Protein AF-0000000069076009 (afdb_homodimer)

Radius of gyration: 36.45 Å; Cα contacts (8 Å, |Δi|>4): 2074; chains: 2; bounding box: 88×116×91 Å

Sequence (1456 aa):
MNGKERWKVYKERPGLFHISLTASQNPPAQQIKHRIKVTEKLIRDFPEGFTNKAARNLLGVLYFYDGQYFQAIETFESILEHQPDSLTALANAAFVYQRLKQNSKATKYLSDLSDEQDQEKSGISLADQAFAFIFDCYMEKDVIERNKLPKELLVQSLAMLKKCHDQQPIMEIKFWLGQTYYRLSTQCYRRKGMEEVEKEYVLKGFNELVEIINMTDKTELCVCNGIVSTTWSFLGLLLSRKEKIDDKIKNRVEELDLLQYLDNPESCFKKGLEQAKVSTSDGSNLSGPPTELLIRYALFLKNEDRLTDALEKLNEALEIDNSQGNWFALTLKAGVLRRLERIDEAIADRKLACSWNATSMDLSELAKAYQAKYVLCEDKNSKIAQEHLLNASDCFTRSVLSLGQEKRPEIHRAHGRFLREIGEIKEAIECFKRAMEVDTANKAKTSFCQLFETLLLYYRGSQDSERRKIMHEMTYFYDVTLRKHGELTKETEQFLTNYEEEMATLTAYLKHSRSDPLFNVNGKSVSDIITSVVKEDAIKKWLIIEKEKETYFINQEETKLAEKKNNLCLKCRSPVIERQLSVFPDPREKPRSMKYPYDFYVIFSPADRDWVCHILLETLEVSYGYKGAIAERDIRPGSTDIYERVKLIQNCSKILVILGQEFEGNLECEYELSHALKRKHEDNLENVLIPILRNVDGLHQSLRTITFLDAVDDCDWNKLIKAMESMPMNGKERWKVYKERPGLFHISLTASQNPPAQQIKHRIKVTEKLIRDFPEGFTNKAARNLLGVLYFYDGQYFQAIETFESILEHQPDSLTALANAAFVYQRLKQNSKATKYLSDLSDEQDQEKSGISLADQAFAFIFDCYMEKDVIERNKLPKELLVQSLAMLKKCHDQQPIMEIKFWLGQTYYRLSTQCYRRKGMEEVEKEYVLKGFNELVEIINMTDKTELCVCNGIVSTTWSFLGLLLSRKEKIDDKIKNRVEELDLLQYLDNPESCFKKGLEQAKVSTSDGSNLSGPPTELLIRYALFLKNEDRLTDALEKLNEALEIDNSQGNWFALTLKAGVLRRLERIDEAIADRKLACSWNATSMDLSELAKAYQAKYVLCEDKNSKIAQEHLLNASDCFTRSVLSLGQEKRPEIHRAHGRFLREIGEIKEAIECFKRAMEVDTANKAKTSFCQLFETLLLYYRGSQDSERRKIMHEMTYFYDVTLRKHGELTKETEQFLTNYEEEMATLTAYLKHSRSDPLFNVNGKSVSDIITSVVKEDAIKKWLIIEKEKETYFINQEETKLAEKKNNLCLKCRSPVIERQLSVFPDPREKPRSMKYPYDFYVIFSPADRDWVCHILLETLEVSYGYKGAIAERDIRPGSTDIYERVKLIQNCSKILVILGQEFEGNLECEYELSHALKRKHEDNLENVLIPILRNVDGLHQSLRTITFLDAVDDCDWNKLIKAMESMP

Organism: Magallana gigas (NCBI:txid29159)

InterPro domains:
  IPR000157 Toll/interleukin-1 receptor homology (TIR) domain [PF01582] (601-712)
  IPR000157 Toll/interleukin-1 receptor homology (TIR) domain [PS50104] (596-724)
  IPR000157 Toll/interleukin-1 receptor homology (TIR) domain [SM00255] (597-727)
  IPR011990 Tetratricopeptide-like helical domain superfamily [G3DSA:1.25.40.10] (28-207)
  IPR011990 Tetratricopeptide-like helical domain superfamily [G3DSA:1.25.40.10] (230-517)
  IPR011990 Tetratricopeptide-like helical domain superfamily [SSF48452] (55-440)
  IPR019734 Tetratricopeptide repeat [PF13181] (416-440)
  IPR019734 Tetratricopeptide repeat [PS50005] (53-86)
  IPR019734 Tetratricopeptide repeat [PS50005] (409-442)
  IPR019734 Tetratricopeptide repeat [SM00028] (53-86)
  IPR019734 Tetratricopeptide repeat [SM00028] (291-324)
  IPR019734 Tetratricopeptide repeat [SM00028] (409-442)
  IPR035897 Toll/interleukin-1 receptor homology (TIR) domain superfamily [G3DSA:3.40.50.10140] (598-725)
  IPR035897 Toll/interleukin-1 receptor homology (TIR) domain superfamily [SSF52200] (591-726)
  IPR042342 Tetratricopeptide repeat protein 22 [PTHR16253] (14-725)

Structure (mmCIF, N/CA/C/O backbone):
data_AF-0000000069076009-model_v1
#
loop_
_entity.id
_entity.type
_entity.pdbx_description
1 polymer 'TIR domain-containing protein'
#
loop_
_atom_site.group_PDB
_atom_site.id
_atom_site.type_symbol
_atom_site.label_atom_id
_atom_site.label_alt_id
_atom_site.label_comp_id
_atom_site.label_asym_id
_atom_site.label_entity_id
_atom_site.label_seq_id
_atom_site.pdbx_PDB_ins_code
_atom_site.Cartn_x
_atom_site.Cartn_y
_atom_site.Cartn_z
_atom_site.occupancy
_atom_site.B_iso_or_equiv
_atom_site.auth_seq_id
_atom_site.auth_comp_id
_atom_site.auth_asym_id
_atom_site.auth_atom_id
_atom_site.pdbx_PDB_model_num
ATOM 1 N N . MET A 1 1 ? -23.891 12.688 -10.359 1 29.19 1 MET A N 1
ATOM 2 C CA . MET A 1 1 ? -24.828 11.742 -9.766 1 29.19 1 MET A CA 1
ATOM 3 C C . MET A 1 1 ? -25.703 12.43 -8.727 1 29.19 1 MET A C 1
ATOM 5 O O . MET A 1 1 ? -25.188 13.109 -7.836 1 29.19 1 MET A O 1
ATOM 9 N N . ASN A 1 2 ? -26.781 12.5 -8.93 1 34.97 2 ASN A N 1
ATOM 10 C CA . ASN A 1 2 ? -27.766 13.102 -8.039 1 34.97 2 ASN A CA 1
ATOM 11 C C . ASN A 1 2 ? -27.797 12.414 -6.68 1 34.97 2 ASN A C 1
ATOM 13 O O . ASN A 1 2 ? -27.484 11.227 -6.578 1 34.97 2 ASN A O 1
ATOM 17 N N . GLY A 1 3 ? -27.781 13.141 -5.594 1 43.19 3 GLY A N 1
ATOM 18 C CA . GLY A 1 3 ? -27.859 12.758 -4.195 1 43.19 3 GLY A CA 1
ATOM 19 C C . GLY A 1 3 ? -28.781 11.578 -3.945 1 43.19 3 GLY A C 1
ATOM 20 O O . GLY A 1 3 ? -28.469 10.711 -3.123 1 43.19 3 GLY A O 1
ATOM 21 N N . LYS A 1 4 ? -29.875 11.555 -4.621 1 49.88 4 LYS A N 1
ATOM 22 C CA . LYS A 1 4 ? -30.906 10.539 -4.426 1 49.88 4 LYS A CA 1
ATOM 23 C C . LYS A 1 4 ? -30.438 9.188 -4.949 1 49.88 4 LYS A C 1
ATOM 25 O O . LYS A 1 4 ? -30.719 8.148 -4.336 1 49.88 4 LYS A O 1
ATOM 30 N N . GLU A 1 5 ? -29.672 9.039 -5.98 1 50.09 5 GLU A N 1
ATOM 31 C CA . GLU A 1 5 ? -29.25 7.805 -6.629 1 50.09 5 GLU A CA 1
ATOM 32 C C . GLU A 1 5 ? -28.125 7.129 -5.852 1 50.09 5 GLU A C 1
ATOM 34 O O . GLU A 1 5 ? -28.047 5.898 -5.797 1 50.09 5 GLU A O 1
ATOM 39 N N . ARG A 1 6 ? -27.438 7.871 -5.012 1 54.41 6 ARG A N 1
ATOM 40 C CA . ARG A 1 6 ? -26.359 7.301 -4.215 1 54.41 6 ARG A CA 1
ATOM 41 C C . ARG A 1 6 ? -26.922 6.477 -3.055 1 54.41 6 ARG A C 1
ATOM 43 O O . ARG A 1 6 ? -26.406 5.391 -2.762 1 54.41 6 ARG A O 1
ATOM 50 N N . TRP A 1 7 ? -28.078 6.953 -2.535 1 58.53 7 TRP A N 1
ATOM 51 C CA . TRP A 1 7 ? -28.641 6.312 -1.347 1 58.53 7 TRP A CA 1
ATOM 52 C C . TRP A 1 7 ? -29.266 4.965 -1.693 1 58.53 7 TRP A C 1
ATOM 54 O O . TRP A 1 7 ? -29.266 4.043 -0.872 1 58.53 7 TRP A O 1
ATOM 64 N N . LYS A 1 8 ? -29.734 4.871 -2.842 1 62.62 8 LYS A N 1
ATOM 65 C CA . LYS A 1 8 ? -30.375 3.637 -3.264 1 62.62 8 LYS A CA 1
ATOM 66 C C . LYS A 1 8 ? -29.391 2.477 -3.293 1 62.62 8 LYS A C 1
ATOM 68 O O . LYS A 1 8 ? -29.734 1.351 -2.926 1 62.62 8 LYS A O 1
ATOM 73 N N . VAL A 1 9 ? -28.25 2.846 -3.486 1 59.34 9 VAL A N 1
ATOM 74 C CA . VAL A 1 9 ? -27.234 1.799 -3.594 1 59.34 9 VAL A CA 1
ATOM 75 C C . VAL A 1 9 ? -26.922 1.234 -2.211 1 59.34 9 VAL A C 1
ATOM 77 O O . VAL A 1 9 ? -26.844 0.016 -2.033 1 59.34 9 VAL A O 1
ATOM 80 N N . TYR A 1 10 ? -26.891 2.076 -1.251 1 70.06 10 TYR A N 1
ATOM 81 C CA . TYR A 1 10 ? -26.562 1.634 0.101 1 70.06 10 TYR A CA 1
ATOM 82 C C . TYR A 1 10 ? -27.719 0.86 0.714 1 70.06 10 TYR A C 1
ATOM 84 O O . TYR A 1 10 ? -27.516 -0.098 1.461 1 70.06 10 TYR A O 1
ATOM 92 N N . LYS A 1 11 ? -28.891 1.256 0.233 1 72 11 LYS A N 1
ATOM 93 C CA . LYS A 1 11 ? -30.094 0.613 0.773 1 72 11 LYS A CA 1
ATOM 94 C C . LYS A 1 11 ? -30.297 -0.769 0.16 1 72 11 LYS A C 1
ATOM 96 O O . LYS A 1 11 ? -30.688 -1.71 0.854 1 72 11 LYS A O 1
ATOM 101 N N . GLU A 1 12 ? -29.938 -0.907 -1.039 1 68.19 12 GLU A N 1
ATOM 102 C CA . GLU A 1 12 ? -30.281 -2.117 -1.781 1 68.19 12 GLU A CA 1
ATOM 103 C C . GLU A 1 12 ? -29.188 -3.174 -1.648 1 68.19 12 GLU A C 1
ATOM 105 O O . GLU A 1 12 ? -29.406 -4.344 -1.963 1 68.19 12 GLU A O 1
ATOM 110 N N . ARG A 1 13 ? -28.156 -2.797 -1.034 1 76.75 13 ARG A N 1
ATOM 111 C CA . ARG A 1 13 ? -27.047 -3.746 -0.919 1 76.75 13 ARG A CA 1
ATOM 112 C C . ARG A 1 13 ? -26.531 -3.809 0.511 1 76.75 13 ARG A C 1
ATOM 114 O O . ARG A 1 13 ? -25.562 -3.127 0.854 1 76.75 13 ARG A O 1
ATOM 121 N N . PRO A 1 14 ? -27.172 -4.734 1.162 1 86.5 14 PRO A N 1
ATOM 122 C CA . PRO A 1 14 ? -26.625 -4.891 2.516 1 86.5 14 PRO A CA 1
ATOM 123 C C . PRO A 1 14 ? -25.219 -5.461 2.525 1 86.5 14 PRO A C 1
ATOM 125 O O . PRO A 1 14 ? -24.766 -6.027 1.526 1 86.5 14 PRO A O 1
ATOM 128 N N . GLY A 1 15 ? -24.469 -5.234 3.508 1 89.31 15 GLY A N 1
ATOM 129 C CA . GLY A 1 15 ? -23.094 -5.715 3.605 1 89.31 15 GLY A CA 1
ATOM 130 C C . GLY A 1 15 ? -22.078 -4.594 3.639 1 89.31 15 GLY A C 1
ATOM 131 O O . GLY A 1 15 ? -22.406 -3.438 3.371 1 89.31 15 GLY A O 1
ATOM 132 N N . LEU A 1 16 ? -20.875 -4.941 3.926 1 92.25 16 LEU A N 1
ATOM 133 C CA . LEU A 1 16 ? -19.859 -3.912 4.125 1 92.25 16 LEU A CA 1
ATOM 134 C C . LEU A 1 16 ? -18.781 -4.008 3.059 1 92.25 16 LEU A C 1
ATOM 136 O O . LEU A 1 16 ? -17.984 -3.076 2.891 1 92.25 16 LEU A O 1
ATOM 140 N N . PHE A 1 17 ? -18.734 -5.098 2.277 1 84.44 17 PHE A N 1
ATOM 141 C CA . PHE A 1 17 ? -17.641 -5.312 1.349 1 84.44 17 PHE A CA 1
ATOM 142 C C . PHE A 1 17 ? -17.844 -4.512 0.069 1 84.44 17 PHE A C 1
ATOM 144 O O . PHE A 1 17 ? -16.891 -4.234 -0.657 1 84.44 17 PHE A O 1
ATOM 151 N N . HIS A 1 18 ? -19.078 -4.109 -0.156 1 70.31 18 HIS A N 1
ATOM 152 C CA . HIS A 1 18 ? -19.344 -3.398 -1.398 1 70.31 18 HIS A CA 1
ATOM 153 C C . HIS A 1 18 ? -19.156 -1.896 -1.227 1 70.31 18 HIS A C 1
ATOM 155 O O . HIS A 1 18 ? -19.141 -1.151 -2.211 1 70.31 18 HIS A O 1
ATOM 161 N N . ILE A 1 19 ? -19.031 -1.589 0.06 1 79.19 19 ILE A N 1
ATOM 162 C CA . ILE A 1 19 ? -18.891 -0.155 0.291 1 79.19 19 ILE A CA 1
ATOM 163 C C . ILE A 1 19 ? -17.406 0.226 0.283 1 79.19 19 ILE A C 1
ATOM 165 O O . ILE A 1 19 ? -16.547 -0.6 0.594 1 79.19 19 ILE A O 1
ATOM 169 N N . SER A 1 20 ? -17 1.293 -0.273 1 71 20 SER A N 1
ATOM 170 C CA . SER A 1 20 ? -15.625 1.729 -0.492 1 71 20 SER A CA 1
ATOM 171 C C . SER A 1 20 ? -14.969 2.154 0.815 1 71 20 SER A C 1
ATOM 173 O O . SER A 1 20 ? -14.641 3.33 0.996 1 71 20 SER A O 1
ATOM 175 N N . LEU A 1 21 ? -14.719 1.119 1.672 1 82.06 21 LEU A N 1
ATOM 176 C CA . LEU A 1 21 ? -13.969 1.368 2.898 1 82.06 21 LEU A CA 1
ATOM 177 C C . LEU A 1 21 ? -12.492 1.586 2.6 1 82.06 21 LEU A C 1
ATOM 179 O O . LEU A 1 21 ? -11.969 1.064 1.609 1 82.06 21 LEU A O 1
ATOM 183 N N . THR A 1 22 ? -11.836 2.34 3.34 1 78.81 22 THR A N 1
ATOM 184 C CA . THR A 1 22 ? -10.391 2.51 3.229 1 78.81 22 THR A CA 1
ATOM 185 C C . THR A 1 22 ? -9.672 1.188 3.473 1 78.81 22 THR A C 1
ATOM 187 O O . THR A 1 22 ? -8.633 0.918 2.865 1 78.81 22 THR A O 1
ATOM 190 N N . ALA A 1 23 ? -10.203 0.365 4.301 1 84.31 23 ALA A N 1
ATOM 191 C CA . ALA A 1 23 ? -9.625 -0.943 4.605 1 84.31 23 ALA A CA 1
ATOM 192 C C . ALA A 1 23 ? -9.484 -1.789 3.342 1 84.31 23 ALA A C 1
ATOM 194 O O . ALA A 1 23 ? -8.594 -2.635 3.25 1 84.31 23 ALA A O 1
ATOM 195 N N . SER A 1 24 ? -10.406 -1.54 2.402 1 76.12 24 SER A N 1
ATOM 196 C CA . SER A 1 24 ? -10.398 -2.322 1.171 1 76.12 24 SER A CA 1
ATOM 197 C C . SER A 1 24 ? -9.375 -1.783 0.177 1 76.12 24 SER A C 1
ATOM 199 O O . SER A 1 24 ? -9.102 -2.414 -0.846 1 76.12 24 SER A O 1
ATOM 201 N N . GLN A 1 25 ? -8.773 -0.672 0.508 1 61.94 25 GLN A N 1
ATOM 202 C CA . GLN A 1 25 ? -7.859 -0.014 -0.42 1 61.94 25 GLN A CA 1
ATOM 203 C C . GLN A 1 25 ? -6.406 -0.314 -0.066 1 61.94 25 GLN A C 1
ATOM 205 O O . GLN A 1 25 ? -5.523 0.518 -0.287 1 61.94 25 GLN A O 1
ATOM 210 N N . ASN A 1 26 ? -6.172 -1.34 0.542 1 64.38 26 ASN A N 1
ATOM 211 C CA . ASN A 1 26 ? -4.852 -1.845 0.89 1 64.38 26 ASN A CA 1
ATOM 212 C C . ASN A 1 26 ? -4.066 -0.834 1.722 1 64.38 26 ASN A C 1
ATOM 214 O O . ASN A 1 26 ? -2.943 -0.47 1.366 1 64.38 26 ASN A O 1
ATOM 218 N N . PRO A 1 27 ? -4.656 -0.411 2.779 1 75.25 27 PRO A N 1
ATOM 219 C CA . PRO A 1 27 ? -3.889 0.435 3.695 1 75.25 27 PRO A CA 1
ATOM 220 C C . PRO A 1 27 ? -2.723 -0.308 4.348 1 75.25 27 PRO A C 1
ATOM 222 O O . PRO A 1 27 ? -2.627 -1.533 4.23 1 75.25 27 PRO A O 1
ATOM 225 N N . PRO A 1 28 ? -1.796 0.498 4.973 1 73.38 28 PRO A N 1
ATOM 226 C CA . PRO A 1 28 ? -0.741 -0.182 5.727 1 73.38 28 PRO A CA 1
ATOM 227 C C . PRO A 1 28 ? -1.292 -1.175 6.746 1 73.38 28 PRO A C 1
ATOM 229 O O . PRO A 1 28 ? -2.303 -0.9 7.398 1 73.38 28 PRO A O 1
ATOM 232 N N . ALA A 1 29 ? -0.658 -2.311 6.902 1 79.88 29 ALA A N 1
ATOM 233 C CA . ALA A 1 29 ? -1.12 -3.396 7.762 1 79.88 29 ALA A CA 1
ATOM 234 C C . ALA A 1 29 ? -1.319 -2.912 9.195 1 79.88 29 ALA A C 1
ATOM 236 O O . ALA A 1 29 ? -2.221 -3.379 9.898 1 79.88 29 ALA A O 1
ATOM 237 N N . GLN A 1 30 ? -0.508 -2.014 9.586 1 83.56 30 GLN A N 1
ATOM 238 C CA . GLN A 1 30 ? -0.582 -1.503 10.953 1 83.56 30 GLN A CA 1
ATOM 239 C C . GLN A 1 30 ? -1.92 -0.817 11.211 1 83.56 30 GLN A C 1
ATOM 241 O O . GLN A 1 30 ? -2.453 -0.883 12.32 1 83.56 30 GLN A O 1
ATOM 246 N N . GLN A 1 31 ? -2.459 -0.205 10.258 1 88.06 31 GLN A N 1
ATOM 247 C CA . GLN A 1 31 ? -3.74 0.479 10.406 1 88.06 31 GLN A CA 1
ATOM 248 C C . GLN A 1 31 ? -4.879 -0.519 10.578 1 88.06 31 GLN A C 1
ATOM 250 O O . GLN A 1 31 ? -5.785 -0.299 11.391 1 88.06 31 GLN A O 1
ATOM 255 N N . ILE A 1 32 ? -4.852 -1.598 9.82 1 90.75 32 ILE A N 1
ATOM 256 C CA . ILE A 1 32 ? -5.883 -2.623 9.93 1 90.75 32 ILE A CA 1
ATOM 257 C C . ILE A 1 32 ? -5.812 -3.279 11.305 1 90.75 32 ILE A C 1
ATOM 259 O O . ILE A 1 32 ? -6.84 -3.473 11.961 1 90.75 32 ILE A O 1
ATOM 263 N N . LYS A 1 33 ? -4.602 -3.555 11.742 1 91.81 33 LYS A N 1
ATOM 264 C CA . LYS A 1 33 ? -4.422 -4.184 13.047 1 91.81 33 LYS A CA 1
ATOM 265 C C . LYS A 1 33 ? -4.902 -3.27 14.172 1 91.81 33 LYS A C 1
ATOM 267 O O . LYS A 1 33 ? -5.516 -3.732 15.141 1 91.81 33 LYS A O 1
ATOM 272 N N . HIS A 1 34 ? -4.586 -2.025 14.023 1 94.12 34 HIS A N 1
ATOM 273 C CA . HIS A 1 34 ? -5.051 -1.056 15.008 1 94.12 34 HIS A CA 1
ATOM 274 C C . HIS A 1 34 ? -6.57 -1.008 15.062 1 94.12 34 HIS A C 1
ATOM 276 O O . HIS A 1 34 ? -7.16 -1.008 16.141 1 94.12 34 HIS A O 1
ATOM 282 N N . ARG A 1 35 ? -7.191 -1.009 13.945 1 96.06 35 ARG A N 1
ATOM 283 C CA . ARG A 1 35 ? -8.648 -0.916 13.906 1 96.06 35 ARG A CA 1
ATOM 284 C C . ARG A 1 35 ? -9.289 -2.201 14.414 1 96.06 35 ARG A C 1
ATOM 286 O O . ARG A 1 35 ? -10.383 -2.168 14.984 1 96.06 35 ARG A O 1
ATOM 293 N N . ILE A 1 36 ? -8.641 -3.311 14.211 1 96.94 36 ILE A N 1
ATOM 294 C CA . ILE A 1 36 ? -9.109 -4.559 14.797 1 96.94 36 ILE A CA 1
ATOM 295 C C . ILE A 1 36 ? -9.164 -4.422 16.312 1 96.94 36 ILE A C 1
ATOM 297 O O . ILE A 1 36 ? -10.164 -4.758 16.953 1 96.94 36 ILE A O 1
ATOM 301 N N . LYS A 1 37 ? -8.117 -3.84 16.891 1 96.88 37 LYS A N 1
ATOM 302 C CA . LYS A 1 37 ? -8.055 -3.682 18.328 1 96.88 37 LYS A CA 1
ATOM 303 C C . LYS A 1 37 ? -9.094 -2.672 18.828 1 96.88 37 LYS A C 1
ATOM 305 O O . LYS A 1 37 ? -9.68 -2.846 19.891 1 96.88 37 LYS A O 1
ATOM 310 N N . VAL A 1 38 ? -9.297 -1.629 18.109 1 96.44 38 VAL A N 1
ATOM 311 C CA . VAL A 1 38 ? -10.312 -0.639 18.453 1 96.44 38 VAL A CA 1
ATOM 312 C C . VAL A 1 38 ? -11.695 -1.285 18.422 1 96.44 38 VAL A C 1
ATOM 314 O O . VAL A 1 38 ? -12.516 -1.06 19.312 1 96.44 38 VAL A O 1
ATOM 317 N N . THR A 1 39 ? -11.953 -2.053 17.391 1 97.19 39 THR A N 1
ATOM 318 C CA . THR A 1 39 ? -13.242 -2.711 17.234 1 97.19 39 THR A CA 1
ATOM 319 C C . THR A 1 39 ? -13.453 -3.746 18.344 1 97.19 39 THR A C 1
ATOM 321 O O . THR A 1 39 ? -14.57 -3.906 18.844 1 97.19 39 THR A O 1
ATOM 324 N N . GLU A 1 40 ? -12.391 -4.422 18.719 1 96.31 40 GLU A N 1
ATOM 325 C CA . GLU A 1 40 ? -12.477 -5.367 19.828 1 96.31 40 GLU A CA 1
ATOM 326 C C . GLU A 1 40 ? -12.844 -4.66 21.125 1 96.31 40 GLU A C 1
ATOM 328 O O . GLU A 1 40 ? -13.633 -5.176 21.922 1 96.31 40 GLU A O 1
ATOM 333 N N . LYS A 1 41 ? -12.281 -3.537 21.328 1 94.81 41 LYS A N 1
ATOM 334 C CA . LYS A 1 41 ? -12.641 -2.754 22.5 1 94.81 41 LYS A CA 1
ATOM 335 C C . LYS A 1 41 ? -14.109 -2.348 22.469 1 94.81 41 LYS A C 1
ATOM 337 O O . LYS A 1 41 ? -14.789 -2.363 23.5 1 94.81 41 LYS A O 1
ATOM 342 N N . LEU A 1 42 ? -14.594 -1.92 21.344 1 94.69 42 LEU A N 1
ATOM 343 C CA . LEU A 1 42 ? -15.992 -1.53 21.203 1 94.69 42 LEU A CA 1
ATOM 344 C C . LEU A 1 42 ? -16.922 -2.688 21.562 1 94.69 42 LEU A C 1
ATOM 346 O O . LEU A 1 42 ? -17.938 -2.488 22.203 1 94.69 42 LEU A O 1
ATOM 350 N N . ILE A 1 43 ? -16.562 -3.867 21.125 1 94.81 43 ILE A N 1
ATOM 351 C CA . ILE A 1 43 ? -17.375 -5.047 21.422 1 94.81 43 ILE A CA 1
ATOM 352 C C . ILE A 1 43 ? -17.406 -5.301 22.922 1 94.81 43 ILE A C 1
ATOM 354 O O . ILE A 1 43 ? -18.438 -5.699 23.469 1 94.81 43 ILE A O 1
ATOM 358 N N . ARG A 1 44 ? -16.297 -5.012 23.562 1 91.12 44 ARG A N 1
ATOM 359 C CA . ARG A 1 44 ? -16.25 -5.168 25.016 1 91.12 44 ARG A CA 1
ATOM 360 C C . ARG A 1 44 ? -17.062 -4.074 25.719 1 91.12 44 ARG A C 1
ATOM 362 O O . ARG A 1 44 ? -17.75 -4.336 26.703 1 91.12 44 ARG A O 1
ATOM 369 N N . ASP A 1 45 ? -16.953 -2.883 25.203 1 89.31 45 ASP A N 1
ATOM 370 C CA . ASP A 1 45 ? -17.641 -1.738 25.797 1 89.31 45 ASP A CA 1
ATOM 371 C C . ASP A 1 45 ? -19.156 -1.84 25.594 1 89.31 45 ASP A C 1
ATOM 373 O O . ASP A 1 45 ? -19.938 -1.324 26.391 1 89.31 45 ASP A O 1
ATOM 377 N N . PHE A 1 46 ? -19.531 -2.475 24.469 1 91.38 46 PHE A N 1
ATOM 378 C CA . PHE A 1 46 ? -20.938 -2.678 24.141 1 91.38 46 PHE A CA 1
ATOM 379 C C . PHE A 1 46 ? -21.25 -4.16 23.969 1 91.38 46 PHE A C 1
ATOM 381 O O . PHE A 1 46 ? -21.344 -4.656 22.844 1 91.38 46 PHE A O 1
ATOM 388 N N . PRO A 1 47 ? -21.578 -4.828 24.984 1 88.5 47 PRO A N 1
ATOM 389 C CA . PRO A 1 47 ? -21.703 -6.289 24.953 1 88.5 47 PRO A CA 1
ATOM 390 C C . PRO A 1 47 ? -22.953 -6.758 24.203 1 88.5 47 PRO A C 1
ATOM 392 O O . PRO A 1 47 ? -23.016 -7.91 23.766 1 88.5 47 PRO A O 1
ATOM 395 N N . GLU A 1 48 ? -23.984 -5.844 24.062 1 88.69 48 GLU A N 1
ATOM 396 C CA . GLU A 1 48 ? -25.203 -6.199 23.344 1 88.69 48 GLU A CA 1
ATOM 397 C C . GLU A 1 48 ? -25.734 -5.012 22.547 1 88.69 48 GLU A C 1
ATOM 399 O O . GLU A 1 48 ? -25.172 -3.92 22.594 1 88.69 48 GLU A O 1
ATOM 404 N N . GLY A 1 49 ? -26.703 -5.312 21.703 1 90.38 49 GLY A N 1
ATOM 405 C CA . GLY A 1 49 ? -27.375 -4.238 21 1 90.38 49 GLY A CA 1
ATOM 406 C C . GLY A 1 49 ? -26.828 -4.027 19.594 1 90.38 49 GLY A C 1
ATOM 407 O O . GLY A 1 49 ? -26.062 -4.855 19.078 1 90.38 49 GLY A O 1
ATOM 408 N N . PHE A 1 50 ? -27.266 -2.973 19.031 1 93.5 50 PHE A N 1
ATOM 409 C CA . PHE A 1 50 ? -26.891 -2.645 17.656 1 93.5 50 PHE A CA 1
ATOM 410 C C . PHE A 1 50 ? -25.391 -2.455 17.547 1 93.5 50 PHE A C 1
ATOM 412 O O . PHE A 1 50 ? -24.75 -2.979 16.625 1 93.5 50 PHE A O 1
ATOM 419 N N . THR A 1 51 ? -24.812 -1.722 18.5 1 95.19 51 THR A N 1
ATOM 420 C CA . THR A 1 51 ? -23.391 -1.38 18.438 1 95.19 51 THR A CA 1
ATOM 421 C C . THR A 1 51 ? -22.531 -2.639 18.469 1 95.19 51 THR A C 1
ATOM 423 O O . THR A 1 51 ? -21.516 -2.73 17.766 1 95.19 51 THR A O 1
ATOM 426 N N . ASN A 1 52 ? -22.922 -3.549 19.297 1 94.81 52 ASN A N 1
ATOM 427 C CA . ASN A 1 52 ? -22.203 -4.812 19.375 1 94.81 52 ASN A CA 1
ATOM 428 C C . ASN A 1 52 ? -22.188 -5.539 18.031 1 94.81 52 ASN A C 1
ATOM 430 O O . ASN A 1 52 ? -21.141 -5.977 17.562 1 94.81 52 ASN A O 1
ATOM 434 N N . LYS A 1 53 ? -23.344 -5.617 17.484 1 95.69 53 LYS A N 1
ATOM 435 C CA . LYS A 1 53 ? -23.484 -6.332 16.219 1 95.69 53 LYS A CA 1
ATOM 436 C C . LYS A 1 53 ? -22.734 -5.605 15.094 1 95.69 53 LYS A C 1
ATOM 438 O O . LYS A 1 53 ? -22.094 -6.238 14.258 1 95.69 53 LYS A O 1
ATOM 443 N N . ALA A 1 54 ? -22.891 -4.297 15.07 1 97.06 54 ALA A N 1
ATOM 444 C CA . ALA A 1 54 ? -22.219 -3.496 14.055 1 97.06 54 ALA A CA 1
ATOM 445 C C . ALA A 1 54 ? -20.703 -3.639 14.172 1 97.06 54 ALA A C 1
ATOM 447 O O . ALA A 1 54 ? -20.016 -3.764 13.156 1 97.06 54 ALA A O 1
ATOM 448 N N . ALA A 1 55 ? -20.219 -3.643 15.359 1 97.62 55 ALA A N 1
ATOM 449 C CA . ALA A 1 55 ? -18.781 -3.791 15.609 1 97.62 55 ALA A CA 1
ATOM 450 C C . ALA A 1 55 ? -18.297 -5.176 15.195 1 97.62 55 ALA A C 1
ATOM 452 O O . ALA A 1 55 ? -17.203 -5.32 14.641 1 97.62 55 ALA A O 1
ATOM 453 N N . ARG A 1 56 ? -19.094 -6.16 15.453 1 97.81 56 ARG A N 1
ATOM 454 C CA . ARG A 1 56 ? -18.719 -7.52 15.07 1 97.81 56 ARG A CA 1
ATOM 455 C C . ARG A 1 56 ? -18.688 -7.668 13.555 1 97.81 56 ARG A C 1
ATOM 457 O O . ARG A 1 56 ? -17.797 -8.328 13.008 1 97.81 56 ARG A O 1
ATOM 464 N N . ASN A 1 57 ? -19.688 -7.102 12.914 1 97.81 57 ASN A N 1
ATOM 465 C CA . ASN A 1 57 ? -19.672 -7.109 11.453 1 97.81 57 ASN A CA 1
ATOM 466 C C . ASN A 1 57 ? -18.406 -6.445 10.906 1 97.81 57 ASN A C 1
ATOM 468 O O . ASN A 1 57 ? -17.781 -6.977 9.992 1 97.81 57 ASN A O 1
ATOM 472 N N . LEU A 1 58 ? -18.094 -5.316 11.438 1 98.12 58 LEU A N 1
ATOM 473 C CA . LEU A 1 58 ? -16.906 -4.613 10.992 1 98.12 58 LEU A CA 1
ATOM 474 C C . LEU A 1 58 ? -15.648 -5.422 11.305 1 98.12 58 LEU A C 1
ATOM 476 O O . LEU A 1 58 ? -14.719 -5.469 10.5 1 98.12 58 LEU A O 1
ATOM 480 N N . LEU A 1 59 ? -15.609 -6.031 12.469 1 98.06 59 LEU A N 1
ATOM 481 C CA . LEU A 1 59 ? -14.461 -6.844 12.859 1 98.06 59 LEU A CA 1
ATOM 482 C C . LEU A 1 59 ? -14.211 -7.961 11.852 1 98.06 59 LEU A C 1
ATOM 484 O O . LEU A 1 59 ? -13.07 -8.219 11.469 1 98.06 59 LEU A O 1
ATOM 488 N N . GLY A 1 60 ? -15.312 -8.648 11.438 1 97.81 60 GLY A N 1
ATOM 489 C CA . GLY A 1 60 ? -15.18 -9.672 10.406 1 97.81 60 GLY A CA 1
ATOM 490 C C . GLY A 1 60 ? -14.586 -9.141 9.117 1 97.81 60 GLY A C 1
ATOM 491 O O . GLY A 1 60 ? -13.742 -9.797 8.5 1 97.81 60 GLY A O 1
ATOM 492 N N . VAL A 1 61 ? -15 -7.965 8.727 1 96.69 61 VAL A N 1
ATOM 493 C CA . VAL A 1 61 ? -14.508 -7.336 7.504 1 96.69 61 VAL A CA 1
ATOM 494 C C . VAL A 1 61 ? -13.023 -7.004 7.656 1 96.69 61 VAL A C 1
ATOM 496 O O . VAL A 1 61 ? -12.242 -7.195 6.723 1 96.69 61 VAL A O 1
ATOM 499 N N . LEU A 1 62 ? -12.633 -6.531 8.781 1 96.69 62 LEU A N 1
ATOM 500 C CA . LEU A 1 62 ? -11.234 -6.195 9.039 1 96.69 62 LEU A CA 1
ATOM 501 C C . LEU A 1 62 ? -10.375 -7.453 9.07 1 96.69 62 LEU A C 1
ATOM 503 O O . LEU A 1 62 ? -9.242 -7.453 8.57 1 96.69 62 LEU A O 1
ATOM 507 N N . TYR A 1 63 ? -10.922 -8.5 9.648 1 94.88 63 TYR A N 1
ATOM 508 C CA . TYR A 1 63 ? -10.219 -9.781 9.617 1 94.88 63 TYR A CA 1
ATOM 509 C C . TYR A 1 63 ? -9.969 -10.234 8.188 1 94.88 63 TYR A C 1
ATOM 511 O O . TYR A 1 63 ? -8.883 -10.719 7.859 1 94.88 63 TYR A O 1
ATOM 519 N N . PHE A 1 64 ? -10.992 -10.07 7.391 1 92.88 64 PHE A N 1
ATOM 520 C CA . PHE A 1 64 ? -10.883 -10.453 5.988 1 92.88 64 PHE A CA 1
ATOM 521 C C . PHE A 1 64 ? -9.742 -9.703 5.309 1 92.88 64 PHE A C 1
ATOM 523 O O . PHE A 1 64 ? -8.906 -10.312 4.641 1 92.88 64 PHE A O 1
ATOM 530 N N . TYR A 1 65 ? -9.633 -8.414 5.496 1 86.81 65 TYR A N 1
ATOM 531 C CA . TYR A 1 65 ? -8.625 -7.602 4.812 1 86.81 65 TYR A CA 1
ATOM 532 C C . TYR A 1 65 ? -7.254 -7.789 5.441 1 86.81 65 TYR A C 1
ATOM 534 O O . TYR A 1 65 ? -6.234 -7.453 4.832 1 86.81 65 TYR A O 1
ATOM 542 N N . ASP A 1 66 ? -7.219 -8.305 6.656 1 87.69 66 ASP A N 1
ATOM 543 C CA . ASP A 1 66 ? -5.953 -8.656 7.297 1 87.69 66 ASP A CA 1
ATOM 544 C C . ASP A 1 66 ? -5.508 -10.062 6.898 1 87.69 66 ASP A C 1
ATOM 546 O O . ASP A 1 66 ? -4.512 -10.57 7.418 1 87.69 66 ASP A O 1
ATOM 550 N N . GLY A 1 67 ? -6.352 -10.789 6.098 1 78.19 67 GLY A N 1
ATOM 551 C CA . GLY A 1 67 ? -6.016 -12.125 5.617 1 78.19 67 GLY A CA 1
ATOM 552 C C . GLY A 1 67 ? -6.457 -13.227 6.559 1 78.19 67 GLY A C 1
ATOM 553 O O . GLY A 1 67 ? -6.023 -14.375 6.422 1 78.19 67 GLY A O 1
ATOM 554 N N . GLN A 1 68 ? -7.211 -12.906 7.547 1 86.31 68 GLN A N 1
ATOM 555 C CA . GLN A 1 68 ? -7.719 -13.883 8.5 1 86.31 68 GLN A CA 1
ATOM 556 C C . GLN A 1 68 ? -9.117 -14.352 8.117 1 86.31 68 GLN A C 1
ATOM 558 O O . GLN A 1 68 ? -10.086 -14.078 8.828 1 86.31 68 GLN A O 1
ATOM 563 N N . TYR A 1 69 ? -9.273 -15.141 7.176 1 83.88 69 TYR A N 1
ATOM 564 C CA . TYR A 1 69 ? -10.547 -15.516 6.562 1 83.88 69 TYR A CA 1
ATOM 565 C C . TYR A 1 69 ? -11.367 -16.391 7.496 1 83.88 69 TYR A C 1
ATOM 567 O O . TYR A 1 69 ? -12.594 -16.25 7.566 1 83.88 69 TYR A O 1
ATOM 575 N N . PHE A 1 70 ? -10.695 -17.312 8.188 1 84.88 70 PHE A N 1
ATOM 576 C CA . PHE A 1 70 ? -11.422 -18.172 9.117 1 84.88 70 PHE A CA 1
ATOM 577 C C . PHE A 1 70 ? -12.102 -17.344 10.203 1 84.88 70 PHE A C 1
ATOM 579 O O . PHE A 1 70 ? -13.281 -17.547 10.492 1 84.88 70 PHE A O 1
ATOM 586 N N . GLN A 1 71 ? -11.289 -16.438 10.781 1 91.31 71 GLN A N 1
ATOM 587 C CA . GLN A 1 71 ? -11.852 -15.586 11.828 1 91.31 71 GLN A CA 1
ATOM 588 C C . GLN A 1 71 ? -12.984 -14.719 11.289 1 91.31 71 GLN A C 1
ATOM 590 O O . GLN A 1 71 ? -13.961 -14.453 11.992 1 91.31 71 GLN A O 1
ATOM 595 N N . ALA A 1 72 ? -12.836 -14.25 10.086 1 94.44 72 ALA A N 1
ATOM 596 C CA . ALA A 1 72 ? -13.875 -13.445 9.461 1 94.44 72 ALA A CA 1
ATOM 597 C C . ALA A 1 72 ? -15.188 -14.219 9.359 1 94.44 72 ALA A C 1
ATOM 599 O O . ALA A 1 72 ? -16.234 -13.75 9.82 1 94.44 72 ALA A O 1
ATOM 600 N N . ILE A 1 73 ? -15.156 -15.453 8.859 1 93.38 73 ILE A N 1
ATOM 601 C CA . ILE A 1 73 ? -16.344 -16.281 8.672 1 93.38 73 ILE A CA 1
ATOM 602 C C . ILE A 1 73 ? -16.938 -16.641 10.031 1 93.38 73 ILE A C 1
ATOM 604 O O . ILE A 1 73 ? -18.156 -16.578 10.219 1 93.38 73 ILE A O 1
ATOM 608 N N . GLU A 1 74 ? -16.062 -16.984 10.914 1 93 74 GLU A N 1
ATOM 609 C CA . GLU A 1 74 ? -16.531 -17.344 12.25 1 93 74 GLU A CA 1
ATOM 610 C C . GLU A 1 74 ? -17.281 -16.172 12.891 1 93 74 GLU A C 1
ATOM 612 O O . GLU A 1 74 ? -18.281 -16.375 13.578 1 93 74 GLU A O 1
ATOM 617 N N . THR A 1 75 ? -16.797 -15 12.68 1 96.56 75 THR A N 1
ATOM 618 C CA . THR A 1 75 ? -17.438 -13.82 13.234 1 96.56 75 THR A CA 1
ATOM 619 C C . THR A 1 75 ? -18.828 -13.633 12.641 1 96.56 75 THR A C 1
ATOM 621 O O . THR A 1 75 ? -19.797 -13.414 13.375 1 96.56 75 THR A O 1
ATOM 624 N N . PHE A 1 76 ? -18.969 -13.766 11.359 1 96.94 76 PHE A N 1
ATOM 625 C CA . PHE A 1 76 ? -20.266 -13.586 10.703 1 96.94 76 PHE A CA 1
ATOM 626 C C . PHE A 1 76 ? -21.234 -14.703 11.086 1 96.94 76 PHE A C 1
ATOM 628 O O . PHE A 1 76 ? -22.406 -14.453 11.352 1 96.94 76 PHE A O 1
ATOM 635 N N . GLU A 1 77 ? -20.75 -15.906 11.125 1 93.94 77 GLU A N 1
ATOM 636 C CA . GLU A 1 77 ? -21.594 -17.047 11.484 1 93.94 77 GLU A CA 1
ATOM 637 C C . GLU A 1 77 ? -22.062 -16.938 12.93 1 93.94 77 GLU A C 1
ATOM 639 O O . GLU A 1 77 ? -23.188 -17.344 13.25 1 93.94 77 GLU A O 1
ATOM 644 N N . SER A 1 78 ? -21.172 -16.438 13.758 1 94.69 78 SER A N 1
ATOM 645 C CA . SER A 1 78 ? -21.562 -16.219 15.148 1 94.69 78 SER A CA 1
ATOM 646 C C . SER A 1 78 ? -22.703 -15.211 15.25 1 94.69 78 SER A C 1
ATOM 648 O O . SER A 1 78 ? -23.609 -15.375 16.062 1 94.69 78 SER A O 1
ATOM 650 N N . ILE A 1 79 ? -22.688 -14.195 14.477 1 95.94 79 ILE A N 1
ATOM 651 C CA . ILE A 1 79 ? -23.766 -13.219 14.445 1 95.94 79 ILE A CA 1
ATOM 652 C C . ILE A 1 79 ? -25.047 -13.898 13.977 1 95.94 79 ILE A C 1
ATOM 654 O O . ILE A 1 79 ? -26.125 -13.695 14.57 1 95.94 79 ILE A O 1
ATOM 658 N N . LEU A 1 80 ? -24.969 -14.742 13.023 1 94.31 80 LEU A N 1
ATOM 659 C CA . LEU A 1 80 ? -26.125 -15.375 12.398 1 94.31 80 LEU A CA 1
ATOM 660 C C . LEU A 1 80 ? -26.703 -16.453 13.305 1 94.31 80 LEU A C 1
ATOM 662 O O . LEU A 1 80 ? -27.875 -16.828 13.172 1 94.31 80 LEU A O 1
ATOM 666 N N . GLU A 1 81 ? -25.906 -16.984 14.164 1 93.25 81 GLU A N 1
ATOM 667 C CA . GLU A 1 81 ? -26.422 -17.938 15.141 1 93.25 81 GLU A CA 1
ATOM 668 C C . GLU A 1 81 ? -27.438 -17.266 16.078 1 93.25 81 GLU A C 1
ATOM 670 O O . GLU A 1 81 ? -28.438 -17.891 16.453 1 93.25 81 GLU A O 1
ATOM 675 N N . HIS A 1 82 ? -27.203 -16.031 16.391 1 91.44 82 HIS A N 1
ATOM 676 C CA . HIS A 1 82 ? -28.094 -15.312 17.312 1 91.44 82 HIS A CA 1
ATOM 677 C C . HIS A 1 82 ? -29.172 -14.555 16.547 1 91.44 82 HIS A C 1
ATOM 679 O O . HIS A 1 82 ? -30.25 -14.281 17.094 1 91.44 82 HIS A O 1
ATOM 685 N N . GLN A 1 83 ? -28.781 -14.086 15.375 1 91.38 83 GLN A N 1
ATOM 686 C CA . GLN A 1 83 ? -29.703 -13.367 14.508 1 91.38 83 GLN A CA 1
ATOM 687 C C . GLN A 1 83 ? -29.609 -13.867 13.062 1 91.38 83 GLN A C 1
ATOM 689 O O . GLN A 1 83 ? -29.047 -13.188 12.203 1 91.38 83 GLN A O 1
ATOM 694 N N . PRO A 1 84 ? -30.328 -14.836 12.758 1 90.25 84 PRO A N 1
ATOM 695 C CA . PRO A 1 84 ? -30.203 -15.477 11.445 1 90.25 84 PRO A CA 1
ATOM 696 C C . PRO A 1 84 ? -30.656 -14.57 10.305 1 90.25 84 PRO A C 1
ATOM 698 O O . PRO A 1 84 ? -30.281 -14.789 9.148 1 90.25 84 PRO A O 1
ATOM 701 N N . ASP A 1 85 ? -31.406 -13.5 10.656 1 88.19 85 ASP A N 1
ATOM 702 C CA . ASP A 1 85 ? -31.938 -12.656 9.586 1 88.19 85 ASP A CA 1
ATOM 703 C C . ASP A 1 85 ? -31.156 -11.352 9.461 1 88.19 85 ASP A C 1
ATOM 705 O O . ASP A 1 85 ? -31.656 -10.367 8.914 1 88.19 85 ASP A O 1
ATOM 709 N N . SER A 1 86 ? -29.984 -11.328 10.016 1 92.5 86 SER A N 1
ATOM 710 C CA . SER A 1 86 ? -29.141 -10.148 9.867 1 92.5 86 SER A CA 1
ATOM 711 C C . SER A 1 86 ? -28.672 -9.977 8.422 1 92.5 86 SER A C 1
ATOM 713 O O . SER A 1 86 ? -27.828 -10.727 7.945 1 92.5 86 SER A O 1
ATOM 715 N N . LEU A 1 87 ? -29.156 -8.977 7.773 1 92.62 87 LEU A N 1
ATOM 716 C CA . LEU A 1 87 ? -28.859 -8.758 6.359 1 92.62 87 LEU A CA 1
ATOM 717 C C . LEU A 1 87 ? -27.375 -8.539 6.141 1 92.62 87 LEU A C 1
ATOM 719 O O . LEU A 1 87 ? -26.797 -9.078 5.199 1 92.62 87 LEU A O 1
ATOM 723 N N . THR A 1 88 ? -26.75 -7.777 6.965 1 94.75 88 THR A N 1
ATOM 724 C CA . THR A 1 88 ? -25.344 -7.418 6.82 1 94.75 88 THR A CA 1
ATOM 725 C C . THR A 1 88 ? -24.453 -8.648 6.977 1 94.75 88 THR A C 1
ATOM 727 O O . THR A 1 88 ? -23.547 -8.875 6.172 1 94.75 88 THR A O 1
ATOM 730 N N . ALA A 1 89 ? -24.703 -9.461 7.977 1 96.06 89 ALA A N 1
ATOM 731 C CA . ALA A 1 89 ? -23.891 -10.656 8.234 1 96.06 89 ALA A CA 1
ATOM 732 C C . ALA A 1 89 ? -24.031 -11.664 7.098 1 96.06 89 ALA A C 1
ATOM 734 O O . ALA A 1 89 ? -23.062 -12.312 6.707 1 96.06 89 ALA A O 1
ATOM 735 N N . LEU A 1 90 ? -25.312 -11.828 6.641 1 94.44 90 LEU A N 1
ATOM 736 C CA . LEU A 1 90 ? -25.562 -12.734 5.527 1 94.44 90 LEU A CA 1
ATOM 737 C C . LEU A 1 90 ? -24.781 -12.312 4.293 1 94.44 90 LEU A C 1
ATOM 739 O O . LEU A 1 90 ? -24.094 -13.133 3.67 1 94.44 90 LEU A O 1
ATOM 743 N N . ALA A 1 91 ? -24.891 -11.016 3.982 1 92.25 91 ALA A N 1
ATOM 744 C CA . ALA A 1 91 ? -24.188 -10.484 2.809 1 92.25 91 ALA A CA 1
ATOM 745 C C . ALA A 1 91 ? -22.688 -10.633 2.953 1 92.25 91 ALA A C 1
ATOM 747 O O . ALA A 1 91 ? -21.984 -10.969 1.991 1 92.25 91 ALA A O 1
ATOM 748 N N . ASN A 1 92 ? -22.141 -10.336 4.121 1 95.38 92 ASN A N 1
ATOM 749 C CA . ASN A 1 92 ? -20.703 -10.422 4.363 1 95.38 92 ASN A CA 1
ATOM 750 C C . ASN A 1 92 ? -20.203 -11.859 4.25 1 95.38 92 ASN A C 1
ATOM 752 O O . ASN A 1 92 ? -19.156 -12.109 3.641 1 95.38 92 ASN A O 1
ATOM 756 N N . ALA A 1 93 ? -20.922 -12.797 4.828 1 94.69 93 ALA A N 1
ATOM 757 C CA . ALA A 1 93 ? -20.531 -14.203 4.762 1 94.69 93 ALA A CA 1
ATOM 758 C C . ALA A 1 93 ? -20.516 -14.703 3.32 1 94.69 93 ALA A C 1
ATOM 760 O O . ALA A 1 93 ? -19.578 -15.398 2.906 1 94.69 93 ALA A O 1
ATOM 761 N N . ALA A 1 94 ? -21.594 -14.32 2.619 1 90.38 94 ALA A N 1
ATOM 762 C CA . ALA A 1 94 ? -21.672 -14.727 1.218 1 90.38 94 ALA A CA 1
ATOM 763 C C . ALA A 1 94 ? -20.469 -14.211 0.427 1 90.38 94 ALA A C 1
ATOM 765 O O . ALA A 1 94 ? -19.906 -14.945 -0.387 1 90.38 94 ALA A O 1
ATOM 766 N N . PHE A 1 95 ? -20.141 -12.992 0.696 1 88.44 95 PHE A N 1
ATOM 767 C CA . PHE A 1 95 ? -19.016 -12.383 -0.012 1 88.44 95 PHE A CA 1
ATOM 768 C C . PHE A 1 95 ? -17.734 -13.156 0.25 1 88.44 95 PHE A C 1
ATOM 770 O O . PHE A 1 95 ? -16.969 -13.438 -0.678 1 88.44 95 PHE A O 1
ATOM 777 N N . VAL A 1 96 ? -17.375 -13.469 1.492 1 90.62 96 VAL A N 1
ATOM 778 C CA . VAL A 1 96 ? -16.141 -14.133 1.861 1 90.62 96 VAL A CA 1
ATOM 779 C C . VAL A 1 96 ? -16.078 -15.516 1.217 1 90.62 96 VAL A C 1
ATOM 781 O O . VAL A 1 96 ? -15.055 -15.914 0.67 1 90.62 96 VAL A O 1
ATOM 784 N N . TYR A 1 97 ? -17.188 -16.234 1.242 1 90.62 97 TYR A N 1
ATOM 785 C CA . TYR A 1 97 ? -17.219 -17.562 0.626 1 90.62 97 TYR A CA 1
ATOM 786 C C . TYR A 1 97 ? -17.016 -17.469 -0.883 1 90.62 97 TYR A C 1
ATOM 788 O O . TYR A 1 97 ? -16.391 -18.328 -1.493 1 90.62 97 TYR A O 1
ATOM 796 N N . GLN A 1 98 ? -17.594 -16.422 -1.433 1 82.31 98 GLN A N 1
ATOM 797 C CA . GLN A 1 98 ? -17.391 -16.219 -2.863 1 82.31 98 GLN A CA 1
ATOM 798 C C . GLN A 1 98 ? -15.914 -15.969 -3.182 1 82.31 98 GLN A C 1
ATOM 800 O O . GLN A 1 98 ? -15.398 -16.469 -4.18 1 82.31 98 GLN A O 1
ATOM 805 N N . ARG A 1 99 ? -15.312 -15.211 -2.32 1 78.94 99 ARG A N 1
ATOM 806 C CA . ARG A 1 99 ? -13.898 -14.891 -2.523 1 78.94 99 ARG A CA 1
ATOM 807 C C . ARG A 1 99 ? -13.031 -16.141 -2.367 1 78.94 99 ARG A C 1
ATOM 809 O O . ARG A 1 99 ? -12 -16.266 -3.025 1 78.94 99 ARG A O 1
ATOM 816 N N . LEU A 1 100 ? -13.477 -17.031 -1.568 1 86 100 LEU A N 1
ATOM 817 C CA . LEU A 1 100 ? -12.766 -18.281 -1.339 1 86 100 LEU A CA 1
ATOM 818 C C . LEU A 1 100 ? -13.164 -19.328 -2.367 1 86 100 LEU A C 1
ATOM 820 O O . LEU A 1 100 ? -12.805 -20.5 -2.238 1 86 100 LEU A O 1
ATOM 824 N N . LYS A 1 101 ? -14.039 -19 -3.332 1 83 101 LYS A N 1
ATOM 825 C CA . LYS A 1 101 ? -14.516 -19.844 -4.426 1 83 101 LYS A CA 1
ATOM 826 C C . LYS A 1 101 ? -15.367 -21 -3.9 1 83 101 LYS A C 1
ATOM 828 O O . LYS A 1 101 ? -15.328 -22.109 -4.438 1 83 101 LYS A O 1
ATOM 833 N N . GLN A 1 102 ? -15.875 -20.781 -2.764 1 88.94 102 GLN A N 1
ATOM 834 C CA . GLN A 1 102 ? -16.891 -21.688 -2.248 1 88.94 102 GLN A CA 1
ATOM 835 C C . GLN A 1 102 ? -18.297 -21.172 -2.516 1 88.94 102 GLN A C 1
ATOM 837 O O . GLN A 1 102 ? -19.016 -20.828 -1.581 1 88.94 102 GLN A O 1
ATOM 842 N N . ASN A 1 103 ? -18.734 -21.219 -3.703 1 84.44 103 ASN A N 1
ATOM 843 C CA . ASN A 1 103 ? -19.969 -20.594 -4.16 1 84.44 103 ASN A CA 1
ATOM 844 C C . ASN A 1 103 ? -21.203 -21.359 -3.697 1 84.44 103 ASN A C 1
ATOM 846 O O . ASN A 1 103 ? -22.266 -20.781 -3.521 1 84.44 103 ASN A O 1
ATOM 850 N N . SER A 1 104 ? -21.062 -22.688 -3.508 1 87.88 104 SER A N 1
ATOM 851 C CA . SER A 1 104 ? -22.188 -23.469 -2.986 1 87.88 104 SER A CA 1
ATOM 852 C C . SER A 1 104 ? -22.625 -22.938 -1.623 1 87.88 104 SER A C 1
ATOM 854 O O . SER A 1 104 ? -23.828 -22.781 -1.375 1 87.88 104 SER A O 1
ATOM 856 N N . LYS A 1 105 ? -21.625 -22.641 -0.816 1 88.88 105 LYS A N 1
ATOM 857 C CA . LYS A 1 105 ? -21.938 -22.094 0.497 1 88.88 105 LYS A CA 1
ATOM 858 C C . LYS A 1 105 ? -22.422 -20.656 0.383 1 88.88 105 LYS A C 1
ATOM 860 O O . LYS A 1 105 ? -23.344 -20.234 1.099 1 88.88 105 LYS A O 1
ATOM 865 N N . ALA A 1 106 ? -21.828 -19.891 -0.509 1 88.56 106 ALA A N 1
ATOM 866 C CA . ALA A 1 106 ? -22.219 -18.484 -0.707 1 88.56 106 ALA A CA 1
ATOM 867 C C . ALA A 1 106 ? -23.672 -18.375 -1.137 1 88.56 106 ALA A C 1
ATOM 869 O O . ALA A 1 106 ? -24.391 -17.484 -0.682 1 88.56 106 ALA A O 1
ATOM 870 N N . THR A 1 107 ? -24.125 -19.328 -1.986 1 87.62 107 THR A N 1
ATOM 871 C CA . THR A 1 107 ? -25.484 -19.297 -2.518 1 87.62 107 THR A CA 1
ATOM 872 C C . THR A 1 107 ? -26.5 -19.531 -1.404 1 87.62 107 THR A C 1
ATOM 874 O O . THR A 1 107 ? -27.594 -18.953 -1.436 1 87.62 107 THR A O 1
ATOM 877 N N . LYS A 1 108 ? -26.141 -20.312 -0.484 1 88.62 108 LYS A N 1
ATOM 878 C CA . LYS A 1 108 ? -27.031 -20.547 0.648 1 88.62 108 LYS A CA 1
ATOM 879 C C . LYS A 1 108 ? -27.297 -19.25 1.411 1 88.62 108 LYS A C 1
ATOM 881 O O . LYS A 1 108 ? -28.438 -18.938 1.748 1 88.62 108 LYS A O 1
ATOM 886 N N . TYR A 1 109 ? -26.281 -18.5 1.661 1 90 109 TYR A N 1
ATOM 887 C CA . TYR A 1 109 ? -26.438 -17.234 2.367 1 90 109 TYR A CA 1
ATOM 888 C C . TYR A 1 109 ? -27.172 -16.203 1.507 1 90 109 TYR A C 1
ATOM 890 O O . TYR A 1 109 ? -27.969 -15.422 2.016 1 90 109 TYR A O 1
ATOM 898 N N . LEU A 1 110 ? -26.938 -16.234 0.203 1 85.12 110 LEU A N 1
ATOM 899 C CA . LEU A 1 110 ? -27.562 -15.281 -0.714 1 85.12 110 LEU A CA 1
ATOM 900 C C . LEU A 1 110 ? -29.062 -15.555 -0.84 1 85.12 110 LEU A C 1
ATOM 902 O O . LEU A 1 110 ? -29.844 -14.625 -1.003 1 85.12 110 LEU A O 1
ATOM 906 N N . SER A 1 111 ? -29.406 -16.797 -0.789 1 85.75 111 SER A N 1
ATOM 907 C CA . SER A 1 111 ? -30.812 -17.172 -0.836 1 85.75 111 SER A CA 1
ATOM 908 C C . SER A 1 111 ? -31.562 -16.641 0.38 1 85.75 111 SER A C 1
ATOM 910 O O . SER A 1 111 ? -32.719 -16.188 0.266 1 85.75 111 SER A O 1
ATOM 912 N N . ASP A 1 112 ? -30.906 -16.625 1.439 1 83.31 112 ASP A N 1
ATOM 913 C CA . ASP A 1 112 ? -31.516 -16.109 2.67 1 83.31 112 ASP A CA 1
ATOM 914 C C . ASP A 1 112 ? -31.641 -14.594 2.629 1 83.31 112 ASP A C 1
ATOM 916 O O . ASP A 1 112 ? -32.5 -14.023 3.291 1 83.31 112 ASP A O 1
ATOM 920 N N . LEU A 1 113 ? -30.844 -13.836 1.847 1 81.38 113 LEU A N 1
ATOM 921 C CA . LEU A 1 113 ? -30.828 -12.383 1.728 1 81.38 113 LEU A CA 1
ATOM 922 C C . LEU A 1 113 ? -31.984 -11.898 0.868 1 81.38 113 LEU A C 1
ATOM 924 O O . LEU A 1 113 ? -32.531 -10.82 1.116 1 81.38 113 LEU A O 1
ATOM 928 N N . SER A 1 114 ? -32.375 -12.422 -0.307 1 66.19 114 SER A N 1
ATOM 929 C CA . SER A 1 114 ? -33.344 -12.008 -1.317 1 66.19 114 SER A CA 1
ATOM 930 C C . SER A 1 114 ? -34.75 -11.938 -0.737 1 66.19 114 SER A C 1
ATOM 932 O O . SER A 1 114 ? -35.562 -11.125 -1.176 1 66.19 114 SER A O 1
ATOM 934 N N . ASP A 1 115 ? -35.031 -12.5 0.247 1 58.56 115 ASP A N 1
ATOM 935 C CA . ASP A 1 115 ? -36.438 -12.625 0.689 1 58.56 115 ASP A CA 1
ATOM 936 C C . ASP A 1 115 ? -36.812 -11.461 1.602 1 58.56 115 ASP A C 1
ATOM 938 O O . ASP A 1 115 ? -38 -11.289 1.924 1 58.56 115 ASP A O 1
ATOM 942 N N . GLU A 1 116 ? -35.906 -10.531 1.877 1 60.31 116 GLU A N 1
ATOM 943 C CA . GLU A 1 116 ? -36.281 -9.688 3.004 1 60.31 116 GLU A CA 1
ATOM 944 C C . GLU A 1 116 ? -36.469 -8.242 2.57 1 60.31 116 GLU A C 1
ATOM 946 O O . GLU A 1 116 ? -35.531 -7.605 2.08 1 60.31 116 GLU A O 1
ATOM 951 N N . GLN A 1 117 ? -37.719 -7.832 2.178 1 63.12 117 GLN A N 1
ATOM 952 C CA . GLN A 1 117 ? -38.062 -6.441 1.898 1 63.12 117 GLN A CA 1
ATOM 953 C C . GLN A 1 117 ? -38.469 -5.707 3.176 1 63.12 117 GLN A C 1
ATOM 955 O O . GLN A 1 117 ? -39.281 -4.77 3.135 1 63.12 117 GLN A O 1
ATOM 960 N N . ASP A 1 118 ? -37.812 -5.957 4.254 1 78.88 118 ASP A N 1
ATOM 961 C CA . ASP A 1 118 ? -38.156 -5.375 5.547 1 78.88 118 ASP A CA 1
ATOM 962 C C . ASP A 1 118 ? -37.438 -4.039 5.754 1 78.88 118 ASP A C 1
ATOM 964 O O . ASP A 1 118 ? -36.219 -3.98 5.758 1 78.88 118 ASP A O 1
ATOM 968 N N . GLN A 1 119 ? -38.219 -3.033 5.871 1 82.31 119 GLN A N 1
ATOM 969 C CA . GLN A 1 119 ? -37.719 -1.672 6.043 1 82.31 119 GLN A CA 1
ATOM 970 C C . GLN A 1 119 ? -36.844 -1.553 7.301 1 82.31 119 GLN A C 1
ATOM 972 O O . GLN A 1 119 ? -35.875 -0.814 7.32 1 82.31 119 GLN A O 1
ATOM 977 N N . GLU A 1 120 ? -37.219 -2.158 8.328 1 87.5 120 GLU A N 1
ATOM 978 C CA . GLU A 1 120 ? -36.469 -2.098 9.578 1 87.5 120 GLU A CA 1
ATOM 979 C C . GLU A 1 120 ? -35.094 -2.713 9.422 1 87.5 120 GLU A C 1
ATOM 981 O O . GLU A 1 120 ? -34.094 -2.154 9.891 1 87.5 120 GLU A O 1
ATOM 986 N N . LYS A 1 121 ? -35.062 -3.818 8.742 1 89.5 121 LYS A N 1
ATOM 987 C CA . LYS A 1 121 ? -33.781 -4.488 8.539 1 89.5 121 LYS A CA 1
ATOM 988 C C . LYS A 1 121 ? -32.875 -3.674 7.613 1 89.5 121 LYS A C 1
ATOM 990 O O . LYS A 1 121 ? -31.672 -3.641 7.805 1 89.5 121 LYS A O 1
ATOM 995 N N . SER A 1 122 ? -33.531 -3.035 6.68 1 88.31 122 SER A N 1
ATOM 996 C CA . SER A 1 122 ? -32.75 -2.168 5.785 1 88.31 122 SER A CA 1
ATOM 997 C C . SER A 1 122 ? -32.188 -0.965 6.531 1 88.31 122 SER A C 1
ATOM 999 O O . SER A 1 122 ? -31.078 -0.517 6.238 1 88.31 122 SER A O 1
ATOM 1001 N N . GLY A 1 123 ? -33.031 -0.421 7.391 1 91.94 123 GLY A N 1
ATOM 1002 C CA . GLY A 1 123 ? -32.562 0.688 8.211 1 91.94 123 GLY A CA 1
ATOM 1003 C C . GLY A 1 123 ? -31.375 0.331 9.07 1 91.94 123 GLY A C 1
ATOM 1004 O O . GLY A 1 123 ? -30.438 1.126 9.211 1 91.94 123 GLY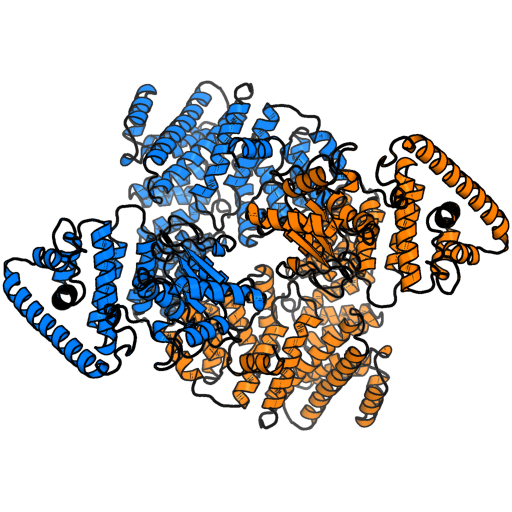 A O 1
ATOM 1005 N N . ILE A 1 124 ? -31.391 -0.873 9.602 1 93.31 124 ILE A N 1
ATOM 1006 C CA . ILE A 1 124 ? -30.281 -1.343 10.43 1 93.31 124 ILE A CA 1
ATOM 1007 C C . ILE A 1 124 ? -29.047 -1.571 9.57 1 93.31 124 ILE A C 1
ATOM 1009 O O . ILE A 1 124 ? -27.922 -1.265 9.984 1 93.31 124 ILE A O 1
ATOM 1013 N N . SER A 1 125 ? -29.281 -2.109 8.391 1 93.06 125 SER A N 1
ATOM 1014 C CA . SER A 1 125 ? -28.188 -2.334 7.469 1 93.06 125 SER A CA 1
ATOM 1015 C C . SER A 1 125 ? -27.484 -1.025 7.105 1 93.06 125 SER A C 1
ATOM 1017 O O . SER A 1 125 ? -26.266 -0.978 6.98 1 93.06 125 SER A O 1
ATOM 1019 N N . LEU A 1 126 ? -28.281 0.016 6.941 1 93.62 126 LEU A N 1
ATOM 1020 C CA . LEU A 1 126 ? -27.703 1.329 6.652 1 93.62 126 LEU A CA 1
ATOM 1021 C C . LEU A 1 126 ? -26.875 1.831 7.824 1 93.62 126 LEU A C 1
ATOM 1023 O O . LEU A 1 126 ? -25.812 2.432 7.625 1 93.62 126 LEU A O 1
ATOM 1027 N N . ALA A 1 127 ? -27.375 1.612 8.992 1 96.5 127 ALA A N 1
ATOM 1028 C CA . ALA A 1 127 ? -26.641 2.008 10.188 1 96.5 127 ALA A CA 1
ATOM 1029 C C . ALA A 1 127 ? -25.328 1.232 10.305 1 96.5 127 ALA A C 1
ATOM 1031 O O . ALA A 1 127 ? -24.312 1.777 10.75 1 96.5 127 ALA A O 1
ATOM 1032 N N . ASP A 1 128 ? -25.359 -0.067 9.898 1 96.69 128 ASP A N 1
ATOM 1033 C CA . ASP A 1 128 ? -24.141 -0.876 9.883 1 96.69 128 ASP A CA 1
ATOM 1034 C C . ASP A 1 128 ? -23.078 -0.262 8.977 1 96.69 128 ASP A C 1
ATOM 1036 O O . ASP A 1 128 ? -21.906 -0.219 9.328 1 96.69 128 ASP A O 1
ATOM 1040 N N . GLN A 1 129 ? -23.516 0.182 7.848 1 94.88 129 GLN A N 1
ATOM 1041 C CA . GLN A 1 129 ? -22.594 0.775 6.871 1 94.88 129 GLN A CA 1
ATOM 1042 C C . GLN A 1 129 ? -22.016 2.084 7.395 1 94.88 129 GLN A C 1
ATOM 1044 O O . GLN A 1 129 ? -20.812 2.338 7.242 1 94.88 129 GLN A O 1
ATOM 1049 N N . ALA A 1 130 ? -22.844 2.852 7.988 1 96.06 130 ALA A N 1
ATOM 1050 C CA . ALA A 1 130 ? -22.375 4.098 8.586 1 96.06 130 ALA A CA 1
ATOM 1051 C C . ALA A 1 130 ? -21.328 3.826 9.672 1 96.06 130 ALA A C 1
ATOM 1053 O O . ALA A 1 130 ? -20.297 4.488 9.719 1 96.06 130 ALA A O 1
ATOM 1054 N N . PHE A 1 131 ? -21.672 2.867 10.461 1 97.38 131 PHE A N 1
ATOM 1055 C CA . PHE A 1 131 ? -20.781 2.492 11.547 1 97.38 131 PHE A CA 1
ATOM 1056 C C . PHE A 1 131 ? -19.422 2.057 11.008 1 97.38 131 PHE A C 1
ATOM 1058 O O . PHE A 1 131 ? -18.391 2.412 11.57 1 97.38 131 PHE A O 1
ATOM 1065 N N . ALA A 1 132 ? -19.438 1.307 9.953 1 96.44 132 ALA A N 1
ATOM 1066 C CA . ALA A 1 132 ? -18.203 0.834 9.328 1 96.44 132 ALA A CA 1
ATOM 1067 C C . ALA A 1 132 ? -17.344 2.002 8.844 1 96.44 132 ALA A C 1
ATOM 1069 O O . ALA A 1 132 ? -16.125 1.983 8.977 1 96.44 132 ALA A O 1
ATOM 1070 N N . PHE A 1 133 ? -18 2.984 8.328 1 93 133 PHE A N 1
ATOM 1071 C CA . PHE A 1 133 ? -17.266 4.156 7.859 1 93 133 PHE A CA 1
ATOM 1072 C C . PHE A 1 133 ? -16.672 4.922 9.031 1 93 133 PHE A C 1
ATOM 1074 O O . PHE A 1 133 ? -15.547 5.43 8.938 1 93 133 PHE A O 1
ATOM 1081 N N . ILE A 1 134 ? -17.359 4.996 10.086 1 95.69 134 ILE A N 1
ATOM 1082 C CA . ILE A 1 134 ? -16.922 5.762 11.242 1 95.69 134 ILE A CA 1
ATOM 1083 C C . ILE A 1 134 ? -15.656 5.141 11.82 1 95.69 134 ILE A C 1
ATOM 1085 O O . ILE A 1 134 ? -14.742 5.855 12.25 1 95.69 134 ILE A O 1
ATOM 1089 N N . PHE A 1 135 ? -15.578 3.834 11.805 1 95.69 135 PHE A N 1
ATOM 1090 C CA . PHE A 1 135 ? -14.477 3.162 12.477 1 95.69 135 PHE A CA 1
ATOM 1091 C C . PHE A 1 135 ? -13.547 2.492 11.469 1 95.69 135 PHE A C 1
ATOM 1093 O O . PHE A 1 135 ? -12.812 1.568 11.812 1 95.69 135 PHE A O 1
ATOM 1100 N N . ASP A 1 136 ? -13.586 2.953 10.188 1 92.12 136 ASP A N 1
ATOM 1101 C CA . ASP A 1 136 ? -12.703 2.506 9.117 1 92.12 136 ASP A CA 1
ATOM 1102 C C . ASP A 1 136 ? -11.273 2.994 9.352 1 92.12 136 ASP A C 1
ATOM 1104 O O . ASP A 1 136 ? -11 3.684 10.336 1 92.12 136 ASP A O 1
ATOM 1108 N N . CYS A 1 137 ? -10.383 2.559 8.555 1 87.62 137 CYS A N 1
ATOM 1109 C CA . CYS A 1 137 ? -9.008 3.039 8.586 1 87.62 137 CYS A CA 1
ATOM 1110 C C . CYS A 1 137 ? -8.93 4.496 8.156 1 87.62 137 CYS A C 1
ATOM 1112 O O . CYS A 1 137 ? -9.688 4.934 7.285 1 87.62 137 CYS A O 1
ATOM 1114 N N . TYR A 1 138 ? -8.086 5.211 8.844 1 77.38 138 TYR A N 1
ATOM 1115 C CA . TYR A 1 138 ? -7.926 6.629 8.547 1 77.38 138 TYR A CA 1
ATOM 1116 C C . TYR A 1 138 ? -6.656 6.871 7.738 1 77.38 138 TYR A C 1
ATOM 1118 O O . TYR A 1 138 ? -5.547 6.664 8.234 1 77.38 138 TYR A O 1
ATOM 1126 N N . MET A 1 139 ? -6.84 7.258 6.5 1 67.94 139 MET A N 1
ATOM 1127 C CA . MET A 1 139 ? -5.652 7.547 5.699 1 67.94 139 MET A CA 1
ATOM 1128 C C . MET A 1 139 ? -5.68 8.984 5.188 1 67.94 139 MET A C 1
ATOM 1130 O O . MET A 1 139 ? -5.82 9.922 5.969 1 67.94 139 MET A O 1
ATOM 1134 N N . GLU A 1 140 ? -6.184 9.32 3.926 1 63.59 140 GLU A N 1
ATOM 1135 C CA . GLU A 1 140 ? -5.984 10.547 3.16 1 63.59 140 GLU A CA 1
ATOM 1136 C C . GLU A 1 140 ? -7.125 11.531 3.396 1 63.59 140 GLU A C 1
ATOM 1138 O O . GLU A 1 140 ? -6.902 12.742 3.463 1 63.59 140 GLU A O 1
ATOM 1143 N N . LYS A 1 141 ? -8.258 11.102 3.809 1 68.94 141 LYS A N 1
ATOM 1144 C CA . LYS A 1 141 ? -9.414 11.984 3.92 1 68.94 141 LYS A CA 1
ATOM 1145 C C . LYS A 1 141 ? -9.422 12.703 5.266 1 68.94 141 LYS A C 1
ATOM 1147 O O . LYS A 1 141 ? -9.086 12.117 6.297 1 68.94 141 LYS A O 1
ATOM 1152 N N . ASP A 1 142 ? -9.812 13.992 5.207 1 80.44 142 ASP A N 1
ATOM 1153 C CA . ASP A 1 142 ? -9.891 14.727 6.465 1 80.44 142 ASP A CA 1
ATOM 1154 C C . ASP A 1 142 ? -11.164 14.367 7.234 1 80.44 142 ASP A C 1
ATOM 1156 O O . ASP A 1 142 ? -12 13.609 6.734 1 80.44 142 ASP A O 1
ATOM 1160 N N . VAL A 1 143 ? -11.32 14.883 8.375 1 85.44 143 VAL A N 1
ATOM 1161 C CA . VAL A 1 143 ? -12.383 14.516 9.305 1 85.44 143 VAL A CA 1
ATOM 1162 C C . VAL A 1 143 ? -13.742 14.867 8.695 1 85.44 143 VAL A C 1
ATOM 1164 O O . VAL A 1 143 ? -14.711 14.133 8.867 1 85.44 143 VAL A O 1
ATOM 1167 N N . ILE A 1 144 ? -13.812 15.969 8.016 1 85.94 144 ILE A N 1
ATOM 1168 C CA . ILE A 1 144 ? -15.078 16.422 7.461 1 85.94 144 ILE A CA 1
ATOM 1169 C C . ILE A 1 144 ? -15.531 15.461 6.367 1 85.94 144 ILE A C 1
ATOM 1171 O O . ILE A 1 144 ? -16.672 14.977 6.383 1 85.94 144 ILE A O 1
ATOM 1175 N N . GLU A 1 145 ? -14.695 15.172 5.535 1 79.69 145 GLU A N 1
ATOM 1176 C CA . GLU A 1 145 ? -15.031 14.305 4.41 1 79.69 145 GLU A CA 1
ATOM 1177 C C . GLU A 1 145 ? -15.352 12.891 4.883 1 79.69 145 GLU A C 1
ATOM 1179 O O . GLU A 1 145 ? -16.234 12.227 4.328 1 79.69 145 GLU A O 1
ATOM 1184 N N . ARG A 1 146 ? -14.703 12.461 5.832 1 86.44 146 ARG A N 1
ATOM 1185 C CA . ARG A 1 146 ? -14.859 11.086 6.309 1 86.44 146 ARG A CA 1
ATOM 1186 C C . ARG A 1 146 ? -16.172 10.914 7.059 1 86.44 146 ARG A C 1
ATOM 1188 O O . ARG A 1 146 ? -16.688 9.797 7.184 1 86.44 146 ARG A O 1
ATOM 1195 N N . ASN A 1 147 ? -16.703 12.023 7.582 1 92.56 147 ASN A N 1
ATOM 1196 C CA . ASN A 1 147 ? -17.891 11.891 8.438 1 92.56 147 ASN A CA 1
ATOM 1197 C C . ASN A 1 147 ? -19.141 12.359 7.719 1 92.56 147 ASN A C 1
ATOM 1199 O O . ASN A 1 147 ? -20.25 12.219 8.242 1 92.56 147 ASN A O 1
ATOM 1203 N N . LYS A 1 148 ? -19.016 12.875 6.531 1 88.5 148 LYS A N 1
ATOM 1204 C CA . LYS A 1 148 ? -20.188 13.344 5.789 1 88.5 148 LYS A CA 1
ATOM 1205 C C . LYS A 1 148 ? -21.094 12.18 5.402 1 88.5 148 LYS A C 1
ATOM 1207 O O . LYS A 1 148 ? -22.297 12.227 5.648 1 88.5 148 LYS A O 1
ATOM 1212 N N . LEU A 1 149 ? -20.469 11.219 4.855 1 86.5 149 LEU A N 1
ATOM 1213 C CA . LEU A 1 149 ? -21.25 10.086 4.375 1 86.5 149 LEU A CA 1
ATOM 1214 C C . LEU A 1 149 ? -21.859 9.32 5.543 1 86.5 149 LEU A C 1
ATOM 1216 O O . LEU A 1 149 ? -23.062 9.016 5.531 1 86.5 149 LEU A O 1
ATOM 1220 N N . PRO A 1 150 ? -21.078 8.953 6.562 1 93.88 150 PRO A N 1
ATOM 1221 C CA . PRO A 1 150 ? -21.703 8.273 7.703 1 93.88 150 PRO A CA 1
ATOM 1222 C C . PRO A 1 150 ? -22.844 9.078 8.32 1 93.88 150 PRO A C 1
ATOM 1224 O O . PRO A 1 150 ? -23.844 8.508 8.758 1 93.88 150 PRO A O 1
ATOM 1227 N N . LYS A 1 151 ? -22.672 10.367 8.383 1 95.5 151 LYS A N 1
ATOM 1228 C CA . LYS A 1 151 ? -23.75 11.211 8.898 1 95.5 151 LYS A CA 1
ATOM 1229 C C . LYS A 1 151 ? -25.031 11.031 8.078 1 95.5 151 LYS A C 1
ATOM 1231 O O . LYS A 1 151 ? -26.109 10.828 8.641 1 95.5 151 LYS A O 1
ATOM 1236 N N . GLU A 1 152 ? -24.906 11.078 6.812 1 92.62 152 GLU A N 1
ATOM 1237 C CA . GLU A 1 152 ? -26.062 10.93 5.926 1 92.62 152 GLU A CA 1
ATOM 1238 C C . GLU A 1 152 ? -26.688 9.555 6.066 1 92.62 152 GLU A C 1
ATOM 1240 O O . GLU A 1 152 ? -27.906 9.422 6.059 1 92.62 152 GLU A O 1
ATOM 1245 N N . LEU A 1 153 ? -25.906 8.547 6.16 1 93.88 153 LEU A N 1
ATOM 1246 C CA . LEU A 1 153 ? -26.391 7.18 6.285 1 93.88 153 LEU A CA 1
ATOM 1247 C C . LEU A 1 153 ? -27.141 6.992 7.598 1 93.88 153 LEU A C 1
ATOM 1249 O O . LEU A 1 153 ? -28.188 6.332 7.629 1 93.88 153 LEU A O 1
ATOM 1253 N N . LEU A 1 154 ? -26.656 7.566 8.688 1 97 154 LEU A N 1
ATOM 1254 C CA . LEU A 1 154 ? -27.328 7.461 9.977 1 97 154 LEU A CA 1
ATOM 1255 C C . LEU A 1 154 ? -28.672 8.18 9.961 1 97 154 LEU A C 1
ATOM 1257 O O . LEU A 1 154 ? -29.656 7.688 10.516 1 97 154 LEU A O 1
ATOM 1261 N N . VAL A 1 155 ? -28.672 9.367 9.336 1 95.88 155 VAL A N 1
ATOM 1262 C CA . VAL A 1 155 ? -29.922 10.133 9.242 1 95.88 155 VAL A CA 1
ATOM 1263 C C . VAL A 1 155 ? -30.969 9.328 8.469 1 95.88 155 VAL A C 1
ATOM 1265 O O . VAL A 1 155 ? -32.125 9.234 8.883 1 95.88 155 VAL A O 1
ATOM 1268 N N . GLN A 1 156 ? -30.547 8.742 7.395 1 92.81 156 GLN A N 1
ATOM 1269 C CA . GLN A 1 156 ? -31.453 7.941 6.586 1 92.81 156 GLN A CA 1
ATOM 1270 C C . GLN A 1 156 ? -31.891 6.688 7.336 1 92.81 156 GLN A C 1
ATOM 1272 O O . GLN A 1 156 ? -33.031 6.262 7.215 1 92.81 156 GLN A O 1
ATOM 1277 N N . SER A 1 157 ? -31 6.086 8.023 1 94.94 157 SER A N 1
ATOM 1278 C CA . SER A 1 157 ? -31.328 4.918 8.836 1 94.94 157 SER A CA 1
ATOM 1279 C C . SER A 1 157 ? -32.438 5.242 9.836 1 94.94 157 SER A C 1
ATOM 1281 O O . SER A 1 157 ? -33.438 4.512 9.938 1 94.94 157 SER A O 1
ATOM 1283 N N . LEU A 1 158 ? -32.312 6.359 10.57 1 95.5 158 LEU A N 1
ATOM 1284 C CA . LEU A 1 158 ? -33.281 6.754 11.578 1 95.5 158 LEU A CA 1
ATOM 1285 C C . LEU A 1 158 ? -34.656 7.059 10.93 1 95.5 158 LEU A C 1
ATOM 1287 O O . LEU A 1 158 ? -35.688 6.805 11.531 1 95.5 158 LEU A O 1
ATOM 1291 N N . ALA A 1 159 ? -34.594 7.609 9.727 1 93.19 159 ALA A N 1
ATOM 1292 C CA . ALA A 1 159 ? -35.844 7.875 9 1 93.19 159 ALA A CA 1
ATOM 1293 C C . ALA A 1 159 ? -36.562 6.578 8.672 1 93.19 159 ALA A C 1
ATOM 1295 O O . ALA A 1 159 ? -37.812 6.531 8.711 1 93.19 159 ALA A O 1
ATOM 1296 N N . MET A 1 160 ? -35.875 5.543 8.422 1 90.81 160 MET A N 1
ATOM 1297 C CA . MET A 1 160 ? -36.438 4.25 8.07 1 90.81 160 MET A CA 1
ATOM 1298 C C . MET A 1 160 ? -36.938 3.51 9.312 1 90.81 160 MET A C 1
ATOM 1300 O O . MET A 1 160 ? -37.812 2.66 9.234 1 90.81 160 MET A O 1
ATOM 1304 N N . LEU A 1 161 ? -36.344 3.904 10.453 1 93.06 161 LEU A N 1
ATOM 1305 C CA . LEU A 1 161 ? -36.656 3.191 11.688 1 93.06 161 LEU A CA 1
ATOM 1306 C C . LEU A 1 161 ? -37.688 3.955 12.516 1 93.06 161 LEU A C 1
ATOM 1308 O O . LEU A 1 161 ? -37.938 3.607 13.672 1 93.06 161 LEU A O 1
ATOM 1312 N N . LYS A 1 162 ? -38.25 4.883 11.977 1 87.75 162 LYS A N 1
ATOM 1313 C CA . LYS A 1 162 ? -39.188 5.758 12.703 1 87.75 162 LYS A CA 1
ATOM 1314 C C . LYS A 1 162 ? -40.344 4.965 13.281 1 87.75 162 LYS A C 1
ATOM 1316 O O . LYS A 1 162 ? -40.812 5.266 14.383 1 87.75 162 LYS A O 1
ATOM 1321 N N . LYS A 1 163 ? -40.75 3.941 12.609 1 84 163 LYS A N 1
ATOM 1322 C CA . LYS A 1 163 ? -41.938 3.201 13.039 1 84 163 LYS A CA 1
ATOM 1323 C C . LYS A 1 163 ? -41.562 1.93 13.789 1 84 163 LYS A C 1
ATOM 1325 O O . LYS A 1 163 ? -42.406 1.113 14.125 1 84 163 LYS A O 1
ATOM 1330 N N . CYS A 1 164 ? -40.312 1.875 14.062 1 82.81 164 CYS A N 1
ATOM 1331 C CA . CYS A 1 164 ? -39.844 0.673 14.734 1 82.81 164 CYS A CA 1
ATOM 1332 C C . CYS A 1 164 ? -40.219 0.697 16.219 1 82.81 164 CYS A C 1
ATOM 1334 O O . CYS A 1 164 ? -40.125 1.742 16.859 1 82.81 164 CYS A O 1
ATOM 1336 N N . HIS A 1 165 ? -40.656 -0.379 16.688 1 79.25 165 HIS A N 1
ATOM 1337 C CA . HIS A 1 165 ? -41.125 -0.484 18.062 1 79.25 165 HIS A CA 1
ATOM 1338 C C . HIS A 1 165 ? -39.938 -0.616 19.016 1 79.25 165 HIS A C 1
ATOM 1340 O O . HIS A 1 165 ? -40 -0.163 20.172 1 79.25 165 HIS A O 1
ATOM 1346 N N . ASP A 1 166 ? -38.906 -1.288 18.562 1 83.12 166 ASP A N 1
ATOM 1347 C CA . ASP A 1 166 ? -37.719 -1.429 19.406 1 83.12 166 ASP A CA 1
ATOM 1348 C C . ASP A 1 166 ? -36.938 -0.121 19.469 1 83.12 166 ASP A C 1
ATOM 1350 O O . ASP A 1 166 ? -36.375 0.321 18.453 1 83.12 166 ASP A O 1
ATOM 1354 N N . GLN A 1 167 ? -36.75 0.438 20.578 1 87.25 167 GLN A N 1
ATOM 1355 C CA . GLN A 1 167 ? -36.156 1.766 20.719 1 87.25 167 GLN A CA 1
ATOM 1356 C C . GLN A 1 167 ? -34.656 1.678 20.984 1 87.25 167 GLN A C 1
ATOM 1358 O O . GLN A 1 167 ? -33.938 2.664 20.828 1 87.25 167 GLN A O 1
ATOM 1363 N N . GLN A 1 168 ? -34.219 0.562 21.312 1 86.81 168 GLN A N 1
ATOM 1364 C CA . GLN A 1 168 ? -32.812 0.441 21.703 1 86.81 168 GLN A CA 1
ATOM 1365 C C . GLN A 1 168 ? -31.906 0.732 20.516 1 86.81 168 GLN A C 1
ATOM 1367 O O . GLN A 1 168 ? -30.969 1.54 20.625 1 86.81 168 GLN A O 1
ATOM 1372 N N . PRO A 1 169 ? -32.156 0.093 19.344 1 91.31 169 PRO A N 1
ATOM 1373 C CA . PRO A 1 169 ? -31.281 0.412 18.203 1 91.31 169 PRO A CA 1
ATOM 1374 C C . PRO A 1 169 ? -31.359 1.885 17.797 1 91.31 169 PRO A C 1
ATOM 1376 O O . PRO A 1 169 ? -30.344 2.463 17.375 1 91.31 169 PRO A O 1
ATOM 1379 N N . ILE A 1 170 ? -32.5 2.439 18 1 93.12 170 ILE A N 1
ATOM 1380 C CA . ILE A 1 170 ? -32.688 3.844 17.641 1 93.12 170 ILE A CA 1
ATOM 1381 C C . ILE A 1 170 ? -31.828 4.719 18.547 1 93.12 170 ILE A C 1
ATOM 1383 O O . ILE A 1 170 ? -31.156 5.641 18.078 1 93.12 170 ILE A O 1
ATOM 1387 N N . MET A 1 171 ? -31.844 4.426 19.812 1 92.19 171 MET A N 1
ATOM 1388 C CA . MET A 1 171 ? -31.047 5.168 20.781 1 92.19 171 MET A CA 1
ATOM 1389 C C . MET A 1 171 ? -29.562 5.074 20.453 1 92.19 171 MET A C 1
ATOM 1391 O O . MET A 1 171 ? -28.844 6.074 20.5 1 92.19 171 MET A O 1
ATOM 1395 N N . GLU A 1 172 ? -29.094 3.906 20.141 1 94.12 172 GLU A N 1
ATOM 1396 C CA . GLU A 1 172 ? -27.688 3.688 19.828 1 94.12 172 GLU A CA 1
ATOM 1397 C C . GLU A 1 172 ? -27.281 4.398 18.547 1 94.12 172 GLU A C 1
ATOM 1399 O O . GLU A 1 172 ? -26.172 4.945 18.453 1 94.12 172 GLU A O 1
ATOM 1404 N N . ILE A 1 173 ? -28.172 4.359 17.562 1 96.5 173 ILE A N 1
ATOM 1405 C CA . ILE A 1 173 ? -27.891 5.023 16.297 1 96.5 173 ILE A CA 1
ATOM 1406 C C . ILE A 1 173 ? -27.828 6.535 16.5 1 96.5 173 ILE A C 1
ATOM 1408 O O . ILE A 1 173 ? -26.953 7.215 15.953 1 96.5 173 ILE A O 1
ATOM 1412 N N . LYS A 1 174 ? -28.734 7.047 17.344 1 96.06 174 LYS A N 1
ATOM 1413 C CA . LYS A 1 174 ? -28.703 8.461 17.688 1 96.06 174 LYS A CA 1
ATOM 1414 C C . LYS A 1 174 ? -27.422 8.82 18.438 1 96.06 174 LYS A C 1
ATOM 1416 O O . LYS A 1 174 ? -26.906 9.93 18.297 1 96.06 174 LYS A O 1
ATOM 1421 N N . PHE A 1 175 ? -27 7.895 19.312 1 96.06 175 PHE A N 1
ATOM 1422 C CA . PHE A 1 175 ? -25.766 8.062 20.062 1 96.06 175 PHE A CA 1
ATOM 1423 C C . PHE A 1 175 ? -24.594 8.305 19.125 1 96.06 175 PHE A C 1
ATOM 1425 O O . PHE A 1 175 ? -23.828 9.25 19.297 1 96.06 175 PHE A O 1
ATOM 1432 N N . TRP A 1 176 ? -24.422 7.508 18.031 1 97.69 176 TRP A N 1
ATOM 1433 C CA . TRP A 1 176 ? -23.344 7.641 17.062 1 97.69 176 TRP A CA 1
ATOM 1434 C C . TRP A 1 176 ? -23.547 8.852 16.172 1 97.69 176 TRP A C 1
ATOM 1436 O O . TRP A 1 176 ? -22.578 9.516 15.773 1 97.69 176 TRP A O 1
ATOM 1446 N N . LEU A 1 177 ? -24.781 9.148 15.812 1 98.19 177 LEU A N 1
ATOM 1447 C CA . LEU A 1 177 ? -25.078 10.328 15.008 1 98.19 177 LEU A CA 1
ATOM 1448 C C . LEU A 1 177 ? -24.703 11.602 15.758 1 98.19 177 LEU A C 1
ATOM 1450 O O . LEU A 1 177 ? -24.109 12.523 15.18 1 98.19 177 LEU A O 1
ATOM 1454 N N . GLY A 1 178 ? -25.078 11.672 17.062 1 97.31 178 GLY A N 1
ATOM 1455 C CA . GLY A 1 178 ? -24.703 12.805 17.891 1 97.31 178 GLY A CA 1
ATOM 1456 C C . GLY A 1 178 ? -23.203 13.039 17.938 1 97.31 178 GLY A C 1
ATOM 1457 O O . GLY A 1 178 ? -22.734 14.172 17.844 1 97.31 178 GLY A O 1
ATOM 1458 N N . GLN A 1 179 ? -22.469 11.969 18.094 1 96.75 179 GLN A N 1
ATOM 1459 C CA . GLN A 1 179 ? -21 12.062 18.125 1 96.75 179 GLN A CA 1
ATOM 1460 C C . GLN A 1 179 ? -20.453 12.516 16.781 1 96.75 179 GLN A C 1
ATOM 1462 O O . GLN A 1 179 ? -19.484 13.273 16.719 1 96.75 179 GLN A O 1
ATOM 1467 N N . THR A 1 180 ? -21.047 12.008 15.688 1 97.38 180 THR A N 1
ATOM 1468 C CA . THR A 1 180 ? -20.609 12.391 14.344 1 97.38 180 THR A CA 1
ATOM 1469 C C . THR A 1 180 ? -20.812 13.891 14.117 1 97.38 180 THR A C 1
ATOM 1471 O O . THR A 1 180 ? -19.938 14.562 13.57 1 97.38 180 THR A O 1
ATOM 1474 N N . TYR A 1 181 ? -21.969 14.391 14.578 1 97.06 181 TYR A N 1
ATOM 1475 C CA . TYR A 1 181 ? -22.219 15.828 14.484 1 97.06 181 TYR A CA 1
ATOM 1476 C C . TYR A 1 181 ? -21.188 16.609 15.305 1 97.06 181 TYR A C 1
ATOM 1478 O O . TYR A 1 181 ? -20.719 17.672 14.875 1 97.06 181 TYR A O 1
ATOM 1486 N N . TYR A 1 182 ? -20.906 16.094 16.438 1 95.19 182 TYR A N 1
ATOM 1487 C CA . TYR A 1 182 ? -19.891 16.75 17.281 1 95.19 182 TYR A CA 1
ATOM 1488 C C . TYR A 1 182 ? -18.547 16.812 16.562 1 95.19 182 TYR A C 1
ATOM 1490 O O . TYR A 1 182 ? -17.922 17.875 16.5 1 95.19 182 TYR A O 1
ATOM 1498 N N . ARG A 1 183 ? -18.094 15.695 16 1 94.19 183 ARG A N 1
ATOM 1499 C CA . ARG A 1 183 ? -16.812 15.633 15.305 1 94.19 183 ARG A CA 1
ATOM 1500 C C . ARG A 1 183 ? -16.781 16.609 14.125 1 94.19 183 ARG A C 1
ATOM 1502 O O . ARG A 1 183 ? -15.781 17.297 13.914 1 94.19 183 ARG A O 1
ATOM 1509 N N . LEU A 1 184 ? -17.859 16.625 13.422 1 94.44 184 LEU A N 1
ATOM 1510 C CA . LEU A 1 184 ? -17.953 17.516 12.273 1 94.44 184 LEU A CA 1
ATOM 1511 C C . LEU A 1 184 ? -17.875 18.984 12.711 1 94.44 184 LEU A C 1
ATOM 1513 O O . LEU A 1 184 ? -17.156 19.766 12.102 1 94.44 184 LEU A O 1
ATOM 1517 N N . SER A 1 185 ? -18.547 19.281 13.75 1 93.44 185 SER A N 1
ATOM 1518 C CA . SER A 1 185 ? -18.609 20.672 14.211 1 93.44 185 SER A CA 1
ATOM 1519 C C . SER A 1 185 ? -17.234 21.156 14.68 1 93.44 185 SER A C 1
ATOM 1521 O O . SER A 1 185 ? -16.906 22.328 14.555 1 93.44 185 SER A O 1
ATOM 1523 N N . THR A 1 186 ? -16.438 20.266 15.164 1 91.06 186 THR A N 1
ATOM 1524 C CA . THR A 1 186 ? -15.148 20.656 15.727 1 91.06 186 THR A CA 1
ATOM 1525 C C . THR A 1 186 ? -14.133 20.922 14.617 1 91.06 186 THR A C 1
ATOM 1527 O O . THR A 1 186 ? -13.094 21.531 14.867 1 91.06 186 THR A O 1
ATOM 1530 N N . GLN A 1 187 ? -14.453 20.562 13.398 1 88.62 187 GLN A N 1
ATOM 1531 C CA . GLN A 1 187 ? -13.453 20.703 12.344 1 88.62 187 GLN A CA 1
ATOM 1532 C C . GLN A 1 187 ? -13.914 21.688 11.273 1 88.62 187 GLN A C 1
ATOM 1534 O O . GLN A 1 187 ? -13.164 22 10.344 1 88.62 187 GLN A O 1
ATOM 1539 N N . CYS A 1 188 ? -15.086 22.234 11.414 1 86.44 188 CYS A N 1
ATOM 1540 C CA . CYS A 1 188 ? -15.656 23.125 10.406 1 86.44 188 CYS A CA 1
ATOM 1541 C C . CYS A 1 188 ? -14.828 24.391 10.258 1 86.44 188 CYS A C 1
ATOM 1543 O O . CYS A 1 188 ? -14.719 24.938 9.164 1 86.44 188 CYS A O 1
ATOM 1545 N N . TYR A 1 189 ? -14.164 24.828 11.359 1 82.06 189 TYR A N 1
ATOM 1546 C CA . TYR A 1 189 ? -13.422 26.078 11.344 1 82.06 189 TYR A CA 1
ATOM 1547 C C . TYR A 1 189 ? -12.195 25.969 10.438 1 82.06 189 TYR A C 1
ATOM 1549 O O . TYR A 1 189 ? -11.609 26.984 10.055 1 82.06 189 TYR A O 1
ATOM 1557 N N . ARG A 1 190 ? -11.883 24.844 10.016 1 81.19 190 ARG A N 1
ATOM 1558 C CA . ARG A 1 190 ? -10.695 24.625 9.188 1 81.19 190 ARG A CA 1
ATOM 1559 C C . ARG A 1 190 ? -11.023 24.828 7.711 1 81.19 190 ARG A C 1
ATOM 1561 O O . ARG A 1 190 ? -10.117 24.906 6.875 1 81.19 190 ARG A O 1
ATOM 1568 N N . ARG A 1 191 ? -12.289 24.969 7.477 1 72.69 191 ARG A N 1
ATOM 1569 C CA . ARG A 1 191 ? -12.719 25.188 6.102 1 72.69 191 ARG A CA 1
ATOM 1570 C C . ARG A 1 191 ? -13.414 26.531 5.945 1 72.69 191 ARG A C 1
ATOM 1572 O O . ARG A 1 191 ? -14.195 26.938 6.812 1 72.69 191 ARG A O 1
ATOM 1579 N N . LYS A 1 192 ? -13.062 27.156 4.891 1 70.56 192 LYS A N 1
ATOM 1580 C CA . LYS A 1 192 ? -13.641 28.469 4.645 1 70.56 192 LYS A CA 1
ATOM 1581 C C . LYS A 1 192 ? -15.133 28.375 4.32 1 70.56 192 LYS A C 1
ATOM 1583 O O . LYS A 1 192 ? -15.547 27.484 3.568 1 70.56 192 LYS A O 1
ATOM 1588 N N . GLY A 1 193 ? -15.938 29.156 4.945 1 73.5 193 GLY A N 1
ATOM 1589 C CA . GLY A 1 193 ? -17.344 29.281 4.594 1 73.5 193 GLY A CA 1
ATOM 1590 C C . GLY A 1 193 ? -18.219 28.25 5.27 1 73.5 193 GLY A C 1
ATOM 1591 O O . GLY A 1 193 ? -19.344 28 4.832 1 73.5 193 GLY A O 1
ATOM 1592 N N . MET A 1 194 ? -17.703 27.641 6.305 1 83.12 194 MET A N 1
ATOM 1593 C CA . MET A 1 194 ? -18.5 26.578 6.93 1 83.12 194 MET A CA 1
ATOM 1594 C C . MET A 1 194 ? -19.062 27.047 8.266 1 83.12 194 MET A C 1
ATOM 1596 O O . MET A 1 194 ? -19.531 26.234 9.062 1 83.12 194 MET A O 1
ATOM 1600 N N . GLU A 1 195 ? -19.094 28.25 8.5 1 81.94 195 GLU A N 1
ATOM 1601 C CA . GLU A 1 195 ? -19.531 28.781 9.781 1 81.94 195 GLU A CA 1
ATOM 1602 C C . GLU A 1 195 ? -21 28.453 10.031 1 81.94 195 GLU A C 1
ATOM 1604 O O . GLU A 1 195 ? -21.375 28.031 11.125 1 81.94 195 GLU A O 1
ATOM 1609 N N . GLU A 1 196 ? -21.812 28.625 9.008 1 84.75 196 GLU A N 1
ATOM 1610 C CA . GLU A 1 196 ? -23.234 28.344 9.164 1 84.75 196 GLU A CA 1
ATOM 1611 C C . GLU A 1 196 ? -23.5 26.844 9.32 1 84.75 196 GLU A C 1
ATOM 1613 O O . GLU A 1 196 ? -24.391 26.438 10.07 1 84.75 196 GLU A O 1
ATOM 1618 N N . VAL A 1 197 ? -22.75 26.156 8.594 1 89.94 197 VAL A N 1
ATOM 1619 C CA . VAL A 1 197 ? -22.891 24.703 8.656 1 89.94 197 VAL A CA 1
ATOM 1620 C C . VAL A 1 197 ? -22.453 24.203 10.039 1 89.94 197 VAL A C 1
ATOM 1622 O O . VAL A 1 197 ? -23.031 23.25 10.57 1 89.94 197 VAL A O 1
ATOM 1625 N N . GLU A 1 198 ? -21.469 24.828 10.594 1 92.12 198 GLU A N 1
ATOM 1626 C CA . GLU A 1 198 ? -21 24.484 11.938 1 92.12 198 GLU A CA 1
ATOM 1627 C C . GLU A 1 198 ? -22.109 24.656 12.969 1 92.12 198 GLU A C 1
ATOM 1629 O O . GLU A 1 198 ? -22.312 23.781 13.812 1 92.12 198 GLU A O 1
ATOM 1634 N N . LYS A 1 199 ? -22.812 25.75 12.852 1 89.5 199 LYS A N 1
ATOM 1635 C CA . LYS A 1 199 ? -23.906 26.016 13.781 1 89.5 199 LYS A CA 1
ATOM 1636 C C . LYS A 1 199 ? -25 24.953 13.648 1 89.5 199 LYS A C 1
ATOM 1638 O O . LYS A 1 199 ? -25.594 24.531 14.648 1 89.5 199 LYS A O 1
ATOM 1643 N N . GLU A 1 200 ? -25.188 24.625 12.453 1 92.06 200 GLU A N 1
ATOM 1644 C CA . GLU A 1 200 ? -26.188 23.594 12.203 1 92.06 200 GLU A CA 1
ATOM 1645 C C . GLU A 1 200 ? -25.781 22.266 12.828 1 92.06 200 GLU A C 1
ATOM 1647 O O . GLU A 1 200 ? -26.594 21.562 13.422 1 92.06 200 GLU A O 1
ATOM 1652 N N . TYR A 1 201 ? -24.547 21.938 12.641 1 94.75 201 TYR A N 1
ATOM 1653 C CA . TYR A 1 201 ? -24.047 20.688 13.203 1 94.75 201 TYR A CA 1
ATOM 1654 C C . TYR A 1 201 ? -24.156 20.688 14.727 1 94.75 201 TYR A C 1
ATOM 1656 O O . TYR A 1 201 ? -24.484 19.672 15.328 1 94.75 201 TYR A O 1
ATOM 1664 N N . VAL A 1 202 ? -23.828 21.797 15.344 1 94.56 202 VAL A N 1
ATOM 1665 C CA . VAL A 1 202 ? -23.906 21.906 16.797 1 94.56 202 VAL A CA 1
ATOM 1666 C C . VAL A 1 202 ? -25.344 21.719 17.25 1 94.56 202 VAL A C 1
ATOM 1668 O O . VAL A 1 202 ? -25.625 20.969 18.188 1 94.56 202 VAL A O 1
ATOM 1671 N N . LEU A 1 203 ? -26.25 22.344 16.562 1 93.69 203 LEU A N 1
ATOM 1672 C CA . LEU A 1 203 ? -27.672 22.25 16.922 1 93.69 203 LEU A CA 1
ATOM 1673 C C . LEU A 1 203 ? -28.188 20.828 16.75 1 93.69 203 LEU A C 1
ATOM 1675 O O . LEU A 1 203 ? -28.844 20.297 17.656 1 93.69 203 LEU A O 1
ATOM 1679 N N . LYS A 1 204 ? -27.922 20.281 15.664 1 95.5 204 LYS A N 1
ATOM 1680 C CA . LYS A 1 204 ? -28.391 18.922 15.391 1 95.5 204 LYS A CA 1
ATOM 1681 C C . LYS A 1 204 ? -27.781 17.922 16.359 1 95.5 204 LYS A C 1
ATOM 1683 O O . LYS A 1 204 ? -28.453 17 16.828 1 95.5 204 LYS A O 1
ATOM 1688 N N . GLY A 1 205 ? -26.422 18.094 16.578 1 96 205 GLY A N 1
ATOM 1689 C CA . GLY A 1 205 ? -25.766 17.25 17.547 1 96 205 GLY A CA 1
ATOM 1690 C C . GLY A 1 205 ? -26.375 17.359 18.938 1 96 205 GLY A C 1
ATOM 1691 O O . GLY A 1 205 ? -26.625 16.344 19.594 1 96 205 GLY A O 1
ATOM 1692 N N . PHE A 1 206 ? -26.656 18.562 19.328 1 95 206 PHE A N 1
ATOM 1693 C CA . PHE A 1 206 ? -27.281 18.812 20.625 1 95 206 PHE A CA 1
ATOM 1694 C C . PHE A 1 206 ? -28.641 18.141 20.719 1 95 206 PHE A C 1
ATOM 1696 O O . PHE A 1 206 ? -28.953 17.469 21.703 1 95 206 PHE A O 1
ATOM 1703 N N . ASN A 1 207 ? -29.438 18.25 19.688 1 94.81 207 ASN A N 1
ATOM 1704 C CA . ASN A 1 207 ? -30.781 17.688 19.672 1 94.81 207 ASN A CA 1
ATOM 1705 C C . ASN A 1 207 ? -30.75 16.156 19.766 1 94.81 207 ASN A C 1
ATOM 1707 O O . ASN A 1 207 ? -31.531 15.562 20.516 1 94.81 207 ASN A O 1
ATOM 1711 N N . GLU A 1 208 ? -29.859 15.586 19 1 95.44 208 GLU A N 1
ATOM 1712 C CA . GLU A 1 208 ? -29.766 14.133 19.031 1 95.44 208 GLU A CA 1
ATOM 1713 C C . GLU A 1 208 ? -29.359 13.625 20.406 1 95.44 208 GLU A C 1
ATOM 1715 O O . GLU A 1 208 ? -29.906 12.633 20.891 1 95.44 208 GLU A O 1
ATOM 1720 N N . LEU A 1 209 ? -28.406 14.266 21.047 1 94.75 209 LEU A N 1
ATOM 1721 C CA . LEU A 1 209 ? -27.906 13.836 22.359 1 94.75 209 LEU A CA 1
ATOM 1722 C C . LEU A 1 209 ? -28.969 14.031 23.438 1 94.75 209 LEU A C 1
ATOM 1724 O O . LEU A 1 209 ? -29.156 13.172 24.297 1 94.75 209 LEU A O 1
ATOM 1728 N N . VAL A 1 210 ? -29.688 15.078 23.344 1 93.31 210 VAL A N 1
ATOM 1729 C CA . VAL A 1 210 ? -30.734 15.359 24.328 1 93.31 210 VAL A CA 1
ATOM 1730 C C . VAL A 1 210 ? -31.875 14.352 24.188 1 93.31 210 VAL A C 1
ATOM 1732 O O . VAL A 1 210 ? -32.469 13.945 25.172 1 93.31 210 VAL A O 1
ATOM 1735 N N . GLU A 1 211 ? -32.156 13.992 22.953 1 92.19 211 GLU A N 1
ATOM 1736 C CA . GLU A 1 211 ? -33.219 13.008 22.734 1 92.19 211 GLU A CA 1
ATOM 1737 C C . GLU A 1 211 ? -32.875 11.68 23.406 1 92.19 211 GLU A C 1
ATOM 1739 O O . GLU A 1 211 ? -33.781 10.969 23.875 1 92.19 211 GLU A O 1
ATOM 1744 N N . ILE A 1 212 ? -31.641 11.359 23.422 1 91.75 212 ILE A N 1
ATOM 1745 C CA . ILE A 1 212 ? -31.203 10.133 24.094 1 91.75 212 ILE A CA 1
ATOM 1746 C C . ILE A 1 212 ? -31.516 10.219 25.578 1 91.75 212 ILE A C 1
ATOM 1748 O O . ILE A 1 212 ? -32.031 9.258 26.172 1 91.75 212 ILE A O 1
ATOM 1752 N N . ILE A 1 213 ? -31.203 11.305 26.156 1 87.06 213 ILE A N 1
ATOM 1753 C CA . ILE A 1 213 ? -31.453 11.508 27.578 1 87.06 213 ILE A CA 1
ATOM 1754 C C . ILE A 1 213 ? -32.938 11.438 27.859 1 87.06 213 ILE A C 1
ATOM 1756 O O . ILE A 1 213 ? -33.375 10.82 28.844 1 87.06 213 ILE A O 1
ATOM 1760 N N . ASN A 1 214 ? -33.75 11.945 26.969 1 86.44 214 ASN A N 1
ATOM 1761 C CA . ASN A 1 214 ? -35.188 11.922 27.125 1 86.44 214 ASN A CA 1
ATOM 1762 C C . ASN A 1 214 ? -35.75 10.508 26.984 1 86.44 214 ASN A C 1
ATOM 1764 O O . ASN A 1 214 ? -36.719 10.148 27.656 1 86.44 214 ASN A O 1
ATOM 1768 N N . MET A 1 215 ? -35.156 9.805 26.125 1 85.44 215 MET A N 1
ATOM 1769 C CA . MET A 1 215 ? -35.594 8.43 25.906 1 85.44 215 MET A CA 1
ATOM 1770 C C . MET A 1 215 ? -35.312 7.57 27.141 1 85.44 215 MET A C 1
ATOM 1772 O O . MET A 1 215 ? -36.062 6.645 27.438 1 85.44 215 MET A O 1
ATOM 1776 N N . THR A 1 216 ? -34.281 7.777 27.766 1 79.06 216 THR A N 1
ATOM 1777 C CA . THR A 1 216 ? -33.906 7.004 28.938 1 79.06 216 THR A CA 1
ATOM 1778 C C . THR A 1 216 ? -34.812 7.316 30.109 1 79.06 216 THR A C 1
ATOM 1780 O O . THR A 1 216 ? -35.125 6.43 30.906 1 79.06 216 THR A O 1
ATOM 1783 N N . ASP A 1 217 ? -35.188 8.453 30.281 1 70.56 217 ASP A N 1
ATOM 1784 C CA . ASP A 1 217 ? -36.062 8.859 31.375 1 70.56 217 ASP A CA 1
ATOM 1785 C C . ASP A 1 217 ? -37.438 8.219 31.25 1 70.56 217 ASP A C 1
ATOM 1787 O O . ASP A 1 217 ? -38.094 7.941 32.25 1 70.56 217 ASP A O 1
ATOM 1791 N N . LYS A 1 218 ? -37.844 7.875 30.078 1 64.81 218 LYS A N 1
ATOM 1792 C CA . LYS A 1 218 ? -39.156 7.312 29.844 1 64.81 218 LYS A CA 1
ATOM 1793 C C . LYS A 1 218 ? -39.125 5.789 29.891 1 64.81 218 LYS A C 1
ATOM 1795 O O . LYS A 1 218 ? -40.156 5.148 30.203 1 64.81 218 LYS A O 1
ATOM 1800 N N . THR A 1 219 ? -38 5.387 29.359 1 60.47 219 THR A N 1
ATOM 1801 C CA . THR A 1 219 ? -38 3.936 29.219 1 60.47 219 THR A CA 1
ATOM 1802 C C . THR A 1 219 ? -37.062 3.299 30.266 1 60.47 219 THR A C 1
ATOM 1804 O O . THR A 1 219 ? -36.062 3.885 30.656 1 60.47 219 THR A O 1
ATOM 1807 N N . GLU A 1 220 ? -37.594 2.566 31.297 1 53.19 220 GLU A N 1
ATOM 1808 C CA . GLU A 1 220 ? -36.812 1.724 32.188 1 53.19 220 GLU A CA 1
ATOM 1809 C C . GLU A 1 220 ? -35.719 0.972 31.438 1 53.19 220 GLU A C 1
ATOM 1811 O O . GLU A 1 220 ? -35.531 -0.222 31.656 1 53.19 220 GLU A O 1
ATOM 1816 N N . LEU A 1 221 ? -35.312 1.507 30.391 1 51.28 221 LEU A N 1
ATOM 1817 C CA . LEU A 1 221 ? -34.344 0.762 29.562 1 51.28 221 LEU A CA 1
ATOM 1818 C C . LEU A 1 221 ? -33.031 0.565 30.281 1 51.28 221 LEU A C 1
ATOM 1820 O O . LEU A 1 221 ? -32.438 1.524 30.797 1 51.28 221 LEU A O 1
ATOM 1824 N N . CYS A 1 222 ? -32.875 -0.466 31.125 1 44.84 222 CYS A N 1
ATOM 1825 C CA . CYS A 1 222 ? -31.75 -0.984 31.875 1 44.84 222 CYS A CA 1
ATOM 1826 C C . CYS A 1 222 ? -30.422 -0.664 31.188 1 44.84 222 CYS A C 1
ATOM 1828 O O . CYS A 1 222 ? -29.422 -0.361 31.844 1 44.84 222 CYS A O 1
ATOM 1830 N N . VAL A 1 223 ? -30.406 -1.164 30 1 49.5 223 VAL A N 1
ATOM 1831 C CA . VAL A 1 223 ? -29.188 -1.689 29.359 1 49.5 223 VAL A CA 1
ATOM 1832 C C . VAL A 1 223 ? -28.203 -0.557 29.125 1 49.5 223 VAL A C 1
ATOM 1834 O O . VAL A 1 223 ? -26.984 -0.784 29.094 1 49.5 223 VAL A O 1
ATOM 1837 N N . CYS A 1 224 ? -28.469 0.749 28.859 1 58.19 224 CYS A N 1
ATOM 1838 C CA . CYS A 1 224 ? -27.375 1.301 28.062 1 58.19 224 CYS A CA 1
ATOM 1839 C C . CYS A 1 224 ? -26.656 2.406 28.828 1 58.19 224 CYS A C 1
ATOM 1841 O O . CYS A 1 224 ? -26.578 3.545 28.359 1 58.19 224 CYS A O 1
ATOM 1843 N N . ASN A 1 225 ? -26.344 2.031 30.109 1 70.44 225 ASN A N 1
ATOM 1844 C CA . ASN A 1 225 ? -25.719 3.023 30.984 1 70.44 225 ASN A CA 1
ATOM 1845 C C . ASN A 1 225 ? -24.453 3.611 30.344 1 70.44 225 ASN A C 1
ATOM 1847 O O . ASN A 1 225 ? -24.203 4.809 30.469 1 70.44 225 ASN A O 1
ATOM 1851 N N . GLY A 1 226 ? -23.766 2.797 29.672 1 81.94 226 GLY A N 1
ATOM 1852 C CA . GLY A 1 226 ? -22.562 3.301 29.016 1 81.94 226 GLY A CA 1
ATOM 1853 C C . GLY A 1 226 ? -22.859 4.355 27.969 1 81.94 226 GLY A C 1
ATOM 1854 O O . GLY A 1 226 ? -22.141 5.355 27.875 1 81.94 226 GLY A O 1
ATOM 1855 N N . ILE A 1 227 ? -24.016 4.219 27.344 1 89.56 227 ILE A N 1
ATOM 1856 C CA . ILE A 1 227 ? -24.406 5.141 26.281 1 89.56 227 ILE A CA 1
ATOM 1857 C C . ILE A 1 227 ? -24.859 6.469 26.875 1 89.56 227 ILE A C 1
ATOM 1859 O O . ILE A 1 227 ? -24.422 7.535 26.438 1 89.56 227 ILE A O 1
ATOM 1863 N N . VAL A 1 228 ? -25.672 6.336 27.938 1 89.75 228 VAL A N 1
ATOM 1864 C CA . VAL A 1 228 ? -26.219 7.543 28.531 1 89.75 228 VAL A CA 1
ATOM 1865 C C . VAL A 1 228 ? -25.109 8.336 29.219 1 89.75 228 VAL A C 1
ATOM 1867 O O . VAL A 1 228 ? -25.047 9.562 29.078 1 89.75 228 VAL A O 1
ATOM 1870 N N . SER A 1 229 ? -24.312 7.637 29.953 1 91.56 229 SER A N 1
ATOM 1871 C CA . SER A 1 229 ? -23.203 8.305 30.641 1 91.56 229 SER A CA 1
ATOM 1872 C C . SER A 1 229 ? -22.281 9.016 29.641 1 91.56 229 SER A C 1
ATOM 1874 O O . SER A 1 229 ? -21.906 10.172 29.859 1 91.56 229 SER A O 1
ATOM 1876 N N . THR A 1 230 ? -21.906 8.367 28.578 1 93.94 230 THR A N 1
ATOM 1877 C CA . THR A 1 230 ? -21.031 8.953 27.562 1 93.94 230 THR A CA 1
ATOM 1878 C C . THR A 1 230 ? -21.734 10.094 26.828 1 93.94 230 THR A C 1
ATOM 1880 O O . THR A 1 230 ? -21.094 11.07 26.438 1 93.94 230 THR A O 1
ATOM 1883 N N . THR A 1 231 ? -23.062 9.938 26.641 1 95.12 231 THR A N 1
ATOM 1884 C CA . THR A 1 231 ? -23.844 10.992 26.016 1 95.12 231 THR A CA 1
ATOM 1885 C C . THR A 1 231 ? -23.719 12.297 26.812 1 95.12 231 THR A C 1
ATOM 1887 O O . THR A 1 231 ? -23.578 13.367 26.219 1 95.12 231 THR A O 1
ATOM 1890 N N . TRP A 1 232 ? -23.766 12.188 28.125 1 94.38 232 TRP A N 1
ATOM 1891 C CA . TRP A 1 232 ? -23.625 13.359 28.969 1 94.38 232 TRP A CA 1
ATOM 1892 C C . TRP A 1 232 ? -22.266 14.023 28.75 1 94.38 232 TRP A C 1
ATOM 1894 O O . TRP A 1 232 ? -22.156 15.25 28.812 1 94.38 232 TRP A O 1
ATOM 1904 N N . SER A 1 233 ? -21.25 13.258 28.594 1 96.19 233 SER A N 1
ATOM 1905 C CA . SER A 1 233 ? -19.922 13.812 28.375 1 96.19 233 SER A CA 1
ATOM 1906 C C . SER A 1 233 ? -19.859 14.609 27.078 1 96.19 233 SER A C 1
ATOM 1908 O O . SER A 1 233 ? -19.25 15.68 27.031 1 96.19 233 SER A O 1
ATOM 1910 N N . PHE A 1 234 ? -20.5 14.164 26 1 96.69 234 PHE A N 1
ATOM 1911 C CA . PHE A 1 234 ? -20.5 14.891 24.734 1 96.69 234 PHE A CA 1
ATOM 1912 C C . PHE A 1 234 ? -21.344 16.156 24.828 1 96.69 234 PHE A C 1
ATOM 1914 O O . PHE A 1 234 ? -21.031 17.172 24.203 1 96.69 234 PHE A O 1
ATOM 1921 N N . LEU A 1 235 ? -22.406 16 25.594 1 95.5 235 LEU A N 1
ATOM 1922 C CA . LEU A 1 235 ? -23.188 17.203 25.859 1 95.5 235 LEU A CA 1
ATOM 1923 C C . LEU A 1 235 ? -22.359 18.266 26.578 1 95.5 235 LEU A C 1
ATOM 1925 O O . LEU A 1 235 ? -22.438 19.453 26.25 1 95.5 235 LEU A O 1
ATOM 1929 N N . GLY A 1 236 ? -21.594 17.797 27.562 1 95.94 236 GLY A N 1
ATOM 1930 C CA . GLY A 1 236 ? -20.703 18.703 28.266 1 95.94 236 GLY A CA 1
ATOM 1931 C C . GLY A 1 236 ? -19.688 19.359 27.359 1 95.94 236 GLY A C 1
ATOM 1932 O O . GLY A 1 236 ? -19.406 20.562 27.484 1 95.94 236 GLY A O 1
ATOM 1933 N N . LEU A 1 237 ? -19.125 18.625 26.438 1 95.94 237 LEU A N 1
ATOM 1934 C CA . LEU A 1 237 ? -18.141 19.172 25.5 1 95.94 237 LEU A CA 1
ATOM 1935 C C . LEU A 1 237 ? -18.781 20.172 24.562 1 95.94 237 LEU A C 1
ATOM 1937 O O . LEU A 1 237 ? -18.203 21.219 24.266 1 95.94 237 LEU A O 1
ATOM 1941 N N . LEU A 1 238 ? -19.984 19.859 24.078 1 94.44 238 LEU A N 1
ATOM 1942 C CA . LEU A 1 238 ? -20.688 20.75 23.172 1 94.44 238 LEU A CA 1
ATOM 1943 C C . LEU A 1 238 ? -21.016 22.078 23.844 1 94.44 238 LEU A C 1
ATOM 1945 O O . LEU A 1 238 ? -20.828 23.141 23.266 1 94.44 238 LEU A O 1
ATOM 1949 N N . LEU A 1 239 ? -21.453 22 25.062 1 93.31 239 LEU A N 1
ATOM 1950 C CA . LEU A 1 239 ? -21.906 23.172 25.797 1 93.31 239 LEU A CA 1
ATOM 1951 C C . LEU A 1 239 ? -20.719 23.984 26.312 1 93.31 239 LEU A C 1
ATOM 1953 O O . LEU A 1 239 ? -20.875 25.172 26.641 1 93.31 239 LEU A O 1
ATOM 1957 N N . SER A 1 240 ? -19.594 23.375 26.391 1 93.88 240 SER A N 1
ATOM 1958 C CA . SER A 1 240 ? -18.406 24.078 26.859 1 93.88 240 SER A CA 1
ATOM 1959 C C . SER A 1 240 ? -17.891 25.047 25.812 1 93.88 240 SER A C 1
ATOM 1961 O O . SER A 1 240 ? -17.109 25.953 26.125 1 93.88 240 SER A O 1
ATOM 1963 N N . ARG A 1 241 ? -18.328 24.922 24.578 1 89.88 241 ARG A N 1
ATOM 1964 C CA . ARG A 1 241 ? -17.953 25.828 23.5 1 89.88 241 ARG A CA 1
ATOM 1965 C C . ARG A 1 241 ? -18.906 27.016 23.438 1 89.88 241 ARG A C 1
ATOM 1967 O O . ARG A 1 241 ? -19.656 27.156 22.453 1 89.88 241 ARG A O 1
ATOM 1974 N N . LYS A 1 242 ? -18.719 27.875 24.234 1 83.94 242 LYS A N 1
ATOM 1975 C CA . LYS A 1 242 ? -19.672 28.969 24.453 1 83.94 242 LYS A CA 1
ATOM 1976 C C . LYS A 1 242 ? -19.75 29.875 23.234 1 83.94 242 LYS A C 1
ATOM 1978 O O . LYS A 1 242 ? -20.812 30.391 22.891 1 83.94 242 LYS A O 1
ATOM 1983 N N . GLU A 1 243 ? -18.641 30 22.578 1 81.75 243 GLU A N 1
ATOM 1984 C CA . GLU A 1 243 ? -18.594 30.891 21.422 1 81.75 243 GLU A CA 1
ATOM 1985 C C . GLU A 1 243 ? -19.438 30.344 20.266 1 81.75 243 GLU A C 1
ATOM 1987 O O . GLU A 1 243 ? -19.859 31.109 19.391 1 81.75 243 GLU A O 1
ATOM 1992 N N . LYS A 1 244 ? -19.812 29.094 20.391 1 80.94 244 LYS A N 1
ATOM 1993 C CA . LYS A 1 244 ? -20.516 28.453 19.281 1 80.94 244 LYS A CA 1
ATOM 1994 C C . LYS A 1 244 ? -21.984 28.25 19.609 1 80.94 244 LYS A C 1
ATOM 1996 O O . LYS A 1 244 ? -22.75 27.734 18.781 1 80.94 244 LYS A O 1
ATOM 2001 N N . ILE A 1 245 ? -22.359 28.719 20.75 1 87.12 245 ILE A N 1
ATOM 2002 C CA . ILE A 1 245 ? -23.75 28.547 21.172 1 87.12 245 ILE A CA 1
ATOM 2003 C C . ILE A 1 245 ? -24.562 29.766 20.734 1 87.12 245 ILE A C 1
ATOM 2005 O O . ILE A 1 245 ? -24.406 30.859 21.281 1 87.12 245 ILE A O 1
ATOM 2009 N N . ASP A 1 246 ? -25.359 29.5 19.797 1 84.5 246 ASP A N 1
ATOM 2010 C CA . ASP A 1 246 ? -26.172 30.594 19.297 1 84.5 246 ASP A CA 1
ATOM 2011 C C . ASP A 1 246 ? -27.516 30.656 20.031 1 84.5 246 ASP A C 1
ATOM 2013 O O . ASP A 1 246 ? -27.734 29.922 21 1 84.5 246 ASP A O 1
ATOM 2017 N N . ASP A 1 247 ? -28.312 31.562 19.578 1 86.88 247 ASP A N 1
ATOM 2018 C CA . ASP A 1 247 ? -29.578 31.828 20.266 1 86.88 247 ASP A CA 1
ATOM 2019 C C . ASP A 1 247 ? -30.516 30.641 20.141 1 86.88 247 ASP A C 1
ATOM 2021 O O . ASP A 1 247 ? -31.297 30.359 21.062 1 86.88 247 ASP A O 1
ATOM 2025 N N . LYS A 1 248 ? -30.391 29.953 19.141 1 87.19 248 LYS A N 1
ATOM 2026 C CA . LYS A 1 248 ? -31.266 28.812 18.938 1 87.19 248 LYS A CA 1
ATOM 2027 C C . LYS A 1 248 ? -31 27.719 19.969 1 87.19 248 LYS A C 1
ATOM 2029 O O . LYS A 1 248 ? -31.922 27.109 20.5 1 87.19 248 LYS A O 1
ATOM 2034 N N . ILE A 1 249 ? -29.797 27.5 20.203 1 87.12 249 ILE A N 1
ATOM 2035 C CA . ILE A 1 249 ? -29.406 26.469 21.156 1 87.12 249 ILE A CA 1
ATOM 2036 C C . ILE A 1 249 ? -29.766 26.922 22.578 1 87.12 249 ILE A C 1
ATOM 2038 O O . ILE A 1 249 ? -30.219 26.125 23.391 1 87.12 249 ILE A O 1
ATOM 2042 N N . LYS A 1 250 ? -29.516 28.172 22.781 1 88.69 250 LYS A N 1
ATOM 2043 C CA . LYS A 1 250 ? -29.844 28.719 24.109 1 88.69 250 LYS A CA 1
ATOM 2044 C C . LYS A 1 250 ? -31.344 28.562 24.406 1 88.69 250 LYS A C 1
ATOM 2046 O O . LYS A 1 250 ? -31.719 28.203 25.516 1 88.69 250 LYS A O 1
ATOM 2051 N N . ASN A 1 251 ? -32.062 28.859 23.438 1 89.25 251 ASN A N 1
ATOM 2052 C CA . ASN A 1 251 ? -33.531 28.719 23.594 1 89.25 251 ASN A CA 1
ATOM 2053 C C . ASN A 1 251 ? -33.938 27.281 23.875 1 89.25 251 ASN A C 1
ATOM 2055 O O . ASN A 1 251 ? -34.781 27.016 24.703 1 89.25 251 ASN A O 1
ATOM 2059 N N . ARG A 1 252 ? -33.281 26.438 23.141 1 87.12 252 ARG A N 1
ATOM 2060 C CA . ARG A 1 252 ? -33.594 25.016 23.328 1 87.12 252 ARG A CA 1
ATOM 2061 C C . ARG A 1 252 ? -33.188 24.547 24.719 1 87.12 252 ARG A C 1
ATOM 2063 O O . ARG A 1 252 ? -33.875 23.75 25.344 1 87.12 252 ARG A O 1
ATOM 2070 N N . VAL A 1 253 ? -32.062 24.984 25.156 1 88.69 253 VAL A N 1
ATOM 2071 C CA . VAL A 1 253 ? -31.562 24.641 26.484 1 88.69 253 VAL A CA 1
ATOM 2072 C C . VAL A 1 253 ? -32.531 25.125 27.547 1 88.69 253 VAL A C 1
ATOM 2074 O O . VAL A 1 253 ? -32.781 24.422 28.531 1 88.69 253 VAL A O 1
ATOM 2077 N N . GLU A 1 254 ? -33.031 26.25 27.344 1 88.62 254 GLU A N 1
ATOM 2078 C CA . GLU A 1 254 ? -34 26.828 28.266 1 88.62 254 GLU A CA 1
ATOM 2079 C C . GLU A 1 254 ? -35.312 26.047 28.266 1 88.62 254 GLU A C 1
ATOM 2081 O O . GLU A 1 254 ? -35.875 25.766 29.328 1 88.62 254 GLU A O 1
ATOM 2086 N N . GLU A 1 255 ? -35.688 25.719 27.094 1 88.38 255 GLU A N 1
ATOM 2087 C CA . GLU A 1 255 ? -36.938 24.953 26.938 1 88.38 255 GLU A CA 1
ATOM 2088 C C . GLU A 1 255 ? -36.844 23.625 27.656 1 88.38 255 GLU A C 1
ATOM 2090 O O . GLU A 1 255 ? -37.875 23.109 28.172 1 88.38 255 GLU A O 1
ATOM 2095 N N . LEU A 1 256 ? -35.656 23.078 27.703 1 88.31 256 LEU A N 1
ATOM 2096 C CA . LEU A 1 256 ? -35.5 21.734 28.25 1 88.31 256 LEU A CA 1
ATOM 2097 C C . LEU A 1 256 ? -35 21.781 29.688 1 88.31 256 LEU A C 1
ATOM 2099 O O . LEU A 1 256 ? -34.688 20.75 30.281 1 88.31 256 LEU A O 1
ATOM 2103 N N . ASP A 1 257 ? -34.938 22.906 30.266 1 85.75 257 ASP A N 1
ATOM 2104 C CA . ASP A 1 257 ? -34.5 23.141 31.641 1 85.75 257 ASP A CA 1
ATOM 2105 C C . ASP A 1 257 ? -33.094 22.609 31.891 1 85.75 257 ASP A C 1
ATOM 2107 O O . ASP A 1 257 ? -32.844 21.859 32.844 1 85.75 257 ASP A O 1
ATOM 2111 N N . LEU A 1 258 ? -32.219 22.875 30.969 1 89.44 258 LEU A N 1
ATOM 2112 C CA . LEU A 1 258 ? -30.844 22.422 31.031 1 89.44 258 LEU A CA 1
ATOM 2113 C C . LEU A 1 258 ? -29.891 23.594 31.219 1 89.44 258 LEU A C 1
ATOM 2115 O O . LEU A 1 258 ? -28.703 23.484 30.922 1 89.44 258 LEU A O 1
ATOM 2119 N N . LEU A 1 259 ? -30.391 24.719 31.656 1 89.25 259 LEU A N 1
ATOM 2120 C CA . LEU A 1 259 ? -29.625 25.953 31.781 1 89.25 259 LEU A CA 1
ATOM 2121 C C . LEU A 1 259 ? -28.453 25.781 32.75 1 89.25 259 LEU A C 1
ATOM 2123 O O . LEU A 1 259 ? -27.406 26.391 32.562 1 89.25 259 LEU A O 1
ATOM 2127 N N . GLN A 1 260 ? -28.625 24.984 33.688 1 90.19 260 GLN A N 1
ATOM 2128 C CA . GLN A 1 260 ? -27.562 24.75 34.656 1 90.19 260 GLN A CA 1
ATOM 2129 C C . GLN A 1 260 ? -26.328 24.172 33.969 1 90.19 260 GLN A C 1
ATOM 2131 O O . GLN A 1 260 ? -25.203 24.469 34.406 1 90.19 260 GLN A O 1
ATOM 2136 N N . TYR A 1 261 ? -26.5 23.453 32.969 1 91.69 261 TYR A N 1
ATOM 2137 C CA . TYR A 1 261 ? -25.406 22.797 32.281 1 91.69 261 TYR A CA 1
ATOM 2138 C C . TYR A 1 261 ? -24.719 23.75 31.281 1 91.69 261 TYR A C 1
ATOM 2140 O O . TYR A 1 261 ? -23.562 23.531 30.906 1 91.69 261 TYR A O 1
ATOM 2148 N N . LEU A 1 262 ? -25.453 24.75 30.828 1 90.88 262 LEU A N 1
ATOM 2149 C CA . LEU A 1 262 ? -24.828 25.797 30.016 1 90.88 262 LEU A CA 1
ATOM 2150 C C . LEU A 1 262 ? -23.922 26.688 30.859 1 90.88 262 LEU A C 1
ATOM 2152 O O . LEU A 1 262 ? -22.859 27.094 30.406 1 90.88 262 LEU A O 1
ATOM 2156 N N . ASP A 1 263 ? -24.344 26.906 32.125 1 90.94 263 ASP A N 1
ATOM 2157 C CA . ASP A 1 263 ? -23.578 27.734 33.031 1 90.94 263 ASP A CA 1
ATOM 2158 C C . ASP A 1 263 ? -22.344 26.984 33.531 1 90.94 263 ASP A C 1
ATOM 2160 O O . ASP A 1 263 ? -21.266 27.578 33.688 1 90.94 263 ASP A O 1
ATOM 2164 N N . ASN A 1 264 ? -22.594 25.734 33.875 1 94.94 264 ASN A N 1
ATOM 2165 C CA . ASN A 1 264 ? -21.516 24.875 34.344 1 94.94 264 ASN A CA 1
ATOM 2166 C C . ASN A 1 264 ? -21.484 23.562 33.562 1 94.94 264 ASN A C 1
ATOM 2168 O O . ASN A 1 264 ? -21.938 22.516 34.062 1 94.94 264 ASN A O 1
ATOM 2172 N N . PRO A 1 265 ? -20.781 23.609 32.5 1 95.44 265 PRO A N 1
ATOM 2173 C CA . PRO A 1 265 ? -20.75 22.406 31.641 1 95.44 265 PRO A CA 1
ATOM 2174 C C . PRO A 1 265 ? -20.125 21.203 32.344 1 95.44 265 PRO A C 1
ATOM 2176 O O . PRO A 1 265 ? -20.406 20.062 31.969 1 95.44 265 PRO A O 1
ATOM 2179 N N . GLU A 1 266 ? -19.25 21.391 33.312 1 96.62 266 GLU A N 1
ATOM 2180 C CA . GLU A 1 266 ? -18.609 20.281 34.031 1 96.62 266 GLU A CA 1
ATOM 2181 C C . GLU A 1 266 ? -19.656 19.406 34.719 1 96.62 266 GLU A C 1
ATOM 2183 O O . GLU A 1 266 ? -19.406 18.219 34.938 1 96.62 266 GLU A O 1
ATOM 2188 N N . SER A 1 267 ? -20.812 19.984 35.031 1 96.38 267 SER A N 1
ATOM 2189 C CA . SER A 1 267 ? -21.891 19.25 35.688 1 96.38 267 SER A CA 1
ATOM 2190 C C . SER A 1 267 ? -22.391 18.109 34.812 1 96.38 267 SER A C 1
ATOM 2192 O O . SER A 1 267 ? -22.891 17.094 35.312 1 96.38 267 SER A O 1
ATOM 2194 N N . CYS A 1 268 ? -22.297 18.281 33.531 1 96.38 268 CYS A N 1
ATOM 2195 C CA . CYS A 1 268 ? -22.672 17.219 32.625 1 96.38 268 CYS A CA 1
ATOM 2196 C C . CYS A 1 268 ? -21.812 15.977 32.844 1 96.38 268 CYS A C 1
ATOM 2198 O O . CYS A 1 268 ? -22.312 14.859 32.844 1 96.38 268 CYS A O 1
ATOM 2200 N N . PHE A 1 269 ? -20.469 16.172 33.031 1 96.94 269 PHE A N 1
ATOM 2201 C CA . PHE A 1 269 ? -19.547 15.062 33.25 1 96.94 269 PHE A CA 1
ATOM 2202 C C . PHE A 1 269 ? -19.812 14.375 34.594 1 96.94 269 PHE A C 1
ATOM 2204 O O . PHE A 1 269 ? -19.766 13.148 34.688 1 96.94 269 PHE A O 1
ATOM 2211 N N . LYS A 1 270 ? -20.094 15.18 35.531 1 95.56 270 LYS A N 1
ATOM 2212 C CA . LYS A 1 270 ? -20.406 14.625 36.844 1 95.56 270 LYS A CA 1
ATOM 2213 C C . LYS A 1 270 ? -21.688 13.805 36.812 1 95.56 270 LYS A C 1
ATOM 2215 O O . LYS A 1 270 ? -21.781 12.75 37.438 1 95.56 270 LYS A O 1
ATOM 2220 N N . LYS A 1 271 ? -22.625 14.344 36.125 1 92.94 271 LYS A N 1
ATOM 2221 C CA . LYS A 1 271 ? -23.875 13.602 35.938 1 92.94 271 LYS A CA 1
ATOM 2222 C C . LYS A 1 271 ? -23.625 12.273 35.219 1 92.94 271 LYS A C 1
ATOM 2224 O O . LYS A 1 271 ? -24.219 11.258 35.562 1 92.94 271 LYS A O 1
ATOM 2229 N N . GLY A 1 272 ? -22.797 12.352 34.188 1 92.81 272 GLY A N 1
ATOM 2230 C CA . GLY A 1 272 ? -22.438 11.125 33.5 1 92.81 272 GLY A CA 1
ATOM 2231 C C . GLY A 1 272 ? -21.781 10.102 34.406 1 92.81 272 GLY A C 1
ATOM 2232 O O . GLY A 1 272 ? -22.094 8.906 34.344 1 92.81 272 GLY A O 1
ATOM 2233 N N . LEU A 1 273 ? -20.891 10.539 35.281 1 92.88 273 LEU A N 1
ATOM 2234 C CA . LEU A 1 273 ? -20.219 9.656 36.219 1 92.88 273 LEU A CA 1
ATOM 2235 C C . LEU A 1 273 ? -21.219 9.055 37.219 1 92.88 273 LEU A C 1
ATOM 2237 O O . LEU A 1 273 ? -21.094 7.895 37.594 1 92.88 273 LEU A O 1
ATOM 2241 N N . GLU A 1 274 ? -22.188 9.82 37.625 1 89.56 274 GLU A N 1
ATOM 2242 C CA . GLU A 1 274 ? -23.234 9.352 38.531 1 89.56 274 GLU A CA 1
ATOM 2243 C C . GLU A 1 274 ? -24.062 8.258 37.875 1 89.56 274 GLU A C 1
ATOM 2245 O O . GLU A 1 274 ? -24.406 7.258 38.5 1 89.56 274 GLU A O 1
ATOM 2250 N N . GLN A 1 275 ? -24.391 8.531 36.625 1 84.81 275 GLN A N 1
ATOM 2251 C CA . GLN A 1 275 ? -25.188 7.566 35.875 1 84.81 275 GLN A CA 1
ATOM 2252 C C . GLN A 1 275 ? -24.422 6.266 35.656 1 84.81 275 GLN A C 1
ATOM 2254 O O . GLN A 1 275 ? -25.016 5.188 35.625 1 84.81 275 GLN A O 1
ATOM 2259 N N . ALA A 1 276 ? -23.172 6.336 35.438 1 85.56 276 ALA A N 1
ATOM 2260 C CA . ALA A 1 276 ? -22.344 5.156 35.219 1 85.56 276 ALA A CA 1
ATOM 2261 C C . ALA A 1 276 ? -22.266 4.281 36.469 1 85.56 276 ALA A C 1
ATOM 2263 O O . ALA A 1 276 ? -22.109 3.061 36.375 1 85.56 276 ALA A O 1
ATOM 2264 N N . LYS A 1 277 ? -22.375 4.73 37.656 1 76.69 277 LYS A N 1
ATOM 2265 C CA . LYS A 1 277 ? -22.312 4.008 38.938 1 76.69 277 LYS A CA 1
ATOM 2266 C C . LYS A 1 277 ? -23.609 3.252 39.219 1 76.69 277 LYS A C 1
ATOM 2268 O O . LYS A 1 277 ? -23.594 2.193 39.844 1 76.69 277 LYS A O 1
ATOM 2273 N N . VAL A 1 278 ? -24.766 3.838 38.906 1 60.25 278 VAL A N 1
ATOM 2274 C CA . VAL A 1 278 ? -26.078 3.311 39.281 1 60.25 278 VAL A CA 1
ATOM 2275 C C . VAL A 1 278 ? -26.281 1.947 38.625 1 60.25 278 VAL A C 1
ATOM 2277 O O . VAL A 1 278 ? -26.953 1.078 39.188 1 60.25 278 VAL A O 1
ATOM 2280 N N . SER A 1 279 ? -25.969 1.808 37.438 1 51.62 279 SER A N 1
ATOM 2281 C CA . SER A 1 279 ? -26.578 0.679 36.75 1 51.62 279 SER A CA 1
ATOM 2282 C C . SER A 1 279 ? -26.141 -0.649 37.344 1 51.62 279 SER A C 1
ATOM 2284 O O . SER A 1 279 ? -26.5 -1.716 36.875 1 51.62 279 SER A O 1
ATOM 2286 N N . THR A 1 280 ? -25.016 -0.868 38.031 1 46.72 280 THR A N 1
ATOM 2287 C CA . THR A 1 280 ? -24.922 -2.293 38.344 1 46.72 280 THR A CA 1
ATOM 2288 C C . THR A 1 280 ? -25.828 -2.66 39.5 1 46.72 280 THR A C 1
ATOM 2290 O O . THR A 1 280 ? -25.75 -2.061 40.562 1 46.72 280 THR A O 1
ATOM 2293 N N . SER A 1 281 ? -27.016 -2.951 39.438 1 40.78 281 SER A N 1
ATOM 2294 C CA . SER A 1 281 ? -27.938 -3.463 40.469 1 40.78 281 SER A CA 1
ATOM 2295 C C . SER A 1 281 ? -27.188 -4.164 41.594 1 40.78 281 SER A C 1
ATOM 2297 O O . SER A 1 281 ? -27.672 -4.223 42.719 1 40.78 281 SER A O 1
ATOM 2299 N N . ASP A 1 282 ? -26.594 -5.398 41.344 1 39.25 282 ASP A N 1
ATOM 2300 C CA . ASP A 1 282 ? -26.094 -6.258 42.406 1 39.25 282 ASP A CA 1
ATOM 2301 C C . ASP A 1 282 ? -24.891 -5.629 43.094 1 39.25 282 ASP A C 1
ATOM 2303 O O . ASP A 1 282 ? -24.219 -6.277 43.906 1 39.25 282 ASP A O 1
ATOM 2307 N N . GLY A 1 283 ? -24.609 -4.375 43.219 1 41.38 283 GLY A N 1
ATOM 2308 C CA . GLY A 1 283 ? -23.5 -3.764 43.938 1 41.38 283 GLY A CA 1
ATOM 2309 C C . GLY A 1 283 ? -22.172 -3.963 43.25 1 41.38 283 GLY A C 1
ATOM 2310 O O . GLY A 1 283 ? -21.141 -3.457 43.719 1 41.38 283 GLY A O 1
ATOM 2311 N N . SER A 1 284 ? -21.859 -5.121 42.688 1 38.44 284 SER A N 1
ATOM 2312 C CA . SER A 1 284 ? -20.578 -5.539 42.125 1 38.44 284 SER A CA 1
ATOM 2313 C C . SER A 1 284 ? -20.203 -4.695 40.906 1 38.44 284 SER A C 1
ATOM 2315 O O . SER A 1 284 ? -20.641 -4.98 39.812 1 38.44 284 SER A O 1
ATOM 2317 N N . ASN A 1 285 ? -20.422 -3.508 40.812 1 45.09 285 ASN A N 1
ATOM 2318 C CA . ASN A 1 285 ? -20.094 -2.637 39.688 1 45.09 285 ASN A CA 1
ATOM 2319 C C . ASN A 1 285 ? -18.641 -2.801 39.219 1 45.09 285 ASN A C 1
ATOM 2321 O O . ASN A 1 285 ? -17.781 -2.027 39.656 1 45.09 285 ASN A O 1
ATOM 2325 N N . LEU A 1 286 ? -18.234 -3.902 39.094 1 47.59 286 LEU A N 1
ATOM 2326 C CA . LEU A 1 286 ? -16.828 -4.199 38.875 1 47.59 286 LEU A CA 1
ATOM 2327 C C . LEU A 1 286 ? -16.281 -3.406 37.688 1 47.59 286 LEU A C 1
ATOM 2329 O O . LEU A 1 286 ? -15.062 -3.303 37.5 1 47.59 286 LEU A O 1
ATOM 2333 N N . SER A 1 287 ? -17.031 -3.115 36.562 1 60.62 287 SER A N 1
ATOM 2334 C CA . SER A 1 287 ? -16.281 -2.555 35.438 1 60.62 287 SER A CA 1
ATOM 2335 C C . SER A 1 287 ? -16.344 -1.03 35.438 1 60.62 287 SER A C 1
ATOM 2337 O O . SER A 1 287 ? -17.406 -0.444 35.656 1 60.62 287 SER A O 1
ATOM 2339 N N . GLY A 1 288 ? -15.531 -0.19 36.156 1 76.31 288 GLY A N 1
ATOM 2340 C CA . GLY A 1 288 ? -15.273 1.241 36.188 1 76.31 288 GLY A CA 1
ATOM 2341 C C . GLY A 1 288 ? -16.047 1.999 35.125 1 76.31 288 GLY A C 1
ATOM 2342 O O . GLY A 1 288 ? -16.812 1.4 34.344 1 76.31 288 GLY A O 1
ATOM 2343 N N . PRO A 1 289 ? -16.344 3.371 35.281 1 88.81 289 PRO A N 1
ATOM 2344 C CA . PRO A 1 289 ? -16.984 4.188 34.25 1 88.81 289 PRO A CA 1
ATOM 2345 C C . PRO A 1 289 ? -16.422 3.926 32.844 1 88.81 289 PRO A C 1
ATOM 2347 O O . PRO A 1 289 ? -15.305 3.432 32.719 1 88.81 289 PRO A O 1
ATOM 2350 N N . PRO A 1 290 ? -17.328 4.129 31.859 1 91.62 290 PRO A N 1
ATOM 2351 C CA . PRO A 1 290 ? -16.781 3.977 30.5 1 91.62 290 PRO A CA 1
ATOM 2352 C C . PRO A 1 290 ? -15.539 4.82 30.266 1 91.62 290 PRO A C 1
ATOM 2354 O O . PRO A 1 290 ? -15.492 5.988 30.656 1 91.62 290 PRO A O 1
ATOM 2357 N N . THR A 1 291 ? -14.539 4.254 29.703 1 94.44 291 THR A N 1
ATOM 2358 C CA . THR A 1 291 ? -13.281 4.949 29.469 1 94.44 291 THR A CA 1
ATOM 2359 C C . THR A 1 291 ? -13.508 6.199 28.625 1 94.44 291 THR A C 1
ATOM 2361 O O . THR A 1 291 ? -12.836 7.215 28.812 1 94.44 291 THR A O 1
ATOM 2364 N N . GLU A 1 292 ? -14.492 6.133 27.672 1 94.5 292 GLU A N 1
ATOM 2365 C CA . GLU A 1 292 ? -14.766 7.266 26.797 1 94.5 292 GLU A CA 1
ATOM 2366 C C . GLU A 1 292 ? -15.219 8.484 27.578 1 94.5 292 GLU A C 1
ATOM 2368 O O . GLU A 1 292 ? -14.859 9.617 27.25 1 94.5 292 GLU A O 1
ATOM 2373 N N . LEU A 1 293 ? -16.078 8.234 28.594 1 95.75 293 LEU A N 1
ATOM 2374 C CA . LEU A 1 293 ? -16.516 9.32 29.453 1 95.75 293 LEU A CA 1
ATOM 2375 C C . LEU A 1 293 ? -15.328 9.977 30.156 1 95.75 293 LEU A C 1
ATOM 2377 O O . LEU A 1 293 ? -15.227 11.203 30.188 1 95.75 293 LEU A O 1
ATOM 2381 N N . LEU A 1 294 ? -14.461 9.188 30.703 1 96.75 294 LEU A N 1
ATOM 2382 C CA . LEU A 1 294 ? -13.289 9.695 31.422 1 96.75 294 LEU A CA 1
ATOM 2383 C C . LEU A 1 294 ? -12.383 10.484 30.484 1 96.75 294 LEU A C 1
ATOM 2385 O O . LEU A 1 294 ? -11.844 11.523 30.875 1 96.75 294 LEU A O 1
ATOM 2389 N N . ILE A 1 295 ? -12.188 10.008 29.312 1 97.5 295 ILE A N 1
ATOM 2390 C CA . ILE A 1 295 ? -11.312 10.641 28.344 1 97.5 295 ILE A CA 1
ATOM 2391 C C . ILE A 1 295 ? -11.883 11.992 27.922 1 97.5 295 ILE A C 1
ATOM 2393 O O . ILE A 1 295 ? -11.156 12.984 27.844 1 97.5 295 ILE A O 1
ATOM 2397 N N . ARG A 1 296 ? -13.172 12.047 27.672 1 97.44 296 ARG A N 1
ATOM 2398 C CA . ARG A 1 296 ? -13.805 13.305 27.297 1 97.44 296 ARG A CA 1
ATOM 2399 C C . ARG A 1 296 ? -13.773 14.297 28.453 1 97.44 296 ARG A C 1
ATOM 2401 O O . ARG A 1 296 ? -13.625 15.508 28.25 1 97.44 296 ARG A O 1
ATOM 2408 N N . TYR A 1 297 ? -14 13.719 29.641 1 98 297 TYR A N 1
ATOM 2409 C CA . TYR A 1 297 ? -13.875 14.57 30.812 1 98 297 TYR A CA 1
ATOM 2410 C C . TYR A 1 297 ? -12.477 15.156 30.922 1 98 297 TYR A C 1
ATOM 2412 O O . TYR A 1 297 ? -12.305 16.344 31.203 1 98 297 TYR A O 1
ATOM 2420 N N . ALA A 1 298 ? -11.516 14.344 30.703 1 98.19 298 ALA A N 1
ATOM 2421 C CA . ALA A 1 298 ? -10.125 14.797 30.734 1 98.19 298 ALA A CA 1
ATOM 2422 C C . ALA A 1 298 ? -9.875 15.867 29.688 1 98.19 298 ALA A C 1
ATOM 2424 O O . ALA A 1 298 ? -9.133 16.828 29.922 1 98.19 298 ALA A O 1
ATOM 2425 N N . LEU A 1 299 ? -10.43 15.695 28.5 1 97.38 299 LEU A N 1
ATOM 2426 C CA . LEU A 1 299 ? -10.297 16.688 27.438 1 97.38 299 LEU A CA 1
ATOM 2427 C C . LEU A 1 299 ? -10.859 18.031 27.859 1 97.38 299 LEU A C 1
ATOM 2429 O O . LEU A 1 299 ? -10.25 19.078 27.625 1 97.38 299 LEU A O 1
ATOM 2433 N N . PHE A 1 300 ? -12.031 18.016 28.484 1 97.38 300 PHE A N 1
ATOM 2434 C CA . PHE A 1 300 ? -12.641 19.219 29.016 1 97.38 300 PHE A CA 1
ATOM 2435 C C . PHE A 1 300 ? -11.734 19.891 30.047 1 97.38 300 PHE A C 1
ATOM 2437 O O . PHE A 1 300 ? -11.5 21.094 29.984 1 97.38 300 PHE A O 1
ATOM 2444 N N . LEU A 1 301 ? -11.227 19.094 30.969 1 98.19 301 LEU A N 1
ATOM 2445 C CA . LEU A 1 301 ? -10.359 19.609 32.031 1 98.19 301 LEU A CA 1
ATOM 2446 C C . LEU A 1 301 ? -9.078 20.188 31.453 1 98.19 301 LEU A C 1
ATOM 2448 O O . LEU A 1 301 ? -8.586 21.219 31.938 1 98.19 301 LEU A O 1
ATOM 2452 N N . LYS A 1 302 ? -8.531 19.547 30.484 1 97.06 302 LYS A N 1
ATOM 2453 C CA . LYS A 1 302 ? -7.348 20.062 29.797 1 97.06 302 LYS A CA 1
ATOM 2454 C C . LYS A 1 302 ? -7.613 21.438 29.188 1 97.06 302 LYS A C 1
ATOM 2456 O O . LYS A 1 302 ? -6.785 22.344 29.297 1 97.06 302 LYS A O 1
ATOM 2461 N N . ASN A 1 303 ? -8.766 21.547 28.531 1 94.75 303 ASN A N 1
ATOM 2462 C CA . ASN A 1 303 ? -9.133 22.812 27.891 1 94.75 303 ASN A CA 1
ATOM 2463 C C . ASN A 1 303 ? -9.328 23.922 28.922 1 94.75 303 ASN A C 1
ATOM 2465 O O . ASN A 1 303 ? -9.133 25.094 28.609 1 94.75 303 ASN A O 1
ATOM 2469 N N . GLU A 1 304 ? -9.68 23.531 30.156 1 95.25 304 GLU A N 1
ATOM 2470 C CA . GLU A 1 304 ? -9.852 24.484 31.234 1 95.25 304 GLU A CA 1
ATOM 2471 C C . GLU A 1 304 ? -8.539 24.719 31.984 1 95.25 304 GLU A C 1
ATOM 2473 O O . GLU A 1 304 ? -8.516 25.328 33.062 1 95.25 304 GLU A O 1
ATOM 2478 N N . ASP A 1 305 ? -7.469 24.156 31.516 1 95.56 305 ASP A N 1
ATOM 2479 C CA . ASP A 1 305 ? -6.109 24.297 32.031 1 95.56 305 ASP A CA 1
ATOM 2480 C C . ASP A 1 305 ? -5.984 23.672 33.406 1 95.56 305 ASP A C 1
ATOM 2482 O O . ASP A 1 305 ? -5.234 24.156 34.25 1 95.56 305 ASP A O 1
ATOM 2486 N N . ARG A 1 306 ? -6.859 22.797 33.719 1 97.56 306 ARG A N 1
ATOM 2487 C CA . ARG A 1 306 ? -6.742 21.969 34.906 1 97.56 306 ARG A CA 1
ATOM 2488 C C . ARG A 1 306 ? -6.039 20.656 34.594 1 97.56 306 ARG A C 1
ATOM 2490 O O . ARG A 1 306 ? -6.668 19.594 34.562 1 97.56 306 ARG A O 1
ATOM 2497 N N . LEU A 1 307 ? -4.828 20.656 34.438 1 98.12 307 LEU A N 1
ATOM 2498 C CA . LEU A 1 307 ? -4.008 19.594 33.875 1 98.12 307 LEU A CA 1
ATOM 2499 C C . LEU A 1 307 ? -3.846 18.438 34.812 1 98.12 307 LEU A C 1
ATOM 2501 O O . LEU A 1 307 ? -3.861 17.266 34.406 1 98.12 307 LEU A O 1
ATOM 2505 N N . THR A 1 308 ? -3.711 18.688 36.062 1 98.06 308 THR A N 1
ATOM 2506 C CA . THR A 1 308 ? -3.533 17.625 37.062 1 98.06 308 THR A CA 1
ATOM 2507 C C . THR A 1 308 ? -4.785 16.766 37.156 1 98.06 308 THR A C 1
ATOM 2509 O O . THR A 1 308 ? -4.695 15.531 37.219 1 98.06 308 THR A O 1
ATOM 2512 N N . ASP A 1 309 ? -5.941 17.453 37.156 1 98.06 309 ASP A N 1
ATOM 2513 C CA . ASP A 1 309 ? -7.207 16.719 37.156 1 98.06 309 ASP A CA 1
ATOM 2514 C C . ASP A 1 309 ? -7.375 15.891 35.906 1 98.06 309 ASP A C 1
ATOM 2516 O O . ASP A 1 309 ? -7.895 14.773 35.938 1 98.06 309 ASP A O 1
ATOM 2520 N N . ALA A 1 310 ? -6.988 16.531 34.812 1 98.5 310 ALA A N 1
ATOM 2521 C CA . ALA A 1 310 ? -7.07 15.82 33.531 1 98.5 310 ALA A CA 1
ATOM 2522 C C . ALA A 1 310 ? -6.211 14.562 33.531 1 98.5 310 ALA A C 1
ATOM 2524 O O . ALA A 1 310 ? -6.645 13.508 33.062 1 98.5 310 ALA A O 1
ATOM 2525 N N . LEU A 1 311 ? -4.965 14.695 34.062 1 98.44 311 LEU A N 1
ATOM 2526 C CA . LEU A 1 311 ? -4.047 13.57 34.125 1 98.44 311 LEU A CA 1
ATOM 2527 C C . LEU A 1 311 ? -4.629 12.445 34.969 1 98.44 311 LEU A C 1
ATOM 2529 O O . LEU A 1 311 ? -4.465 11.266 34.656 1 98.44 311 LEU A O 1
ATOM 2533 N N . GLU A 1 312 ? -5.297 12.812 36.031 1 98.25 312 GLU A N 1
ATOM 2534 C CA . GLU A 1 312 ? -5.906 11.828 36.938 1 98.25 312 GLU A CA 1
ATOM 2535 C C . GLU A 1 312 ? -6.988 11.031 36.219 1 98.25 312 GLU A C 1
ATOM 2537 O O . GLU A 1 312 ? -7.074 9.812 36.344 1 98.25 312 GLU A O 1
ATOM 2542 N N . LYS A 1 313 ? -7.855 11.727 35.5 1 98.06 313 LYS A N 1
ATOM 2543 C CA . LYS A 1 313 ? -8.922 11.055 34.75 1 98.06 313 LYS A CA 1
ATOM 2544 C C . LYS A 1 313 ? -8.344 10.133 33.688 1 98.06 313 LYS A C 1
ATOM 2546 O O . LYS A 1 313 ? -8.875 9.055 33.438 1 98.06 313 LYS A O 1
ATOM 2551 N N . LEU A 1 314 ? -7.285 10.539 33.031 1 98.31 314 LEU A N 1
ATOM 2552 C CA . LEU A 1 314 ? -6.656 9.734 31.984 1 98.31 314 LEU A CA 1
ATOM 2553 C C . LEU A 1 314 ? -6 8.492 32.594 1 98.31 314 LEU A C 1
ATOM 2555 O O . LEU A 1 314 ? -6.066 7.414 32 1 98.31 314 LEU A O 1
ATOM 2559 N N . ASN A 1 315 ? -5.363 8.688 33.719 1 97.94 315 ASN A N 1
ATOM 2560 C CA . ASN A 1 315 ? -4.785 7.531 34.406 1 97.94 315 ASN A CA 1
ATOM 2561 C C . ASN A 1 315 ? -5.859 6.523 34.812 1 97.94 315 ASN A C 1
ATOM 2563 O O . ASN A 1 315 ? -5.648 5.312 34.719 1 97.94 315 ASN A O 1
ATOM 2567 N N . GLU A 1 316 ? -6.98 7.031 35.25 1 96.75 316 GLU A N 1
ATOM 2568 C CA . GLU A 1 316 ? -8.102 6.164 35.562 1 96.75 316 GLU A CA 1
ATOM 2569 C C . GLU A 1 316 ? -8.578 5.387 34.344 1 96.75 316 GLU A C 1
ATOM 2571 O O . GLU A 1 316 ? -8.844 4.188 34.438 1 96.75 316 GLU A O 1
ATOM 2576 N N . ALA A 1 317 ? -8.688 6.078 33.219 1 96.69 317 ALA A N 1
ATOM 2577 C CA . ALA A 1 317 ? -9.125 5.441 32 1 96.69 317 ALA A CA 1
ATOM 2578 C C . ALA A 1 317 ? -8.156 4.34 31.578 1 96.69 317 ALA A C 1
ATOM 2580 O O . ALA A 1 317 ? -8.578 3.275 31.109 1 96.69 317 ALA A O 1
ATOM 2581 N N . LEU A 1 318 ? -6.844 4.562 31.703 1 96.56 318 LEU A N 1
ATOM 2582 C CA . LEU A 1 318 ? -5.82 3.619 31.281 1 96.56 318 LEU A CA 1
ATOM 2583 C C . LEU A 1 318 ? -5.695 2.463 32.25 1 96.56 318 LEU A C 1
ATOM 2585 O O . LEU A 1 318 ? -5.203 1.388 31.906 1 96.56 318 LEU A O 1
ATOM 2589 N N . GLU A 1 319 ? -6.105 2.666 33.531 1 95.94 319 GLU A N 1
ATOM 2590 C CA . GLU A 1 319 ? -6.164 1.575 34.5 1 95.94 319 GLU A CA 1
ATOM 2591 C C . GLU A 1 319 ? -7.273 0.589 34.125 1 95.94 319 GLU A C 1
ATOM 2593 O O . GLU A 1 319 ? -7.129 -0.617 34.344 1 95.94 319 GLU A O 1
ATOM 2598 N N . ILE A 1 320 ? -8.344 1.175 33.625 1 93.81 320 ILE A N 1
ATOM 2599 C CA . ILE A 1 320 ? -9.469 0.345 33.219 1 93.81 320 ILE A CA 1
ATOM 2600 C C . ILE A 1 320 ? -9.117 -0.44 31.953 1 93.81 320 ILE A C 1
ATOM 2602 O O . ILE A 1 320 ? -9.406 -1.635 31.859 1 93.81 320 ILE A O 1
ATOM 2606 N N . ASP A 1 321 ? -8.5 0.216 30.984 1 94.5 321 ASP A N 1
ATOM 2607 C CA . ASP A 1 321 ? -8.125 -0.404 29.719 1 94.5 321 ASP A CA 1
ATOM 2608 C C . ASP A 1 321 ? -6.809 0.175 29.188 1 94.5 321 ASP A C 1
ATOM 2610 O O . ASP A 1 321 ? -6.773 1.312 28.719 1 94.5 321 ASP A O 1
ATOM 2614 N N . ASN A 1 322 ? -5.836 -0.579 29.188 1 93.44 322 ASN A N 1
ATOM 2615 C CA . ASN A 1 322 ? -4.543 -0.112 28.703 1 93.44 322 ASN A CA 1
ATOM 2616 C C . ASN A 1 322 ? -4.195 -0.729 27.344 1 93.44 322 ASN A C 1
ATOM 2618 O O . ASN A 1 322 ? -3.031 -0.748 26.953 1 93.44 322 ASN A O 1
ATOM 2622 N N . SER A 1 323 ? -5.23 -1.225 26.672 1 93.69 323 SER A N 1
ATOM 2623 C CA . SER A 1 323 ? -5.012 -1.879 25.375 1 93.69 323 SER A CA 1
ATOM 2624 C C . SER A 1 323 ? -4.879 -0.856 24.25 1 93.69 323 SER A C 1
ATOM 2626 O O . SER A 1 323 ? -5.152 0.329 24.453 1 93.69 323 SER A O 1
ATOM 2628 N N . GLN A 1 324 ? -4.52 -1.315 23.078 1 94.31 324 GLN A N 1
ATOM 2629 C CA . GLN A 1 324 ? -4.348 -0.499 21.875 1 94.31 324 GLN A CA 1
ATOM 2630 C C . GLN A 1 324 ? -5.656 0.174 21.484 1 94.31 324 GLN A C 1
ATOM 2632 O O . GLN A 1 324 ? -5.648 1.235 20.859 1 94.31 324 GLN A O 1
ATOM 2637 N N . GLY A 1 325 ? -6.73 -0.412 21.875 1 93.88 325 GLY A N 1
ATOM 2638 C CA . GLY A 1 325 ? -8.016 0.176 21.547 1 93.88 325 GLY A CA 1
ATOM 2639 C C . GLY A 1 325 ? -8.266 1.5 22.25 1 93.88 325 GLY A C 1
ATOM 2640 O O . GLY A 1 325 ? -9.094 2.299 21.812 1 93.88 325 GLY A O 1
ATOM 2641 N N . ASN A 1 326 ? -7.559 1.75 23.344 1 93.88 326 ASN A N 1
ATOM 2642 C CA . ASN A 1 326 ? -7.695 2.977 24.125 1 93.88 326 ASN A CA 1
ATOM 2643 C C . ASN A 1 326 ? -6.547 3.943 23.859 1 93.88 326 ASN A C 1
ATOM 2645 O O . ASN A 1 326 ? -6.113 4.668 24.75 1 93.88 326 ASN A O 1
ATOM 2649 N N . TRP A 1 327 ? -6.066 3.965 22.656 1 93.19 327 TRP A N 1
ATOM 2650 C CA . TRP A 1 327 ? -4.891 4.723 22.234 1 93.19 327 TRP A CA 1
ATOM 2651 C C . TRP A 1 327 ? -5.094 6.215 22.469 1 93.19 327 TRP A C 1
ATOM 2653 O O . TRP A 1 327 ? -4.137 6.941 22.766 1 93.19 327 TRP A O 1
ATOM 2663 N N . PHE A 1 328 ? -6.34 6.707 22.328 1 93.75 328 PHE A N 1
ATOM 2664 C CA . PHE A 1 328 ? -6.609 8.133 22.438 1 93.75 328 PHE A CA 1
ATOM 2665 C C . PHE A 1 328 ? -6.316 8.641 23.859 1 93.75 328 PHE A C 1
ATOM 2667 O O . PHE A 1 328 ? -5.867 9.773 24.031 1 93.75 328 PHE A O 1
ATOM 2674 N N . ALA A 1 329 ? -6.586 7.762 24.891 1 96.56 329 ALA A N 1
ATOM 2675 C CA . ALA A 1 329 ? -6.242 8.125 26.25 1 96.56 329 ALA A CA 1
ATOM 2676 C C . ALA A 1 329 ? -4.742 8.375 26.391 1 96.56 329 ALA A C 1
ATOM 2678 O O . ALA A 1 329 ? -4.324 9.312 27.078 1 96.56 329 ALA A O 1
ATOM 2679 N N . LEU A 1 330 ? -4.02 7.57 25.75 1 95.88 330 LEU A N 1
ATOM 2680 C CA . LEU A 1 330 ? -2.566 7.676 25.812 1 95.88 330 LEU A CA 1
ATOM 2681 C C . LEU A 1 330 ? -2.082 8.938 25.094 1 95.88 330 LEU A C 1
ATOM 2683 O O . LEU A 1 330 ? -1.181 9.625 25.578 1 95.88 330 LEU A O 1
ATOM 2687 N N . THR A 1 331 ? -2.629 9.227 23.969 1 95.81 331 THR A N 1
ATOM 2688 C CA . THR A 1 331 ? -2.266 10.414 23.188 1 95.81 331 THR A CA 1
ATOM 2689 C C . THR A 1 331 ? -2.598 11.68 23.969 1 95.81 331 THR A C 1
ATOM 2691 O O . THR A 1 331 ? -1.792 12.609 24.016 1 95.81 331 THR A O 1
ATOM 2694 N N . LEU A 1 332 ? -3.797 11.688 24.484 1 97.38 332 LEU A N 1
ATOM 2695 C CA . LEU A 1 332 ? -4.211 12.844 25.266 1 97.38 332 LEU A CA 1
ATOM 2696 C C . LEU A 1 332 ? -3.336 13 26.516 1 97.38 332 LEU A C 1
ATOM 2698 O O . LEU A 1 332 ? -2.994 14.117 26.906 1 97.38 332 LEU A O 1
ATOM 2702 N N . LYS A 1 333 ? -3.031 11.906 27.172 1 98.19 333 LYS A N 1
ATOM 2703 C CA . LYS A 1 333 ? -2.154 11.93 28.328 1 98.19 333 LYS A CA 1
ATOM 2704 C C . LYS A 1 333 ? -0.793 12.523 27.984 1 98.19 333 LYS A C 1
ATOM 2706 O O . LYS A 1 333 ? -0.26 13.352 28.734 1 98.19 333 LYS A O 1
ATOM 2711 N N . ALA A 1 334 ? -0.239 12.117 26.859 1 97.69 334 ALA A N 1
ATOM 2712 C CA . ALA A 1 334 ? 1.042 12.656 26.406 1 97.69 334 ALA A CA 1
ATOM 2713 C C . ALA A 1 334 ? 0.969 14.172 26.234 1 97.69 334 ALA A C 1
ATOM 2715 O O . ALA A 1 334 ? 1.923 14.883 26.547 1 97.69 334 ALA A O 1
ATOM 2716 N N . GLY A 1 335 ? -0.184 14.641 25.688 1 96.88 335 GLY A N 1
ATOM 2717 C CA . GLY A 1 335 ? -0.373 16.078 25.531 1 96.88 335 GLY A CA 1
ATOM 2718 C C . GLY A 1 335 ? -0.41 16.812 26.859 1 96.88 335 GLY A C 1
ATOM 2719 O O . GLY A 1 335 ? 0.158 17.906 26.984 1 96.88 335 GLY A O 1
ATOM 2720 N N . VAL A 1 336 ? -1.074 16.25 27.828 1 98 336 VAL A N 1
ATOM 2721 C CA . VAL A 1 336 ? -1.179 16.844 29.156 1 98 336 VAL A CA 1
ATOM 2722 C C . VAL A 1 336 ? 0.191 16.844 29.828 1 98 336 VAL A C 1
ATOM 2724 O O . VAL A 1 336 ? 0.589 17.844 30.438 1 98 336 VAL A O 1
ATOM 2727 N N . LEU A 1 337 ? 0.928 15.781 29.703 1 97.88 337 LEU A N 1
ATOM 2728 C CA . LEU A 1 337 ? 2.256 15.656 30.297 1 97.88 337 LEU A CA 1
ATOM 2729 C C . LEU A 1 337 ? 3.213 16.688 29.703 1 97.88 337 LEU A C 1
ATOM 2731 O O . LEU A 1 337 ? 4.051 17.234 30.422 1 97.88 337 LEU A O 1
ATOM 2735 N N . ARG A 1 338 ? 3.109 16.906 28.438 1 96 338 ARG A N 1
ATOM 2736 C CA . ARG A 1 338 ? 3.945 17.922 27.797 1 96 338 ARG A CA 1
ATOM 2737 C C . ARG A 1 338 ? 3.705 19.297 28.391 1 96 338 ARG A C 1
ATOM 2739 O O . ARG A 1 338 ? 4.652 20.047 28.656 1 96 338 ARG A O 1
ATOM 2746 N N . ARG A 1 339 ? 2.459 19.625 28.625 1 95.69 339 ARG A N 1
ATOM 2747 C CA . ARG A 1 339 ? 2.109 20.922 29.219 1 95.69 339 ARG A CA 1
ATOM 2748 C C . ARG A 1 339 ? 2.561 21 30.672 1 95.69 339 ARG A C 1
ATOM 2750 O O . ARG A 1 339 ? 2.809 22.094 31.188 1 95.69 339 ARG A O 1
ATOM 2757 N N . LEU A 1 340 ? 2.656 19.859 31.312 1 96.88 340 LEU A N 1
ATOM 2758 C CA . LEU A 1 340 ? 3.139 19.797 32.688 1 96.88 340 LEU A CA 1
ATOM 2759 C C . LEU A 1 340 ? 4.664 19.75 32.719 1 96.88 340 LEU A C 1
ATOM 2761 O O . LEU A 1 340 ? 5.254 19.562 33.781 1 96.88 340 LEU A O 1
ATOM 2765 N N . GLU A 1 341 ? 5.363 19.812 31.547 1 94.75 341 GLU A N 1
ATOM 2766 C CA . GLU A 1 341 ? 6.812 19.859 31.375 1 94.75 341 GLU A CA 1
ATOM 2767 C C . GLU A 1 341 ? 7.457 18.531 31.797 1 94.75 341 GLU A C 1
ATOM 2769 O O . GLU A 1 341 ? 8.594 18.516 32.281 1 94.75 341 GLU A O 1
ATOM 2774 N N . ARG A 1 342 ? 6.664 17.516 31.797 1 97.12 342 ARG A N 1
ATOM 2775 C CA . ARG A 1 342 ? 7.184 16.156 31.938 1 97.12 342 ARG A CA 1
ATOM 2776 C C . ARG A 1 342 ? 7.461 15.539 30.562 1 97.12 342 ARG A C 1
ATOM 2778 O O . ARG A 1 342 ? 6.773 14.602 30.156 1 97.12 342 ARG A O 1
ATOM 2785 N N . ILE A 1 343 ? 8.5 15.93 29.969 1 97.38 343 ILE A N 1
ATOM 2786 C CA . ILE A 1 343 ? 8.766 15.742 28.547 1 97.38 343 ILE A CA 1
ATOM 2787 C C . ILE A 1 343 ? 9.102 14.281 28.266 1 97.38 343 ILE A C 1
ATOM 2789 O O . ILE A 1 343 ? 8.633 13.703 27.281 1 97.38 343 ILE A O 1
ATOM 2793 N N . ASP A 1 344 ? 9.875 13.57 29.078 1 97.31 344 ASP A N 1
ATOM 2794 C CA . ASP A 1 344 ? 10.297 12.188 28.859 1 97.31 344 ASP A CA 1
ATOM 2795 C C . ASP A 1 344 ? 9.102 11.242 28.859 1 97.31 344 ASP A C 1
ATOM 2797 O O . ASP A 1 344 ? 9.008 10.352 28.016 1 97.31 344 ASP A O 1
ATOM 2801 N N . GLU A 1 345 ? 8.227 11.477 29.875 1 97.75 345 GLU A N 1
ATOM 2802 C CA . GLU A 1 345 ? 7.023 10.648 29.938 1 97.75 345 GLU A CA 1
ATOM 2803 C C . GLU A 1 345 ? 6.113 10.906 28.75 1 97.75 345 GLU A C 1
ATOM 2805 O O . GLU A 1 345 ? 5.484 9.984 28.234 1 97.75 345 GLU A O 1
ATOM 2810 N N . ALA A 1 346 ? 6.016 12.18 28.375 1 97.94 346 ALA A N 1
ATOM 2811 C CA . ALA A 1 346 ? 5.207 12.547 27.203 1 97.94 346 ALA A CA 1
ATOM 2812 C C . ALA A 1 346 ? 5.711 11.852 25.953 1 97.94 346 ALA A C 1
ATOM 2814 O O . ALA A 1 346 ? 4.918 11.352 25.141 1 97.94 346 ALA A O 1
ATOM 2815 N N . ILE A 1 347 ? 7.078 11.836 25.766 1 97.56 347 ILE A N 1
ATOM 2816 C CA . ILE A 1 347 ? 7.688 11.203 24.609 1 97.56 347 ILE A CA 1
ATOM 2817 C C . ILE A 1 347 ? 7.41 9.703 24.625 1 97.56 347 ILE A C 1
ATOM 2819 O O . ILE A 1 347 ? 7.031 9.117 23.609 1 97.56 347 ILE A O 1
ATOM 2823 N N . ALA A 1 348 ? 7.531 9.078 25.781 1 97.31 348 ALA A N 1
ATOM 2824 C CA . ALA A 1 348 ? 7.316 7.641 25.891 1 97.31 348 ALA A CA 1
ATOM 2825 C C . ALA A 1 348 ? 5.883 7.266 25.531 1 97.31 348 ALA A C 1
ATOM 2827 O O . ALA A 1 348 ? 5.652 6.336 24.766 1 97.31 348 ALA A O 1
ATOM 2828 N N . ASP A 1 349 ? 4.891 8.008 26.109 1 96.94 349 ASP A N 1
ATOM 2829 C CA . ASP A 1 349 ? 3.48 7.738 25.859 1 96.94 349 ASP A CA 1
ATOM 2830 C C . ASP A 1 349 ? 3.125 8 24.406 1 96.94 349 ASP A C 1
ATOM 2832 O O . ASP A 1 349 ? 2.398 7.219 23.781 1 96.94 349 ASP A O 1
ATOM 2836 N N . ARG A 1 350 ? 3.611 9.109 23.875 1 96.56 350 ARG A N 1
ATOM 2837 C CA . ARG A 1 350 ? 3.281 9.461 22.5 1 96.56 350 ARG A CA 1
ATOM 2838 C C . ARG A 1 350 ? 3.928 8.5 21.516 1 96.56 350 ARG A C 1
ATOM 2840 O O . ARG A 1 350 ? 3.336 8.164 20.484 1 96.56 350 ARG A O 1
ATOM 2847 N N . LYS A 1 351 ? 5.164 8.109 21.812 1 94.81 351 LYS A N 1
ATOM 2848 C CA . LYS A 1 351 ? 5.844 7.125 20.969 1 94.81 351 LYS A CA 1
ATOM 2849 C C . LYS A 1 351 ? 5.066 5.812 20.922 1 94.81 351 LYS A C 1
ATOM 2851 O O . LYS A 1 351 ? 4.926 5.211 19.844 1 94.81 351 LYS A O 1
ATOM 2856 N N . LEU A 1 352 ? 4.59 5.387 22.047 1 95.19 352 LEU A N 1
ATOM 2857 C CA . LEU A 1 352 ? 3.801 4.164 22.125 1 95.19 352 LEU A CA 1
ATOM 2858 C C . LEU A 1 352 ? 2.502 4.312 21.328 1 95.19 352 LEU A C 1
ATOM 2860 O O . LEU A 1 352 ? 2.139 3.432 20.547 1 95.19 352 LEU A O 1
ATOM 2864 N N . ALA A 1 353 ? 1.827 5.395 21.531 1 94.69 353 ALA A N 1
ATOM 2865 C CA . ALA A 1 353 ? 0.576 5.637 20.812 1 94.69 353 ALA A CA 1
ATOM 2866 C C . ALA A 1 353 ? 0.801 5.668 19.312 1 94.69 353 ALA A C 1
ATOM 2868 O O . ALA A 1 353 ? 0.014 5.105 18.547 1 94.69 353 ALA A O 1
ATOM 2869 N N . CYS A 1 354 ? 1.907 6.34 18.891 1 92.56 354 CYS A N 1
ATOM 2870 C CA . CYS A 1 354 ? 2.219 6.469 17.469 1 92.56 354 CYS A CA 1
ATOM 2871 C C . CYS A 1 354 ? 2.584 5.117 16.859 1 92.56 354 CYS A C 1
ATOM 2873 O O . CYS A 1 354 ? 2.385 4.895 15.664 1 92.56 354 CYS A O 1
ATOM 2875 N N . SER A 1 355 ? 3.119 4.199 17.688 1 90.38 355 SER A N 1
ATOM 2876 C CA . SER A 1 355 ? 3.438 2.863 17.203 1 90.38 355 SER A CA 1
ATOM 2877 C C . SER A 1 355 ? 2.174 2.084 16.859 1 90.38 355 SER A C 1
ATOM 2879 O O . SER A 1 355 ? 2.209 1.164 16.031 1 90.38 355 SER A O 1
ATOM 2881 N N . TRP A 1 356 ? 1.102 2.523 17.484 1 90.56 356 TRP A N 1
ATOM 2882 C CA . TRP A 1 356 ? -0.188 1.9 17.188 1 90.56 356 TRP A CA 1
ATOM 2883 C C . TRP A 1 356 ? -0.89 2.605 16.031 1 90.56 356 TRP A C 1
ATOM 2885 O O . TRP A 1 356 ? -1.365 1.957 15.102 1 90.56 356 TRP A O 1
ATOM 2895 N N . ASN A 1 357 ? -0.991 3.867 16.172 1 89.06 357 ASN A N 1
ATOM 2896 C CA . ASN A 1 357 ? -1.645 4.734 15.195 1 89.06 357 ASN A CA 1
ATOM 2897 C C . ASN A 1 357 ? -1.038 6.133 15.195 1 89.06 357 ASN A C 1
ATOM 2899 O O . ASN A 1 357 ? -1.215 6.895 16.141 1 89.06 357 ASN A O 1
ATOM 2903 N N . ALA A 1 358 ? -0.442 6.438 14.094 1 88.5 358 ALA A N 1
ATOM 2904 C CA . ALA A 1 358 ? 0.226 7.734 14.008 1 88.5 358 ALA A CA 1
ATOM 2905 C C . ALA A 1 358 ? -0.586 8.719 13.172 1 88.5 358 ALA A C 1
ATOM 2907 O O . ALA A 1 358 ? -0.859 8.461 11.992 1 88.5 358 ALA A O 1
ATOM 2908 N N . THR A 1 359 ? -1.026 9.797 13.773 1 89.69 359 THR A N 1
ATOM 2909 C CA . THR A 1 359 ? -1.649 10.883 13.031 1 89.69 359 THR A CA 1
ATOM 2910 C C . THR A 1 359 ? -0.653 12.016 12.789 1 89.69 359 THR A C 1
ATOM 2912 O O . THR A 1 359 ? 0.396 12.07 13.438 1 89.69 359 THR A O 1
ATOM 2915 N N . SER A 1 360 ? -1.004 12.922 11.867 1 89.06 360 SER A N 1
ATOM 2916 C CA . SER A 1 360 ? -0.135 14.055 11.586 1 89.06 360 SER A CA 1
ATOM 2917 C C . SER A 1 360 ? 0.066 14.922 12.82 1 89.06 360 SER A C 1
ATOM 2919 O O . SER A 1 360 ? 1.182 15.367 13.102 1 89.06 360 SER A O 1
ATOM 2921 N N . MET A 1 361 ? -0.968 15.086 13.578 1 93.06 361 MET A N 1
ATOM 2922 C CA . MET A 1 361 ? -0.89 15.922 14.766 1 93.06 361 MET A CA 1
ATOM 2923 C C . MET A 1 361 ? -0.042 15.258 15.844 1 93.06 361 MET A C 1
ATOM 2925 O O . MET A 1 361 ? 0.755 15.914 16.516 1 93.06 361 MET A O 1
ATOM 2929 N N . ASP A 1 362 ? -0.225 13.992 15.992 1 94.12 362 ASP A N 1
ATOM 2930 C CA . ASP A 1 362 ? 0.543 13.273 17 1 94.12 362 ASP A CA 1
ATOM 2931 C C . ASP A 1 362 ? 2.035 13.297 16.672 1 94.12 362 ASP A C 1
ATOM 2933 O O . ASP A 1 362 ? 2.867 13.469 17.578 1 94.12 362 ASP A O 1
ATOM 2937 N N . LEU A 1 363 ? 2.336 13.117 15.453 1 94.5 363 LEU A N 1
ATOM 2938 C CA . LEU A 1 363 ? 3.727 13.133 15.023 1 94.5 363 LEU A CA 1
ATOM 2939 C C . LEU A 1 363 ? 4.336 14.523 15.211 1 94.5 363 LEU A C 1
ATOM 2941 O O . LEU A 1 363 ? 5.5 14.641 15.602 1 94.5 363 LEU A O 1
ATOM 2945 N N . SER A 1 364 ? 3.547 15.547 14.898 1 96.88 364 SER A N 1
ATOM 2946 C CA . SER A 1 364 ? 4.02 16.906 15.102 1 96.88 364 SER A CA 1
ATOM 2947 C C . SER A 1 364 ? 4.301 17.188 16.578 1 96.88 364 SER A C 1
ATOM 2949 O O . SER A 1 364 ? 5.324 17.781 16.922 1 96.88 364 SER A O 1
ATOM 2951 N N . GLU A 1 365 ? 3.379 16.703 17.406 1 97.19 365 GLU A N 1
ATOM 2952 C CA . GLU A 1 365 ? 3.561 16.906 18.844 1 97.19 365 GLU A CA 1
ATOM 2953 C C . GLU A 1 365 ? 4.77 16.141 19.359 1 97.19 365 GLU A C 1
ATOM 2955 O O . GLU A 1 365 ? 5.48 16.609 20.25 1 97.19 365 GLU A O 1
ATOM 2960 N N . LEU A 1 366 ? 4.941 14.961 18.891 1 97.12 366 LEU A N 1
ATOM 2961 C CA . LEU A 1 366 ? 6.121 14.188 19.234 1 97.12 366 LEU A CA 1
ATOM 2962 C C . LEU A 1 366 ? 7.395 14.891 18.797 1 97.12 366 LEU A C 1
ATOM 2964 O O . LEU A 1 366 ? 8.391 14.914 19.531 1 97.12 366 LEU A O 1
ATOM 2968 N N . ALA A 1 367 ? 7.352 15.477 17.578 1 97.19 367 ALA A N 1
ATOM 2969 C CA . ALA A 1 367 ? 8.484 16.234 17.047 1 97.19 367 ALA A CA 1
ATOM 2970 C C . ALA A 1 367 ? 8.82 17.422 17.953 1 97.19 367 ALA A C 1
ATOM 2972 O O . ALA A 1 367 ? 9.992 17.672 18.25 1 97.19 367 ALA A O 1
ATOM 2973 N N . LYS A 1 368 ? 7.84 18.094 18.391 1 97.44 368 LYS A N 1
ATOM 2974 C CA . LYS A 1 368 ? 8.039 19.25 19.266 1 97.44 368 LYS A CA 1
ATOM 2975 C C . LYS A 1 368 ? 8.68 18.812 20.594 1 97.44 368 LYS A C 1
ATOM 2977 O O . LYS A 1 368 ? 9.5 19.531 21.156 1 97.44 368 LYS A O 1
ATOM 2982 N N . ALA A 1 369 ? 8.219 17.688 21.078 1 97.5 369 ALA A N 1
ATOM 2983 C CA . ALA A 1 369 ? 8.797 17.172 22.312 1 97.5 369 ALA A CA 1
ATOM 2984 C C . ALA A 1 369 ? 10.281 16.859 22.141 1 97.5 369 ALA A C 1
ATOM 2986 O O . ALA A 1 369 ? 11.102 17.188 23 1 97.5 369 ALA A O 1
ATOM 2987 N N . TYR A 1 370 ? 10.648 16.188 21.047 1 96.5 370 TYR A N 1
ATOM 2988 C CA . TYR A 1 370 ? 12.055 15.914 20.75 1 96.5 370 TYR A CA 1
ATOM 2989 C C . TYR A 1 370 ? 12.844 17.203 20.578 1 96.5 370 TYR A C 1
ATOM 2991 O O . TYR A 1 370 ? 14 17.281 20.984 1 96.5 370 TYR A O 1
ATOM 2999 N N . GLN A 1 371 ? 12.227 18.188 19.906 1 96.88 371 GLN A N 1
ATOM 3000 C CA . GLN A 1 371 ? 12.859 19.5 19.766 1 96.88 371 GLN A CA 1
ATOM 3001 C C . GLN A 1 371 ? 13.172 20.125 21.125 1 96.88 371 GLN A C 1
ATOM 3003 O O . GLN A 1 371 ? 14.258 20.672 21.328 1 96.88 371 GLN A O 1
ATOM 3008 N N . ALA A 1 372 ? 12.195 20.031 22.016 1 96.5 372 ALA A N 1
ATOM 3009 C CA . ALA A 1 372 ? 12.398 20.562 23.359 1 96.5 372 ALA A CA 1
ATOM 3010 C C . ALA A 1 372 ? 13.578 19.891 24.047 1 96.5 372 ALA A C 1
ATOM 3012 O O . ALA A 1 372 ? 14.367 20.547 24.734 1 96.5 372 ALA A O 1
ATOM 3013 N N . LYS A 1 373 ? 13.719 18.578 23.875 1 96.12 373 LYS A N 1
ATOM 3014 C CA . LYS A 1 373 ? 14.844 17.844 24.453 1 96.12 373 LYS A CA 1
ATOM 3015 C C . LYS A 1 373 ? 16.172 18.297 23.828 1 96.12 373 LYS A C 1
ATOM 3017 O O . LYS A 1 373 ? 17.188 18.359 24.516 1 96.12 373 LYS A O 1
ATOM 3022 N N . TYR A 1 374 ? 16.141 18.531 22.547 1 95.56 374 TYR A N 1
ATOM 3023 C CA . TYR A 1 374 ? 17.328 19 21.844 1 95.56 374 TYR A CA 1
ATOM 3024 C C . TYR A 1 374 ? 17.797 20.344 22.375 1 95.56 374 TYR A C 1
ATOM 3026 O O . TYR A 1 374 ? 18.984 20.547 22.625 1 95.56 374 TYR A O 1
ATOM 3034 N N . VAL A 1 375 ? 16.844 21.25 22.594 1 94.75 375 VAL A N 1
ATOM 3035 C CA . VAL A 1 375 ? 17.141 22.594 23.062 1 94.75 375 VAL A CA 1
ATOM 3036 C C . VAL A 1 375 ? 17.719 22.516 24.484 1 94.75 375 VAL A C 1
ATOM 3038 O O . VAL A 1 375 ? 18.609 23.297 24.828 1 94.75 375 VAL A O 1
ATOM 3041 N N . LEU A 1 376 ? 17.328 21.562 25.266 1 93.81 376 LEU A N 1
ATOM 3042 C CA . LEU A 1 376 ? 17.75 21.422 26.656 1 93.81 376 LEU A CA 1
ATOM 3043 C C . LEU A 1 376 ? 19.141 20.844 26.75 1 93.81 376 LEU A C 1
ATOM 3045 O O . LEU A 1 376 ? 19.797 20.938 27.797 1 93.81 376 LEU A O 1
ATOM 3049 N N . CYS A 1 377 ? 19.547 20.25 25.625 1 94.81 377 CYS A N 1
ATOM 3050 C CA . CYS A 1 377 ? 20.891 19.688 25.641 1 94.81 377 CYS A CA 1
ATOM 3051 C C . CYS A 1 377 ? 21.938 20.797 25.672 1 94.81 377 CYS A C 1
ATOM 3053 O O . CYS A 1 377 ? 21.859 21.75 24.906 1 94.81 377 CYS A O 1
ATOM 3055 N N . GLU A 1 378 ? 22.859 20.719 26.562 1 92.69 378 GLU A N 1
ATOM 3056 C CA . GLU A 1 378 ? 23.922 21.703 26.688 1 92.69 378 GLU A CA 1
ATOM 3057 C C . GLU A 1 378 ? 24.875 21.656 25.484 1 92.69 378 GLU A C 1
ATOM 3059 O O . GLU A 1 378 ? 25.188 22.703 24.891 1 92.69 378 GLU A O 1
ATOM 3064 N N . ASP A 1 379 ? 25.281 20.406 25.172 1 94.12 379 ASP A N 1
ATOM 3065 C CA . ASP A 1 379 ? 26.141 20.203 24 1 94.12 379 ASP A CA 1
ATOM 3066 C C . ASP A 1 379 ? 25.312 19.719 22.797 1 94.12 379 ASP A C 1
ATOM 3068 O O . ASP A 1 379 ? 24.906 18.562 22.75 1 94.12 379 ASP A O 1
ATOM 3072 N N . LYS A 1 380 ? 25.141 20.594 21.828 1 91.56 380 LYS A N 1
ATOM 3073 C CA . LYS A 1 380 ? 24.312 20.312 20.656 1 91.56 380 LYS A CA 1
ATOM 3074 C C . LYS A 1 380 ? 24.984 19.281 19.75 1 91.56 380 LYS A C 1
ATOM 3076 O O . LYS A 1 380 ? 24.328 18.703 18.891 1 91.56 380 LYS A O 1
ATOM 3081 N N . ASN A 1 381 ? 26.281 19.062 19.922 1 89.12 381 ASN A N 1
ATOM 3082 C CA . ASN A 1 381 ? 27.016 18.141 19.078 1 89.12 381 ASN A CA 1
ATOM 3083 C C . ASN A 1 381 ? 27.141 16.766 19.719 1 89.12 381 ASN A C 1
ATOM 3085 O O . ASN A 1 381 ? 27.656 15.828 19.094 1 89.12 381 ASN A O 1
ATOM 3089 N N . SER A 1 382 ? 26.594 16.641 20.891 1 92.62 382 SER A N 1
ATOM 3090 C CA . SER A 1 382 ? 26.625 15.328 21.547 1 92.62 382 SER A CA 1
ATOM 3091 C C . SER A 1 382 ? 25.781 14.312 20.797 1 92.62 382 SER A C 1
ATOM 3093 O O . SER A 1 382 ? 24.891 14.695 20.031 1 92.62 382 SER A O 1
ATOM 3095 N N . LYS A 1 383 ? 26.047 13.031 20.969 1 88.5 383 LYS A N 1
ATOM 3096 C CA . LYS A 1 383 ? 25.312 11.961 20.297 1 88.5 383 LYS A CA 1
ATOM 3097 C C . LYS A 1 383 ? 23.828 12.008 20.656 1 88.5 383 LYS A C 1
ATOM 3099 O O . LYS A 1 383 ? 22.969 11.797 19.797 1 88.5 383 LYS A O 1
ATOM 3104 N N . ILE A 1 384 ? 23.578 12.211 21.906 1 92.06 384 ILE A N 1
ATOM 3105 C CA . ILE A 1 384 ? 22.188 12.25 22.391 1 92.06 384 ILE A CA 1
ATOM 3106 C C . ILE A 1 384 ? 21.469 13.43 21.766 1 92.06 384 ILE A C 1
ATOM 3108 O O . ILE A 1 384 ? 20.297 13.32 21.391 1 92.06 384 ILE A O 1
ATOM 3112 N N . ALA A 1 385 ? 22.094 14.594 21.703 1 94.19 385 ALA A N 1
ATOM 3113 C CA . ALA A 1 385 ? 21.484 15.773 21.078 1 94.19 385 ALA A CA 1
ATOM 3114 C C . ALA A 1 385 ? 21.188 15.523 19.609 1 94.19 385 ALA A C 1
ATOM 3116 O O . ALA A 1 385 ? 20.125 15.906 19.109 1 94.19 385 ALA A O 1
ATOM 3117 N N . GLN A 1 386 ? 22.109 14.891 18.969 1 89.69 386 GLN A N 1
ATOM 3118 C CA . GLN A 1 386 ? 21.938 14.602 17.547 1 89.69 386 GLN A CA 1
ATOM 3119 C C . GLN A 1 386 ? 20.797 13.602 17.328 1 89.69 386 GLN A C 1
ATOM 3121 O O . GLN A 1 386 ? 20.078 13.672 16.328 1 89.69 386 GLN A O 1
ATOM 3126 N N . GLU A 1 387 ? 20.703 12.719 18.234 1 90.19 387 GLU A N 1
ATOM 3127 C CA . GLU A 1 387 ? 19.594 11.766 18.156 1 90.19 387 GLU A CA 1
ATOM 3128 C C . GLU A 1 387 ? 18.25 12.469 18.281 1 90.19 387 GLU A C 1
ATOM 3130 O O . GLU A 1 387 ? 17.312 12.18 17.531 1 90.19 387 GLU A O 1
ATOM 3135 N N . HIS A 1 388 ? 18.125 13.367 19.297 1 94.44 388 HIS A N 1
ATOM 3136 C CA . HIS A 1 388 ? 16.891 14.133 19.453 1 94.44 388 HIS A CA 1
ATOM 3137 C C . HIS A 1 388 ? 16.594 14.953 18.203 1 94.44 388 HIS A C 1
ATOM 3139 O O . HIS A 1 388 ? 15.43 15.055 17.797 1 94.44 388 HIS A O 1
ATOM 3145 N N . LEU A 1 389 ? 17.625 15.547 17.688 1 94.25 389 LEU A N 1
ATOM 3146 C CA . LEU A 1 389 ? 17.469 16.375 16.5 1 94.25 389 LEU A CA 1
ATOM 3147 C C . LEU A 1 389 ? 16.938 15.555 15.328 1 94.25 389 LEU A C 1
ATOM 3149 O O . LEU A 1 389 ? 16 15.969 14.641 1 94.25 389 LEU A O 1
ATOM 3153 N N . LEU A 1 390 ? 17.516 14.383 15.102 1 91.75 390 LEU A N 1
ATOM 3154 C CA . LEU A 1 390 ? 17.109 13.531 13.992 1 91.75 390 LEU A CA 1
ATOM 3155 C C . LEU A 1 390 ? 15.703 12.992 14.203 1 91.75 390 LEU A C 1
ATOM 3157 O O . LEU A 1 390 ? 14.93 12.875 13.242 1 91.75 390 LEU A O 1
ATOM 3161 N N . ASN A 1 391 ? 15.375 12.656 15.422 1 92.88 391 ASN A N 1
ATOM 3162 C CA . ASN A 1 391 ? 14.023 12.188 15.727 1 92.88 391 ASN A CA 1
ATOM 3163 C C . ASN A 1 391 ? 12.984 13.273 15.461 1 92.88 391 ASN A C 1
ATOM 3165 O O . ASN A 1 391 ? 11.914 12.992 14.922 1 92.88 391 ASN A O 1
ATOM 3169 N N . ALA A 1 392 ? 13.289 14.461 15.906 1 96.06 392 ALA A N 1
ATOM 3170 C CA . ALA A 1 392 ? 12.383 15.578 15.648 1 96.06 392 ALA A CA 1
ATOM 3171 C C . ALA A 1 392 ? 12.18 15.781 14.148 1 96.06 392 ALA A C 1
ATOM 3173 O O . ALA A 1 392 ? 11.047 15.945 13.688 1 96.06 392 ALA A O 1
ATOM 3174 N N . SER A 1 393 ? 13.273 15.805 13.414 1 93.56 393 SER A N 1
ATOM 3175 C CA . SER A 1 393 ? 13.219 15.992 11.969 1 93.56 393 SER A CA 1
ATOM 3176 C C . SER A 1 393 ? 12.383 14.906 11.297 1 93.56 393 SER A C 1
ATOM 3178 O O . SER A 1 393 ? 11.57 15.188 10.422 1 93.56 393 SER A O 1
ATOM 3180 N N . ASP A 1 394 ? 12.641 13.773 11.766 1 90.94 394 ASP A N 1
ATOM 3181 C CA . ASP A 1 394 ? 11.906 12.633 11.219 1 90.94 394 ASP A CA 1
ATOM 3182 C C . ASP A 1 394 ? 10.406 12.758 11.484 1 90.94 394 ASP A C 1
ATOM 3184 O O . ASP A 1 394 ? 9.594 12.594 10.578 1 90.94 394 ASP A O 1
ATOM 3188 N N . CYS A 1 395 ? 10.039 13.008 12.68 1 94.81 395 CYS A N 1
ATOM 3189 C CA . CYS A 1 395 ? 8.641 13.102 13.07 1 94.81 395 CYS A CA 1
ATOM 3190 C C . CYS A 1 395 ? 7.941 14.227 12.32 1 94.81 395 CYS A C 1
ATOM 3192 O O . CYS A 1 395 ? 6.801 14.078 11.875 1 94.81 395 CYS A O 1
ATOM 3194 N N . PHE A 1 396 ? 8.609 15.359 12.156 1 94.81 396 PHE A N 1
ATOM 3195 C CA . PHE A 1 396 ? 8.016 16.469 11.422 1 94.81 396 PHE A CA 1
ATOM 3196 C C . PHE A 1 396 ? 7.793 16.094 9.961 1 94.81 396 PHE A C 1
ATOM 3198 O O . PHE A 1 396 ? 6.75 16.406 9.383 1 94.81 396 PHE A O 1
ATOM 3205 N N . THR A 1 397 ? 8.75 15.477 9.414 1 85.19 397 THR A N 1
ATOM 3206 C CA . THR A 1 397 ? 8.648 15.07 8.016 1 85.19 397 THR A CA 1
ATOM 3207 C C . THR A 1 397 ? 7.492 14.094 7.824 1 85.19 397 THR A C 1
ATOM 3209 O O . THR A 1 397 ? 6.691 14.25 6.898 1 85.19 397 THR A O 1
ATOM 3212 N N . ARG A 1 398 ? 7.445 13.141 8.688 1 86.56 398 ARG A N 1
ATOM 3213 C CA . ARG A 1 398 ? 6.355 12.172 8.617 1 86.56 398 ARG A CA 1
ATOM 3214 C C . ARG A 1 398 ? 5.008 12.844 8.852 1 86.56 398 ARG A C 1
ATOM 3216 O O . ARG A 1 398 ? 4.004 12.461 8.25 1 86.56 398 ARG A O 1
ATOM 3223 N N . SER A 1 399 ? 4.992 13.75 9.773 1 91.31 399 SER A N 1
ATOM 3224 C CA . SER A 1 399 ? 3.768 14.492 10.07 1 91.31 399 SER A CA 1
ATOM 3225 C C . SER A 1 399 ? 3.219 15.172 8.82 1 91.31 399 SER A C 1
ATOM 3227 O O . SER A 1 399 ? 2.031 15.055 8.508 1 91.31 399 SER A O 1
ATOM 3229 N N . VAL A 1 400 ? 4.098 15.82 8.109 1 83.5 400 VAL A N 1
ATOM 3230 C CA . VAL A 1 400 ? 3.693 16.562 6.91 1 83.5 400 VAL A CA 1
ATOM 3231 C C . VAL A 1 400 ? 3.26 15.578 5.824 1 83.5 400 VAL A C 1
ATOM 3233 O O . VAL A 1 400 ? 2.283 15.82 5.109 1 83.5 400 VAL A O 1
ATOM 3236 N N . LEU A 1 401 ? 3.959 14.484 5.754 1 73.62 401 LEU A N 1
ATOM 3237 C CA . LEU A 1 401 ? 3.65 13.477 4.742 1 73.62 401 LEU A CA 1
ATOM 3238 C C . LEU A 1 401 ? 2.311 12.805 5.027 1 73.62 401 LEU A C 1
ATOM 3240 O O . LEU A 1 401 ? 1.632 12.344 4.109 1 73.62 401 LEU A O 1
ATOM 3244 N N . SER A 1 402 ? 1.879 12.836 6.258 1 80.44 402 SER A N 1
ATOM 3245 C CA . SER A 1 402 ? 0.668 12.125 6.664 1 80.44 402 SER A CA 1
ATOM 3246 C C . SER A 1 402 ? -0.542 13.055 6.66 1 80.44 402 SER A C 1
ATOM 3248 O O . SER A 1 402 ? -1.634 12.664 7.078 1 80.44 402 SER A O 1
ATOM 3250 N N . LEU A 1 403 ? -0.487 14.289 6.266 1 79.81 403 LEU A N 1
ATOM 3251 C CA . LEU A 1 403 ? -1.575 15.258 6.316 1 79.81 403 LEU A CA 1
ATOM 3252 C C . LEU A 1 403 ? -2.691 14.875 5.352 1 79.81 403 LEU A C 1
ATOM 3254 O O . LEU A 1 403 ? -3.869 15.109 5.633 1 79.81 403 LEU A O 1
ATOM 3258 N N . GLY A 1 404 ? -2.43 14.203 4.32 1 66.75 404 GLY A N 1
ATOM 3259 C CA . GLY A 1 404 ? -3.455 13.938 3.326 1 66.75 404 GLY A CA 1
ATOM 3260 C C . GLY A 1 404 ? -4.219 15.18 2.912 1 66.75 404 GLY A C 1
ATOM 3261 O O . GLY A 1 404 ? -3.621 16.188 2.508 1 66.75 404 GLY A O 1
ATOM 3262 N N . GLN A 1 405 ? -5.59 15.25 3.174 1 66.69 405 GLN A N 1
ATOM 3263 C CA . GLN A 1 405 ? -6.461 16.359 2.818 1 66.69 405 GLN A CA 1
ATOM 3264 C C . GLN A 1 405 ? -6.582 17.359 3.969 1 66.69 405 GLN A C 1
ATOM 3266 O O . GLN A 1 405 ? -7.18 18.422 3.814 1 66.69 405 GLN A O 1
ATOM 3271 N N . GLU A 1 406 ? -5.996 17.016 5.027 1 78.56 406 GLU A N 1
ATOM 3272 C CA . GLU A 1 406 ? -6.125 17.875 6.199 1 78.56 406 GLU A CA 1
ATOM 3273 C C . GLU A 1 406 ? -5.34 19.172 6.02 1 78.56 406 GLU A C 1
ATOM 3275 O O . GLU A 1 406 ? -4.203 19.156 5.543 1 78.56 406 GLU A O 1
ATOM 3280 N N . LYS A 1 407 ? -6.004 20.266 6.324 1 78.56 407 LYS A N 1
ATOM 3281 C CA . LYS A 1 407 ? -5.359 21.578 6.309 1 78.56 407 LYS A CA 1
ATOM 3282 C C . LYS A 1 407 ? -4.961 22.016 7.719 1 78.56 407 LYS A C 1
ATOM 3284 O O . LYS A 1 407 ? -5.781 22.547 8.461 1 78.56 407 LYS A O 1
ATOM 3289 N N . ARG A 1 408 ? -3.727 21.844 8.039 1 87.25 408 ARG A N 1
ATOM 3290 C CA . ARG A 1 408 ? -3.217 22.172 9.367 1 87.25 408 ARG A CA 1
ATOM 3291 C C . ARG A 1 408 ? -1.981 23.062 9.273 1 87.25 408 ARG A C 1
ATOM 3293 O O . ARG A 1 408 ? -0.853 22.578 9.391 1 87.25 408 ARG A O 1
ATOM 3300 N N . PRO A 1 409 ? -2.254 24.391 9.148 1 88.19 409 PRO A N 1
ATOM 3301 C CA . PRO A 1 409 ? -1.107 25.281 9.031 1 88.19 409 PRO A CA 1
ATOM 3302 C C . PRO A 1 409 ? -0.187 25.234 10.25 1 88.19 409 PRO A C 1
ATOM 3304 O O . PRO A 1 409 ? 1.014 25.5 10.133 1 88.19 409 PRO A O 1
ATOM 3307 N N . GLU A 1 410 ? -0.769 24.859 11.375 1 91.94 410 GLU A N 1
ATOM 3308 C CA . GLU A 1 410 ? 0.013 24.828 12.609 1 91.94 410 GLU A CA 1
ATOM 3309 C C . GLU A 1 410 ? 1.142 23.797 12.523 1 91.94 410 GLU A C 1
ATOM 3311 O O . GLU A 1 410 ? 2.189 23.969 13.148 1 91.94 410 GLU A O 1
ATOM 3316 N N . ILE A 1 411 ? 0.945 22.719 11.773 1 93.38 411 ILE A N 1
ATOM 3317 C CA . ILE A 1 411 ? 1.977 21.703 11.625 1 93.38 411 ILE A CA 1
ATOM 3318 C C . ILE A 1 411 ? 3.125 22.25 10.781 1 93.38 411 ILE A C 1
ATOM 3320 O O . ILE A 1 411 ? 4.297 22.078 11.125 1 93.38 411 ILE A O 1
ATOM 3324 N N . HIS A 1 412 ? 2.777 22.938 9.703 1 90.19 412 HIS A N 1
ATOM 3325 C CA . HIS A 1 412 ? 3.795 23.562 8.867 1 90.19 412 HIS A CA 1
ATOM 3326 C C . HIS A 1 412 ? 4.57 24.625 9.633 1 90.19 412 HIS A C 1
ATOM 3328 O O . HIS A 1 412 ? 5.793 24.734 9.508 1 90.19 412 HIS A O 1
ATOM 3334 N N . ARG A 1 413 ? 3.842 25.438 10.383 1 94.56 413 ARG A N 1
ATOM 3335 C CA . ARG A 1 413 ? 4.496 26.469 11.172 1 94.56 413 ARG A CA 1
ATOM 3336 C C . ARG A 1 413 ? 5.453 25.859 12.188 1 94.56 413 ARG A C 1
ATOM 3338 O O . ARG A 1 413 ? 6.566 26.359 12.375 1 94.56 413 ARG A O 1
ATOM 3345 N N . ALA A 1 414 ? 4.957 24.828 12.828 1 96.31 414 ALA A N 1
ATOM 3346 C CA . ALA A 1 414 ? 5.812 24.156 13.805 1 96.31 414 ALA A CA 1
ATOM 3347 C C . ALA A 1 414 ? 7.078 23.609 13.156 1 96.31 414 ALA A C 1
ATOM 3349 O O . ALA A 1 414 ? 8.172 23.734 13.703 1 96.31 414 ALA A O 1
ATOM 3350 N N . HIS A 1 415 ? 6.926 22.969 12.023 1 95.88 415 HIS A N 1
ATOM 3351 C CA . HIS A 1 415 ? 8.07 22.453 11.281 1 95.88 415 HIS A CA 1
ATOM 3352 C C . HIS A 1 415 ? 9.016 23.578 10.883 1 95.88 415 HIS A C 1
ATOM 3354 O O . HIS A 1 415 ? 10.234 23.438 10.992 1 95.88 415 HIS A O 1
ATOM 3360 N N . GLY A 1 416 ? 8.43 24.703 10.406 1 95.75 416 GLY A N 1
ATOM 3361 C CA . GLY A 1 416 ? 9.227 25.859 10.031 1 95.75 416 GLY A CA 1
ATOM 3362 C C . GLY A 1 416 ? 10.023 26.438 11.188 1 95.75 416 GLY A C 1
ATOM 3363 O O . GLY A 1 416 ? 11.195 26.781 11.031 1 95.75 416 GLY A O 1
ATOM 3364 N N . ARG A 1 417 ? 9.406 26.531 12.328 1 96.69 417 ARG A N 1
ATOM 3365 C CA . ARG A 1 417 ? 10.102 27.047 13.508 1 96.69 417 ARG A CA 1
ATOM 3366 C C . ARG A 1 417 ? 11.266 26.141 13.891 1 96.69 417 ARG A C 1
ATOM 3368 O O . ARG A 1 417 ? 12.336 26.625 14.281 1 96.69 417 ARG A O 1
ATOM 3375 N N . PHE A 1 418 ? 11.062 24.922 13.812 1 97.06 418 PHE A N 1
ATOM 3376 C CA . PHE A 1 418 ? 12.109 23.953 14.102 1 97.06 418 PHE A CA 1
ATOM 3377 C C . PHE A 1 418 ? 13.281 24.125 13.141 1 97.06 418 PHE A C 1
ATOM 3379 O O . PHE A 1 418 ? 14.438 24.203 13.57 1 97.06 418 PHE A O 1
ATOM 3386 N N . LEU A 1 419 ? 12.984 24.156 11.844 1 95.38 419 LEU A N 1
ATOM 3387 C CA . LEU A 1 419 ? 14.023 24.281 10.836 1 95.38 419 LEU A CA 1
ATOM 3388 C C . LEU A 1 419 ? 14.789 25.594 11 1 95.38 419 LEU A C 1
ATOM 3390 O O . LEU A 1 419 ? 16 25.641 10.812 1 95.38 419 LEU A O 1
ATOM 3394 N N . ARG A 1 420 ? 14.055 26.672 11.375 1 95.25 420 ARG A N 1
ATOM 3395 C CA . ARG A 1 420 ? 14.695 27.953 11.648 1 95.25 420 ARG A CA 1
ATOM 3396 C C . ARG A 1 420 ? 15.656 27.844 12.828 1 95.25 420 ARG A C 1
ATOM 3398 O O . ARG A 1 420 ? 16.766 28.391 12.789 1 95.25 420 ARG A O 1
ATOM 3405 N N . GLU A 1 421 ? 15.25 27.156 13.805 1 94 421 GLU A N 1
ATOM 3406 C CA . GLU A 1 421 ? 16.047 26.984 15.023 1 94 421 GLU A CA 1
ATOM 3407 C C . GLU A 1 421 ? 17.344 26.25 14.734 1 94 421 GLU A C 1
ATOM 3409 O O . GLU A 1 421 ? 18.375 26.531 15.359 1 94 421 GLU A O 1
ATOM 3414 N N . ILE A 1 422 ? 17.328 25.328 13.82 1 93.69 422 ILE A N 1
ATOM 3415 C CA . ILE A 1 422 ? 18.516 24.531 13.57 1 93.69 422 ILE A CA 1
ATOM 3416 C C . ILE A 1 422 ? 19.328 25.156 12.422 1 93.69 422 ILE A C 1
ATOM 3418 O O . ILE A 1 422 ? 20.281 24.562 11.93 1 93.69 422 ILE A O 1
ATOM 3422 N N . GLY A 1 423 ? 18.875 26.297 11.914 1 92.12 423 GLY A N 1
ATOM 3423 C CA . GLY A 1 423 ? 19.656 27.062 10.969 1 92.12 423 GLY A CA 1
ATOM 3424 C C . GLY A 1 423 ? 19.297 26.781 9.523 1 92.12 423 GLY A C 1
ATOM 3425 O O . GLY A 1 423 ? 19.984 27.234 8.602 1 92.12 423 GLY A O 1
ATOM 3426 N N . GLU A 1 424 ? 18.297 25.953 9.297 1 92.62 424 GLU A N 1
ATOM 3427 C CA . GLU A 1 424 ? 17.828 25.688 7.941 1 92.62 424 GLU A CA 1
ATOM 3428 C C . GLU A 1 424 ? 16.781 26.719 7.516 1 92.62 424 GLU A C 1
ATOM 3430 O O . GLU A 1 424 ? 15.609 26.375 7.344 1 92.62 424 GLU A O 1
ATOM 3435 N N . ILE A 1 425 ? 17.172 27.906 7.223 1 92.81 425 ILE A N 1
ATOM 3436 C CA . ILE A 1 425 ? 16.297 29.062 7.062 1 92.81 425 ILE A CA 1
ATOM 3437 C C . ILE A 1 425 ? 15.508 28.953 5.762 1 92.81 425 ILE A C 1
ATOM 3439 O O . ILE A 1 425 ? 14.312 29.25 5.719 1 92.81 425 ILE A O 1
ATOM 3443 N N . LYS A 1 426 ? 16.156 28.531 4.699 1 84.25 426 LYS A N 1
ATOM 3444 C CA . LYS A 1 426 ? 15.484 28.406 3.414 1 84.25 426 LYS A CA 1
ATOM 3445 C C . LYS A 1 426 ? 14.336 27.391 3.492 1 84.25 426 LYS A C 1
ATOM 3447 O O . LYS A 1 426 ? 13.25 27.656 2.971 1 84.25 426 LYS A O 1
ATOM 3452 N N . GLU A 1 427 ? 14.648 26.281 4.172 1 87.12 427 GLU A N 1
ATOM 3453 C CA . GLU A 1 427 ? 13.617 25.266 4.336 1 87.12 427 GLU A CA 1
ATOM 3454 C C . GLU A 1 427 ? 12.492 25.75 5.246 1 87.12 427 GLU A C 1
ATOM 3456 O O . GLU A 1 427 ? 11.328 25.375 5.059 1 87.12 427 GLU A O 1
ATOM 3461 N N . ALA A 1 428 ? 12.836 26.5 6.258 1 93.75 428 ALA A N 1
ATOM 3462 C CA . ALA A 1 428 ? 11.82 27.094 7.133 1 93.75 428 ALA A CA 1
ATOM 3463 C C . ALA A 1 428 ? 10.867 27.984 6.348 1 93.75 428 ALA A C 1
ATOM 3465 O O . ALA A 1 428 ? 9.648 27.922 6.555 1 93.75 428 ALA A O 1
ATOM 3466 N N . ILE A 1 429 ? 11.445 28.812 5.457 1 89.19 429 ILE A N 1
ATOM 3467 C CA . ILE A 1 429 ? 10.648 29.719 4.629 1 89.19 429 ILE A CA 1
ATOM 3468 C C . ILE A 1 429 ? 9.641 28.906 3.816 1 89.19 429 ILE A C 1
ATOM 3470 O O . ILE A 1 429 ? 8.469 29.266 3.742 1 89.19 429 ILE A O 1
ATOM 3474 N N . GLU A 1 430 ? 10.109 27.797 3.252 1 82.44 430 GLU A N 1
ATOM 3475 C CA . GLU A 1 430 ? 9.227 26.953 2.453 1 82.44 430 GLU A CA 1
ATOM 3476 C C . GLU A 1 430 ? 8.078 26.406 3.297 1 82.44 430 GLU A C 1
ATOM 3478 O O . GLU A 1 430 ? 6.949 26.297 2.822 1 82.44 430 GLU A O 1
ATOM 3483 N N . CYS A 1 431 ? 8.352 26.016 4.512 1 88.25 431 CYS A N 1
ATOM 3484 C CA . CYS A 1 431 ? 7.324 25.5 5.41 1 88.25 431 CYS A CA 1
ATOM 3485 C C . CYS A 1 431 ? 6.293 26.578 5.73 1 88.25 431 CYS A C 1
ATOM 3487 O O . CYS A 1 431 ? 5.094 26.297 5.75 1 88.25 431 CYS A O 1
ATOM 3489 N N . PHE A 1 432 ? 6.781 27.812 5.992 1 90.62 432 PHE A N 1
ATOM 3490 C CA . PHE A 1 432 ? 5.863 28.891 6.324 1 90.62 432 PHE A CA 1
ATOM 3491 C C . PHE A 1 432 ? 5.016 29.266 5.117 1 90.62 432 PHE A C 1
ATOM 3493 O O . PHE A 1 432 ? 3.854 29.656 5.266 1 90.62 432 PHE A O 1
ATOM 3500 N N . LYS A 1 433 ? 5.574 29.172 3.885 1 81.31 433 LYS A N 1
ATOM 3501 C CA . LYS A 1 433 ? 4.789 29.391 2.676 1 81.31 433 LYS A CA 1
ATOM 3502 C C . LYS A 1 433 ? 3.627 28.406 2.586 1 81.31 433 LYS A C 1
ATOM 3504 O O . LYS A 1 433 ? 2.504 28.797 2.25 1 81.31 433 LYS A O 1
ATOM 3509 N N . ARG A 1 434 ? 3.965 27.156 2.938 1 80.81 434 ARG A N 1
ATOM 3510 C CA . ARG A 1 434 ? 2.922 26.141 2.924 1 80.81 434 ARG A CA 1
ATOM 3511 C C . ARG A 1 434 ? 1.857 26.422 3.977 1 80.81 434 ARG A C 1
ATOM 3513 O O . ARG A 1 434 ? 0.669 26.188 3.744 1 80.81 434 ARG A O 1
ATOM 3520 N N . ALA A 1 435 ? 2.344 26.828 5.129 1 86.56 435 ALA A N 1
ATOM 3521 C CA . ALA A 1 435 ? 1.405 27.188 6.188 1 86.56 435 ALA A CA 1
ATOM 3522 C C . ALA A 1 435 ? 0.458 28.297 5.727 1 86.56 435 ALA A C 1
ATOM 3524 O O . ALA A 1 435 ? -0.745 28.234 5.988 1 86.56 435 ALA A O 1
ATOM 3525 N N . MET A 1 436 ? 0.996 29.312 5.082 1 81.69 436 MET A N 1
ATOM 3526 C CA . MET A 1 436 ? 0.191 30.438 4.613 1 81.69 436 MET A CA 1
ATOM 3527 C C . MET A 1 436 ? -0.809 29.984 3.555 1 81.69 436 MET A C 1
ATOM 3529 O O . MET A 1 436 ? -1.934 30.484 3.504 1 81.69 436 MET A O 1
ATOM 3533 N N . GLU A 1 437 ? -0.397 29.109 2.748 1 73.25 437 GLU A N 1
ATOM 3534 C CA . GLU A 1 437 ? -1.235 28.594 1.669 1 73.25 437 GLU A CA 1
ATOM 3535 C C . GLU A 1 437 ? -2.471 27.875 2.219 1 73.25 437 GLU A C 1
ATOM 3537 O O . GLU A 1 437 ? -3.568 28.031 1.679 1 73.25 437 GLU A O 1
ATOM 3542 N N . VAL A 1 438 ? -2.223 27.141 3.264 1 76.19 438 VAL A N 1
ATOM 3543 C CA . VAL A 1 438 ? -3.318 26.312 3.76 1 76.19 438 VAL A CA 1
ATOM 3544 C C . VAL A 1 438 ? -4.105 27.078 4.82 1 76.19 438 VAL A C 1
ATOM 3546 O O . VAL A 1 438 ? -5.195 26.672 5.215 1 76.19 438 VAL A O 1
ATOM 3549 N N . ASP A 1 439 ? -3.537 28.156 5.227 1 75.19 439 ASP A N 1
ATOM 3550 C CA . ASP A 1 439 ? -4.168 28.969 6.262 1 75.19 439 ASP A CA 1
ATOM 3551 C C . ASP A 1 439 ? -5.41 29.672 5.723 1 75.19 439 ASP A C 1
ATOM 3553 O O . ASP A 1 439 ? -5.379 30.875 5.449 1 75.19 439 ASP A O 1
ATOM 3557 N N . THR A 1 440 ? -6.277 29.047 5.074 1 60.56 440 THR A N 1
ATOM 3558 C CA . THR A 1 440 ? -7.449 29.656 4.453 1 60.56 440 THR A CA 1
ATOM 3559 C C . THR A 1 440 ? -8.445 30.125 5.512 1 60.56 440 THR A C 1
ATOM 3561 O O . THR A 1 440 ? -9.227 31.047 5.273 1 60.56 440 THR A O 1
ATOM 3564 N N . ALA A 1 441 ? -8.414 29.391 6.578 1 51.91 441 ALA A N 1
ATOM 3565 C CA . ALA A 1 441 ? -9.484 29.734 7.512 1 51.91 441 ALA A CA 1
ATOM 3566 C C . ALA A 1 441 ? -9.211 31.062 8.211 1 51.91 441 ALA A C 1
ATOM 3568 O O . ALA A 1 441 ? -8.164 31.219 8.852 1 51.91 441 ALA A O 1
ATOM 3569 N N . ASN A 1 442 ? -9.688 32.188 7.57 1 49.75 442 ASN A N 1
ATOM 3570 C CA . ASN A 1 442 ? -9.867 33.594 7.871 1 49.75 442 ASN A CA 1
ATOM 3571 C C . ASN A 1 442 ? -8.672 34.156 8.625 1 49.75 442 ASN A C 1
ATOM 3573 O O . ASN A 1 442 ? -8.32 35.344 8.453 1 49.75 442 ASN A O 1
ATOM 3577 N N . LYS A 1 443 ? -8.359 33.781 9.789 1 53.72 443 LYS A N 1
ATOM 3578 C CA . LYS A 1 443 ? -7.957 34.812 10.734 1 53.72 443 LYS A CA 1
ATOM 3579 C C . LYS A 1 443 ? -6.441 34.969 10.766 1 53.72 443 LYS A C 1
ATOM 3581 O O . LYS A 1 443 ? -5.926 36.094 10.758 1 53.72 443 LYS A O 1
ATOM 3586 N N . ALA A 1 444 ? -5.664 33.844 10.977 1 60.69 444 ALA A N 1
ATOM 3587 C CA . ALA A 1 444 ? -4.453 34.156 11.719 1 60.69 444 ALA A CA 1
ATOM 3588 C C . ALA A 1 444 ? -3.316 34.531 10.781 1 60.69 444 ALA A C 1
ATOM 3590 O O . ALA A 1 444 ? -3.143 33.938 9.719 1 60.69 444 ALA A O 1
ATOM 3591 N N . LYS A 1 445 ? -3.006 35.875 10.695 1 84.38 445 LYS A N 1
ATOM 3592 C CA . LYS A 1 445 ? -1.837 36.438 10.031 1 84.38 445 LYS A CA 1
ATOM 3593 C C . LYS A 1 445 ? -0.547 35.812 10.555 1 84.38 445 LYS A C 1
ATOM 3595 O O . LYS A 1 445 ? 0.549 36.281 10.219 1 84.38 445 LYS A O 1
ATOM 3600 N N . THR A 1 446 ? -0.851 34.75 11.336 1 87.56 446 THR A N 1
ATOM 3601 C CA . THR A 1 446 ? 0.292 34.188 12.047 1 87.56 446 THR A CA 1
ATOM 3602 C C . THR A 1 446 ? 1.287 33.562 11.07 1 87.56 446 THR A C 1
ATOM 3604 O O . THR A 1 446 ? 2.5 33.719 11.227 1 87.56 446 THR A O 1
ATOM 3607 N N . SER A 1 447 ? 0.794 32.812 10.047 1 89.19 447 SER A N 1
ATOM 3608 C CA . SER A 1 447 ? 1.671 32.188 9.07 1 89.19 447 SER A CA 1
ATOM 3609 C C . SER A 1 447 ? 2.461 33.219 8.273 1 89.19 447 SER A C 1
ATOM 3611 O O . SER A 1 447 ? 3.646 33.031 8 1 89.19 447 SER A O 1
ATOM 3613 N N . PHE A 1 448 ? 1.751 34.281 7.98 1 91.12 448 PHE A N 1
ATOM 3614 C CA . PHE A 1 448 ? 2.42 35.375 7.262 1 91.12 448 PHE A CA 1
ATOM 3615 C C . PHE A 1 448 ? 3.498 36 8.125 1 91.12 448 PHE A C 1
ATOM 3617 O O . PHE A 1 448 ? 4.605 36.281 7.652 1 91.12 448 PHE A O 1
ATOM 3624 N N . CYS A 1 449 ? 3.121 36.312 9.336 1 92.88 449 CYS A N 1
ATOM 3625 C CA . CYS A 1 449 ? 4.07 36.938 10.234 1 92.88 449 CYS A CA 1
ATOM 3626 C C . CYS A 1 449 ? 5.352 36.125 10.352 1 92.88 449 CYS A C 1
ATOM 3628 O O . CYS A 1 449 ? 6.453 36.688 10.281 1 92.88 449 CYS A O 1
ATOM 3630 N N . GLN A 1 450 ? 5.215 34.875 10.492 1 93.75 450 GLN A N 1
ATOM 3631 C CA . GLN A 1 450 ? 6.379 34 10.633 1 93.75 450 GLN A CA 1
ATOM 3632 C C . GLN A 1 450 ? 7.164 33.938 9.328 1 93.75 450 GLN A C 1
ATOM 3634 O O . GLN A 1 450 ? 8.398 33.938 9.336 1 93.75 450 GLN A O 1
ATOM 3639 N N . LEU A 1 451 ? 6.473 33.781 8.195 1 92.69 451 LEU A N 1
ATOM 3640 C CA . LEU A 1 451 ? 7.121 33.75 6.887 1 92.69 451 LEU A CA 1
ATOM 3641 C C . LEU A 1 451 ? 7.914 35.031 6.648 1 92.69 451 LEU A C 1
ATOM 3643 O O . LEU A 1 451 ? 9.102 35 6.324 1 92.69 451 LEU A O 1
ATOM 3647 N N . PHE A 1 452 ? 7.27 36.188 6.902 1 94.5 452 PHE A N 1
ATOM 3648 C CA . PHE A 1 452 ? 7.859 37.469 6.551 1 94.5 452 PHE A CA 1
ATOM 3649 C C . PHE A 1 452 ? 9.031 37.781 7.473 1 94.5 452 PHE A C 1
ATOM 3651 O O . PHE A 1 452 ? 10.055 38.312 7.02 1 94.5 452 PHE A O 1
ATOM 3658 N N . GLU A 1 453 ? 8.859 37.562 8.695 1 95.38 453 GLU A N 1
ATOM 3659 C CA . GLU A 1 453 ? 9.969 37.75 9.633 1 95.38 453 GLU A CA 1
ATOM 3660 C C . GLU A 1 453 ? 11.18 36.906 9.242 1 95.38 453 GLU A C 1
ATOM 3662 O O . GLU A 1 453 ? 12.32 37.375 9.32 1 95.38 453 GLU A O 1
ATOM 3667 N N . THR A 1 454 ? 10.938 35.688 8.891 1 95.56 454 THR A N 1
ATOM 3668 C CA . THR A 1 454 ? 12.023 34.812 8.5 1 95.56 454 THR A CA 1
ATOM 3669 C C . THR A 1 454 ? 12.672 35.281 7.203 1 95.56 454 THR A C 1
ATOM 3671 O O . THR A 1 454 ? 13.891 35.156 7.027 1 95.56 454 THR A O 1
ATOM 3674 N N . LEU A 1 455 ? 11.883 35.781 6.309 1 93 455 LEU A N 1
ATOM 3675 C CA . LEU A 1 455 ? 12.422 36.375 5.082 1 93 455 LEU A CA 1
ATOM 3676 C C . LEU A 1 455 ? 13.297 37.562 5.391 1 93 455 LEU A C 1
ATOM 3678 O O . LEU A 1 455 ? 14.344 37.75 4.773 1 93 455 LEU A O 1
ATOM 3682 N N . LEU A 1 456 ? 12.828 38.438 6.32 1 95.06 456 LEU A N 1
ATOM 3683 C CA . LEU A 1 456 ? 13.609 39.594 6.742 1 95.06 456 LEU A CA 1
ATOM 3684 C C . LEU A 1 456 ? 14.945 39.156 7.332 1 95.06 456 LEU A C 1
ATOM 3686 O O . LEU A 1 456 ? 15.984 39.719 7.027 1 95.06 456 LEU A O 1
ATOM 3690 N N . LEU A 1 457 ? 14.898 38.156 8.141 1 94.12 457 LEU A N 1
ATOM 3691 C CA . LEU A 1 457 ? 16.109 37.594 8.727 1 94.12 457 LEU A CA 1
ATOM 3692 C C . LEU A 1 457 ? 17.031 37.062 7.645 1 94.12 457 LEU A C 1
ATOM 3694 O O . LEU A 1 457 ? 18.25 37.281 7.703 1 94.12 457 LEU A O 1
ATOM 3698 N N . TYR A 1 458 ? 16.469 36.312 6.746 1 92.62 458 TYR A N 1
ATOM 3699 C CA . TYR A 1 458 ? 17.25 35.75 5.652 1 92.62 458 TYR A CA 1
ATOM 3700 C C . TYR A 1 458 ? 17.891 36.844 4.801 1 92.62 458 TYR A C 1
ATOM 3702 O O . TYR A 1 458 ? 19.031 36.719 4.387 1 92.62 458 TYR A O 1
ATOM 3710 N N . TYR A 1 459 ? 17.141 37.875 4.559 1 91.88 459 TYR A N 1
ATOM 3711 C CA . TYR A 1 459 ? 17.625 39 3.775 1 91.88 459 TYR A CA 1
ATOM 3712 C C . TYR A 1 459 ? 18.812 39.688 4.465 1 91.88 459 TYR A C 1
ATOM 3714 O O . TYR A 1 459 ? 19.812 40 3.816 1 91.88 459 TYR A O 1
ATOM 3722 N N . ARG A 1 460 ? 18.703 39.938 5.688 1 91.88 460 ARG A N 1
ATOM 3723 C CA . ARG A 1 460 ? 19.75 40.594 6.473 1 91.88 460 ARG A CA 1
ATOM 3724 C C . ARG A 1 460 ? 21.047 39.781 6.41 1 91.88 460 ARG A C 1
ATOM 3726 O O . ARG A 1 460 ? 22.125 40.375 6.332 1 91.88 460 ARG A O 1
ATOM 3733 N N . GLY A 1 461 ? 20.953 38.5 6.383 1 89.44 461 GLY A N 1
ATOM 3734 C CA . GLY A 1 461 ? 22.125 37.625 6.434 1 89.44 461 GLY A CA 1
ATOM 3735 C C . GLY A 1 461 ? 22.641 37.25 5.062 1 89.44 461 GLY A C 1
ATOM 3736 O O . GLY A 1 461 ? 23.688 36.594 4.945 1 89.44 461 GLY A O 1
ATOM 3737 N N . SER A 1 462 ? 22.016 37.594 4.031 1 86.94 462 SER A N 1
ATOM 3738 C CA . SER A 1 462 ? 22.359 37.094 2.697 1 86.94 462 SER A CA 1
ATOM 3739 C C . SER A 1 462 ? 23.297 38.062 1.983 1 86.94 462 SER A C 1
ATOM 3741 O O . SER A 1 462 ? 23.391 39.25 2.365 1 86.94 462 SER A O 1
ATOM 3743 N N . GLN A 1 463 ? 23.984 37.531 0.958 1 80.31 463 GLN A N 1
ATOM 3744 C CA . GLN A 1 463 ? 24.859 38.344 0.114 1 80.31 463 GLN A CA 1
ATOM 3745 C C . GLN A 1 463 ? 24.062 39.125 -0.914 1 80.31 463 GLN A C 1
ATOM 3747 O O . GLN A 1 463 ? 22.891 38.844 -1.154 1 80.31 463 GLN A O 1
ATOM 3752 N N . ASP A 1 464 ? 24.656 40.062 -1.515 1 70.88 464 ASP A N 1
ATOM 3753 C CA . ASP A 1 464 ? 24.016 41.031 -2.402 1 70.88 464 ASP A CA 1
ATOM 3754 C C . ASP A 1 464 ? 23.359 40.312 -3.594 1 70.88 464 ASP A C 1
ATOM 3756 O O . ASP A 1 464 ? 22.281 40.688 -4.039 1 70.88 464 ASP A O 1
ATOM 3760 N N . SER A 1 465 ? 24.047 39.281 -4.07 1 67 465 SER A N 1
ATOM 3761 C CA . SER A 1 465 ? 23.547 38.594 -5.25 1 67 465 SER A CA 1
ATOM 3762 C C . SER A 1 465 ? 22.219 37.906 -4.957 1 67 465 SER A C 1
ATOM 3764 O O . SER A 1 465 ? 21.359 37.812 -5.836 1 67 465 SER A O 1
ATOM 3766 N N . GLU A 1 466 ? 22.016 37.562 -3.699 1 74.69 466 GLU A N 1
ATOM 3767 C CA . GLU A 1 466 ? 20.812 36.844 -3.316 1 74.69 466 GLU A CA 1
ATOM 3768 C C . GLU A 1 466 ? 19.734 37.781 -2.818 1 74.69 466 GLU A C 1
ATOM 3770 O O . GLU A 1 466 ? 18.547 37.469 -2.852 1 74.69 466 GLU A O 1
ATOM 3775 N N . ARG A 1 467 ? 20.062 38.938 -2.457 1 79.31 467 ARG A N 1
ATOM 3776 C CA . ARG A 1 467 ? 19.188 39.906 -1.81 1 79.31 467 ARG A CA 1
ATOM 3777 C C . ARG A 1 467 ? 18.094 40.375 -2.766 1 79.31 467 ARG A C 1
ATOM 3779 O O . ARG A 1 467 ? 16.953 40.625 -2.346 1 79.31 467 ARG A O 1
ATOM 3786 N N . ARG A 1 468 ? 18.469 40.438 -3.979 1 68.06 468 ARG A N 1
ATOM 3787 C CA . ARG A 1 468 ? 17.484 40.875 -4.953 1 68.06 468 ARG A CA 1
ATOM 3788 C C . ARG A 1 468 ? 16.328 39.906 -5.051 1 68.06 468 ARG A C 1
ATOM 3790 O O . ARG A 1 468 ? 15.156 40.312 -5.113 1 68.06 468 ARG A O 1
ATOM 3797 N N . LYS A 1 469 ? 16.719 38.688 -5.098 1 71.44 469 LYS A N 1
ATOM 3798 C CA . LYS A 1 469 ? 15.695 37.625 -5.188 1 71.44 469 LYS A CA 1
ATOM 3799 C C . LYS A 1 469 ? 14.805 37.625 -3.951 1 71.44 469 LYS A C 1
ATOM 3801 O O . LYS A 1 469 ? 13.586 37.5 -4.059 1 71.44 469 LYS A O 1
ATOM 3806 N N . ILE A 1 470 ? 15.391 37.781 -2.797 1 82.12 470 ILE A N 1
ATOM 3807 C CA . ILE A 1 470 ? 14.664 37.75 -1.531 1 82.12 470 ILE A CA 1
ATOM 3808 C C . ILE A 1 470 ? 13.734 38.969 -1.451 1 82.12 470 ILE A C 1
ATOM 3810 O O . ILE A 1 470 ? 12.609 38.844 -0.956 1 82.12 470 ILE A O 1
ATOM 3814 N N . MET A 1 471 ? 14.234 40.062 -1.925 1 79.12 471 MET A N 1
ATOM 3815 C CA . MET A 1 471 ? 13.445 41.281 -1.904 1 79.12 471 MET A CA 1
ATOM 3816 C C . MET A 1 471 ? 12.188 41.125 -2.75 1 79.12 471 MET A C 1
ATOM 3818 O O . MET A 1 471 ? 11.102 41.562 -2.344 1 79.12 471 MET A O 1
ATOM 3822 N N . HIS A 1 472 ? 12.336 40.531 -3.875 1 71.56 472 HIS A N 1
ATOM 3823 C CA . HIS A 1 472 ? 11.18 40.281 -4.727 1 71.56 472 HIS A CA 1
ATOM 3824 C C . HIS A 1 472 ? 10.172 39.375 -4.023 1 71.56 472 HIS A C 1
ATOM 3826 O O . HIS A 1 472 ? 8.961 39.594 -4.129 1 71.56 472 HIS A O 1
ATOM 3832 N N . GLU A 1 473 ? 10.695 38.375 -3.424 1 77.19 473 GLU A N 1
ATOM 3833 C CA . GLU A 1 473 ? 9.844 37.438 -2.701 1 77.19 473 GLU A CA 1
ATOM 3834 C C . GLU A 1 473 ? 9.117 38.125 -1.549 1 77.19 473 GLU A C 1
ATOM 3836 O O . GLU A 1 473 ? 7.922 37.875 -1.334 1 77.19 473 GLU A O 1
ATOM 3841 N N . MET A 1 474 ? 9.805 38.938 -0.826 1 86 474 MET A N 1
ATOM 3842 C CA . MET A 1 474 ? 9.227 39.688 0.287 1 86 474 MET A CA 1
ATOM 3843 C C . MET A 1 474 ? 8.109 40.594 -0.198 1 86 474 MET A C 1
ATOM 3845 O O . MET A 1 474 ? 7.039 40.656 0.412 1 86 474 MET A O 1
ATOM 3849 N N . THR A 1 475 ? 8.336 41.219 -1.293 1 77.69 475 THR A N 1
ATOM 3850 C CA . THR A 1 475 ? 7.348 42.156 -1.841 1 77.69 475 THR A CA 1
ATOM 3851 C C . THR A 1 475 ? 6.094 41.406 -2.275 1 77.69 475 THR A C 1
ATOM 3853 O O . THR A 1 475 ? 4.973 41.844 -2.045 1 77.69 475 THR A O 1
ATOM 3856 N N . TYR A 1 476 ? 6.305 40.344 -2.844 1 72.5 476 TYR A N 1
ATOM 3857 C CA . TYR A 1 476 ? 5.188 39.531 -3.312 1 72.5 476 TYR A CA 1
ATOM 3858 C C . TYR A 1 476 ? 4.305 39.094 -2.148 1 72.5 476 TYR A C 1
ATOM 3860 O O . TYR A 1 476 ? 3.084 39.281 -2.188 1 72.5 476 TYR A O 1
ATOM 3868 N N . PHE A 1 477 ? 4.852 38.531 -1.1 1 82.81 477 PHE A N 1
ATOM 3869 C CA . PHE A 1 477 ? 4.062 38 -0.006 1 82.81 477 PHE A CA 1
ATOM 3870 C C . PHE A 1 477 ? 3.441 39.094 0.831 1 82.81 477 PHE A C 1
ATOM 3872 O O . PHE A 1 477 ? 2.338 38.938 1.356 1 82.81 477 PHE A O 1
ATOM 3879 N N . TYR A 1 478 ? 4.148 40.188 0.915 1 85.75 478 TYR A N 1
ATOM 3880 C CA . TYR A 1 478 ? 3.555 41.312 1.609 1 85.75 478 TYR A CA 1
ATOM 3881 C C . TYR A 1 478 ? 2.316 41.812 0.875 1 85.75 478 TYR A C 1
ATOM 3883 O O . TYR A 1 478 ? 1.289 42.094 1.497 1 85.75 478 TYR A O 1
ATOM 3891 N N . ASP A 1 479 ? 2.445 41.906 -0.397 1 72.62 479 ASP A N 1
ATOM 3892 C CA . ASP A 1 479 ? 1.345 42.375 -1.229 1 72.62 479 ASP A CA 1
ATOM 3893 C C . ASP A 1 479 ? 0.156 41.438 -1.167 1 72.62 479 ASP A C 1
ATOM 3895 O O . ASP A 1 479 ? -0.983 41.844 -0.975 1 72.62 479 ASP A O 1
ATOM 3899 N N . VAL A 1 480 ? 0.411 40.219 -1.362 1 71.44 480 VAL A N 1
ATOM 3900 C CA . VAL A 1 480 ? -0.632 39.188 -1.354 1 71.44 480 VAL A CA 1
ATOM 3901 C C . VAL A 1 480 ? -1.37 39.219 -0.018 1 71.44 480 VAL A C 1
ATOM 3903 O O . VAL A 1 480 ? -2.598 39.125 0.022 1 71.44 480 VAL A O 1
ATOM 3906 N N . THR A 1 481 ? -0.635 39.344 1.077 1 81.69 481 THR A N 1
ATOM 3907 C CA . THR A 1 481 ? -1.241 39.344 2.404 1 81.69 481 THR A CA 1
ATOM 3908 C C . THR A 1 481 ? -2.053 40.594 2.643 1 81.69 481 THR A C 1
ATOM 3910 O O . THR A 1 481 ? -3.123 40.562 3.252 1 81.69 481 THR A O 1
ATOM 3913 N N . LEU A 1 482 ? -1.497 41.656 2.205 1 77.62 482 LEU A N 1
ATOM 3914 C CA . LEU A 1 482 ? -2.201 42.938 2.359 1 77.62 482 LEU A CA 1
ATOM 3915 C C . LEU A 1 482 ? -3.525 42.906 1.604 1 77.62 482 LEU A C 1
ATOM 3917 O O . LEU A 1 482 ? -4.535 43.406 2.1 1 77.62 482 LEU A O 1
ATOM 3921 N N . ARG A 1 483 ? -3.586 42.375 0.49 1 69.88 483 ARG A N 1
ATOM 3922 C CA . ARG A 1 483 ? -4.805 42.281 -0.306 1 69.88 483 ARG A CA 1
ATOM 3923 C C . ARG A 1 483 ? -5.805 41.312 0.332 1 69.88 483 ARG A C 1
ATOM 3925 O O . ARG A 1 483 ? -7.016 41.531 0.271 1 69.88 483 ARG A O 1
ATOM 3932 N N . LYS A 1 484 ? -5.277 40.312 0.829 1 71.88 484 LYS A N 1
ATOM 3933 C CA . LYS A 1 484 ? -6.129 39.281 1.431 1 71.88 484 LYS A CA 1
ATOM 3934 C C . LYS A 1 484 ? -6.773 39.812 2.717 1 71.88 484 LYS A C 1
ATOM 3936 O O . LYS A 1 484 ? -7.953 39.531 2.971 1 71.88 484 LYS A O 1
ATOM 3941 N N . HIS A 1 485 ? -5.992 40.531 3.549 1 77.44 485 HIS A N 1
ATOM 3942 C CA . HIS A 1 485 ? -6.48 40.875 4.879 1 77.44 485 HIS A CA 1
ATOM 3943 C C . HIS A 1 485 ? -6.906 42.344 4.941 1 77.44 485 HIS A C 1
ATOM 3945 O O . HIS A 1 485 ? -7.602 42.75 5.879 1 77.44 485 HIS A O 1
ATOM 3951 N N . GLY A 1 486 ? -6.535 43.125 3.945 1 73.94 486 GLY A N 1
ATOM 3952 C CA . GLY A 1 486 ? -6.926 44.531 3.865 1 73.94 486 GLY A CA 1
ATOM 3953 C C . GLY A 1 486 ? -6.043 45.438 4.691 1 73.94 486 GLY A C 1
ATOM 3954 O O . GLY A 1 486 ? -6 46.656 4.457 1 73.94 486 GLY A O 1
ATOM 3955 N N . GLU A 1 487 ? -5.516 44.875 5.828 1 82.44 487 GLU A N 1
ATOM 3956 C CA . GLU A 1 487 ? -4.652 45.688 6.676 1 82.44 487 GLU A CA 1
ATOM 3957 C C . GLU A 1 487 ? -3.551 44.875 7.32 1 82.44 487 GLU A C 1
ATOM 3959 O O . GLU A 1 487 ? -3.771 43.688 7.664 1 82.44 487 GLU A O 1
ATOM 3964 N N . LEU A 1 488 ? -2.311 45.5 7.449 1 89.06 488 LEU A N 1
ATOM 3965 C CA . LEU A 1 488 ? -1.176 44.844 8.086 1 89.06 488 LEU A CA 1
ATOM 3966 C C . LEU A 1 488 ? -0.483 45.812 9.062 1 89.06 488 LEU A C 1
ATOM 3968 O O . LEU A 1 488 ? 0.744 45.781 9.188 1 89.06 488 LEU A O 1
ATOM 3972 N N . THR A 1 489 ? -1.229 46.625 9.727 1 89.12 489 THR A N 1
ATOM 3973 C CA . THR A 1 489 ? -0.661 47.688 10.539 1 89.12 489 THR A CA 1
ATOM 3974 C C . THR A 1 489 ? 0.105 47.125 11.734 1 89.12 489 THR A C 1
ATOM 3976 O O . THR A 1 489 ? 1.266 47.469 11.953 1 89.12 489 THR A O 1
ATOM 3979 N N . LYS A 1 490 ? -0.517 46.25 12.5 1 89.38 490 LYS A N 1
ATOM 3980 C CA . LYS A 1 490 ? 0.114 45.688 13.688 1 89.38 490 LYS A CA 1
ATOM 3981 C C . LYS A 1 490 ? 1.361 44.906 13.32 1 89.38 490 LYS A C 1
ATOM 3983 O O . LYS A 1 490 ? 2.385 44.969 14.008 1 89.38 490 LYS A O 1
ATOM 3988 N N . GLU A 1 491 ? 1.3 44.125 12.289 1 91.25 491 GLU A N 1
ATOM 3989 C CA . GLU A 1 491 ? 2.412 43.312 11.828 1 91.25 491 GLU A CA 1
ATOM 3990 C C . GLU A 1 491 ? 3.568 44.156 11.328 1 91.25 491 GLU A C 1
ATOM 3992 O O . GLU A 1 491 ? 4.73 43.875 11.641 1 91.25 491 GLU A O 1
ATOM 3997 N N . THR A 1 492 ? 3.232 45.156 10.602 1 92.75 492 THR A N 1
ATOM 3998 C CA . THR A 1 492 ? 4.238 46.062 10.055 1 92.75 492 THR A CA 1
ATOM 3999 C C . THR A 1 492 ? 4.961 46.812 11.164 1 92.75 492 THR A C 1
ATOM 4001 O O . THR A 1 492 ? 6.168 47.062 11.078 1 92.75 492 THR A O 1
ATOM 4004 N N . GLU A 1 493 ? 4.238 47.188 12.188 1 92.88 493 GLU A N 1
ATOM 4005 C CA . GLU A 1 493 ? 4.855 47.844 13.336 1 92.88 493 GLU A CA 1
ATOM 4006 C C . GLU A 1 493 ? 5.918 46.969 13.977 1 92.88 493 GLU A C 1
ATOM 4008 O O . GLU A 1 493 ? 6.984 47.438 14.367 1 92.88 493 GLU A O 1
ATOM 4013 N N . GLN A 1 494 ? 5.582 45.812 14.07 1 92.56 494 GLN A N 1
ATOM 4014 C CA . GLN A 1 494 ? 6.523 44.844 14.641 1 92.56 494 GLN A CA 1
ATOM 4015 C C . GLN A 1 494 ? 7.758 44.688 13.758 1 92.56 494 GLN A C 1
ATOM 4017 O O . GLN A 1 494 ? 8.883 44.625 14.25 1 92.56 494 GLN A O 1
ATOM 4022 N N . PHE A 1 495 ? 7.582 44.625 12.438 1 94.69 495 PHE A N 1
ATOM 4023 C CA . PHE A 1 495 ? 8.688 44.5 11.492 1 94.69 495 PHE A CA 1
ATOM 4024 C C . PHE A 1 495 ? 9.578 45.75 11.539 1 94.69 495 PHE A C 1
ATOM 4026 O O . PHE A 1 495 ? 10.805 45.625 11.469 1 94.69 495 PHE A O 1
ATOM 4033 N N . LEU A 1 496 ? 8.93 46.875 11.711 1 92.56 496 LEU A N 1
ATOM 4034 C CA . LEU A 1 496 ? 9.672 48.125 11.734 1 92.56 496 LEU A CA 1
ATOM 4035 C C . LEU A 1 496 ? 10.539 48.219 12.984 1 92.56 496 LEU A C 1
ATOM 4037 O O . LEU A 1 496 ? 11.625 48.812 12.945 1 92.56 496 LEU A O 1
ATOM 4041 N N . THR A 1 497 ? 10.109 47.656 14.047 1 91.56 497 THR A N 1
ATOM 4042 C CA . THR A 1 497 ? 10.836 47.719 15.305 1 91.56 497 THR A CA 1
ATOM 4043 C C . THR A 1 497 ? 12.109 46.875 15.227 1 91.56 497 THR A C 1
ATOM 4045 O O . THR A 1 497 ? 13.172 47.312 15.703 1 91.56 497 THR A O 1
ATOM 4048 N N . ASN A 1 498 ? 12.055 45.812 14.578 1 92 498 ASN A N 1
ATOM 4049 C CA . ASN A 1 498 ? 13.164 44.875 14.609 1 92 498 ASN A CA 1
ATOM 4050 C C . ASN A 1 498 ? 13.984 44.938 13.328 1 92 498 ASN A C 1
ATOM 4052 O O . ASN A 1 498 ? 15.148 44.531 13.312 1 92 498 ASN A O 1
ATOM 4056 N N . TYR A 1 499 ? 13.344 45.375 12.188 1 93.81 499 TYR A N 1
ATOM 4057 C CA . TYR A 1 499 ? 13.977 45.312 10.875 1 93.81 499 TYR A CA 1
ATOM 4058 C C . TYR A 1 499 ? 13.766 46.625 10.125 1 93.81 499 TYR A C 1
ATOM 4060 O O . TYR A 1 499 ? 13.32 46.625 8.969 1 93.81 499 TYR A O 1
ATOM 4068 N N . GLU A 1 500 ? 14.156 47.656 10.703 1 89.44 500 GLU A N 1
ATOM 4069 C CA . GLU A 1 500 ? 13.898 49 10.164 1 89.44 500 GLU A CA 1
ATOM 4070 C C . GLU A 1 500 ? 14.562 49.188 8.805 1 89.44 500 GLU A C 1
ATOM 4072 O O . GLU A 1 500 ? 13.922 49.625 7.844 1 89.44 500 GLU A O 1
ATOM 4077 N N . GLU A 1 501 ? 15.82 48.844 8.656 1 88.5 501 GLU A N 1
ATOM 4078 C CA . GLU A 1 501 ? 16.562 49.031 7.414 1 88.5 501 GLU A CA 1
ATOM 4079 C C . GLU A 1 501 ? 16 48.188 6.285 1 88.5 501 GLU A C 1
ATOM 4081 O O . GLU A 1 501 ? 15.898 48.625 5.145 1 88.5 501 GLU A O 1
ATOM 4086 N N . GLU A 1 502 ? 15.695 46.938 6.613 1 91.56 502 GLU A N 1
ATOM 4087 C CA . GLU A 1 502 ? 15.156 46.031 5.613 1 91.56 502 GLU A CA 1
ATOM 4088 C C . GLU A 1 502 ? 13.797 46.5 5.105 1 91.56 502 GLU A C 1
ATOM 4090 O O . GLU A 1 502 ? 13.523 46.438 3.904 1 91.56 502 GLU A O 1
ATOM 4095 N N . MET A 1 503 ? 12.977 47 6.008 1 93.12 503 MET A N 1
ATOM 4096 C CA . MET A 1 503 ? 11.641 47.469 5.648 1 93.12 503 MET A CA 1
ATOM 4097 C C . MET A 1 503 ? 11.727 48.75 4.82 1 93.12 503 MET A C 1
ATOM 4099 O O . MET A 1 503 ? 10.898 49 3.938 1 93.12 503 MET A O 1
ATOM 4103 N N . ALA A 1 504 ? 12.688 49.562 5.164 1 89.94 504 ALA A N 1
ATOM 4104 C CA . ALA A 1 504 ? 12.906 50.781 4.359 1 89.94 504 ALA A CA 1
ATOM 4105 C C . ALA A 1 504 ? 13.32 50.406 2.938 1 89.94 504 ALA A C 1
ATOM 4107 O O . ALA A 1 504 ? 12.883 51.031 1.976 1 89.94 504 ALA A O 1
ATOM 4108 N N . THR A 1 505 ? 14.203 49.469 2.896 1 88.69 505 THR A N 1
ATOM 4109 C CA . THR A 1 505 ? 14.625 49 1.583 1 88.69 505 THR A CA 1
ATOM 4110 C C . THR A 1 505 ? 13.445 48.438 0.795 1 88.69 505 THR A C 1
ATOM 4112 O O . THR A 1 505 ? 13.344 48.656 -0.414 1 88.69 505 THR A O 1
ATOM 4115 N N . LEU A 1 506 ? 12.609 47.656 1.459 1 90.25 506 LEU A N 1
ATOM 4116 C CA . LEU A 1 506 ? 11.414 47.125 0.833 1 90.25 506 LEU A CA 1
ATOM 4117 C C . LEU A 1 506 ? 10.508 48.219 0.301 1 90.25 506 LEU A C 1
ATOM 4119 O O . LEU A 1 506 ? 9.969 48.094 -0.802 1 90.25 506 LEU A O 1
ATOM 4123 N N . THR A 1 507 ? 10.367 49.25 1.094 1 88.31 507 THR A N 1
ATOM 4124 C CA . THR A 1 507 ? 9.531 50.375 0.698 1 88.31 507 THR A CA 1
ATOM 4125 C C . THR A 1 507 ? 10.094 51.062 -0.545 1 88.31 507 THR A C 1
ATOM 4127 O O . THR A 1 507 ? 9.344 51.406 -1.458 1 88.31 507 THR A O 1
ATOM 4130 N N . ALA A 1 508 ? 11.391 51.281 -0.519 1 84.25 508 ALA A N 1
ATOM 4131 C CA . ALA A 1 508 ? 12.055 51.875 -1.673 1 84.25 508 ALA A CA 1
ATOM 4132 C C . ALA A 1 508 ? 11.867 51 -2.92 1 84.25 508 ALA A C 1
ATOM 4134 O O . ALA A 1 508 ? 11.656 51.531 -4.016 1 84.25 508 ALA A O 1
ATOM 4135 N N . TYR A 1 509 ? 12.016 49.781 -2.703 1 81.94 509 TYR A N 1
ATOM 4136 C CA . TYR A 1 509 ? 11.852 48.844 -3.812 1 81.94 509 TYR A CA 1
ATOM 4137 C C . TYR A 1 509 ? 10.438 48.906 -4.375 1 81.94 509 TYR A C 1
ATOM 4139 O O . TYR A 1 509 ? 10.242 48.875 -5.594 1 81.94 509 TYR A O 1
ATOM 4147 N N . LEU A 1 510 ? 9.445 48.938 -3.566 1 80.62 510 LEU A N 1
ATOM 4148 C CA . LEU A 1 510 ? 8.039 49 -3.955 1 80.62 510 LEU A CA 1
ATOM 4149 C C . LEU A 1 510 ? 7.75 50.281 -4.723 1 80.62 510 LEU A C 1
ATOM 4151 O O . LEU A 1 510 ? 6.973 50.281 -5.684 1 80.62 510 LEU A O 1
ATOM 4155 N N . LYS A 1 511 ? 8.344 51.281 -4.336 1 76.44 511 LYS A N 1
ATOM 4156 C CA . LYS A 1 511 ? 8.172 52.562 -5.004 1 76.44 511 LYS A CA 1
ATOM 4157 C C . LYS A 1 511 ? 8.758 52.531 -6.41 1 76.44 511 LYS A C 1
ATOM 4159 O O . LYS A 1 511 ? 8.195 53.125 -7.336 1 76.44 511 LYS A O 1
ATOM 4164 N N . HIS A 1 512 ? 9.875 51.938 -6.457 1 69.62 512 HIS A N 1
ATOM 4165 C CA . HIS A 1 512 ? 10.594 51.938 -7.723 1 69.62 512 HIS A CA 1
ATOM 4166 C C . HIS A 1 512 ? 9.961 50.938 -8.703 1 69.62 512 HIS A C 1
ATOM 4168 O O . HIS A 1 512 ? 9.805 51.25 -9.883 1 69.62 512 HIS A O 1
ATOM 4174 N N . SER A 1 513 ? 9.828 49.688 -8.359 1 59.53 513 SER A N 1
ATOM 4175 C CA . SER A 1 513 ? 9.531 48.594 -9.281 1 59.53 513 SER A CA 1
ATOM 4176 C C . SER A 1 513 ? 8.031 48.344 -9.383 1 59.53 513 SER A C 1
ATOM 4178 O O . SER A 1 513 ? 7.547 47.812 -10.383 1 59.53 513 SER A O 1
ATOM 4180 N N . ARG A 1 514 ? 7.215 48.375 -8.461 1 55.44 514 ARG A N 1
ATOM 4181 C CA . ARG A 1 514 ? 5.832 47.906 -8.453 1 55.44 514 ARG A CA 1
ATOM 4182 C C . ARG A 1 514 ? 4.867 49.062 -8.195 1 55.44 514 ARG A C 1
ATOM 4184 O O . ARG A 1 514 ? 3.92 48.906 -7.418 1 55.44 514 ARG A O 1
ATOM 4191 N N . SER A 1 515 ? 5.27 50.188 -8.758 1 48.97 515 SER A N 1
ATOM 4192 C CA . SER A 1 515 ? 4.387 51.344 -8.625 1 48.97 515 SER A CA 1
ATOM 4193 C C . SER A 1 515 ? 3.135 51.188 -9.477 1 48.97 515 SER A C 1
ATOM 4195 O O . SER A 1 515 ? 2.586 52.188 -9.984 1 48.97 515 SER A O 1
ATOM 4197 N N . ASP A 1 516 ? 2.828 50.031 -9.852 1 47.75 516 ASP A N 1
ATOM 4198 C CA . ASP A 1 516 ? 1.632 49.875 -10.68 1 47.75 516 ASP A CA 1
ATOM 4199 C C . ASP A 1 516 ? 0.435 50.562 -10.031 1 47.75 516 ASP A C 1
ATOM 4201 O O . ASP A 1 516 ? 0.035 50.219 -8.914 1 47.75 516 ASP A O 1
ATOM 4205 N N . PRO A 1 517 ? 0.098 51.656 -10.555 1 50.12 517 PRO A N 1
ATOM 4206 C CA . PRO A 1 517 ? -1.058 52.406 -10.102 1 50.12 517 PRO A CA 1
ATOM 4207 C C . PRO A 1 517 ? -2.295 51.562 -9.859 1 50.12 517 PRO A C 1
ATOM 4209 O O . PRO A 1 517 ? -3.178 51.938 -9.086 1 50.12 517 PRO A O 1
ATOM 4212 N N . LEU A 1 518 ? -2.271 50.469 -10.484 1 50.88 518 LEU A N 1
ATOM 4213 C CA . LEU A 1 518 ? -3.445 49.625 -10.398 1 50.88 518 LEU A CA 1
ATOM 4214 C C . LEU A 1 518 ? -3.449 48.812 -9.094 1 50.88 518 LEU A C 1
ATOM 4216 O O . LEU A 1 518 ? -4.484 48.281 -8.688 1 50.88 518 LEU A O 1
ATOM 4220 N N . PHE A 1 519 ? -2.32 48.844 -8.516 1 54.16 519 PHE A N 1
ATOM 4221 C CA . PHE A 1 519 ? -2.27 48.062 -7.289 1 54.16 519 PHE A CA 1
ATOM 4222 C C . PHE A 1 519 ? -2.412 48.969 -6.062 1 54.16 519 PHE A C 1
ATOM 4224 O O . PHE A 1 519 ? -1.423 49.5 -5.57 1 54.16 519 PHE A O 1
ATOM 4231 N N . ASN A 1 520 ? -3.486 49.281 -5.688 1 62.28 520 ASN A N 1
ATOM 4232 C CA . ASN A 1 520 ? -3.777 50.094 -4.508 1 62.28 520 ASN A CA 1
ATOM 4233 C C . ASN A 1 520 ? -4.77 49.406 -3.578 1 62.28 520 ASN A C 1
ATOM 4235 O O . ASN A 1 520 ? -5.48 48.5 -3.998 1 62.28 520 ASN A O 1
ATOM 4239 N N . VAL A 1 521 ? -4.496 49.438 -2.342 1 67.81 521 VAL A N 1
ATOM 4240 C CA . VAL A 1 521 ? -5.441 48.969 -1.326 1 67.81 521 VAL A CA 1
ATOM 4241 C C . VAL A 1 521 ? -6.148 50.188 -0.709 1 67.81 521 VAL A C 1
ATOM 4243 O O . VAL A 1 521 ? -5.531 51 -0.008 1 67.81 521 VAL A O 1
ATOM 4246 N N . ASN A 1 522 ? -7.434 50.375 -0.931 1 68.06 522 ASN A N 1
ATOM 4247 C CA . ASN A 1 522 ? -8.258 51.469 -0.466 1 68.06 522 ASN A CA 1
ATOM 4248 C C . ASN A 1 522 ? -7.695 52.812 -0.917 1 68.06 522 ASN A C 1
ATOM 4250 O O . ASN A 1 522 ? -7.602 53.75 -0.123 1 68.06 522 ASN A O 1
ATOM 4254 N N . GLY A 1 523 ? -7.051 52.844 -2.104 1 67.88 523 GLY A N 1
ATOM 4255 C CA . GLY A 1 523 ? -6.602 54.094 -2.709 1 67.88 523 GLY A CA 1
ATOM 4256 C C . GLY A 1 523 ? -5.164 54.438 -2.371 1 67.88 523 GLY A C 1
ATOM 4257 O O . GLY A 1 523 ? -4.629 55.438 -2.848 1 67.88 523 GLY A O 1
ATOM 4258 N N . LYS A 1 524 ? -4.574 53.688 -1.563 1 80.12 524 LYS A N 1
ATOM 4259 C CA . LYS A 1 524 ? -3.189 53.969 -1.179 1 80.12 524 LYS A CA 1
ATOM 4260 C C . LYS A 1 524 ? -2.252 52.906 -1.752 1 80.12 524 LYS A C 1
ATOM 4262 O O . LYS A 1 524 ? -2.609 51.719 -1.828 1 80.12 524 LYS A O 1
ATOM 4267 N N . SER A 1 525 ? -1.135 53.406 -2.135 1 79.5 525 SER A N 1
ATOM 4268 C CA . SER A 1 525 ? -0.12 52.438 -2.582 1 79.5 525 SER A CA 1
ATOM 4269 C C . SER A 1 525 ? 0.448 51.656 -1.41 1 79.5 525 SER A C 1
ATOM 4271 O O . SER A 1 525 ? 0.386 52.094 -0.263 1 79.5 525 SER A O 1
ATOM 4273 N N . VAL A 1 526 ? 1.053 50.531 -1.631 1 83.38 526 VAL A N 1
ATOM 4274 C CA . VAL A 1 526 ? 1.601 49.656 -0.591 1 83.38 526 VAL A CA 1
ATOM 4275 C C . VAL A 1 526 ? 2.73 50.375 0.14 1 83.38 526 VAL A C 1
ATOM 4277 O O . VAL A 1 526 ? 2.857 50.281 1.361 1 83.38 526 VAL A O 1
ATOM 4280 N N . SER A 1 527 ? 3.564 51.125 -0.692 1 84.31 527 SER A N 1
ATOM 4281 C CA . SER A 1 527 ? 4.656 51.875 -0.096 1 84.31 527 SER A CA 1
ATOM 4282 C C . SER A 1 527 ? 4.133 52.938 0.866 1 84.31 527 SER A C 1
ATOM 4284 O O . SER A 1 527 ? 4.703 53.156 1.939 1 84.31 527 SER A O 1
ATOM 4286 N N . ASP A 1 528 ? 3.018 53.5 0.491 1 84.44 528 ASP A N 1
ATOM 4287 C CA . ASP A 1 528 ? 2.42 54.531 1.337 1 84.44 528 ASP A CA 1
ATOM 4288 C C . ASP A 1 528 ? 1.85 53.938 2.617 1 84.44 528 ASP A C 1
ATOM 4290 O O . ASP A 1 528 ? 1.876 54.562 3.676 1 84.44 528 ASP A O 1
ATOM 4294 N N . ILE A 1 529 ? 1.339 52.781 2.453 1 87.31 529 ILE A N 1
ATOM 4295 C CA . ILE A 1 529 ? 0.753 52.094 3.596 1 87.31 529 ILE A CA 1
ATOM 4296 C C . ILE A 1 529 ? 1.843 51.781 4.617 1 87.31 529 ILE A C 1
ATOM 4298 O O . ILE A 1 529 ? 1.654 51.969 5.82 1 87.31 529 ILE A O 1
ATOM 4302 N N . ILE A 1 530 ? 2.947 51.375 4.176 1 90.31 530 ILE A N 1
ATOM 4303 C CA . ILE A 1 530 ? 4.055 51.062 5.066 1 90.31 530 ILE A CA 1
ATOM 4304 C C . ILE A 1 530 ? 4.57 52.312 5.738 1 90.31 530 ILE A C 1
ATOM 4306 O O . ILE A 1 530 ? 4.812 52.344 6.945 1 90.31 530 ILE A O 1
ATOM 4310 N N . THR A 1 531 ? 4.711 53.312 4.93 1 88.31 531 THR A N 1
ATOM 4311 C CA . THR A 1 531 ? 5.227 54.594 5.43 1 88.31 531 THR A CA 1
ATOM 4312 C C . THR A 1 531 ? 4.289 55.188 6.477 1 88.31 531 THR A C 1
ATOM 4314 O O . THR A 1 531 ? 4.738 55.812 7.43 1 88.31 531 THR A O 1
ATOM 4317 N N . SER A 1 532 ? 3.021 54.938 6.305 1 88.19 532 SER A N 1
ATOM 4318 C CA . SER A 1 532 ? 2.027 55.469 7.223 1 88.19 532 SER A CA 1
ATOM 4319 C C . SER A 1 532 ? 2.152 54.844 8.609 1 88.19 532 SER A C 1
ATOM 4321 O O . SER A 1 532 ? 1.674 55.406 9.594 1 88.19 532 SER A O 1
ATOM 4323 N N . VAL A 1 533 ? 2.766 53.688 8.68 1 91.38 533 VAL A N 1
ATOM 4324 C CA . VAL A 1 533 ? 2.887 52.969 9.945 1 91.38 533 VAL A CA 1
ATOM 4325 C C . VAL A 1 533 ? 4.121 53.438 10.695 1 91.38 533 VAL A C 1
ATOM 4327 O O . VAL A 1 533 ? 4.242 53.219 11.906 1 91.38 533 VAL A O 1
ATOM 4330 N N . VAL A 1 534 ? 5.047 54.156 10.039 1 90.69 534 VAL A N 1
ATOM 4331 C CA . VAL A 1 534 ? 6.285 54.656 10.641 1 90.69 534 VAL A CA 1
ATOM 4332 C C . VAL A 1 534 ? 5.965 55.75 11.648 1 90.69 534 VAL A C 1
ATOM 4334 O O . VAL A 1 534 ? 5.141 56.625 11.383 1 90.69 534 VAL A O 1
ATOM 4337 N N . LYS A 1 535 ? 6.555 55.625 12.797 1 87.31 535 LYS A N 1
ATOM 4338 C CA . LYS A 1 535 ? 6.309 56.594 13.859 1 87.31 535 LYS A CA 1
ATOM 4339 C C . LYS A 1 535 ? 6.727 58 13.438 1 87.31 535 LYS A C 1
ATOM 4341 O O . LYS A 1 535 ? 7.688 58.156 12.688 1 87.31 535 LYS A O 1
ATOM 4346 N N . GLU A 1 536 ? 6.137 58.969 13.992 1 84.19 536 GLU A N 1
ATOM 4347 C CA . GLU A 1 536 ? 6.32 60.375 13.617 1 84.19 536 GLU A CA 1
ATOM 4348 C C . GLU A 1 536 ? 7.742 60.844 13.891 1 84.19 536 GLU A C 1
ATOM 4350 O O . GLU A 1 536 ? 8.32 61.594 13.109 1 84.19 536 GLU A O 1
ATOM 4355 N N . ASP A 1 537 ? 8.266 60.375 15.016 1 83.06 537 ASP A N 1
ATOM 4356 C CA . ASP A 1 537 ? 9.594 60.812 15.414 1 83.06 537 ASP A CA 1
ATOM 4357 C C . ASP A 1 537 ? 10.672 60.219 14.508 1 83.06 537 ASP A C 1
ATOM 4359 O O . ASP A 1 537 ? 11.789 60.75 14.438 1 83.06 537 ASP A O 1
ATOM 4363 N N . ALA A 1 538 ? 10.312 59.188 13.789 1 83.62 538 ALA A N 1
ATOM 4364 C CA . ALA A 1 538 ? 11.328 58.469 13 1 83.62 538 ALA A CA 1
ATOM 4365 C C . ALA A 1 538 ? 11.109 58.688 11.508 1 83.62 538 ALA A C 1
ATOM 4367 O O . ALA A 1 538 ? 11.883 58.219 10.68 1 83.62 538 ALA A O 1
ATOM 4368 N N . ILE A 1 539 ? 10.141 59.5 11.125 1 88.19 539 ILE A N 1
ATOM 4369 C CA . ILE A 1 539 ? 9.711 59.625 9.734 1 88.19 539 ILE A CA 1
ATOM 4370 C C . ILE A 1 539 ? 10.805 60.312 8.914 1 88.19 539 ILE A C 1
ATOM 4372 O O . ILE A 1 539 ? 11.016 59.969 7.746 1 88.19 539 ILE A O 1
ATOM 4376 N N . LYS A 1 540 ? 11.422 61.281 9.531 1 86.69 540 LYS A N 1
ATOM 4377 C CA . LYS A 1 540 ? 12.461 62 8.797 1 86.69 540 LYS A CA 1
ATOM 4378 C C . LYS A 1 540 ? 13.609 61.062 8.422 1 86.69 540 LYS A C 1
ATOM 4380 O O . LYS A 1 540 ? 14.055 61.031 7.27 1 86.69 540 LYS A O 1
ATOM 4385 N N . LYS A 1 541 ? 14.023 60.406 9.391 1 87 541 LYS A N 1
ATOM 4386 C CA . LYS A 1 541 ? 15.086 59.438 9.156 1 87 541 LYS A CA 1
ATOM 4387 C C . LYS A 1 541 ? 14.664 58.375 8.133 1 87 541 LYS A C 1
ATOM 4389 O O . LYS A 1 541 ? 15.461 58 7.277 1 87 541 LYS A O 1
ATOM 4394 N N . TRP A 1 542 ? 13.469 58 8.25 1 89.25 542 TRP A N 1
ATOM 4395 C CA . TRP A 1 542 ? 12.898 56.969 7.375 1 89.25 542 TRP A CA 1
ATOM 4396 C C . TRP A 1 542 ? 12.93 57.406 5.918 1 89.25 542 TRP A C 1
ATOM 4398 O O . TRP A 1 542 ? 13.367 56.656 5.043 1 89.25 542 TRP A O 1
ATOM 4408 N N . LEU A 1 543 ? 12.531 58.656 5.727 1 87.19 543 LEU A N 1
ATOM 4409 C CA . LEU A 1 543 ? 12.453 59.156 4.371 1 87.19 543 LEU A CA 1
ATOM 4410 C C . LEU A 1 543 ? 13.844 59.312 3.762 1 87.19 543 LEU A C 1
ATOM 4412 O O . LEU A 1 543 ? 14.023 59.125 2.555 1 87.19 543 LEU A O 1
ATOM 4416 N N . ILE A 1 544 ? 14.828 59.562 4.582 1 86.62 544 ILE A N 1
ATOM 4417 C CA . ILE A 1 544 ? 16.203 59.688 4.117 1 86.62 544 ILE A CA 1
ATOM 4418 C C . ILE A 1 544 ? 16.719 58.312 3.645 1 86.62 544 ILE A C 1
ATOM 4420 O O . ILE A 1 544 ? 17.297 58.188 2.562 1 86.62 544 ILE A O 1
ATOM 4424 N N . ILE A 1 545 ? 16.453 57.344 4.453 1 86.62 545 ILE A N 1
ATOM 4425 C CA . ILE A 1 545 ? 16.922 56 4.129 1 86.62 545 ILE A CA 1
ATOM 4426 C C . ILE A 1 545 ? 16.234 55.5 2.854 1 86.62 545 ILE A C 1
ATOM 4428 O O . ILE A 1 545 ? 16.875 54.938 1.981 1 86.62 545 ILE A O 1
ATOM 4432 N N . GLU A 1 546 ? 14.984 55.719 2.816 1 86.12 546 GLU A N 1
ATOM 4433 C CA . GLU A 1 546 ? 14.195 55.281 1.663 1 86.12 546 GLU A CA 1
ATOM 4434 C C . GLU A 1 546 ? 14.727 55.906 0.375 1 86.12 546 GLU A C 1
ATOM 4436 O O . GLU A 1 546 ? 14.82 55.25 -0.654 1 86.12 546 GLU A O 1
ATOM 4441 N N . LYS A 1 547 ? 15.008 57.156 0.474 1 83 547 LYS A N 1
ATOM 4442 C CA . LYS A 1 547 ? 15.484 57.875 -0.709 1 83 547 LYS A CA 1
ATOM 4443 C C . LYS A 1 547 ? 16.859 57.375 -1.144 1 83 547 LYS A C 1
ATOM 4445 O O . LYS A 1 547 ? 17.141 57.25 -2.34 1 83 547 LYS A O 1
ATOM 4450 N N . GLU A 1 548 ? 17.641 57.125 -0.245 1 84.25 548 GLU A N 1
ATOM 4451 C CA . GLU A 1 548 ? 18.969 56.594 -0.546 1 84.25 548 GLU A CA 1
ATOM 4452 C C . GLU A 1 548 ? 18.859 55.25 -1.261 1 84.25 548 GLU A C 1
ATOM 4454 O O . GLU A 1 548 ? 19.578 55 -2.229 1 84.25 548 GLU A O 1
ATOM 4459 N N . LYS A 1 549 ? 18.016 54.469 -0.721 1 85.06 549 LYS A N 1
ATOM 4460 C CA . LYS A 1 549 ? 17.875 53.125 -1.285 1 85.06 549 LYS A CA 1
ATOM 4461 C C . LYS A 1 549 ? 17.188 53.156 -2.648 1 85.06 549 LYS A C 1
ATOM 4463 O O . LYS A 1 549 ? 17.5 52.375 -3.541 1 85.06 549 LYS A O 1
ATOM 4468 N N . GLU A 1 550 ? 16.281 54.031 -2.773 1 79.5 550 GLU A N 1
ATOM 4469 C CA . GLU A 1 550 ? 15.609 54.188 -4.062 1 79.5 550 GLU A CA 1
ATOM 4470 C C . GLU A 1 550 ? 16.609 54.594 -5.145 1 79.5 550 GLU A C 1
ATOM 4472 O O . GLU A 1 550 ? 16.547 54.094 -6.27 1 79.5 550 GLU A O 1
ATOM 4477 N N . THR A 1 551 ? 17.453 55.438 -4.75 1 75 551 THR A N 1
ATOM 4478 C CA . THR A 1 551 ? 18.484 55.906 -5.68 1 75 551 THR A CA 1
ATOM 4479 C C . THR A 1 551 ? 19.406 54.75 -6.074 1 75 551 THR A C 1
ATOM 4481 O O . THR A 1 551 ? 19.812 54.656 -7.23 1 75 551 THR A O 1
ATOM 4484 N N . TYR A 1 552 ? 19.609 54 -5.176 1 76.62 552 TYR A N 1
ATOM 4485 C CA . TYR A 1 552 ? 20.453 52.844 -5.426 1 76.62 552 TYR A CA 1
ATOM 4486 C C . TYR A 1 552 ? 19.812 51.906 -6.453 1 76.62 552 TYR A C 1
ATOM 4488 O O . TYR A 1 552 ? 20.469 51.438 -7.379 1 76.62 552 TYR A O 1
ATOM 4496 N N . PHE A 1 553 ? 18.562 51.656 -6.305 1 74.44 553 PHE A N 1
ATOM 4497 C CA . PHE A 1 553 ? 17.859 50.75 -7.215 1 74.44 553 PHE A CA 1
ATOM 4498 C C . PHE A 1 553 ? 17.766 51.375 -8.609 1 74.44 553 PHE A C 1
ATOM 4500 O O . PHE A 1 553 ? 17.875 50.656 -9.609 1 74.44 553 PHE A O 1
ATOM 4507 N N . ILE A 1 554 ? 17.594 52.625 -8.672 1 62.59 554 ILE A N 1
ATOM 4508 C CA . ILE A 1 554 ? 17.531 53.344 -9.938 1 62.59 554 ILE A CA 1
ATOM 4509 C C . ILE A 1 554 ? 18.875 53.219 -10.664 1 62.59 554 ILE A C 1
ATOM 4511 O O . ILE A 1 554 ? 18.922 52.969 -11.859 1 62.59 554 ILE A O 1
ATOM 4515 N N . ASN A 1 555 ? 19.859 53.344 -9.922 1 63.53 555 ASN A N 1
ATOM 4516 C CA . ASN A 1 555 ? 21.188 53.281 -10.492 1 63.53 555 ASN A CA 1
ATOM 4517 C C . ASN A 1 555 ? 21.516 51.875 -10.977 1 63.53 555 ASN A C 1
ATOM 4519 O O . ASN A 1 555 ? 22.156 51.688 -12.016 1 63.53 555 ASN A O 1
ATOM 4523 N N . GLN A 1 556 ? 21.094 50.906 -10.297 1 62.34 556 GLN A N 1
ATOM 4524 C CA . GLN A 1 556 ? 21.344 49.531 -10.68 1 62.34 556 GLN A CA 1
ATOM 4525 C C . GLN A 1 556 ? 20.609 49.156 -11.961 1 62.34 556 GLN A C 1
ATOM 4527 O O . GLN A 1 556 ? 21.109 48.406 -12.789 1 62.34 556 GLN A O 1
ATOM 4532 N N . GLU A 1 557 ? 19.391 49.562 -12.102 1 54.22 557 GLU A N 1
ATOM 4533 C CA . GLU A 1 557 ? 18.609 49.312 -13.312 1 54.22 557 GLU A CA 1
ATOM 4534 C C . GLU A 1 557 ? 19.203 50.062 -14.508 1 54.22 557 GLU A C 1
ATOM 4536 O O . GLU A 1 557 ? 19.25 49.531 -15.617 1 54.22 557 GLU A O 1
ATOM 4541 N N . GLU A 1 558 ? 19.594 51.219 -14.281 1 48.16 558 GLU A N 1
ATOM 4542 C CA . GLU A 1 558 ? 20.219 52.031 -15.344 1 48.16 558 GLU A CA 1
ATOM 4543 C C . GLU A 1 558 ? 21.516 51.375 -15.82 1 48.16 558 GLU A C 1
ATOM 4545 O O . GLU A 1 558 ? 21.797 51.375 -17.016 1 48.16 558 GLU A O 1
ATOM 4550 N N . THR A 1 559 ? 22.109 50.719 -14.984 1 43.94 559 THR A N 1
ATOM 4551 C CA . THR A 1 559 ? 23.328 50.031 -15.367 1 43.94 559 THR A CA 1
ATOM 4552 C C . THR A 1 559 ? 23.016 48.75 -16.156 1 43.94 559 THR A C 1
ATOM 4554 O O . THR A 1 559 ? 23.688 48.438 -17.125 1 43.94 559 THR A O 1
ATOM 4557 N N . LYS A 1 560 ? 22 48 -15.797 1 49.72 560 LYS A N 1
ATOM 4558 C CA . LYS A 1 560 ? 21.594 46.781 -16.5 1 49.72 560 LYS A CA 1
ATOM 4559 C C . LYS A 1 560 ? 20.984 47.125 -17.859 1 49.72 560 LYS A C 1
ATOM 4561 O O . LYS A 1 560 ? 21.219 46.406 -18.844 1 49.72 560 LYS A O 1
ATOM 4566 N N . LEU A 1 561 ? 20.062 48.062 -17.875 1 42.66 561 LEU A N 1
ATOM 4567 C CA . LEU A 1 561 ? 19.5 48.562 -19.125 1 42.66 561 LEU A CA 1
ATOM 4568 C C . LEU A 1 561 ? 20.609 49.062 -20.062 1 42.66 561 LEU A C 1
ATOM 4570 O O . LEU A 1 561 ? 20.531 48.906 -21.281 1 42.66 561 LEU A O 1
ATOM 4574 N N . ALA A 1 562 ? 21.547 49.625 -19.594 1 41.72 562 ALA A N 1
ATOM 4575 C CA . ALA A 1 562 ? 22.703 50.031 -20.391 1 41.72 562 ALA A CA 1
ATOM 4576 C C . ALA A 1 562 ? 23.484 48.844 -20.875 1 41.72 562 ALA A C 1
ATOM 4578 O O . ALA A 1 562 ? 24.016 48.812 -21.984 1 41.72 562 ALA A O 1
ATOM 4579 N N . GLU A 1 563 ? 23.547 47.812 -20.078 1 39.66 563 GLU A N 1
ATOM 4580 C CA . GLU A 1 563 ? 24.188 46.562 -20.5 1 39.66 563 GLU A CA 1
ATOM 4581 C C . GLU A 1 563 ? 23.297 45.781 -21.484 1 39.66 563 GLU A C 1
ATOM 4583 O O . GLU A 1 563 ? 23.812 45.094 -22.359 1 39.66 563 GLU A O 1
ATOM 4588 N N . LYS A 1 564 ? 21.969 45.656 -21.234 1 40.53 564 LYS A N 1
ATOM 4589 C CA . LYS A 1 564 ? 20.984 45 -22.078 1 40.53 564 LYS A CA 1
ATOM 4590 C C . LYS A 1 564 ? 20.562 45.906 -23.234 1 40.53 564 LYS A C 1
ATOM 4592 O O . LYS A 1 564 ? 19.672 45.562 -24 1 40.53 564 LYS A O 1
ATOM 4597 N N . LYS A 1 565 ? 20.781 47.062 -23.328 1 40.22 565 LYS A N 1
ATOM 4598 C CA . LYS A 1 565 ? 20.312 47.844 -24.438 1 40.22 565 LYS A CA 1
ATOM 4599 C C . LYS A 1 565 ? 20.516 47.125 -25.766 1 40.22 565 LYS A C 1
ATOM 4601 O O . LYS A 1 565 ? 20 47.562 -26.812 1 40.22 565 LYS A O 1
ATOM 4606 N N . ASN A 1 566 ? 21.469 46.344 -25.891 1 34.28 566 ASN A N 1
ATOM 4607 C CA . ASN A 1 566 ? 21.625 45.906 -27.266 1 34.28 566 ASN A CA 1
ATOM 4608 C C . ASN A 1 566 ? 20.484 44.938 -27.688 1 34.28 566 ASN A C 1
ATOM 4610 O O . ASN A 1 566 ? 20.438 44.5 -28.828 1 34.28 566 ASN A O 1
ATOM 4614 N N . ASN A 1 567 ? 19.875 44.156 -26.859 1 32.44 567 ASN A N 1
ATOM 4615 C CA . ASN A 1 567 ? 19.078 43.094 -27.422 1 32.44 567 ASN A CA 1
ATOM 4616 C C . ASN A 1 567 ? 17.609 43.5 -27.547 1 32.44 567 ASN A C 1
ATOM 4618 O O . ASN A 1 567 ? 16.812 43.25 -26.641 1 32.44 567 ASN A O 1
ATOM 4622 N N . LEU A 1 568 ? 17.172 44.594 -28.109 1 31.61 568 LEU A N 1
ATOM 4623 C CA . LEU A 1 568 ? 15.828 44.938 -28.578 1 31.61 568 LEU A CA 1
ATOM 4624 C C . LEU A 1 568 ? 15.273 43.844 -29.484 1 31.61 568 LEU A C 1
ATOM 4626 O O . LEU A 1 568 ? 16.016 43.188 -30.219 1 31.61 568 LEU A O 1
ATOM 4630 N N . CYS A 1 569 ? 14.164 43.25 -29.141 1 35.12 569 CYS A N 1
ATOM 4631 C CA . CYS A 1 569 ? 13.602 42.469 -30.25 1 35.12 569 CYS A CA 1
ATOM 4632 C C . CYS A 1 569 ? 13.57 43.312 -31.531 1 35.12 569 CYS A C 1
ATOM 4634 O O . CYS A 1 569 ? 13.094 44.469 -31.516 1 35.12 569 CYS A O 1
ATOM 4636 N N . LEU A 1 570 ? 14.484 43.188 -32.406 1 33.41 570 LEU A N 1
ATOM 4637 C CA . LEU A 1 570 ? 14.586 43.938 -33.656 1 33.41 570 LEU A CA 1
ATOM 4638 C C . LEU A 1 570 ? 13.211 44.125 -34.312 1 33.41 570 LEU A C 1
ATOM 4640 O O . LEU A 1 570 ? 12.977 45.094 -35.031 1 33.41 570 LEU A O 1
ATOM 4644 N N . LYS A 1 571 ? 12.539 42.969 -34.594 1 32.66 571 LYS A N 1
ATOM 4645 C CA . LYS A 1 571 ? 11.414 43.062 -35.5 1 32.66 571 LYS A CA 1
ATOM 4646 C C . LYS A 1 571 ? 10.242 43.812 -34.875 1 32.66 571 LYS A C 1
ATOM 4648 O O . LYS A 1 571 ? 9.68 44.75 -35.469 1 32.66 571 LYS A O 1
ATOM 4653 N N . CYS A 1 572 ? 9.453 43.125 -33.906 1 33.31 572 CYS A N 1
ATOM 4654 C CA . CYS A 1 572 ? 8.117 43.656 -33.625 1 33.31 572 CYS A CA 1
ATOM 4655 C C . CYS A 1 572 ? 8.164 44.781 -32.625 1 33.31 572 CYS A C 1
ATOM 4657 O O . CYS A 1 572 ? 7.125 45.344 -32.25 1 33.31 572 CYS A O 1
ATOM 4659 N N . ARG A 1 573 ? 9.234 45.594 -32.531 1 35.78 573 ARG A N 1
ATOM 4660 C CA . ARG A 1 573 ? 9.414 46.844 -31.797 1 35.78 573 ARG A CA 1
ATOM 4661 C C . ARG A 1 573 ? 8.68 46.781 -30.453 1 35.78 573 ARG A C 1
ATOM 4663 O O . ARG A 1 573 ? 8.367 47.812 -29.875 1 35.78 573 ARG A O 1
ATOM 4670 N N . SER A 1 574 ? 7.82 45.75 -30.328 1 31.56 574 SER A N 1
ATOM 4671 C CA . SER A 1 574 ? 7.02 45.75 -29.109 1 31.56 574 SER A CA 1
ATOM 4672 C C . SER A 1 574 ? 7.902 45.781 -27.859 1 31.56 574 SER A C 1
ATOM 4674 O O . SER A 1 574 ? 8.992 45.188 -27.859 1 31.56 574 SER A O 1
ATOM 4676 N N . PRO A 1 575 ? 7.684 46.875 -27.078 1 30.88 575 PRO A N 1
ATOM 4677 C CA . PRO A 1 575 ? 8.461 47.031 -25.844 1 30.88 575 PRO A CA 1
ATOM 4678 C C . PRO A 1 575 ? 8.727 45.688 -25.156 1 30.88 575 PRO A C 1
ATOM 4680 O O . PRO A 1 575 ? 7.93 44.75 -25.266 1 30.88 575 PRO A O 1
ATOM 4683 N N . VAL A 1 576 ? 9.969 45.312 -25.141 1 32.38 576 VAL A N 1
ATOM 4684 C CA . VAL A 1 576 ? 10.359 44.188 -24.266 1 32.38 576 VAL A CA 1
ATOM 4685 C C . VAL A 1 576 ? 9.438 44.156 -23.047 1 32.38 576 VAL A C 1
ATOM 4687 O O . VAL A 1 576 ? 9.148 45.188 -22.438 1 32.38 576 VAL A O 1
ATOM 4690 N N . ILE A 1 577 ? 8.547 43.219 -23.047 1 34 577 ILE A N 1
ATOM 4691 C CA . ILE A 1 577 ? 7.645 42.906 -21.938 1 34 577 ILE A CA 1
ATOM 4692 C C . ILE A 1 577 ? 8.219 43.438 -20.625 1 34 577 ILE A C 1
ATOM 4694 O O . ILE A 1 577 ? 9.422 43.312 -20.391 1 34 577 ILE A O 1
ATOM 4698 N N . GLU A 1 578 ? 7.531 44.344 -20.016 1 34.41 578 GLU A N 1
ATOM 4699 C CA . GLU A 1 578 ? 7.68 44.844 -18.641 1 34.41 578 GLU A CA 1
ATOM 4700 C C . GLU A 1 578 ? 8.422 43.812 -17.781 1 34.41 578 GLU A C 1
ATOM 4702 O O . GLU A 1 578 ? 8.172 42.625 -17.859 1 34.41 578 GLU A O 1
ATOM 4707 N N . ARG A 1 579 ? 9.641 44.156 -17.422 1 35.78 579 ARG A N 1
ATOM 4708 C CA . ARG A 1 579 ? 10.633 43.531 -16.562 1 35.78 579 ARG A CA 1
ATOM 4709 C C . ARG A 1 579 ? 9.969 42.625 -15.516 1 35.78 579 ARG A C 1
ATOM 4711 O O . ARG A 1 579 ? 9.359 43.125 -14.562 1 35.78 579 ARG A O 1
ATOM 4718 N N . GLN A 1 580 ? 9.344 41.625 -15.875 1 40.28 580 GLN A N 1
ATOM 4719 C CA . GLN A 1 580 ? 8.859 40.656 -14.891 1 40.28 580 GLN A CA 1
ATOM 4720 C C . GLN A 1 580 ? 9.961 40.25 -13.914 1 40.28 580 GLN A C 1
ATOM 4722 O O . GLN A 1 580 ? 11.055 39.875 -14.328 1 40.28 580 GLN A O 1
ATOM 4727 N N . LEU A 1 581 ? 10.016 40.938 -12.797 1 42.94 581 LEU A N 1
ATOM 4728 C CA . LEU A 1 581 ? 10.953 41.094 -11.688 1 42.94 581 LEU A CA 1
ATOM 4729 C C . LEU A 1 581 ? 11.234 39.75 -11.023 1 42.94 581 LEU A C 1
ATOM 4731 O O . LEU A 1 581 ? 12.117 39.656 -10.164 1 42.94 581 LEU A O 1
ATOM 4735 N N . SER A 1 582 ? 10.43 38.812 -11.258 1 47.84 582 SER A N 1
ATOM 4736 C CA . SER A 1 582 ? 10.773 37.625 -10.5 1 47.84 582 SER A CA 1
ATOM 4737 C C . SER A 1 582 ? 11.969 36.906 -11.109 1 47.84 582 SER A C 1
ATOM 4739 O O . SER A 1 582 ? 12.109 36.844 -12.336 1 47.84 582 SER A O 1
ATOM 4741 N N . VAL A 1 583 ? 12.977 36.719 -10.375 1 50.16 583 VAL A N 1
ATOM 4742 C CA . VAL A 1 583 ? 14.148 35.969 -10.82 1 50.16 583 VAL A CA 1
ATOM 4743 C C . VAL A 1 583 ? 13.969 34.469 -10.523 1 50.16 583 VAL A C 1
ATOM 4745 O O . VAL A 1 583 ? 13.75 34.094 -9.375 1 50.16 583 VAL A O 1
ATOM 4748 N N . PHE A 1 584 ? 13.93 33.781 -11.594 1 64.06 584 PHE A N 1
ATOM 4749 C CA . PHE A 1 584 ? 13.789 32.344 -11.445 1 64.06 584 PHE A CA 1
ATOM 4750 C C . PHE A 1 584 ? 14.992 31.75 -10.711 1 64.06 584 PHE A C 1
ATOM 4752 O O . PHE A 1 584 ? 16.125 32.219 -10.875 1 64.06 584 PHE A O 1
ATOM 4759 N N . PRO A 1 585 ? 14.727 30.859 -9.867 1 64.44 585 PRO A N 1
ATOM 4760 C CA . PRO A 1 585 ? 15.859 30.188 -9.211 1 64.44 585 PRO A CA 1
ATOM 4761 C C . PRO A 1 585 ? 16.797 29.516 -10.203 1 64.44 585 PRO A C 1
ATOM 4763 O O . PRO A 1 585 ? 16.391 29.188 -11.328 1 64.44 585 PRO A O 1
ATOM 4766 N N . ASP A 1 586 ? 18.094 29.391 -9.867 1 61.5 586 ASP A N 1
ATOM 4767 C CA . ASP A 1 586 ? 19.047 28.688 -10.711 1 61.5 586 ASP A CA 1
ATOM 4768 C C . ASP A 1 586 ? 18.672 27.219 -10.852 1 61.5 586 ASP A C 1
ATOM 4770 O O . ASP A 1 586 ? 18.312 26.562 -9.867 1 61.5 586 ASP A O 1
ATOM 4774 N N . PRO A 1 587 ? 18.688 26.844 -12.109 1 65.06 587 PRO A N 1
ATOM 4775 C CA . PRO A 1 587 ? 18.344 25.438 -12.305 1 65.06 587 PRO A CA 1
ATOM 4776 C C . PRO A 1 587 ? 19.375 24.484 -11.695 1 65.06 587 PRO A C 1
ATOM 4778 O O . PRO A 1 587 ? 20.562 24.844 -11.578 1 65.06 587 PRO A O 1
ATOM 4781 N N . ARG A 1 588 ? 18.891 23.469 -11.352 1 68.38 588 ARG A N 1
ATOM 4782 C CA . ARG A 1 588 ? 19.812 22.422 -10.883 1 68.38 588 ARG A CA 1
ATOM 4783 C C . ARG A 1 588 ? 20.719 21.953 -12.016 1 68.38 588 ARG A C 1
ATOM 4785 O O . ARG A 1 588 ? 20.328 22 -13.188 1 68.38 588 ARG A O 1
ATOM 4792 N N . GLU A 1 589 ? 21.875 21.656 -11.68 1 61.5 589 GLU A N 1
ATOM 4793 C CA . GLU A 1 589 ? 22.844 21.234 -12.688 1 61.5 589 GLU A CA 1
ATOM 4794 C C . GLU A 1 589 ? 22.406 19.938 -13.367 1 61.5 589 GLU A C 1
ATOM 4796 O O . GLU A 1 589 ? 22.484 19.812 -14.586 1 61.5 589 GLU A O 1
ATOM 4801 N N . LYS A 1 590 ? 21.844 19.016 -12.555 1 69.94 590 LYS A N 1
ATOM 4802 C CA . LYS A 1 590 ? 21.484 17.719 -13.109 1 69.94 590 LYS A CA 1
ATOM 4803 C C . LYS A 1 590 ? 20.031 17.375 -12.773 1 69.94 590 LYS A C 1
ATOM 4805 O O . LYS A 1 590 ? 19.578 17.594 -11.656 1 69.94 590 LYS A O 1
ATOM 4810 N N . PRO A 1 591 ? 19.344 16.812 -13.789 1 73.5 591 PRO A N 1
ATOM 4811 C CA . PRO A 1 591 ? 17.969 16.391 -13.531 1 73.5 591 PRO A CA 1
ATOM 4812 C C . PRO A 1 591 ? 17.891 15.07 -12.758 1 73.5 591 PRO A C 1
ATOM 4814 O O . PRO A 1 591 ? 18.891 14.359 -12.648 1 73.5 591 PRO A O 1
ATOM 4817 N N . ARG A 1 592 ? 16.781 14.812 -12.148 1 66.94 592 ARG A N 1
ATOM 4818 C CA . ARG A 1 592 ? 16.516 13.523 -11.516 1 66.94 592 ARG A CA 1
ATOM 4819 C C . ARG A 1 592 ? 16.234 12.445 -12.562 1 66.94 592 ARG A C 1
ATOM 4821 O O . ARG A 1 592 ? 16.516 11.273 -12.344 1 66.94 592 ARG A O 1
ATOM 4828 N N . SER A 1 593 ? 15.609 13.016 -13.68 1 63.59 593 SER A N 1
ATOM 4829 C CA . SER A 1 593 ? 15.32 12.102 -14.781 1 63.59 593 SER A CA 1
ATOM 4830 C C . SER A 1 593 ? 16.609 11.57 -15.406 1 63.59 593 SER A C 1
ATOM 4832 O O . SER A 1 593 ? 17.578 12.312 -15.555 1 63.59 593 SER A O 1
ATOM 4834 N N . MET A 1 594 ? 16.531 10.281 -15.641 1 55.59 594 MET A N 1
ATOM 4835 C CA . MET A 1 594 ? 17.68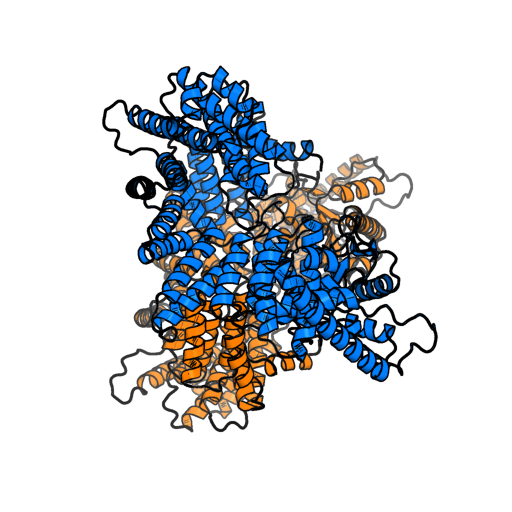8 9.664 -16.297 1 55.59 594 MET A CA 1
ATOM 4836 C C . MET A 1 594 ? 17.562 9.75 -17.812 1 55.59 594 MET A C 1
ATOM 4838 O O . MET A 1 594 ? 18.516 9.508 -18.531 1 55.59 594 MET A O 1
ATOM 4842 N N . LYS A 1 595 ? 16.453 10.094 -18.188 1 65.31 595 LYS A N 1
ATOM 4843 C CA . LYS A 1 595 ? 16.141 10.062 -19.609 1 65.31 595 LYS A CA 1
ATOM 4844 C C . LYS A 1 595 ? 16.203 11.461 -20.219 1 65.31 595 LYS A C 1
ATOM 4846 O O . LYS A 1 595 ? 16.656 11.633 -21.359 1 65.31 595 LYS A O 1
ATOM 4851 N N . TYR A 1 596 ? 15.914 12.383 -19.391 1 78.38 596 TYR A N 1
ATOM 4852 C CA . TYR A 1 596 ? 15.75 13.727 -19.938 1 78.38 596 TYR A CA 1
ATOM 4853 C C . TYR A 1 596 ? 16.656 14.719 -19.219 1 78.38 596 TYR A C 1
ATOM 4855 O O . TYR A 1 596 ? 16.938 14.562 -18.031 1 78.38 596 TYR A O 1
ATOM 4863 N N . PRO A 1 597 ? 17.141 15.672 -19.953 1 78.12 597 PRO A N 1
ATOM 4864 C CA . PRO A 1 597 ? 17.984 16.703 -19.328 1 78.12 597 PRO A CA 1
ATOM 4865 C C . PRO A 1 597 ? 17.219 17.562 -18.312 1 78.12 597 PRO A C 1
ATOM 4867 O O . PRO A 1 597 ? 17.828 18.266 -17.516 1 78.12 597 PRO A O 1
ATOM 4870 N N . TYR A 1 598 ? 15.922 17.5 -18.406 1 85.62 598 TYR A N 1
ATOM 4871 C CA . TYR A 1 598 ? 15.078 18.219 -17.453 1 85.62 598 TYR A CA 1
ATOM 4872 C C . TYR A 1 598 ? 13.992 17.312 -16.891 1 85.62 598 TYR A C 1
ATOM 4874 O O . TYR A 1 598 ? 13.484 16.438 -17.578 1 85.62 598 TYR A O 1
ATOM 4882 N N . ASP A 1 599 ? 13.75 17.578 -15.602 1 86.12 599 ASP A N 1
ATOM 4883 C CA . ASP A 1 599 ? 12.719 16.781 -14.945 1 86.12 599 ASP A CA 1
ATOM 4884 C C . ASP A 1 599 ? 11.328 17.266 -15.32 1 86.12 599 ASP A C 1
ATOM 4886 O O . ASP A 1 599 ? 10.375 16.484 -15.352 1 86.12 599 ASP A O 1
ATOM 4890 N N . PHE A 1 600 ? 11.188 18.609 -15.438 1 89.56 600 PHE A N 1
ATOM 4891 C CA . PHE A 1 600 ? 9.883 19.125 -15.836 1 89.56 600 PHE A CA 1
ATOM 4892 C C . PHE A 1 600 ? 10.016 20.438 -16.609 1 89.56 600 PHE A C 1
ATOM 4894 O O . PHE A 1 600 ? 11.047 21.109 -16.516 1 89.56 600 PHE A O 1
ATOM 4901 N N . TYR A 1 601 ? 9.008 20.672 -17.5 1 90.12 601 TYR A N 1
ATOM 4902 C CA . TYR A 1 601 ? 8.82 21.953 -18.172 1 90.12 601 TYR A CA 1
ATOM 4903 C C . TYR A 1 601 ? 7.523 22.609 -17.719 1 90.12 601 TYR A C 1
ATOM 4905 O O . TYR A 1 601 ? 6.508 21.938 -17.516 1 90.12 601 TYR A O 1
ATOM 4913 N N . VAL A 1 602 ? 7.629 23.953 -17.531 1 89.75 602 VAL A N 1
ATOM 4914 C CA . VAL A 1 602 ? 6.445 24.625 -17.016 1 89.75 602 VAL A CA 1
ATOM 4915 C C . VAL A 1 602 ? 5.871 25.547 -18.094 1 89.75 602 VAL A C 1
ATOM 4917 O O . VAL A 1 602 ? 6.582 26.406 -18.625 1 89.75 602 VAL A O 1
ATOM 4920 N N . ILE A 1 603 ? 4.629 25.328 -18.453 1 87.62 603 ILE A N 1
ATOM 4921 C CA . ILE A 1 603 ? 3.873 26.234 -19.312 1 87.62 603 ILE A CA 1
ATOM 4922 C C . ILE A 1 603 ? 2.988 27.141 -18.469 1 87.62 603 ILE A C 1
ATOM 4924 O O . ILE A 1 603 ? 2.143 26.656 -17.703 1 87.62 603 ILE A O 1
ATOM 4928 N N . PHE A 1 604 ? 3.213 28.438 -18.547 1 86.69 604 PHE A N 1
ATOM 4929 C CA . PHE A 1 604 ? 2.426 29.344 -17.719 1 86.69 604 PHE A CA 1
ATOM 4930 C C . PHE A 1 604 ? 2.27 30.703 -18.406 1 86.69 604 PHE A C 1
ATOM 4932 O O . PHE A 1 604 ? 3.064 31.062 -19.281 1 86.69 604 PHE A O 1
ATOM 4939 N N . SER A 1 605 ? 1.184 31.422 -18 1 79.88 605 SER A N 1
ATOM 4940 C CA . SER A 1 605 ? 0.971 32.781 -18.469 1 79.88 605 SER A CA 1
ATOM 4941 C C . SER A 1 605 ? 1.771 33.781 -17.641 1 79.88 605 SER A C 1
ATOM 4943 O O . SER A 1 605 ? 2.15 33.5 -16.5 1 79.88 605 SER A O 1
ATOM 4945 N N . PRO A 1 606 ? 2.01 34.906 -18.172 1 71.31 606 PRO A N 1
ATOM 4946 C CA . PRO A 1 606 ? 2.764 35.938 -17.438 1 71.31 606 PRO A CA 1
ATOM 4947 C C . PRO A 1 606 ? 2.123 36.312 -16.109 1 71.31 606 PRO A C 1
ATOM 4949 O O . PRO A 1 606 ? 2.828 36.656 -15.156 1 71.31 606 PRO A O 1
ATOM 4952 N N . ALA A 1 607 ? 0.834 36.125 -16.047 1 73.44 607 ALA A N 1
ATOM 4953 C CA . ALA A 1 607 ? 0.118 36.469 -14.828 1 73.44 607 ALA A CA 1
ATOM 4954 C C . ALA A 1 607 ? 0.476 35.5 -13.695 1 73.44 607 ALA A C 1
ATOM 4956 O O . ALA A 1 607 ? 0.369 35.875 -12.523 1 73.44 607 ALA A O 1
ATOM 4957 N N . ASP A 1 608 ? 0.964 34.375 -14.109 1 78.19 608 ASP A N 1
ATOM 4958 C CA . ASP A 1 608 ? 1.248 33.344 -13.102 1 78.19 608 ASP A CA 1
ATOM 4959 C C . ASP A 1 608 ? 2.746 33.25 -12.828 1 78.19 608 ASP A C 1
ATOM 4961 O O . ASP A 1 608 ? 3.191 32.375 -12.086 1 78.19 608 ASP A O 1
ATOM 4965 N N . ARG A 1 609 ? 3.449 34.125 -13.336 1 75.06 609 ARG A N 1
ATOM 4966 C CA . ARG A 1 609 ? 4.906 34.062 -13.297 1 75.06 609 ARG A CA 1
ATOM 4967 C C . ARG A 1 609 ? 5.414 34.062 -11.859 1 75.06 609 ARG A C 1
ATOM 4969 O O . ARG A 1 609 ? 6.297 33.281 -11.5 1 75.06 609 ARG A O 1
ATOM 4976 N N . ASP A 1 610 ? 4.859 35 -11.031 1 72.94 610 ASP A N 1
ATOM 4977 C CA . ASP A 1 610 ? 5.34 35.125 -9.656 1 72.94 610 ASP A CA 1
ATOM 4978 C C . ASP A 1 610 ? 5.086 33.844 -8.859 1 72.94 610 ASP A C 1
ATOM 4980 O O . ASP A 1 610 ? 5.953 33.406 -8.102 1 72.94 610 ASP A O 1
ATOM 4984 N N . TRP A 1 611 ? 3.955 33.312 -9.078 1 77.5 611 TRP A N 1
ATOM 4985 C CA . TRP A 1 611 ? 3.641 32.094 -8.383 1 77.5 611 TRP A CA 1
ATOM 4986 C C . TRP A 1 611 ? 4.562 30.953 -8.836 1 77.5 611 TRP A C 1
ATOM 4988 O O . TRP A 1 611 ? 5.035 30.156 -8.023 1 77.5 611 TRP A O 1
ATOM 4998 N N . VAL A 1 612 ? 4.785 30.875 -10.109 1 80.56 612 VAL A N 1
ATOM 4999 C CA . VAL A 1 612 ? 5.672 29.859 -10.664 1 80.56 612 VAL A CA 1
ATOM 5000 C C . VAL A 1 612 ? 7.078 30.031 -10.094 1 80.56 612 VAL A C 1
ATOM 5002 O O . VAL A 1 612 ? 7.723 29.047 -9.711 1 80.56 612 VAL A O 1
ATOM 5005 N N . CYS A 1 613 ? 7.465 31.219 -9.969 1 73.81 613 CYS A N 1
ATOM 5006 C CA . CYS A 1 613 ? 8.82 31.531 -9.539 1 73.81 613 CYS A CA 1
ATOM 5007 C C . CYS A 1 613 ? 8.984 31.281 -8.047 1 73.81 613 CYS A C 1
ATOM 5009 O O . CYS A 1 613 ? 9.867 30.516 -7.633 1 73.81 613 CYS A O 1
ATOM 5011 N N . HIS A 1 614 ? 8.078 31.766 -7.27 1 71.88 614 HIS A N 1
ATOM 5012 C CA . HIS A 1 614 ? 8.312 31.828 -5.832 1 71.88 614 HIS A CA 1
ATOM 5013 C C . HIS A 1 614 ? 7.711 30.609 -5.125 1 71.88 614 HIS A C 1
ATOM 5015 O O . HIS A 1 614 ? 8.078 30.312 -3.984 1 71.88 614 HIS A O 1
ATOM 5021 N N . ILE A 1 615 ? 6.809 29.953 -5.777 1 77.81 615 ILE A N 1
ATOM 5022 C CA . ILE A 1 615 ? 6.137 28.844 -5.105 1 77.81 615 ILE A CA 1
ATOM 5023 C C . ILE A 1 615 ? 6.488 27.531 -5.801 1 77.81 615 ILE A C 1
ATOM 5025 O O . ILE A 1 615 ? 7.168 26.672 -5.227 1 77.81 615 ILE A O 1
ATOM 5029 N N . LEU A 1 616 ? 6.172 27.469 -7.047 1 81.94 616 LEU A N 1
ATOM 5030 C CA . LEU A 1 616 ? 6.305 26.203 -7.754 1 81.94 616 LEU A CA 1
ATOM 5031 C C . LEU A 1 616 ? 7.77 25.797 -7.863 1 81.94 616 LEU A C 1
ATOM 5033 O O . LEU A 1 616 ? 8.148 24.703 -7.43 1 81.94 616 LEU A O 1
ATOM 5037 N N . LEU A 1 617 ? 8.664 26.672 -8.406 1 78.5 617 LEU A N 1
ATOM 5038 C CA . LEU A 1 617 ? 10.055 26.328 -8.688 1 78.5 617 LEU A CA 1
ATOM 5039 C C . LEU A 1 617 ? 10.852 26.188 -7.395 1 78.5 617 LEU A C 1
ATOM 5041 O O . LEU A 1 617 ? 11.711 25.312 -7.281 1 78.5 617 LEU A O 1
ATOM 5045 N N . GLU A 1 618 ? 10.5 27.031 -6.523 1 74.19 618 GLU A N 1
ATOM 5046 C CA . GLU A 1 618 ? 11.188 26.938 -5.238 1 74.19 618 GLU A CA 1
ATOM 5047 C C . GLU A 1 618 ? 10.922 25.578 -4.574 1 74.19 618 GLU A C 1
ATOM 5049 O O . GLU A 1 618 ? 11.828 24.984 -3.994 1 74.19 618 GLU A O 1
ATOM 5054 N N . THR A 1 619 ? 9.672 25.203 -4.688 1 75.94 619 THR A N 1
ATOM 5055 C CA . THR A 1 619 ? 9.289 23.938 -4.078 1 75.94 619 THR A CA 1
ATOM 5056 C C . THR A 1 619 ? 9.914 22.766 -4.836 1 75.94 619 THR A C 1
ATOM 5058 O O . THR A 1 619 ? 10.57 21.906 -4.242 1 75.94 619 THR A O 1
ATOM 5061 N N . LEU A 1 620 ? 9.781 22.734 -6.121 1 79.81 620 LEU A N 1
ATOM 5062 C CA . LEU A 1 620 ? 10.156 21.562 -6.906 1 79.81 620 LEU A CA 1
ATOM 5063 C C . LEU A 1 620 ? 11.672 21.516 -7.105 1 79.81 620 LEU A C 1
ATOM 5065 O O . LEU A 1 620 ? 12.273 20.438 -7.035 1 79.81 620 LEU A O 1
ATOM 5069 N N . GLU A 1 621 ? 12.352 22.703 -7.395 1 74.38 621 GLU A N 1
ATOM 5070 C CA . GLU A 1 621 ? 13.766 22.688 -7.73 1 74.38 621 GLU A CA 1
ATOM 5071 C C . GLU A 1 621 ? 14.633 22.781 -6.477 1 74.38 621 GLU A C 1
ATOM 5073 O O . GLU A 1 621 ? 15.617 22.062 -6.34 1 74.38 621 GLU A O 1
ATOM 5078 N N . VAL A 1 622 ? 14.18 23.625 -5.68 1 64.44 622 VAL A N 1
ATOM 5079 C CA . VAL A 1 622 ? 15.039 23.906 -4.535 1 64.44 622 VAL A CA 1
ATOM 5080 C C . VAL A 1 622 ? 14.781 22.891 -3.428 1 64.44 622 VAL A C 1
ATOM 5082 O O . VAL A 1 622 ? 15.719 22.266 -2.926 1 64.44 622 VAL A O 1
ATOM 5085 N N . SER A 1 623 ? 13.484 22.656 -3.088 1 63.91 623 SER A N 1
ATOM 5086 C CA . SER A 1 623 ? 13.164 21.797 -1.95 1 63.91 623 SER A CA 1
ATOM 5087 C C . SER A 1 623 ? 13.281 20.328 -2.318 1 63.91 623 SER A C 1
ATOM 5089 O O . SER A 1 623 ? 13.773 19.516 -1.527 1 63.91 623 SER A O 1
ATOM 5091 N N . TYR A 1 624 ? 12.773 19.906 -3.502 1 66.25 624 TYR A N 1
ATOM 5092 C CA . TYR A 1 624 ? 12.703 18.5 -3.867 1 66.25 624 TYR A CA 1
ATOM 5093 C C . TYR A 1 624 ? 13.836 18.125 -4.816 1 66.25 624 TYR A C 1
ATOM 5095 O O . TYR A 1 624 ? 14.039 16.953 -5.121 1 66.25 624 TYR A O 1
ATOM 5103 N N . GLY A 1 625 ? 14.562 19.219 -5.367 1 65.31 625 GLY A N 1
ATOM 5104 C CA . GLY A 1 625 ? 15.789 18.984 -6.125 1 65.31 625 GLY A CA 1
ATOM 5105 C C . GLY A 1 625 ? 15.531 18.609 -7.57 1 65.31 625 GLY A C 1
ATOM 5106 O O . GLY A 1 625 ? 16.375 18 -8.219 1 65.31 625 GLY A O 1
ATOM 5107 N N . TYR A 1 626 ? 14.359 18.828 -8.094 1 79.88 626 TYR A N 1
ATOM 5108 C CA . TYR A 1 626 ? 14.117 18.609 -9.516 1 79.88 626 TYR A CA 1
ATOM 5109 C C . TYR A 1 626 ? 14.797 19.672 -10.359 1 79.88 626 TYR A C 1
ATOM 5111 O O . TYR A 1 626 ? 15.016 20.797 -9.898 1 79.88 626 TYR A O 1
ATOM 5119 N N . LYS A 1 627 ? 15.234 19.281 -11.484 1 81.06 627 LYS A N 1
ATOM 5120 C CA . LYS A 1 627 ? 15.711 20.266 -12.461 1 81.06 627 LYS A CA 1
ATOM 5121 C C . LYS A 1 627 ? 14.625 20.594 -13.477 1 81.06 627 LYS A C 1
ATOM 5123 O O . LYS A 1 627 ? 14.344 19.797 -14.375 1 81.06 627 LYS A O 1
ATOM 5128 N N . GLY A 1 628 ? 13.984 21.703 -13.258 1 86.19 628 GLY A N 1
ATOM 5129 C CA . GLY A 1 628 ? 12.938 22.141 -14.172 1 86.19 628 GLY A CA 1
ATOM 5130 C C . GLY A 1 628 ? 13.453 23.047 -15.273 1 86.19 628 GLY A C 1
ATOM 5131 O O . GLY A 1 628 ? 14.57 23.562 -15.188 1 86.19 628 GLY A O 1
ATOM 5132 N N . ALA A 1 629 ? 12.68 23.078 -16.422 1 85.5 629 ALA A N 1
ATOM 5133 C CA . ALA A 1 629 ? 12.977 24 -17.516 1 85.5 629 ALA A CA 1
ATOM 5134 C C . ALA A 1 629 ? 11.883 25.062 -17.656 1 85.5 629 ALA A C 1
ATOM 5136 O O . ALA A 1 629 ? 10.695 24.75 -17.547 1 85.5 629 ALA A O 1
ATOM 5137 N N . ILE A 1 630 ? 12.375 26.234 -17.641 1 79.81 630 ILE A N 1
ATOM 5138 C CA . ILE A 1 630 ? 11.531 27.391 -17.906 1 79.81 630 ILE A CA 1
ATOM 5139 C C . ILE A 1 630 ? 12.016 28.109 -19.172 1 79.81 630 ILE A C 1
ATOM 5141 O O . ILE A 1 630 ? 13.219 28.312 -19.359 1 79.81 630 ILE A O 1
ATOM 5145 N N . ALA A 1 631 ? 11.078 28.406 -20.016 1 74.38 631 ALA A N 1
ATOM 5146 C CA . ALA A 1 631 ? 11.445 29 -21.297 1 74.38 631 ALA A CA 1
ATOM 5147 C C . ALA A 1 631 ? 12.266 30.266 -21.094 1 74.38 631 ALA A C 1
ATOM 5149 O O . ALA A 1 631 ? 13.305 30.453 -21.734 1 74.38 631 ALA A O 1
ATOM 5150 N N . GLU A 1 632 ? 11.883 31.016 -20.156 1 69.94 632 GLU A N 1
ATOM 5151 C CA . GLU A 1 632 ? 12.531 32.312 -19.922 1 69.94 632 GLU A CA 1
ATOM 5152 C C . GLU A 1 632 ? 13.938 32.125 -19.359 1 69.94 632 GLU A C 1
ATOM 5154 O O . GLU A 1 632 ? 14.812 32.969 -19.609 1 69.94 632 GLU A O 1
ATOM 5159 N N . ARG A 1 633 ? 14.133 31.141 -18.688 1 74.38 633 ARG A N 1
ATOM 5160 C CA . ARG A 1 633 ? 15.383 30.922 -17.969 1 74.38 633 ARG A CA 1
ATOM 5161 C C . ARG A 1 633 ? 16.328 30.016 -18.75 1 74.38 633 ARG A C 1
ATOM 5163 O O . ARG A 1 633 ? 17.531 30.234 -18.781 1 74.38 633 ARG A O 1
ATOM 5170 N N . ASP A 1 634 ? 15.828 29.047 -19.453 1 72.94 634 ASP A N 1
ATOM 5171 C CA . ASP A 1 634 ? 16.656 27.938 -19.906 1 72.94 634 ASP A CA 1
ATOM 5172 C C . ASP A 1 634 ? 16.828 27.953 -21.422 1 72.94 634 ASP A C 1
ATOM 5174 O O . ASP A 1 634 ? 17.547 27.141 -21.984 1 72.94 634 ASP A O 1
ATOM 5178 N N . ILE A 1 635 ? 16.188 28.812 -22.031 1 62.25 635 ILE A N 1
ATOM 5179 C CA . ILE A 1 635 ? 16.375 28.938 -23.484 1 62.25 635 ILE A CA 1
ATOM 5180 C C . ILE A 1 635 ? 17.578 29.828 -23.766 1 62.25 635 ILE A C 1
ATOM 5182 O O . ILE A 1 635 ? 17.719 30.891 -23.156 1 62.25 635 ILE A O 1
ATOM 5186 N N . ARG A 1 636 ? 18.469 29.297 -24.562 1 54.31 636 ARG A N 1
ATOM 5187 C CA . ARG A 1 636 ? 19.656 30.047 -24.969 1 54.31 636 ARG A CA 1
ATOM 5188 C C . ARG A 1 636 ? 19.281 31.297 -25.75 1 54.31 636 ARG A C 1
ATOM 5190 O O . ARG A 1 636 ? 18.453 31.234 -26.656 1 54.31 636 ARG A O 1
ATOM 5197 N N . PRO A 1 637 ? 19.984 32.344 -25.234 1 47.16 637 PRO A N 1
ATOM 5198 C CA . PRO A 1 637 ? 19.75 33.594 -25.984 1 47.16 637 PRO A CA 1
ATOM 5199 C C . PRO A 1 637 ? 20.188 33.469 -27.438 1 47.16 637 PRO A C 1
ATOM 5201 O O . PRO A 1 637 ? 21.203 32.844 -27.734 1 47.16 637 PRO A O 1
ATOM 5204 N N . GLY A 1 638 ? 19.359 33.812 -28.438 1 44.88 638 GLY A N 1
ATOM 5205 C CA . GLY A 1 638 ? 19.703 33.812 -29.859 1 44.88 638 GLY A CA 1
ATOM 5206 C C . GLY A 1 638 ? 18.953 32.75 -30.641 1 44.88 638 GLY A C 1
ATOM 5207 O O . GLY A 1 638 ? 18.984 32.75 -31.875 1 44.88 638 GLY A O 1
ATOM 5208 N N . SER A 1 639 ? 18.516 31.766 -30 1 48.44 639 SER A N 1
ATOM 5209 C CA . SER A 1 639 ? 17.797 30.703 -30.719 1 48.44 639 SER A CA 1
ATOM 5210 C C . SER A 1 639 ? 16.328 31.094 -30.938 1 48.44 639 SER A C 1
ATOM 5212 O O . SER A 1 639 ? 15.828 32.031 -30.312 1 48.44 639 SER A O 1
ATOM 5214 N N . THR A 1 640 ? 15.852 30.594 -32.062 1 48.56 640 THR A N 1
ATOM 5215 C CA . THR A 1 640 ? 14.422 30.781 -32.281 1 48.56 640 THR A CA 1
ATOM 5216 C C . THR A 1 640 ? 13.609 30.266 -31.109 1 48.56 640 THR A C 1
ATOM 5218 O O . THR A 1 640 ? 13.656 29.078 -30.797 1 48.56 640 THR A O 1
ATOM 5221 N N . ASP A 1 641 ? 13 31.156 -30.391 1 57.5 641 ASP A N 1
ATOM 5222 C CA . ASP A 1 641 ? 12.328 30.953 -29.125 1 57.5 641 ASP A CA 1
ATOM 5223 C C . ASP A 1 641 ? 11.367 29.766 -29.188 1 57.5 641 ASP A C 1
ATOM 5225 O O . ASP A 1 641 ? 11.398 28.875 -28.344 1 57.5 641 ASP A O 1
ATOM 5229 N N . ILE A 1 642 ? 10.688 29.703 -30.281 1 60.56 642 ILE A N 1
ATOM 5230 C CA . ILE A 1 642 ? 9.609 28.734 -30.391 1 60.56 642 ILE A CA 1
ATOM 5231 C C . ILE A 1 642 ? 10.195 27.328 -30.516 1 60.56 642 ILE A C 1
ATOM 5233 O O . ILE A 1 642 ? 9.695 26.391 -29.891 1 60.56 642 ILE A O 1
ATOM 5237 N N . TYR A 1 643 ? 11.266 27.281 -31.281 1 62.03 643 TYR A N 1
ATOM 5238 C CA . TYR A 1 643 ? 11.891 25.969 -31.484 1 62.03 643 TYR A CA 1
ATOM 5239 C C . TYR A 1 643 ? 12.508 25.469 -30.188 1 62.03 643 TYR A C 1
ATOM 5241 O O . TYR A 1 643 ? 12.383 24.281 -29.859 1 62.03 643 TYR A O 1
ATOM 5249 N N . GLU A 1 644 ? 13.086 26.344 -29.516 1 71.44 644 GLU A N 1
ATOM 5250 C CA . GLU A 1 644 ? 13.734 25.953 -28.281 1 71.44 644 GLU A CA 1
ATOM 5251 C C . GLU A 1 644 ? 12.711 25.516 -27.219 1 71.44 644 GLU A C 1
ATOM 5253 O O . GLU A 1 644 ? 12.961 24.594 -26.453 1 71.44 644 GLU A O 1
ATOM 5258 N N . ARG A 1 645 ? 11.648 26.234 -27.281 1 80.12 645 ARG A N 1
ATOM 5259 C CA . ARG A 1 645 ? 10.586 25.859 -26.359 1 80.12 645 ARG A CA 1
ATOM 5260 C C . ARG A 1 645 ? 10.078 24.453 -26.641 1 80.12 645 ARG A C 1
ATOM 5262 O O . ARG A 1 645 ? 9.875 23.656 -25.734 1 80.12 645 ARG A O 1
ATOM 5269 N N . VAL A 1 646 ? 9.938 24.156 -27.875 1 77.62 646 VAL A N 1
ATOM 5270 C CA . VAL A 1 646 ? 9.453 22.844 -28.281 1 77.62 646 VAL A CA 1
ATOM 5271 C C . VAL A 1 646 ? 10.5 21.781 -27.938 1 77.62 646 VAL A C 1
ATOM 5273 O O . VAL A 1 646 ? 10.156 20.672 -27.5 1 77.62 646 VAL A O 1
ATOM 5276 N N . LYS A 1 647 ? 11.672 22.125 -28.125 1 79 647 LYS A N 1
ATOM 5277 C CA . LYS A 1 647 ? 12.758 21.219 -27.781 1 79 647 LYS A CA 1
ATOM 5278 C C . LYS A 1 647 ? 12.734 20.891 -26.281 1 79 647 LYS A C 1
ATOM 5280 O O . LYS A 1 647 ? 12.953 19.734 -25.891 1 79 647 LYS A O 1
ATOM 5285 N N . LEU A 1 648 ? 12.492 21.922 -25.516 1 83.81 648 LEU A N 1
ATOM 5286 C CA . LEU A 1 648 ? 12.422 21.703 -24.062 1 83.81 648 LEU A CA 1
ATOM 5287 C C . LEU A 1 648 ? 11.25 20.797 -23.703 1 83.81 648 LEU A C 1
ATOM 5289 O O . LEU A 1 648 ? 11.391 19.906 -22.859 1 83.81 648 LEU A O 1
ATOM 5293 N N . ILE A 1 649 ? 10.203 21.047 -24.328 1 85.44 649 ILE A N 1
ATOM 5294 C CA . ILE A 1 649 ? 9 20.25 -24.094 1 85.44 649 ILE A CA 1
ATOM 5295 C C . ILE A 1 649 ? 9.266 18.781 -24.422 1 85.44 649 ILE A C 1
ATOM 5297 O O . ILE A 1 649 ? 8.82 17.891 -23.719 1 85.44 649 ILE A O 1
ATOM 5301 N N . GLN A 1 650 ? 10.086 18.547 -25.359 1 81.12 650 GLN A N 1
ATOM 5302 C CA . GLN A 1 650 ? 10.375 17.188 -25.812 1 81.12 650 GLN A CA 1
ATOM 5303 C C . GLN A 1 650 ? 11.422 16.516 -24.922 1 81.12 650 GLN A C 1
ATOM 5305 O O . GLN A 1 650 ? 11.539 15.297 -24.906 1 81.12 650 GLN A O 1
ATOM 5310 N N . ASN A 1 651 ? 12.102 17.328 -24.188 1 79.69 651 ASN A N 1
ATOM 5311 C CA . ASN A 1 651 ? 13.234 16.797 -23.453 1 79.69 651 ASN A CA 1
ATOM 5312 C C . ASN A 1 651 ? 13.008 16.891 -21.938 1 79.69 651 ASN A C 1
ATOM 5314 O O . ASN A 1 651 ? 13.93 17.188 -21.188 1 79.69 651 ASN A O 1
ATOM 5318 N N . CYS A 1 652 ? 11.82 16.812 -21.547 1 86 652 CYS A N 1
ATOM 5319 C CA . CYS A 1 652 ? 11.5 16.797 -20.125 1 86 652 CYS A CA 1
ATOM 5320 C C . CYS A 1 652 ? 10.68 15.555 -19.766 1 86 652 CYS A C 1
ATOM 5322 O O . CYS A 1 652 ? 9.984 15 -20.609 1 86 652 CYS A O 1
ATOM 5324 N N . SER A 1 653 ? 10.93 15.164 -18.547 1 82.81 653 SER A N 1
ATOM 5325 C CA . SER A 1 653 ? 10.195 14 -18.078 1 82.81 653 SER A CA 1
ATOM 5326 C C . SER A 1 653 ? 8.711 14.312 -17.906 1 82.81 653 SER A C 1
ATOM 5328 O O . SER A 1 653 ? 7.852 13.477 -18.203 1 82.81 653 SER A O 1
ATOM 5330 N N . LYS A 1 654 ? 8.469 15.5 -17.344 1 88.94 654 LYS A N 1
ATOM 5331 C CA . LYS A 1 654 ? 7.102 15.945 -17.094 1 88.94 654 LYS A CA 1
ATOM 5332 C C . LYS A 1 654 ? 6.879 17.359 -17.609 1 88.94 654 LYS A C 1
ATOM 5334 O O . LYS A 1 654 ? 7.832 18.125 -17.766 1 88.94 654 LYS A O 1
ATOM 5339 N N . ILE A 1 655 ? 5.602 17.688 -17.953 1 89.06 655 ILE A N 1
ATOM 5340 C CA . ILE A 1 655 ? 5.211 19.031 -18.344 1 89.06 655 ILE A CA 1
ATOM 5341 C C . ILE A 1 655 ? 4.113 19.547 -17.422 1 89.06 655 ILE A C 1
ATOM 5343 O O . ILE A 1 655 ? 3.033 18.953 -17.344 1 89.06 655 ILE A O 1
ATOM 5347 N N . LEU A 1 656 ? 4.449 20.609 -16.719 1 89.94 656 LEU A N 1
ATOM 5348 C CA . LEU A 1 656 ? 3.494 21.25 -15.82 1 89.94 656 LEU A CA 1
ATOM 5349 C C . LEU A 1 656 ? 2.789 22.406 -16.516 1 89.94 656 LEU A C 1
ATOM 5351 O O . LEU A 1 656 ? 3.441 23.344 -17 1 89.94 656 LEU A O 1
ATOM 5355 N N . VAL A 1 657 ? 1.434 22.344 -16.625 1 87.81 657 VAL A N 1
ATOM 5356 C CA . VAL A 1 657 ? 0.65 23.406 -17.25 1 87.81 657 VAL A CA 1
ATOM 5357 C C . VAL A 1 657 ? -0.112 24.188 -16.172 1 87.81 657 VAL A C 1
ATOM 5359 O O . VAL A 1 657 ? -1.058 23.672 -15.578 1 87.81 657 VAL A O 1
ATOM 5362 N N . ILE A 1 658 ? 0.349 25.469 -16 1 87.25 658 ILE A N 1
ATOM 5363 C CA . ILE A 1 658 ? -0.285 26.312 -15 1 87.25 658 ILE A CA 1
ATOM 5364 C C . ILE A 1 658 ? -1.48 27.047 -15.617 1 87.25 658 ILE A C 1
ATOM 5366 O O . ILE A 1 658 ? -1.312 27.922 -16.469 1 87.25 658 ILE A O 1
ATOM 5370 N N . LEU A 1 659 ? -2.623 26.656 -15.141 1 82.38 659 LEU A N 1
ATOM 5371 C CA . LEU A 1 659 ? -3.85 27.203 -15.703 1 82.38 659 LEU A CA 1
ATOM 5372 C C . LEU A 1 659 ? -4.383 28.344 -14.828 1 82.38 659 LEU A C 1
ATOM 5374 O O . LEU A 1 659 ? -5.145 28.109 -13.891 1 82.38 659 LEU A O 1
ATOM 5378 N N . GLY A 1 660 ? -3.902 29.5 -15.164 1 77.81 660 GLY A N 1
ATOM 5379 C CA . GLY A 1 660 ? -4.406 30.703 -14.539 1 77.81 660 GLY A CA 1
ATOM 5380 C C . GLY A 1 660 ? -5.375 31.469 -15.422 1 77.81 660 GLY A C 1
ATOM 5381 O O . GLY A 1 660 ? -5.75 31 -16.5 1 77.81 660 GLY A O 1
ATOM 5382 N N . GLN A 1 661 ? -5.883 32.625 -14.984 1 68.69 661 GLN A N 1
ATOM 5383 C CA . GLN A 1 661 ? -6.918 33.406 -15.648 1 68.69 661 GLN A CA 1
ATOM 5384 C C . GLN A 1 661 ? -6.488 33.812 -17.047 1 68.69 661 GLN A C 1
ATOM 5386 O O . GLN A 1 661 ? -7.297 33.812 -17.984 1 68.69 661 GLN A O 1
ATOM 5391 N N . GLU A 1 662 ? -5.207 34.062 -17.25 1 74.06 662 GLU A N 1
ATOM 5392 C CA . GLU A 1 662 ? -4.762 34.594 -18.531 1 74.06 662 GLU A CA 1
ATOM 5393 C C . GLU A 1 662 ? -4.141 33.531 -19.406 1 74.06 662 GLU A C 1
ATOM 5395 O O . GLU A 1 662 ? -3.436 33.812 -20.375 1 74.06 662 GLU A O 1
ATOM 5400 N N . PHE A 1 663 ? -4.434 32.312 -19 1 81.75 663 PHE A N 1
ATOM 5401 C CA . PHE A 1 663 ? -3.84 31.234 -19.797 1 81.75 663 PHE A CA 1
ATOM 5402 C C . PHE A 1 663 ? -4.539 31.109 -21.141 1 81.75 663 PHE A C 1
ATOM 5404 O O . PHE A 1 663 ? -3.883 31.047 -22.188 1 81.75 663 PHE A O 1
ATOM 5411 N N . GLU A 1 664 ? -5.918 31.125 -20.922 1 72.38 664 GLU A N 1
ATOM 5412 C CA . GLU A 1 664 ? -6.707 31.016 -22.156 1 72.38 664 GLU A CA 1
ATOM 5413 C C . GLU A 1 664 ? -6.637 32.281 -22.969 1 72.38 664 GLU A C 1
ATOM 5415 O O . GLU A 1 664 ? -6.824 33.375 -22.438 1 72.38 664 GLU A O 1
ATOM 5420 N N . GLY A 1 665 ? -6.301 32.156 -24.078 1 70.56 665 GLY A N 1
ATOM 5421 C CA . GLY A 1 665 ? -6.184 33.344 -24.938 1 70.56 665 GLY A CA 1
ATOM 5422 C C . GLY A 1 665 ? -4.75 33.781 -25.156 1 70.56 665 GLY A C 1
ATOM 5423 O O . GLY A 1 665 ? -4.465 34.562 -26.047 1 70.56 665 GLY A O 1
ATOM 5424 N N . ASN A 1 666 ? -3.92 33.281 -24.281 1 77.44 666 ASN A N 1
ATOM 5425 C CA . ASN A 1 666 ? -2.502 33.562 -24.5 1 77.44 666 ASN A CA 1
ATOM 5426 C C . ASN A 1 666 ? -1.917 32.656 -25.594 1 77.44 666 ASN A C 1
ATOM 5428 O O . ASN A 1 666 ? -1.824 31.453 -25.422 1 77.44 666 ASN A O 1
ATOM 5432 N N . LEU A 1 667 ? -1.546 33.188 -26.594 1 68.81 667 LEU A N 1
ATOM 5433 C CA . LEU A 1 667 ? -1.125 32.469 -27.797 1 68.81 667 LEU A CA 1
ATOM 5434 C C . LEU A 1 667 ? 0.112 31.641 -27.516 1 68.81 667 LEU A C 1
ATOM 5436 O O . LEU A 1 667 ? 0.233 30.516 -28.016 1 68.81 667 LEU A O 1
ATOM 5440 N N . GLU A 1 668 ? 0.957 32.219 -26.75 1 76.06 668 GLU A N 1
ATOM 5441 C CA . GLU A 1 668 ? 2.18 31.484 -26.453 1 76.06 668 GLU A CA 1
ATOM 5442 C C . GLU A 1 668 ? 1.879 30.234 -25.641 1 76.06 668 GLU A C 1
ATOM 5444 O O . GLU A 1 668 ? 2.434 29.156 -25.922 1 76.06 668 GLU A O 1
ATOM 5449 N N . CYS A 1 669 ? 1.044 30.422 -24.703 1 81.56 669 CYS A N 1
ATOM 5450 C CA . CYS A 1 669 ? 0.663 29.297 -23.859 1 81.56 669 CYS A CA 1
ATOM 5451 C C . CYS A 1 669 ? -0.058 28.234 -24.688 1 81.56 669 CYS A C 1
ATOM 5453 O O . CYS A 1 669 ? 0.2 27.031 -24.531 1 81.56 669 CYS A O 1
ATOM 5455 N N . GLU A 1 670 ? -0.917 28.719 -25.484 1 78.31 670 GLU A N 1
ATOM 5456 C CA . GLU A 1 670 ? -1.671 27.797 -26.328 1 78.31 670 GLU A CA 1
ATOM 5457 C C . GLU A 1 670 ? -0.747 27.016 -27.266 1 78.31 670 GLU A C 1
ATOM 5459 O O . GLU A 1 670 ? -0.955 25.828 -27.516 1 78.31 670 GLU A O 1
ATOM 5464 N N . TYR A 1 671 ? 0.165 27.703 -27.766 1 75.56 671 TYR A N 1
ATOM 5465 C CA . TYR A 1 671 ? 1.148 27.078 -28.641 1 75.56 671 TYR A CA 1
ATOM 5466 C C . TYR A 1 671 ? 1.915 25.984 -27.906 1 75.56 671 TYR A C 1
ATOM 5468 O O . TYR A 1 671 ? 2.062 24.859 -28.406 1 75.56 671 TYR A O 1
ATOM 5476 N N . GLU A 1 672 ? 2.4 26.297 -26.797 1 83.25 672 GLU A N 1
ATOM 5477 C CA . GLU A 1 672 ? 3.164 25.328 -26 1 83.25 672 GLU A CA 1
ATOM 5478 C C . GLU A 1 672 ? 2.297 24.141 -25.594 1 83.25 672 GLU A C 1
ATOM 5480 O O . GLU A 1 672 ? 2.75 23 -25.641 1 83.25 672 GLU A O 1
ATOM 5485 N N . LEU A 1 673 ? 1.169 24.531 -25.234 1 85.12 673 LEU A N 1
ATOM 5486 C CA . LEU A 1 673 ? 0.247 23.469 -24.828 1 85.12 673 LEU A CA 1
ATOM 5487 C C . LEU A 1 673 ? -0.027 22.516 -25.984 1 85.12 673 LEU A C 1
ATOM 5489 O O . LEU A 1 673 ? -0.088 21.297 -25.781 1 85.12 673 LEU A O 1
ATOM 5493 N N . SER A 1 674 ? -0.22 23.016 -27.094 1 78 674 SER A N 1
ATOM 5494 C CA . SER A 1 674 ? -0.472 22.188 -28.266 1 78 674 SER A CA 1
ATOM 5495 C C . SER A 1 674 ? 0.679 21.219 -28.516 1 78 674 SER A C 1
ATOM 5497 O O . SER A 1 674 ? 0.455 20.047 -28.844 1 78 674 SER A O 1
ATOM 5499 N N . HIS A 1 675 ? 1.813 21.656 -28.344 1 79.94 675 HIS A N 1
ATOM 5500 C CA . HIS A 1 675 ? 2.98 20.797 -28.547 1 79.94 675 HIS A CA 1
ATOM 5501 C C . HIS A 1 675 ? 3.115 19.781 -27.422 1 79.94 675 HIS A C 1
ATOM 5503 O O . HIS A 1 675 ? 3.557 18.656 -27.656 1 79.94 675 HIS A O 1
ATOM 5509 N N . ALA A 1 676 ? 2.93 20.266 -26.234 1 83.31 676 ALA A N 1
ATOM 5510 C CA . ALA A 1 676 ? 2.953 19.328 -25.109 1 83.31 676 ALA A CA 1
ATOM 5511 C C . ALA A 1 676 ? 1.948 18.203 -25.312 1 83.31 676 ALA A C 1
ATOM 5513 O O . ALA A 1 676 ? 2.248 17.047 -25.031 1 83.31 676 ALA A O 1
ATOM 5514 N N . LEU A 1 677 ? 0.917 18.625 -25.812 1 77.69 677 LEU A N 1
ATOM 5515 C CA . LEU A 1 677 ? -0.13 17.641 -26.078 1 77.69 677 LEU A CA 1
ATOM 5516 C C . LEU A 1 677 ? 0.284 16.703 -27.203 1 77.69 677 LEU A C 1
ATOM 5518 O O . LEU A 1 677 ? 0.024 15.5 -27.125 1 77.69 677 LEU A O 1
ATOM 5522 N N . LYS A 1 678 ? 0.852 17.234 -28.109 1 74.06 678 LYS A N 1
ATOM 5523 C CA . LYS A 1 678 ? 1.375 16.438 -29.203 1 74.06 678 LYS A CA 1
ATOM 5524 C C . LYS A 1 678 ? 2.395 15.414 -28.703 1 74.06 678 LYS A C 1
ATOM 5526 O O . LYS A 1 678 ? 2.359 14.25 -29.109 1 74.06 678 LYS A O 1
ATOM 5531 N N . ARG A 1 679 ? 3.299 15.875 -27.891 1 79.25 679 ARG A N 1
ATOM 5532 C CA . ARG A 1 679 ? 4.305 14.984 -27.312 1 79.25 679 ARG A CA 1
ATOM 5533 C C . ARG A 1 679 ? 3.65 13.859 -26.516 1 79.25 679 ARG A C 1
ATOM 5535 O O . ARG A 1 679 ? 4.047 12.703 -26.641 1 79.25 679 ARG A O 1
ATOM 5542 N N . LYS A 1 680 ? 2.895 14.383 -25.641 1 75.44 680 LYS A N 1
ATOM 5543 C CA . LYS A 1 680 ? 2.166 13.398 -24.859 1 75.44 680 LYS A CA 1
ATOM 5544 C C . LYS A 1 680 ? 1.559 12.32 -25.734 1 75.44 680 LYS A C 1
ATOM 5546 O O . LYS A 1 680 ? 1.619 11.133 -25.406 1 75.44 680 LYS A O 1
ATOM 5551 N N . HIS A 1 681 ? 1.245 12.75 -26.828 1 60.53 681 HIS A N 1
ATOM 5552 C CA . HIS A 1 681 ? 0.548 11.867 -27.75 1 60.53 681 HIS A CA 1
ATOM 5553 C C . HIS A 1 681 ? 1.532 11.039 -28.578 1 60.53 681 HIS A C 1
ATOM 5555 O O . HIS A 1 681 ? 1.331 9.836 -28.766 1 60.53 681 HIS A O 1
ATOM 5561 N N . GLU A 1 682 ? 2.561 11.641 -29.031 1 60.03 682 GLU A N 1
ATOM 5562 C CA . GLU A 1 682 ? 3.521 11.016 -29.922 1 60.03 682 GLU A CA 1
ATOM 5563 C C . GLU A 1 682 ? 4.371 9.984 -29.203 1 60.03 682 GLU A C 1
ATOM 5565 O O . GLU A 1 682 ? 4.637 8.898 -29.719 1 60.03 682 GLU A O 1
ATOM 5570 N N . ASP A 1 683 ? 4.762 10.359 -28.016 1 58.97 683 ASP A N 1
ATOM 5571 C CA . ASP A 1 683 ? 5.684 9.492 -27.281 1 58.97 683 ASP A CA 1
ATOM 5572 C C . ASP A 1 683 ? 4.934 8.562 -26.344 1 58.97 683 ASP A C 1
ATOM 5574 O O . ASP A 1 683 ? 5.547 7.766 -25.625 1 58.97 683 ASP A O 1
ATOM 5578 N N . ASN A 1 684 ? 3.697 8.586 -26.422 1 52.44 684 ASN A N 1
ATOM 5579 C CA . ASN A 1 684 ? 2.801 7.766 -25.625 1 52.44 684 ASN A CA 1
ATOM 5580 C C . ASN A 1 684 ? 3.186 7.797 -24.141 1 52.44 684 ASN A C 1
ATOM 5582 O O . ASN A 1 684 ? 3.314 6.746 -23.516 1 52.44 684 ASN A O 1
ATOM 5586 N N . LEU A 1 685 ? 3.395 9.039 -23.766 1 61.38 685 LEU A N 1
ATOM 5587 C CA . LEU A 1 685 ? 3.818 9.234 -22.391 1 61.38 685 LEU A CA 1
ATOM 5588 C C . LEU A 1 685 ? 2.633 9.609 -21.5 1 61.38 685 LEU A C 1
ATOM 5590 O O . LEU A 1 685 ? 1.961 10.617 -21.75 1 61.38 685 LEU A O 1
ATOM 5594 N N . GLU A 1 686 ? 2.096 8.859 -20.578 1 54.19 686 GLU A N 1
ATOM 5595 C CA . GLU A 1 686 ? 0.845 9.062 -19.844 1 54.19 686 GLU A CA 1
ATOM 5596 C C . GLU A 1 686 ? 1.009 10.102 -18.75 1 54.19 686 GLU A C 1
ATOM 5598 O O . GLU A 1 686 ? 0.093 10.883 -18.484 1 54.19 686 GLU A O 1
ATOM 5603 N N . ASN A 1 687 ? 2.078 10.188 -18.219 1 66.38 687 ASN A N 1
ATOM 5604 C CA . ASN A 1 687 ? 2.277 11.031 -17.047 1 66.38 687 ASN A CA 1
ATOM 5605 C C . ASN A 1 687 ? 3.33 12.102 -17.297 1 66.38 687 ASN A C 1
ATOM 5607 O O . ASN A 1 687 ? 4.066 12.484 -16.391 1 66.38 687 ASN A O 1
ATOM 5611 N N . VAL A 1 688 ? 2.963 12.555 -18.547 1 81 688 VAL A N 1
ATOM 5612 C CA . VAL A 1 688 ? 3.982 13.555 -18.859 1 81 688 VAL A CA 1
ATOM 5613 C C . VAL A 1 688 ? 3.434 14.953 -18.578 1 81 688 VAL A C 1
ATOM 5615 O O . VAL A 1 688 ? 4.16 15.828 -18.094 1 81 688 VAL A O 1
ATOM 5618 N N . LEU A 1 689 ? 2.111 15.07 -18.875 1 83.69 689 LEU A N 1
ATOM 5619 C CA . LEU A 1 689 ? 1.485 16.375 -18.719 1 83.69 689 LEU A CA 1
ATOM 5620 C C . LEU A 1 689 ? 0.723 16.469 -17.391 1 83.69 689 LEU A C 1
ATOM 5622 O O . LEU A 1 689 ? -0.142 15.633 -17.125 1 83.69 689 LEU A O 1
ATOM 5626 N N . ILE A 1 690 ? 1.023 17.469 -16.609 1 85.69 690 ILE A N 1
ATOM 5627 C CA . ILE A 1 690 ? 0.364 17.688 -15.32 1 85.69 690 ILE A CA 1
ATOM 5628 C C . ILE A 1 690 ? -0.247 19.094 -15.289 1 85.69 690 ILE A C 1
ATOM 5630 O O . ILE A 1 690 ? 0.448 20.078 -15.016 1 85.69 690 ILE A O 1
ATOM 5634 N N . PRO A 1 691 ? -1.569 19.219 -15.555 1 83.94 691 PRO A N 1
ATOM 5635 C CA . PRO A 1 691 ? -2.213 20.531 -15.43 1 83.94 691 PRO A CA 1
ATOM 5636 C C . PRO A 1 691 ? -2.408 20.953 -13.977 1 83.94 691 PRO A C 1
ATOM 5638 O O . PRO A 1 691 ? -2.85 20.156 -13.148 1 83.94 691 PRO A O 1
ATOM 5641 N N . ILE A 1 692 ? -2.002 22.141 -13.656 1 84.25 692 ILE A N 1
ATOM 5642 C CA . ILE A 1 692 ? -2.158 22.719 -12.328 1 84.25 692 ILE A CA 1
ATOM 5643 C C . ILE A 1 692 ? -3.115 23.906 -12.398 1 84.25 692 ILE A C 1
ATOM 5645 O O . ILE A 1 692 ? -2.791 24.938 -12.992 1 84.25 692 ILE A O 1
ATOM 5649 N N . LEU A 1 693 ? -4.258 23.797 -11.773 1 78.94 693 LEU A N 1
ATOM 5650 C CA . LEU A 1 693 ? -5.301 24.812 -11.82 1 78.94 693 LEU A CA 1
ATOM 5651 C C . LEU A 1 693 ? -5.078 25.875 -10.75 1 78.94 693 LEU A C 1
ATOM 5653 O O . LEU A 1 693 ? -5 25.562 -9.562 1 78.94 693 LEU A O 1
ATOM 5657 N N . ARG A 1 694 ? -4.906 27.062 -11.047 1 74.5 694 ARG A N 1
ATOM 5658 C CA . ARG A 1 694 ? -4.742 28.141 -10.086 1 74.5 694 ARG A CA 1
ATOM 5659 C C . ARG A 1 694 ? -6.004 29 -10 1 74.5 694 ARG A C 1
ATOM 5661 O O . ARG A 1 694 ? -6.598 29.141 -8.93 1 74.5 694 ARG A O 1
ATOM 5668 N N . ASN A 1 695 ? -6.371 29.875 -11.039 1 62.47 695 ASN A N 1
ATOM 5669 C CA . ASN A 1 695 ? -7.488 30.812 -10.984 1 62.47 695 ASN A CA 1
ATOM 5670 C C . ASN A 1 695 ? -8.328 30.766 -12.258 1 62.47 695 ASN A C 1
ATOM 5672 O O . ASN A 1 695 ? -8.32 31.719 -13.039 1 62.47 695 ASN A O 1
ATOM 5676 N N . VAL A 1 696 ? -8.719 29.531 -12.711 1 58.47 696 VAL A N 1
ATOM 5677 C CA . VAL A 1 696 ? -9.438 29.594 -13.977 1 58.47 696 VAL A CA 1
ATOM 5678 C C . VAL A 1 696 ? -10.867 29.094 -13.781 1 58.47 696 VAL A C 1
ATOM 5680 O O . VAL A 1 696 ? -11.117 28.219 -12.953 1 58.47 696 VAL A O 1
ATOM 5683 N N . ASP A 1 697 ? -11.828 29.891 -14.141 1 53.12 697 ASP A N 1
ATOM 5684 C CA . ASP A 1 697 ? -13.25 29.547 -14.148 1 53.12 697 ASP A CA 1
ATOM 5685 C C . ASP A 1 697 ? -13.516 28.328 -15.031 1 53.12 697 ASP A C 1
ATOM 5687 O O . ASP A 1 697 ? -14.578 27.719 -14.945 1 53.12 697 ASP A O 1
ATOM 5691 N N . GLY A 1 698 ? -12.359 27.75 -15.797 1 55.5 698 GLY A N 1
ATOM 5692 C CA . GLY A 1 698 ? -12.586 26.625 -16.688 1 55.5 698 GLY A CA 1
ATOM 5693 C C . GLY A 1 698 ? -11.297 26.016 -17.219 1 55.5 698 GLY A C 1
ATOM 5694 O O . GLY A 1 698 ? -10.25 26.656 -17.203 1 55.5 698 GLY A O 1
ATOM 5695 N N . LEU A 1 699 ? -11.297 24.703 -17.328 1 57.72 699 LEU A N 1
ATOM 5696 C CA . LEU A 1 699 ? -10.133 23.984 -17.859 1 57.72 699 LEU A CA 1
ATOM 5697 C C . LEU A 1 699 ? -10.047 24.125 -19.375 1 57.72 699 LEU A C 1
ATOM 5699 O O . LEU A 1 699 ? -11.062 24.031 -20.062 1 57.72 699 LEU A O 1
ATOM 5703 N N . HIS A 1 700 ? -8.875 24.531 -19.75 1 62 700 HIS A N 1
ATOM 5704 C CA . HIS A 1 700 ? -8.594 24.562 -21.188 1 62 700 HIS A CA 1
ATOM 5705 C C . HIS A 1 700 ? -9.117 23.297 -21.859 1 62 700 HIS A C 1
ATOM 5707 O O . HIS A 1 700 ? -8.969 22.188 -21.328 1 62 700 HIS A O 1
ATOM 5713 N N . GLN A 1 701 ? -9.852 23.438 -22.906 1 56.59 701 GLN A N 1
ATOM 5714 C CA . GLN A 1 701 ? -10.578 22.375 -23.594 1 56.59 701 GLN A CA 1
ATOM 5715 C C . GLN A 1 701 ? -9.68 21.172 -23.844 1 56.59 701 GLN A C 1
ATOM 5717 O O . GLN A 1 701 ? -10.109 20.031 -23.672 1 56.59 701 GLN A O 1
ATOM 5722 N N . SER A 1 702 ? -8.398 21.453 -24.125 1 58.84 702 SER A N 1
ATOM 5723 C CA . SER A 1 702 ? -7.473 20.391 -24.484 1 58.84 702 SER A CA 1
ATOM 5724 C C . SER A 1 702 ? -7 19.625 -23.25 1 58.84 702 SER A C 1
ATOM 5726 O O . SER A 1 702 ? -6.387 18.562 -23.375 1 58.84 702 SER A O 1
ATOM 5728 N N . LEU A 1 703 ? -7.277 20.234 -22.094 1 63.94 703 LEU A N 1
ATOM 5729 C CA . LEU A 1 703 ? -6.754 19.641 -20.875 1 63.94 703 LEU A CA 1
ATOM 5730 C C . LEU A 1 703 ? -7.871 18.984 -20.062 1 63.94 703 LEU A C 1
ATOM 5732 O O . LEU A 1 703 ? -7.633 18.469 -18.969 1 63.94 703 LEU A O 1
ATOM 5736 N N . ARG A 1 704 ? -8.906 19.125 -20.594 1 54.03 704 ARG A N 1
ATOM 5737 C CA . ARG A 1 704 ? -10.094 18.688 -19.875 1 54.03 704 ARG A CA 1
ATOM 5738 C C . ARG A 1 704 ? -10.008 17.203 -19.547 1 54.03 704 ARG A C 1
ATOM 5740 O O . ARG A 1 704 ? -10.586 16.734 -18.562 1 54.03 704 ARG A O 1
ATOM 5747 N N . THR A 1 705 ? -9.039 16.469 -20.359 1 51.22 705 THR A N 1
ATOM 5748 C CA . THR A 1 705 ? -8.953 15.023 -20.219 1 51.22 705 THR A CA 1
ATOM 5749 C C . THR A 1 705 ? -7.832 14.641 -19.266 1 51.22 705 THR A C 1
ATOM 5751 O O . THR A 1 705 ? -7.609 13.453 -19 1 51.22 705 THR A O 1
ATOM 5754 N N . ILE A 1 706 ? -7.195 15.562 -18.812 1 64 706 ILE A N 1
ATOM 5755 C CA . ILE A 1 706 ? -6.035 15.305 -17.969 1 64 706 ILE A CA 1
ATOM 5756 C C . ILE A 1 706 ? -6.348 15.719 -16.531 1 64 706 ILE A C 1
ATOM 5758 O O . ILE A 1 706 ? -6.883 16.797 -16.281 1 64 706 ILE A O 1
ATOM 5762 N N . THR A 1 707 ? -6.113 14.766 -15.656 1 60.44 707 THR A N 1
ATOM 5763 C CA . THR A 1 707 ? -6.285 15.109 -14.25 1 60.44 707 THR A CA 1
ATOM 5764 C C . THR A 1 707 ? -5.402 16.297 -13.875 1 60.44 707 THR A C 1
ATOM 5766 O O . THR A 1 707 ? -4.203 16.297 -14.156 1 60.44 707 THR A O 1
ATOM 5769 N N . PHE A 1 708 ? -6.168 17.25 -13.43 1 69.88 708 PHE A N 1
ATOM 5770 C CA . PHE A 1 708 ? -5.383 18.406 -13.047 1 69.88 708 PHE A CA 1
ATOM 5771 C C . PHE A 1 708 ? -5.16 18.438 -11.539 1 69.88 708 PHE A C 1
ATOM 5773 O O . PHE A 1 708 ? -5.879 17.781 -10.789 1 69.88 708 PHE A O 1
ATOM 5780 N N . LEU A 1 709 ? -4.152 19.031 -11.18 1 75.38 709 LEU A N 1
ATOM 5781 C CA . LEU A 1 709 ? -3.877 19.359 -9.781 1 75.38 709 LEU A CA 1
ATOM 5782 C C . LEU A 1 709 ? -4.492 20.703 -9.406 1 75.38 709 LEU A C 1
ATOM 5784 O O . LEU A 1 709 ? -4.281 21.703 -10.102 1 75.38 709 LEU A O 1
ATOM 5788 N N . ASP A 1 710 ? -5.363 20.719 -8.477 1 68 710 ASP A N 1
ATOM 5789 C CA . ASP A 1 710 ? -5.996 21.953 -8.031 1 68 710 ASP A CA 1
ATOM 5790 C C . ASP A 1 710 ? -5.062 22.75 -7.125 1 68 710 ASP A C 1
ATOM 5792 O O . ASP A 1 710 ? -4.664 22.281 -6.059 1 68 710 ASP A O 1
ATOM 5796 N N . ALA A 1 711 ? -4.703 23.875 -7.656 1 66.5 711 ALA A N 1
ATOM 5797 C CA . ALA A 1 711 ? -3.844 24.781 -6.891 1 66.5 711 ALA A CA 1
ATOM 5798 C C . ALA A 1 711 ? -4.484 26.156 -6.738 1 66.5 711 ALA A C 1
ATOM 5800 O O . ALA A 1 711 ? -3.785 27.172 -6.668 1 66.5 711 ALA A O 1
ATOM 5801 N N . VAL A 1 712 ? -5.84 26.234 -6.816 1 59.06 712 VAL A N 1
ATOM 5802 C CA . VAL A 1 712 ? -6.527 27.516 -6.727 1 59.06 712 VAL A CA 1
ATOM 5803 C C . VAL A 1 712 ? -6.336 28.109 -5.332 1 59.06 712 VAL A C 1
ATOM 5805 O O . VAL A 1 712 ? -5.91 29.266 -5.191 1 59.06 712 VAL A O 1
ATOM 5808 N N . ASP A 1 713 ? -6.66 27.297 -4.398 1 57.22 713 ASP A N 1
ATOM 5809 C CA . ASP A 1 713 ? -6.477 27.781 -3.033 1 57.22 713 ASP A CA 1
ATOM 5810 C C . ASP A 1 713 ? -5.164 27.281 -2.443 1 57.22 713 ASP A C 1
ATOM 5812 O O . ASP A 1 713 ? -4.379 28.047 -1.895 1 57.22 713 ASP A O 1
ATOM 5816 N N . ASP A 1 714 ? -4.984 26.062 -2.549 1 63.66 714 ASP A N 1
ATOM 5817 C CA . ASP A 1 714 ? -3.752 25.422 -2.084 1 63.66 714 ASP A CA 1
ATOM 5818 C C . ASP A 1 714 ? -3.342 24.281 -3.002 1 63.66 714 ASP A C 1
ATOM 5820 O O . ASP A 1 714 ? -4.195 23.609 -3.58 1 63.66 714 ASP A O 1
ATOM 5824 N N . CYS A 1 715 ? -2.08 24.172 -3.217 1 67.38 715 CYS A N 1
ATOM 5825 C CA . CYS A 1 715 ? -1.54 23.125 -4.082 1 67.38 715 CYS A CA 1
ATOM 5826 C C . CYS A 1 715 ? -1.25 21.859 -3.293 1 67.38 715 CYS A C 1
ATOM 5828 O O . CYS A 1 715 ? -0.648 21.906 -2.219 1 67.38 715 CYS A O 1
ATOM 5830 N N . ASP A 1 716 ? -1.774 20.766 -3.641 1 64.44 716 ASP A N 1
ATOM 5831 C CA . ASP A 1 716 ? -1.407 19.469 -3.062 1 64.44 716 ASP A CA 1
ATOM 5832 C C . ASP A 1 716 ? -0.033 19.016 -3.553 1 64.44 716 ASP A C 1
ATOM 5834 O O . ASP A 1 716 ? 0.071 18.297 -4.543 1 64.44 716 ASP A O 1
ATOM 5838 N N . TRP A 1 717 ? 0.962 19.406 -2.879 1 73.06 717 TRP A N 1
ATOM 5839 C CA . TRP A 1 717 ? 2.34 19.188 -3.307 1 73.06 717 TRP A CA 1
ATOM 5840 C C . TRP A 1 717 ? 2.674 17.703 -3.303 1 73.06 717 TRP A C 1
ATOM 5842 O O . TRP A 1 717 ? 3.439 17.219 -4.145 1 73.06 717 TRP A O 1
ATOM 5852 N N . ASN A 1 718 ? 2.164 16.969 -2.352 1 62.34 718 ASN A N 1
ATOM 5853 C CA . ASN A 1 718 ? 2.428 15.539 -2.312 1 62.34 718 ASN A CA 1
ATOM 5854 C C . ASN A 1 718 ? 1.932 14.844 -3.576 1 62.34 718 ASN A C 1
ATOM 5856 O O . ASN A 1 718 ? 2.631 14 -4.137 1 62.34 718 ASN A O 1
ATOM 5860 N N . LYS A 1 719 ? 0.762 15.258 -3.883 1 68.5 719 LYS A N 1
ATOM 5861 C CA . LYS A 1 719 ? 0.215 14.703 -5.113 1 68.5 719 LYS A CA 1
ATOM 5862 C C . LYS A 1 719 ? 1.078 15.07 -6.316 1 68.5 719 LYS A C 1
ATOM 5864 O O . LYS A 1 719 ? 1.284 14.25 -7.215 1 68.5 719 LYS A O 1
ATOM 5869 N N . LEU A 1 720 ? 1.504 16.312 -6.301 1 78.62 720 LEU A N 1
ATOM 5870 C CA . LEU A 1 720 ? 2.35 16.75 -7.402 1 78.62 720 LEU A CA 1
ATOM 5871 C C . LEU A 1 720 ? 3.662 15.977 -7.43 1 78.62 720 LEU A C 1
ATOM 5873 O O . LEU A 1 720 ? 4.098 15.523 -8.492 1 78.62 720 LEU A O 1
ATOM 5877 N N . ILE A 1 721 ? 4.238 15.758 -6.262 1 74.94 721 ILE A N 1
ATOM 5878 C CA . ILE A 1 721 ? 5.527 15.078 -6.188 1 74.94 721 ILE A CA 1
ATOM 5879 C C . ILE A 1 721 ? 5.359 13.609 -6.594 1 74.94 721 ILE A C 1
ATOM 5881 O O . ILE A 1 721 ? 6.191 13.062 -7.32 1 74.94 721 ILE A O 1
ATOM 5885 N N . LYS A 1 722 ? 4.32 13.016 -6.148 1 68.19 722 LYS A N 1
ATOM 5886 C CA . LYS A 1 722 ? 4.031 11.648 -6.562 1 68.19 722 LYS A CA 1
ATOM 5887 C C . LYS A 1 722 ? 3.891 11.547 -8.078 1 68.19 722 LYS A C 1
ATOM 5889 O O . LYS A 1 722 ? 4.387 10.602 -8.695 1 68.19 722 LYS A O 1
ATOM 5894 N N . ALA A 1 723 ? 3.178 12.516 -8.594 1 73.75 723 ALA A N 1
ATOM 5895 C CA . ALA A 1 723 ? 3.002 12.562 -10.047 1 73.75 723 ALA A CA 1
ATOM 5896 C C . ALA A 1 723 ? 4.344 12.727 -10.758 1 73.75 723 ALA A C 1
ATOM 5898 O O . ALA A 1 723 ? 4.57 12.133 -11.812 1 73.75 723 ALA A O 1
ATOM 5899 N N . MET A 1 724 ? 5.199 13.508 -10.148 1 78.81 724 MET A N 1
ATOM 5900 C CA . MET A 1 724 ? 6.523 13.766 -10.711 1 78.81 724 MET A CA 1
ATOM 5901 C C . MET A 1 724 ? 7.387 12.508 -10.672 1 78.81 724 MET A C 1
ATOM 5903 O O . MET A 1 724 ? 8.227 12.297 -11.555 1 78.81 724 MET A O 1
ATOM 5907 N N . GLU A 1 725 ? 7.145 11.727 -9.656 1 64.88 725 GLU A N 1
ATOM 5908 C CA . GLU A 1 725 ? 7.984 10.547 -9.469 1 64.88 725 GLU A CA 1
ATOM 5909 C C . GLU A 1 725 ? 7.441 9.352 -10.242 1 64.88 725 GLU A C 1
ATOM 5911 O O . GLU A 1 725 ? 8.141 8.359 -10.422 1 64.88 725 GLU A O 1
ATOM 5916 N N . SER A 1 726 ? 6.289 9.562 -10.617 1 61.84 726 SER A N 1
ATOM 5917 C CA . SER A 1 726 ? 5.699 8.484 -11.398 1 61.84 726 SER A CA 1
ATOM 5918 C C . SER A 1 726 ? 6.352 8.375 -12.773 1 61.84 726 SER A C 1
ATOM 5920 O O . SER A 1 726 ? 6.828 9.367 -13.32 1 61.84 726 SER A O 1
ATOM 5922 N N . MET A 1 727 ? 6.605 7.191 -13.211 1 56.62 727 MET A N 1
ATOM 5923 C CA . MET A 1 727 ? 7.211 6.977 -14.523 1 56.62 727 MET A CA 1
ATOM 5924 C C . MET A 1 727 ? 6.352 7.586 -15.625 1 56.62 727 MET A C 1
ATOM 5926 O O . MET A 1 727 ? 5.121 7.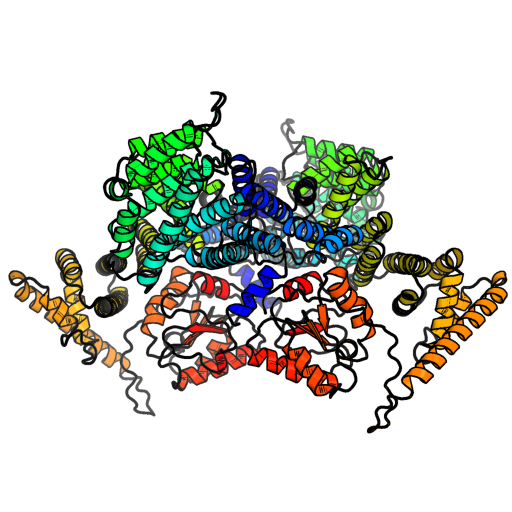512 -15.57 1 56.62 727 MET A O 1
ATOM 5930 N N . PRO A 1 728 ? 7.125 8.359 -16.531 1 58.56 728 PRO A N 1
ATOM 5931 C CA . PRO A 1 728 ? 6.363 8.922 -17.656 1 58.56 728 PRO A CA 1
ATOM 5932 C C . PRO A 1 728 ? 5.73 7.84 -18.531 1 58.56 728 PRO A C 1
ATOM 5934 O O . PRO A 1 728 ? 6.258 6.73 -18.625 1 58.56 728 PRO A O 1
ATOM 5937 N N . MET B 1 1 ? 14.406 3.26 -25.594 1 29.02 1 MET B N 1
ATOM 5938 C CA . MET B 1 1 ? 15.688 3.646 -25 1 29.02 1 MET B CA 1
ATOM 5939 C C . MET B 1 1 ? 16.766 2.617 -25.312 1 29.02 1 MET B C 1
ATOM 5941 O O . MET B 1 1 ? 16.562 1.419 -25.109 1 29.02 1 MET B O 1
ATOM 5945 N N . ASN B 1 2 ? 17.609 2.949 -25.938 1 34.44 2 ASN B N 1
ATOM 5946 C CA . ASN B 1 2 ? 18.75 2.117 -26.312 1 34.44 2 ASN B CA 1
ATOM 5947 C C . ASN B 1 2 ? 19.5 1.626 -25.078 1 34.44 2 ASN B C 1
ATOM 5949 O O . ASN B 1 2 ? 19.5 2.283 -24.031 1 34.44 2 ASN B O 1
ATOM 5953 N N . GLY B 1 3 ? 19.828 0.358 -25 1 42.59 3 GLY B N 1
ATOM 5954 C CA . GLY B 1 3 ? 20.578 -0.354 -23.984 1 42.59 3 GLY B CA 1
ATOM 5955 C C . GLY B 1 3 ? 21.719 0.46 -23.391 1 42.59 3 GLY B C 1
ATOM 5956 O O . GLY B 1 3 ? 21.969 0.412 -22.188 1 42.59 3 GLY B O 1
ATOM 5957 N N . LYS B 1 4 ? 22.391 1.192 -24.188 1 50.12 4 LYS B N 1
ATOM 5958 C CA . LYS B 1 4 ? 23.562 1.963 -23.797 1 50.12 4 LYS B CA 1
ATOM 5959 C C . LYS B 1 4 ? 23.172 3.152 -22.922 1 50.12 4 LYS B C 1
ATOM 5961 O O . LYS B 1 4 ? 23.875 3.473 -21.969 1 50.12 4 LYS B O 1
ATOM 5966 N N . GLU B 1 5 ? 22.078 3.812 -23.078 1 49.78 5 GLU B N 1
ATOM 5967 C CA . GLU B 1 5 ? 21.641 5.012 -22.359 1 49.78 5 GLU B CA 1
ATOM 5968 C C . GLU B 1 5 ? 21.109 4.672 -20.969 1 49.78 5 GLU B C 1
ATOM 5970 O O . GLU B 1 5 ? 21.281 5.445 -20.031 1 49.78 5 GLU B O 1
ATOM 5975 N N . ARG B 1 6 ? 20.75 3.422 -20.75 1 54.16 6 ARG B N 1
ATOM 5976 C CA . ARG B 1 6 ? 20.25 3.004 -19.453 1 54.16 6 ARG B CA 1
ATOM 5977 C C . ARG B 1 6 ? 21.391 2.846 -18.453 1 54.16 6 ARG B C 1
ATOM 5979 O O . ARG B 1 6 ? 21.266 3.244 -17.297 1 54.16 6 ARG B O 1
ATOM 5986 N N . TRP B 1 7 ? 22.562 2.422 -19 1 57.47 7 TRP B N 1
ATOM 5987 C CA . TRP B 1 7 ? 23.672 2.113 -18.109 1 57.47 7 TRP B CA 1
ATOM 5988 C C . TRP B 1 7 ? 24.344 3.391 -17.609 1 57.47 7 TRP B C 1
ATOM 5990 O O . TRP B 1 7 ? 24.875 3.422 -16.5 1 57.47 7 TRP B O 1
ATOM 6000 N N . LYS B 1 8 ? 24.281 4.375 -18.375 1 61.56 8 LYS B N 1
ATOM 6001 C CA . LYS B 1 8 ? 24.906 5.641 -18 1 61.56 8 LYS B CA 1
ATOM 6002 C C . LYS B 1 8 ? 24.266 6.23 -16.75 1 61.56 8 LYS B C 1
ATOM 6004 O O . LYS B 1 8 ? 24.953 6.785 -15.891 1 61.56 8 LYS B O 1
ATOM 6009 N N . VAL B 1 9 ? 23.109 5.891 -16.609 1 58.81 9 VAL B N 1
ATOM 6010 C CA . VAL B 1 9 ? 22.391 6.461 -15.469 1 58.81 9 VAL B CA 1
ATOM 6011 C C . VAL B 1 9 ? 22.844 5.789 -14.18 1 58.81 9 VAL B C 1
ATOM 6013 O O . VAL B 1 9 ? 23.094 6.465 -13.172 1 58.81 9 VAL B O 1
ATOM 6016 N N . TYR B 1 10 ? 23.078 4.551 -14.227 1 69.44 10 TYR B N 1
ATOM 6017 C CA . TYR B 1 10 ? 23.484 3.818 -13.031 1 69.44 10 TYR B CA 1
ATOM 6018 C C . TYR B 1 10 ? 24.922 4.145 -12.664 1 69.44 10 TYR B C 1
ATOM 6020 O O . TYR B 1 10 ? 25.266 4.219 -11.477 1 69.44 10 TYR B O 1
ATOM 6028 N N . LYS B 1 11 ? 25.672 4.457 -13.719 1 70.94 11 LYS B N 1
ATOM 6029 C CA . LYS B 1 11 ? 27.078 4.746 -13.492 1 70.94 11 LYS B CA 1
ATOM 6030 C C . LYS B 1 11 ? 27.281 6.156 -12.945 1 70.94 11 LYS B C 1
ATOM 6032 O O . LYS B 1 11 ? 28.125 6.379 -12.07 1 70.94 11 LYS B O 1
ATOM 6037 N N . GLU B 1 12 ? 26.469 7.035 -13.336 1 67.88 12 GLU B N 1
ATOM 6038 C CA . GLU B 1 12 ? 26.688 8.445 -13.047 1 67.88 12 GLU B CA 1
ATOM 6039 C C . GLU B 1 12 ? 26.016 8.852 -11.734 1 67.88 12 GLU B C 1
ATOM 6041 O O . GLU B 1 12 ? 26.312 9.906 -11.172 1 67.88 12 GLU B O 1
ATOM 6046 N N . ARG B 1 13 ? 25.281 7.969 -11.203 1 76.31 13 ARG B N 1
ATOM 6047 C CA . ARG B 1 13 ? 24.578 8.32 -9.984 1 76.31 13 ARG B CA 1
ATOM 6048 C C . ARG B 1 13 ? 24.75 7.234 -8.922 1 76.31 13 ARG B C 1
ATOM 6050 O O . ARG B 1 13 ? 23.922 6.324 -8.812 1 76.31 13 ARG B O 1
ATOM 6057 N N . PRO B 1 14 ? 25.766 7.535 -8.172 1 86.19 14 PRO B N 1
ATOM 6058 C CA . PRO B 1 14 ? 25.906 6.574 -7.082 1 86.19 14 PRO B CA 1
ATOM 6059 C C . PRO B 1 14 ? 24.781 6.668 -6.059 1 86.19 14 PRO B C 1
ATOM 6061 O O . PRO B 1 14 ? 24.062 7.672 -6.02 1 86.19 14 PRO B O 1
ATOM 6064 N N . GLY B 1 15 ? 24.5 5.684 -5.355 1 89.12 15 GLY B N 1
ATOM 6065 C CA . GLY B 1 15 ? 23.422 5.668 -4.367 1 89.12 15 GLY B CA 1
ATOM 6066 C C . GLY B 1 15 ? 22.328 4.684 -4.699 1 89.12 15 GLY B C 1
ATOM 6067 O O . GLY B 1 15 ? 22.266 4.16 -5.812 1 89.12 15 GLY B O 1
ATOM 6068 N N . LEU B 1 16 ? 21.469 4.473 -3.77 1 92.12 16 LEU B N 1
ATOM 6069 C CA . LEU B 1 16 ? 20.469 3.432 -3.947 1 92.12 16 LEU B CA 1
ATOM 6070 C C . LEU B 1 16 ? 19.062 4.035 -4 1 92.12 16 LEU B C 1
ATOM 6072 O O . LEU B 1 16 ? 18.109 3.365 -4.406 1 92.12 16 LEU B O 1
ATOM 6076 N N . PHE B 1 17 ? 18.906 5.316 -3.65 1 84.5 17 PHE B N 1
ATOM 6077 C CA . PHE B 1 17 ? 17.578 5.902 -3.531 1 84.5 17 PHE B CA 1
ATOM 6078 C C . PHE B 1 17 ? 17.031 6.305 -4.898 1 84.5 17 PHE B C 1
ATOM 6080 O O . PHE B 1 17 ? 15.82 6.449 -5.078 1 84.5 17 PHE B O 1
ATOM 6087 N N . HIS B 1 18 ? 17.953 6.449 -5.844 1 70.44 18 HIS B N 1
ATOM 6088 C CA . HIS B 1 18 ? 17.5 6.898 -7.156 1 70.44 18 HIS B CA 1
ATOM 6089 C C . HIS B 1 18 ? 17.109 5.719 -8.031 1 70.44 18 HIS B C 1
ATOM 6091 O O . HIS B 1 18 ? 16.5 5.906 -9.094 1 70.44 18 HIS B O 1
ATOM 6097 N N . ILE B 1 19 ? 17.5 4.57 -7.48 1 79.19 19 ILE B N 1
ATOM 6098 C CA . ILE B 1 19 ? 17.188 3.406 -8.305 1 79.19 19 ILE B CA 1
ATOM 6099 C C . ILE B 1 19 ? 15.805 2.861 -7.93 1 79.19 19 ILE B C 1
ATOM 6101 O O . ILE B 1 19 ? 15.359 3.027 -6.793 1 79.19 19 ILE B O 1
ATOM 6105 N N . SER B 1 20 ? 14.984 2.457 -8.812 1 71.38 20 SER B N 1
ATOM 6106 C CA . SER B 1 20 ? 13.594 2.043 -8.633 1 71.38 20 SER B CA 1
ATOM 6107 C C . SER B 1 20 ? 13.508 0.695 -7.926 1 71.38 20 SER B C 1
ATOM 6109 O O . SER B 1 20 ? 13.062 -0.292 -8.516 1 71.38 20 SER B O 1
ATOM 6111 N N . LEU B 1 21 ? 13.875 0.729 -6.617 1 82.12 21 LEU B N 1
ATOM 6112 C CA . LEU B 1 21 ? 13.703 -0.459 -5.789 1 82.12 21 LEU B CA 1
ATOM 6113 C C . LEU B 1 21 ? 12.234 -0.691 -5.465 1 82.12 21 LEU B C 1
ATOM 6115 O O . LEU B 1 21 ? 11.445 0.257 -5.418 1 82.12 21 LEU B O 1
ATOM 6119 N N . THR B 1 22 ? 11.844 -1.854 -5.309 1 78.75 22 THR B N 1
ATOM 6120 C CA . THR B 1 22 ? 10.492 -2.182 -4.863 1 78.75 22 THR B CA 1
ATOM 6121 C C . THR B 1 22 ? 10.227 -1.604 -3.475 1 78.75 22 THR B C 1
ATOM 6123 O O . THR B 1 22 ? 9.102 -1.199 -3.168 1 78.75 22 THR B O 1
ATOM 6126 N N . ALA B 1 23 ? 11.203 -1.53 -2.668 1 84.56 23 ALA B N 1
ATOM 6127 C CA . ALA B 1 23 ? 11.094 -0.977 -1.321 1 84.56 23 ALA B CA 1
ATOM 6128 C C . ALA B 1 23 ? 10.586 0.461 -1.361 1 84.56 23 ALA B C 1
ATOM 6130 O O . ALA B 1 23 ? 9.93 0.92 -0.423 1 84.56 23 ALA B O 1
ATOM 6131 N N . SER B 1 24 ? 10.93 1.149 -2.453 1 76.44 24 SER B N 1
ATOM 6132 C CA . SER B 1 24 ? 10.539 2.549 -2.582 1 76.44 24 SER B CA 1
ATOM 6133 C C . SER B 1 24 ? 9.102 2.678 -3.064 1 76.44 24 SER B C 1
ATOM 6135 O O . SER B 1 24 ? 8.531 3.773 -3.061 1 76.44 24 SER B O 1
ATOM 6137 N N . GLN B 1 25 ? 8.5 1.565 -3.41 1 62.5 25 GLN B N 1
ATOM 6138 C CA . GLN B 1 25 ? 7.164 1.59 -3.988 1 62.5 25 GLN B CA 1
ATOM 6139 C C . GLN B 1 25 ? 6.105 1.249 -2.943 1 62.5 25 GLN B C 1
ATOM 6141 O O . GLN B 1 25 ? 5.074 0.655 -3.268 1 62.5 25 GLN B O 1
ATOM 6146 N N . ASN B 1 26 ? 6.371 1.477 -1.778 1 64.38 26 ASN B N 1
ATOM 6147 C CA . ASN B 1 26 ? 5.461 1.306 -0.649 1 64.38 26 ASN B CA 1
ATOM 6148 C C . ASN B 1 26 ? 4.941 -0.125 -0.561 1 64.38 26 ASN B C 1
ATOM 6150 O O . ASN B 1 26 ? 3.729 -0.348 -0.527 1 64.38 26 ASN B O 1
ATOM 6154 N N . PRO B 1 27 ? 5.844 -1.04 -0.529 1 75.5 27 PRO B N 1
ATOM 6155 C CA . PRO B 1 27 ? 5.402 -2.416 -0.282 1 75.5 27 PRO B CA 1
ATOM 6156 C C . PRO B 1 27 ? 4.816 -2.605 1.114 1 75.5 27 PRO B C 1
ATOM 6158 O O . PRO B 1 27 ? 4.922 -1.713 1.96 1 75.5 27 PRO B O 1
ATOM 6161 N N . PRO B 1 28 ? 4.117 -3.779 1.297 1 73.5 28 PRO B N 1
ATOM 6162 C CA . PRO B 1 28 ? 3.656 -4.062 2.658 1 73.5 28 PRO B CA 1
ATOM 6163 C C . PRO B 1 28 ? 4.781 -4.004 3.688 1 73.5 28 PRO B C 1
ATOM 6165 O O . PRO B 1 28 ? 5.898 -4.449 3.412 1 73.5 28 PRO B O 1
ATOM 6168 N N . ALA B 1 29 ? 4.523 -3.479 4.859 1 79.94 29 ALA B N 1
ATOM 6169 C CA . ALA B 1 29 ? 5.52 -3.264 5.902 1 79.94 29 ALA B CA 1
ATOM 6170 C C . ALA B 1 29 ? 6.223 -4.57 6.266 1 79.94 29 ALA B C 1
ATOM 6172 O O . ALA B 1 29 ? 7.41 -4.57 6.594 1 79.94 29 ALA B O 1
ATOM 6173 N N . GLN B 1 30 ? 5.504 -5.605 6.203 1 83.5 30 GLN B N 1
ATOM 6174 C CA . GLN B 1 30 ? 6.059 -6.902 6.562 1 83.5 30 GLN B CA 1
ATOM 6175 C C . GLN B 1 30 ? 7.211 -7.285 5.637 1 83.5 30 GLN B C 1
ATOM 6177 O O . GLN B 1 30 ? 8.172 -7.922 6.066 1 83.5 30 GLN B O 1
ATOM 6182 N N . GLN B 1 31 ? 7.152 -6.922 4.438 1 88.06 31 GLN B N 1
ATOM 6183 C CA . GLN B 1 31 ? 8.203 -7.234 3.477 1 88.06 31 GLN B CA 1
ATOM 6184 C C . GLN B 1 31 ? 9.477 -6.453 3.779 1 88.06 31 GLN B C 1
ATOM 6186 O O . GLN B 1 31 ? 10.578 -6.988 3.676 1 88.06 31 GLN B O 1
ATOM 6191 N N . ILE B 1 32 ? 9.32 -5.18 4.133 1 90.69 32 ILE B N 1
ATOM 6192 C CA . ILE B 1 32 ? 10.477 -4.355 4.469 1 90.69 32 ILE B CA 1
ATOM 6193 C C . ILE B 1 32 ? 11.156 -4.895 5.727 1 90.69 32 ILE B C 1
ATOM 6195 O O . ILE B 1 32 ? 12.375 -5.023 5.777 1 90.69 32 ILE B O 1
ATOM 6199 N N . LYS B 1 33 ? 10.352 -5.273 6.691 1 91.75 33 LYS B N 1
ATOM 6200 C CA . LYS B 1 33 ? 10.891 -5.805 7.941 1 91.75 33 LYS B CA 1
ATOM 6201 C C . LYS B 1 33 ? 11.625 -7.121 7.707 1 91.75 33 LYS B C 1
ATOM 6203 O O . LYS B 1 33 ? 12.672 -7.367 8.305 1 91.75 33 LYS B O 1
ATOM 6208 N N . HIS B 1 34 ? 11.031 -7.922 6.887 1 94.06 34 HIS B N 1
ATOM 6209 C CA . HIS B 1 34 ? 11.68 -9.18 6.547 1 94.06 34 HIS B CA 1
ATOM 6210 C C . HIS B 1 34 ? 13.023 -8.945 5.879 1 94.06 34 HIS B C 1
ATOM 6212 O O . HIS B 1 34 ? 14.016 -9.594 6.219 1 94.06 34 HIS B O 1
ATOM 6218 N N . ARG B 1 35 ? 13.086 -8.031 4.984 1 96.06 35 ARG B N 1
ATOM 6219 C CA . ARG B 1 35 ? 14.32 -7.77 4.262 1 96.06 35 ARG B CA 1
ATOM 6220 C C . ARG B 1 35 ? 15.367 -7.129 5.168 1 96.06 35 ARG B C 1
ATOM 6222 O O . ARG B 1 35 ? 16.562 -7.332 4.984 1 96.06 35 ARG B O 1
ATOM 6229 N N . ILE B 1 36 ? 14.914 -6.367 6.129 1 96.94 36 ILE B N 1
ATOM 6230 C CA . ILE B 1 36 ? 15.836 -5.844 7.133 1 96.94 36 ILE B CA 1
ATOM 6231 C C . ILE B 1 36 ? 16.516 -7 7.855 1 96.94 36 ILE B C 1
ATOM 6233 O O . ILE B 1 36 ? 17.734 -7.016 8 1 96.94 36 ILE B O 1
ATOM 6237 N N . LYS B 1 37 ? 15.734 -8.008 8.219 1 96.94 37 LYS B N 1
ATOM 6238 C CA . LYS B 1 37 ? 16.281 -9.156 8.938 1 96.94 37 LYS B CA 1
ATOM 6239 C C . LYS B 1 37 ? 17.203 -9.977 8.039 1 96.94 37 LYS B C 1
ATOM 6241 O O . LYS B 1 37 ? 18.219 -10.5 8.5 1 96.94 37 LYS B O 1
ATOM 6246 N N . VAL B 1 38 ? 16.875 -10.125 6.809 1 96.38 38 VAL B N 1
ATOM 6247 C CA . VAL B 1 38 ? 17.719 -10.836 5.852 1 96.38 38 VAL B CA 1
ATOM 6248 C C . VAL B 1 38 ? 19.047 -10.102 5.688 1 96.38 38 VAL B C 1
ATOM 6250 O O . VAL B 1 38 ? 20.109 -10.719 5.66 1 96.38 38 VAL B O 1
ATOM 6253 N N . THR B 1 39 ? 18.969 -8.797 5.555 1 97.12 39 THR B N 1
ATOM 6254 C CA . THR B 1 39 ? 20.172 -7.988 5.375 1 97.12 39 THR B CA 1
ATOM 6255 C C . THR B 1 39 ? 21.031 -8.023 6.625 1 97.12 39 THR B C 1
ATOM 6257 O O . THR B 1 39 ? 22.266 -8.047 6.531 1 97.12 39 THR B O 1
ATOM 6260 N N . GLU B 1 40 ? 20.406 -8.055 7.77 1 96.31 40 GLU B N 1
ATOM 6261 C CA . GLU B 1 40 ? 21.156 -8.18 9.016 1 96.31 40 GLU B CA 1
ATOM 6262 C C . GLU B 1 40 ? 21.906 -9.508 9.078 1 96.31 40 GLU B C 1
ATOM 6264 O O . GLU B 1 40 ? 23.047 -9.555 9.531 1 96.31 40 GLU B O 1
ATOM 6269 N N . LYS B 1 41 ? 21.281 -10.516 8.641 1 94.75 41 LYS B N 1
ATOM 6270 C CA . LYS B 1 41 ? 21.953 -11.812 8.586 1 94.75 41 LYS B CA 1
ATOM 6271 C C . LYS B 1 41 ? 23.141 -11.766 7.633 1 94.75 41 LYS B C 1
ATOM 6273 O O . LYS B 1 41 ? 24.188 -12.352 7.918 1 94.75 41 LYS B O 1
ATOM 6278 N N . LEU B 1 42 ? 22.984 -11.156 6.496 1 94.62 42 LEU B N 1
ATOM 6279 C CA . LEU B 1 42 ? 24.078 -11.039 5.531 1 94.62 42 LEU B CA 1
ATOM 6280 C C . LEU B 1 42 ? 25.266 -10.32 6.145 1 94.62 42 LEU B C 1
ATOM 6282 O O . LEU B 1 42 ? 26.422 -10.711 5.914 1 94.62 42 LEU B O 1
ATOM 6286 N N . ILE B 1 43 ? 25 -9.297 6.902 1 94.81 43 ILE B N 1
ATOM 6287 C CA . ILE B 1 43 ? 26.078 -8.539 7.539 1 94.81 43 ILE B CA 1
ATOM 6288 C C . ILE B 1 43 ? 26.812 -9.422 8.539 1 94.81 43 ILE B C 1
ATOM 6290 O O . ILE B 1 43 ? 28.031 -9.336 8.672 1 94.81 43 ILE B O 1
ATOM 6294 N N . ARG B 1 44 ? 26.078 -10.305 9.172 1 91.12 44 ARG B N 1
ATOM 6295 C CA . ARG B 1 44 ? 26.703 -11.234 10.109 1 91.12 44 ARG B CA 1
ATOM 6296 C C . ARG B 1 44 ? 27.5 -12.305 9.367 1 91.12 44 ARG B C 1
ATOM 6298 O O . ARG B 1 44 ? 28.594 -12.695 9.805 1 91.12 44 ARG B O 1
ATOM 6305 N N . ASP B 1 45 ? 26.953 -12.773 8.289 1 89.31 45 ASP B N 1
ATOM 6306 C CA . ASP B 1 45 ? 27.578 -13.828 7.504 1 89.31 45 ASP B CA 1
ATOM 6307 C C . ASP B 1 45 ? 28.828 -13.32 6.801 1 89.31 45 ASP B C 1
ATOM 6309 O O . ASP B 1 45 ? 29.766 -14.078 6.543 1 89.31 45 ASP B O 1
ATOM 6313 N N . PHE B 1 46 ? 28.797 -12.023 6.457 1 91.44 46 PHE B N 1
ATOM 6314 C CA . PHE B 1 46 ? 29.922 -11.367 5.801 1 91.44 46 PHE B CA 1
ATOM 6315 C C . PHE B 1 46 ? 30.422 -10.18 6.621 1 91.44 46 PHE B C 1
ATOM 6317 O O . PHE B 1 46 ? 30.109 -9.031 6.305 1 91.44 46 PHE B O 1
ATOM 6324 N N . PRO B 1 47 ? 31.281 -10.391 7.527 1 88.56 47 PRO B N 1
ATOM 6325 C CA . PRO B 1 47 ? 31.656 -9.344 8.484 1 88.56 47 PRO B CA 1
ATOM 6326 C C . PRO B 1 47 ? 32.531 -8.25 7.859 1 88.56 47 PRO B C 1
ATOM 6328 O O . PRO B 1 47 ? 32.625 -7.148 8.406 1 88.56 47 PRO B O 1
ATOM 6331 N N . GLU B 1 48 ? 33.188 -8.562 6.672 1 88.69 48 GLU B N 1
ATOM 6332 C CA . GLU B 1 48 ? 34 -7.566 5.992 1 88.69 48 GLU B CA 1
ATOM 6333 C C . GLU B 1 48 ? 33.906 -7.699 4.477 1 88.69 48 GLU B C 1
ATOM 6335 O O . GLU B 1 48 ? 33.188 -8.594 3.977 1 88.69 48 GLU B O 1
ATOM 6340 N N . GLY B 1 49 ? 34.438 -6.707 3.801 1 90.31 49 GLY B N 1
ATOM 6341 C CA . GLY B 1 49 ? 34.5 -6.793 2.352 1 90.31 49 GLY B CA 1
ATOM 6342 C C . GLY B 1 49 ? 33.344 -6.059 1.662 1 90.31 49 GLY B C 1
ATOM 6343 O O . GLY B 1 49 ? 32.625 -5.293 2.301 1 90.31 49 GLY B O 1
ATOM 6344 N N . PHE B 1 50 ? 33.312 -6.281 0.4 1 93.44 50 PHE B N 1
ATOM 6345 C CA . PHE B 1 50 ? 32.312 -5.613 -0.425 1 93.44 50 PHE B CA 1
ATOM 6346 C C . PHE B 1 50 ? 30.891 -5.961 0.041 1 93.44 50 PHE B C 1
ATOM 6348 O O . PHE B 1 50 ? 30.031 -5.078 0.174 1 93.44 50 PHE B O 1
ATOM 6355 N N . THR B 1 51 ? 30.656 -7.25 0.312 1 95.12 51 THR B N 1
ATOM 6356 C CA . THR B 1 51 ? 29.328 -7.723 0.658 1 95.12 51 THR B CA 1
ATOM 6357 C C . THR B 1 51 ? 28.828 -7.066 1.945 1 95.12 51 THR B C 1
ATOM 6359 O O . THR B 1 51 ? 27.656 -6.703 2.055 1 95.12 51 THR B O 1
ATOM 6362 N N . ASN B 1 52 ? 29.719 -6.957 2.873 1 94.75 52 ASN B N 1
ATOM 6363 C CA . ASN B 1 52 ? 29.359 -6.301 4.129 1 94.75 52 ASN B CA 1
ATOM 6364 C C . ASN B 1 52 ? 28.922 -4.859 3.9 1 94.75 52 ASN B C 1
ATOM 6366 O O . ASN B 1 52 ? 27.875 -4.438 4.414 1 94.75 52 ASN B O 1
ATOM 6370 N N . LYS B 1 53 ? 29.703 -4.18 3.137 1 95.56 53 LYS B N 1
ATOM 6371 C CA . LYS B 1 53 ? 29.406 -2.771 2.881 1 95.56 53 LYS B CA 1
ATOM 6372 C C . LYS B 1 53 ? 28.125 -2.613 2.068 1 95.56 53 LYS B C 1
ATOM 6374 O O . LYS B 1 53 ? 27.312 -1.727 2.344 1 95.56 53 LYS B O 1
ATOM 6379 N N . ALA B 1 54 ? 28 -3.465 1.069 1 97 54 ALA B N 1
ATOM 6380 C CA . ALA B 1 54 ? 26.797 -3.424 0.238 1 97 54 ALA B CA 1
ATOM 6381 C C . ALA B 1 54 ? 25.547 -3.705 1.065 1 97 54 ALA B C 1
ATOM 6383 O O . ALA B 1 54 ? 24.516 -3.043 0.897 1 97 54 ALA B O 1
ATOM 6384 N N . ALA B 1 55 ? 25.641 -4.648 1.945 1 97.62 55 ALA B N 1
ATOM 6385 C CA . ALA B 1 55 ? 24.516 -5.008 2.812 1 97.62 55 ALA B CA 1
ATOM 6386 C C . ALA B 1 55 ? 24.188 -3.875 3.777 1 97.62 55 ALA B C 1
ATOM 6388 O O . ALA B 1 55 ? 23.016 -3.607 4.051 1 97.62 55 ALA B O 1
ATOM 6389 N N . ARG B 1 56 ? 25.188 -3.234 4.273 1 97.81 56 ARG B N 1
ATOM 6390 C CA . ARG B 1 56 ? 24.969 -2.115 5.184 1 97.81 56 ARG B CA 1
ATOM 6391 C C . ARG B 1 56 ? 24.312 -0.944 4.465 1 97.81 56 ARG B C 1
ATOM 6393 O O . ARG B 1 56 ? 23.422 -0.293 5.016 1 97.81 56 ARG B O 1
ATOM 6400 N N . ASN B 1 57 ? 24.797 -0.666 3.268 1 97.81 57 ASN B N 1
ATOM 6401 C CA . ASN B 1 57 ? 24.141 0.369 2.473 1 97.81 57 ASN B CA 1
ATOM 6402 C C . ASN B 1 57 ? 22.672 0.056 2.248 1 97.81 57 ASN B C 1
ATOM 6404 O O . ASN B 1 57 ? 21.812 0.932 2.395 1 97.81 57 ASN B O 1
ATOM 6408 N N . LEU B 1 58 ? 22.406 -1.153 1.876 1 98.12 58 LEU B N 1
ATOM 6409 C CA . LEU B 1 58 ? 21.016 -1.554 1.652 1 98.12 58 LEU B CA 1
ATOM 6410 C C . LEU B 1 58 ? 20.219 -1.475 2.945 1 98.12 58 LEU B C 1
ATOM 6412 O O . LEU B 1 58 ? 19.062 -1.059 2.936 1 98.12 58 LEU B O 1
ATOM 6416 N N . LEU B 1 59 ? 20.812 -1.891 4.047 1 98.06 59 LEU B N 1
ATOM 6417 C CA . LEU B 1 59 ? 20.125 -1.847 5.34 1 98.06 59 LEU B CA 1
ATOM 6418 C C . LEU B 1 59 ? 19.688 -0.426 5.676 1 98.06 59 LEU B C 1
ATOM 6420 O O . LEU B 1 59 ? 18.578 -0.214 6.145 1 98.06 59 LEU B O 1
ATOM 6424 N N . GLY B 1 60 ? 20.609 0.558 5.453 1 97.81 60 GLY B N 1
ATOM 6425 C CA . GLY B 1 60 ? 20.234 1.949 5.664 1 97.81 60 GLY B CA 1
ATOM 6426 C C . GLY B 1 60 ? 19.047 2.385 4.832 1 97.81 60 GLY B C 1
ATOM 6427 O O . GLY B 1 60 ? 18.172 3.098 5.324 1 97.81 60 GLY B O 1
ATOM 6428 N N . VAL B 1 61 ? 19 1.941 3.604 1 96.75 61 VAL B N 1
ATOM 6429 C CA . VAL B 1 61 ? 17.922 2.281 2.693 1 96.75 61 VAL B CA 1
ATOM 6430 C C . VAL B 1 61 ? 16.609 1.65 3.186 1 96.75 61 VAL B C 1
ATOM 6432 O O . VAL B 1 61 ? 15.555 2.283 3.146 1 96.75 61 VAL B O 1
ATOM 6435 N N . LEU B 1 62 ? 16.672 0.451 3.648 1 96.62 62 LEU B N 1
ATOM 6436 C CA . LEU B 1 62 ? 15.492 -0.235 4.164 1 96.62 62 LEU B CA 1
ATOM 6437 C C . LEU B 1 62 ? 15 0.422 5.445 1 96.62 62 LEU B C 1
ATOM 6439 O O . LEU B 1 62 ? 13.789 0.549 5.66 1 96.62 62 LEU B O 1
ATOM 6443 N N . TYR B 1 63 ? 15.938 0.829 6.273 1 94.88 63 TYR B N 1
ATOM 6444 C CA . TYR B 1 63 ? 15.555 1.571 7.469 1 94.88 63 TYR B CA 1
ATOM 6445 C C . TYR B 1 63 ? 14.805 2.844 7.102 1 94.88 63 TYR B C 1
ATOM 6447 O O . TYR B 1 63 ? 13.805 3.186 7.738 1 94.88 63 TYR B O 1
ATOM 6455 N N . PHE B 1 64 ? 15.32 3.51 6.105 1 92.75 64 PHE B N 1
ATOM 6456 C CA . PHE B 1 64 ? 14.688 4.742 5.645 1 92.75 64 PHE B CA 1
ATOM 6457 C C . PHE B 1 64 ? 13.242 4.488 5.238 1 92.75 64 PHE B C 1
ATOM 6459 O O . PHE B 1 64 ? 12.336 5.207 5.664 1 92.75 64 PHE B O 1
ATOM 6466 N N . TYR B 1 65 ? 12.969 3.449 4.473 1 86.88 65 TYR B N 1
ATOM 6467 C CA . TYR B 1 65 ? 11.625 3.186 3.961 1 86.88 65 TYR B CA 1
ATOM 6468 C C . TYR B 1 65 ? 10.734 2.594 5.047 1 86.88 65 TYR B C 1
ATOM 6470 O O . TYR B 1 65 ? 9.508 2.592 4.918 1 86.88 65 TYR B O 1
ATOM 6478 N N . ASP B 1 66 ? 11.336 2.078 6.094 1 87.69 66 ASP B N 1
ATOM 6479 C CA . ASP B 1 66 ? 10.578 1.605 7.25 1 87.69 66 ASP B CA 1
ATOM 6480 C C . ASP B 1 66 ? 10.281 2.75 8.211 1 87.69 66 ASP B C 1
ATOM 6482 O O . ASP B 1 66 ? 9.727 2.531 9.289 1 87.69 66 ASP B O 1
ATOM 6486 N N . GLY B 1 67 ? 10.836 3.98 7.918 1 78 67 GLY B N 1
ATOM 6487 C CA . GLY B 1 67 ? 10.586 5.156 8.742 1 78 67 GLY B CA 1
ATOM 6488 C C . GLY B 1 67 ? 11.602 5.328 9.859 1 78 67 GLY B C 1
ATOM 6489 O O . GLY B 1 67 ? 11.391 6.117 10.781 1 78 67 GLY B O 1
ATOM 6490 N N . GLN B 1 68 ? 12.625 4.551 9.852 1 86.06 68 GLN B N 1
ATOM 6491 C CA . GLN B 1 68 ? 13.688 4.645 10.852 1 86.06 68 GLN B CA 1
ATOM 6492 C C . GLN B 1 68 ? 14.836 5.516 10.359 1 86.06 68 GLN B C 1
ATOM 6494 O O . GLN B 1 68 ? 15.945 5.023 10.141 1 86.06 68 GLN B O 1
ATOM 6499 N N . TYR B 1 69 ? 14.719 6.75 10.328 1 83.31 69 TYR B N 1
ATOM 6500 C CA . TYR B 1 69 ? 15.633 7.691 9.688 1 83.31 69 TYR B CA 1
ATOM 6501 C C . TYR B 1 69 ? 16.938 7.789 10.469 1 83.31 69 TYR B C 1
ATOM 6503 O O . TYR B 1 69 ? 18.016 7.895 9.875 1 83.31 69 TYR B O 1
ATOM 6511 N N . PHE B 1 70 ? 16.844 7.797 11.805 1 84.19 70 PHE B N 1
ATOM 6512 C CA . PHE B 1 70 ? 18.062 7.871 12.609 1 84.19 70 PHE B CA 1
ATOM 6513 C C . PHE B 1 70 ? 18.969 6.68 12.336 1 84.19 70 PHE B C 1
ATOM 6515 O O . PHE B 1 70 ? 20.172 6.844 12.125 1 84.19 70 PHE B O 1
ATOM 6522 N N . GLN B 1 71 ? 18.328 5.477 12.359 1 91.12 71 GLN B N 1
ATOM 6523 C CA . GLN B 1 71 ? 19.109 4.273 12.094 1 91.12 71 GLN B CA 1
ATOM 6524 C C . GLN B 1 71 ? 19.688 4.297 10.688 1 91.12 71 GLN B C 1
ATOM 6526 O O . GLN B 1 71 ? 20.812 3.816 10.469 1 91.12 71 GLN B O 1
ATOM 6531 N N . ALA B 1 72 ? 18.938 4.801 9.75 1 94.44 72 ALA B N 1
ATOM 6532 C CA . ALA B 1 72 ? 19.422 4.902 8.375 1 94.44 72 ALA B CA 1
ATOM 6533 C C . ALA B 1 72 ? 20.688 5.762 8.297 1 94.44 72 ALA B C 1
ATOM 6535 O O . ALA B 1 72 ? 21.703 5.328 7.766 1 94.44 72 ALA B O 1
ATOM 6536 N N . ILE B 1 73 ? 20.672 6.949 8.906 1 93.25 73 ILE B N 1
ATOM 6537 C CA . ILE B 1 73 ? 21.797 7.879 8.867 1 93.25 73 ILE B CA 1
ATOM 6538 C C . ILE B 1 73 ? 22.984 7.281 9.617 1 93.25 73 ILE B C 1
ATOM 6540 O O . ILE B 1 73 ? 24.125 7.355 9.148 1 93.25 73 ILE B O 1
ATOM 6544 N N . GLU B 1 74 ? 22.672 6.715 10.75 1 92.88 74 GLU B N 1
ATOM 6545 C CA . GLU B 1 74 ? 23.734 6.098 11.531 1 92.88 74 GLU B CA 1
ATOM 6546 C C . GLU B 1 74 ? 24.453 5.012 10.734 1 92.88 74 GLU B C 1
ATOM 6548 O O . GLU B 1 74 ? 25.672 4.859 10.828 1 92.88 74 GLU B O 1
ATOM 6553 N N . THR B 1 75 ? 23.703 4.266 10 1 96.5 75 THR B N 1
ATOM 6554 C CA . THR B 1 75 ? 24.281 3.201 9.188 1 96.5 75 THR B CA 1
ATOM 6555 C C . THR B 1 75 ? 25.203 3.777 8.117 1 96.5 75 THR B C 1
ATOM 6557 O O . THR B 1 75 ? 26.328 3.307 7.945 1 96.5 75 THR B O 1
ATOM 6560 N N . PHE B 1 76 ? 24.797 4.797 7.434 1 96.88 76 PHE B N 1
ATOM 6561 C CA . PHE B 1 76 ? 25.594 5.398 6.383 1 96.88 76 PHE B CA 1
ATOM 6562 C C . PHE B 1 76 ? 26.828 6.074 6.969 1 96.88 76 PHE B C 1
ATOM 6564 O O . PHE B 1 76 ? 27.938 5.953 6.422 1 96.88 76 PHE B O 1
ATOM 6571 N N . GLU B 1 77 ? 26.672 6.77 8.055 1 93.94 77 GLU B N 1
ATOM 6572 C CA . GLU B 1 77 ? 27.797 7.453 8.688 1 93.94 77 GLU B CA 1
ATOM 6573 C C . GLU B 1 77 ? 28.828 6.453 9.211 1 93.94 77 GLU B C 1
ATOM 6575 O O . GLU B 1 77 ? 30.031 6.719 9.18 1 93.94 77 GLU B O 1
ATOM 6580 N N . SER B 1 78 ? 28.312 5.348 9.703 1 94.62 78 SER B N 1
ATOM 6581 C CA . SER B 1 78 ? 29.219 4.305 10.156 1 94.62 78 SER B CA 1
ATOM 6582 C C . SER B 1 78 ? 30.062 3.764 9 1 94.62 78 SER B C 1
ATOM 6584 O O . SER B 1 78 ? 31.25 3.477 9.172 1 94.62 78 SER B O 1
ATOM 6586 N N . ILE B 1 79 ? 29.5 3.619 7.852 1 95.88 79 ILE B N 1
ATOM 6587 C CA . ILE B 1 79 ? 30.25 3.191 6.676 1 95.88 79 ILE B CA 1
ATOM 6588 C C . ILE B 1 79 ? 31.297 4.234 6.328 1 95.88 79 ILE B C 1
ATOM 6590 O O . ILE B 1 79 ? 32.469 3.893 6.055 1 95.88 79 ILE B O 1
ATOM 6594 N N . LEU B 1 80 ? 30.984 5.473 6.438 1 94.25 80 LEU B N 1
ATOM 6595 C CA . LEU B 1 80 ? 31.844 6.57 6.031 1 94.25 80 LEU B CA 1
ATOM 6596 C C . LEU B 1 80 ? 32.969 6.777 7.039 1 94.25 80 LEU B C 1
ATOM 6598 O O . LEU B 1 80 ? 34 7.355 6.711 1 94.25 80 LEU B O 1
ATOM 6602 N N . GLU B 1 81 ? 32.75 6.363 8.242 1 93.19 81 GLU B N 1
ATOM 6603 C CA . GLU B 1 81 ? 33.812 6.418 9.227 1 93.19 81 GLU B CA 1
ATOM 6604 C C . GLU B 1 81 ? 34.969 5.516 8.836 1 93.19 81 GLU B C 1
ATOM 6606 O O . GLU B 1 81 ? 36.156 5.867 9.039 1 93.19 81 GLU B O 1
ATOM 6611 N N . HIS B 1 82 ? 34.688 4.414 8.234 1 91.31 82 HIS B N 1
ATOM 6612 C CA . HIS B 1 82 ? 35.719 3.455 7.848 1 91.31 82 HIS B CA 1
ATOM 6613 C C . HIS B 1 82 ? 36.156 3.689 6.414 1 91.31 82 HIS B C 1
ATOM 6615 O O . HIS B 1 82 ? 37.281 3.328 6.047 1 91.31 82 HIS B O 1
ATOM 6621 N N . GLN B 1 83 ? 35.219 4.125 5.609 1 91.31 83 GLN B N 1
ATOM 6622 C CA . GLN B 1 83 ? 35.5 4.43 4.211 1 91.31 83 GLN B CA 1
ATOM 6623 C C . GLN B 1 83 ? 34.906 5.766 3.803 1 91.31 83 GLN B C 1
ATOM 6625 O O . GLN B 1 83 ? 33.875 5.801 3.092 1 91.31 83 GLN B O 1
ATOM 6630 N N . PRO B 1 84 ? 35.594 6.781 3.998 1 90.19 84 PRO B N 1
ATOM 6631 C CA . PRO B 1 84 ? 35.031 8.117 3.771 1 90.19 84 PRO B CA 1
ATOM 6632 C C . PRO B 1 84 ? 34.75 8.406 2.297 1 90.19 84 PRO B C 1
ATOM 6634 O O . PRO B 1 84 ? 33.969 9.297 1.974 1 90.19 84 PRO B O 1
ATOM 6637 N N . ASP B 1 85 ? 35.344 7.57 1.418 1 88.12 85 ASP B N 1
ATOM 6638 C CA . ASP B 1 85 ? 35.188 7.855 -0.005 1 88.12 85 ASP B CA 1
ATOM 6639 C C . ASP B 1 85 ? 34.188 6.91 -0.651 1 88.12 85 ASP B C 1
ATOM 6641 O O . ASP B 1 85 ? 34.188 6.734 -1.871 1 88.12 85 ASP B O 1
ATOM 6645 N N . SER B 1 86 ? 33.375 6.27 0.144 1 92.38 86 SER B N 1
ATOM 6646 C CA . SER B 1 86 ? 32.344 5.414 -0.405 1 92.38 86 SER B CA 1
ATOM 6647 C C . SER B 1 86 ? 31.281 6.23 -1.121 1 92.38 86 SER B C 1
ATOM 6649 O O . SER B 1 86 ? 30.469 6.91 -0.479 1 92.38 86 SER B O 1
ATOM 6651 N N . LEU B 1 87 ? 31.203 6.121 -2.398 1 92.5 87 LEU B N 1
ATOM 6652 C CA . LEU B 1 87 ? 30.297 6.922 -3.203 1 92.5 87 LEU B CA 1
ATOM 6653 C C . LEU B 1 87 ? 28.844 6.629 -2.832 1 92.5 87 LEU B C 1
ATOM 6655 O O . LEU B 1 87 ? 28.031 7.547 -2.721 1 92.5 87 LEU B O 1
ATOM 6659 N N . THR B 1 88 ? 28.516 5.398 -2.631 1 94.69 88 THR B N 1
ATOM 6660 C CA . THR B 1 88 ? 27.141 4.98 -2.354 1 94.69 88 THR B CA 1
ATOM 6661 C C . THR B 1 88 ? 26.672 5.523 -1.005 1 94.69 88 THR B C 1
ATOM 6663 O O . THR B 1 88 ? 25.578 6.066 -0.896 1 94.69 88 THR B O 1
ATOM 6666 N N . ALA B 1 89 ? 27.484 5.41 0.02 1 96.06 89 ALA B N 1
ATOM 6667 C CA . ALA B 1 89 ? 27.125 5.875 1.356 1 96.06 89 ALA B CA 1
ATOM 6668 C C . ALA B 1 89 ? 26.969 7.395 1.383 1 96.06 89 ALA B C 1
ATOM 6670 O O . ALA B 1 89 ? 26.078 7.918 2.051 1 96.06 89 ALA B O 1
ATOM 6671 N N . LEU B 1 90 ? 27.922 8.086 0.677 1 94.38 90 LEU B N 1
ATOM 6672 C CA . LEU B 1 90 ? 27.828 9.539 0.595 1 94.38 90 LEU B CA 1
ATOM 6673 C C . LEU B 1 90 ? 26.516 9.969 -0.045 1 94.38 90 LEU B C 1
ATOM 6675 O O . LEU B 1 90 ? 25.812 10.836 0.488 1 94.38 90 LEU B O 1
ATOM 6679 N N . ALA B 1 91 ? 26.219 9.328 -1.179 1 92 91 ALA B N 1
ATOM 6680 C CA . ALA B 1 91 ? 25 9.672 -1.898 1 92 91 ALA B CA 1
ATOM 6681 C C . ALA B 1 91 ? 23.766 9.359 -1.056 1 92 91 ALA B C 1
ATOM 6683 O O . ALA B 1 91 ? 22.797 10.133 -1.044 1 92 91 ALA B O 1
ATOM 6684 N N . ASN B 1 92 ? 23.734 8.234 -0.382 1 95.31 92 ASN B N 1
ATOM 6685 C CA . ASN B 1 92 ? 22.609 7.832 0.439 1 95.31 92 ASN B CA 1
ATOM 6686 C C . ASN B 1 92 ? 22.391 8.781 1.614 1 95.31 92 ASN B C 1
ATOM 6688 O O . ASN B 1 92 ? 21.266 9.172 1.911 1 95.31 92 ASN B O 1
ATOM 6692 N N . ALA B 1 93 ? 23.469 9.156 2.295 1 94.62 93 ALA B N 1
ATOM 6693 C CA . ALA B 1 93 ? 23.375 10.078 3.424 1 94.62 93 ALA B CA 1
ATOM 6694 C C . ALA B 1 93 ? 22.828 11.43 2.986 1 94.62 93 ALA B C 1
ATOM 6696 O O . ALA B 1 93 ? 21.969 12.008 3.654 1 94.62 93 ALA B O 1
ATOM 6697 N N . ALA B 1 94 ? 23.391 11.891 1.849 1 90.31 94 ALA B N 1
ATOM 6698 C CA . ALA B 1 94 ? 22.938 13.172 1.321 1 90.31 94 ALA B CA 1
ATOM 6699 C C . ALA B 1 94 ? 21.438 13.148 1.048 1 90.31 94 ALA B C 1
ATOM 6701 O O . ALA B 1 94 ? 20.719 14.109 1.362 1 90.31 94 ALA B O 1
ATOM 6702 N N . PHE B 1 95 ? 21.016 12.055 0.488 1 88.12 95 PHE B N 1
ATOM 6703 C CA . PHE B 1 95 ? 19.594 11.922 0.154 1 88.12 95 PHE B CA 1
ATOM 6704 C C . PHE B 1 95 ? 18.734 12 1.408 1 88.12 95 PHE B C 1
ATOM 6706 O O . PHE B 1 95 ? 17.719 12.695 1.425 1 88.12 95 PHE B O 1
ATOM 6713 N N . VAL B 1 96 ? 19.031 11.258 2.469 1 90.69 96 VAL B N 1
ATOM 6714 C CA . VAL B 1 96 ? 18.234 11.203 3.691 1 90.69 96 VAL B CA 1
ATOM 6715 C C . VAL B 1 96 ? 18.188 12.586 4.34 1 90.69 96 VAL B C 1
ATOM 6717 O O . VAL B 1 96 ? 17.125 13.039 4.773 1 90.69 96 VAL B O 1
ATOM 6720 N N . TYR B 1 97 ? 19.312 13.281 4.383 1 90.56 97 TYR B N 1
ATOM 6721 C CA . TYR B 1 97 ? 19.328 14.617 4.969 1 90.56 97 TYR B CA 1
ATOM 6722 C C . TYR B 1 97 ? 18.484 15.586 4.148 1 90.56 97 TYR B C 1
ATOM 6724 O O . TYR B 1 97 ? 17.844 16.469 4.699 1 90.56 97 TYR B O 1
ATOM 6732 N N . GLN B 1 98 ? 18.531 15.383 2.857 1 82.25 98 GLN B N 1
ATOM 6733 C CA . GLN B 1 98 ? 17.688 16.219 2.008 1 82.25 98 GLN B CA 1
ATOM 6734 C C . GLN B 1 98 ? 16.203 15.977 2.301 1 82.25 98 GLN B C 1
ATOM 6736 O O . GLN B 1 98 ? 15.414 16.922 2.334 1 82.25 98 GLN B O 1
ATOM 6741 N N . ARG B 1 99 ? 15.906 14.727 2.508 1 79.06 99 ARG B N 1
ATOM 6742 C CA . ARG B 1 99 ? 14.516 14.375 2.793 1 79.06 99 ARG B CA 1
ATOM 6743 C C . ARG B 1 99 ? 14.07 14.938 4.141 1 79.06 99 ARG B C 1
ATOM 6745 O O . ARG B 1 99 ? 12.906 15.289 4.32 1 79.06 99 ARG B O 1
ATOM 6752 N N . LEU B 1 100 ? 14.992 15.07 5.012 1 86.25 100 LEU B N 1
ATOM 6753 C CA . LEU B 1 100 ? 14.719 15.609 6.336 1 86.25 100 LEU B CA 1
ATOM 6754 C C . LEU B 1 100 ? 14.828 17.125 6.336 1 86.25 100 LEU B C 1
ATOM 6756 O O . LEU B 1 100 ? 14.797 17.766 7.395 1 86.25 100 LEU B O 1
ATOM 6760 N N . LYS B 1 101 ? 15.094 17.766 5.191 1 83 101 LYS B N 1
ATOM 6761 C CA . LYS B 1 101 ? 15.203 19.203 4.969 1 83 101 LYS B CA 1
ATOM 6762 C C . LYS B 1 101 ? 16.422 19.781 5.699 1 83 101 LYS B C 1
ATOM 6764 O O . LYS B 1 101 ? 16.359 20.906 6.207 1 83 101 LYS B O 1
ATOM 6769 N N . GLN B 1 102 ? 17.312 18.938 5.957 1 89.25 102 GLN B N 1
ATOM 6770 C CA . GLN B 1 102 ? 18.609 19.391 6.449 1 89.25 102 GLN B CA 1
ATOM 6771 C C . GLN B 1 102 ? 19.609 19.5 5.312 1 89.25 102 GLN B C 1
ATOM 6773 O O . GLN B 1 102 ? 20.594 18.766 5.273 1 89.25 102 GLN B O 1
ATOM 6778 N N . ASN B 1 103 ? 19.484 20.469 4.496 1 84.5 103 ASN B N 1
ATOM 6779 C CA . ASN B 1 103 ? 20.234 20.594 3.254 1 84.5 103 ASN B CA 1
ATOM 6780 C C . ASN B 1 103 ? 21.672 21.047 3.518 1 84.5 103 ASN B C 1
ATOM 6782 O O . ASN B 1 103 ? 22.578 20.734 2.734 1 84.5 103 ASN B O 1
ATOM 6786 N N . SER B 1 104 ? 21.906 21.797 4.617 1 87.94 104 SER B N 1
ATOM 6787 C CA . SER B 1 104 ? 23.266 22.172 4.961 1 87.94 104 SER B CA 1
ATOM 6788 C C . SER B 1 104 ? 24.156 20.938 5.152 1 87.94 104 SER B C 1
ATOM 6790 O O . SER B 1 104 ? 25.281 20.906 4.652 1 87.94 104 SER B O 1
ATOM 6792 N N . LYS B 1 105 ? 23.578 19.969 5.832 1 89 105 LYS B N 1
ATOM 6793 C CA . LYS B 1 105 ? 24.312 18.719 6.031 1 89 105 LYS B CA 1
ATOM 6794 C C . LYS B 1 105 ? 24.406 17.922 4.734 1 89 105 LYS B C 1
ATOM 6796 O O . LYS B 1 105 ? 25.438 17.328 4.441 1 89 105 LYS B O 1
ATOM 6801 N N . ALA B 1 106 ? 23.344 17.922 3.957 1 88.56 106 ALA B N 1
ATOM 6802 C CA . ALA B 1 106 ? 23.312 17.188 2.693 1 88.56 106 ALA B CA 1
ATOM 6803 C C . ALA B 1 106 ? 24.375 17.703 1.736 1 88.56 106 ALA B C 1
ATOM 6805 O O . ALA B 1 106 ? 25.031 16.922 1.039 1 88.56 106 ALA B O 1
ATOM 6806 N N . THR B 1 107 ? 24.594 19.047 1.731 1 87.5 107 THR B N 1
ATOM 6807 C CA . THR B 1 107 ? 25.547 19.672 0.828 1 87.5 107 THR B CA 1
ATOM 6808 C C . THR B 1 107 ? 26.969 19.234 1.151 1 87.5 107 THR B C 1
ATOM 6810 O O . THR B 1 107 ? 27.797 19.094 0.251 1 87.5 107 THR B O 1
ATOM 6813 N N . LYS B 1 108 ? 27.219 19.047 2.383 1 88.62 108 LYS B N 1
ATOM 6814 C CA . LYS B 1 108 ? 28.547 18.578 2.779 1 88.62 108 LYS B CA 1
ATOM 6815 C C . LYS B 1 108 ? 28.844 17.203 2.172 1 88.62 108 LYS B C 1
ATOM 6817 O O . LYS B 1 108 ? 29.938 16.984 1.646 1 88.62 108 LYS B O 1
ATOM 6822 N N . TYR B 1 109 ? 27.922 16.312 2.219 1 90 109 TYR B N 1
ATOM 6823 C CA . TYR B 1 109 ? 28.109 14.992 1.647 1 90 109 TYR B CA 1
ATOM 6824 C C . TYR B 1 109 ? 28.172 15.055 0.126 1 90 109 TYR B C 1
ATOM 6826 O O . TYR B 1 109 ? 28.938 14.32 -0.5 1 90 109 TYR B O 1
ATOM 6834 N N . LEU B 1 110 ? 27.406 15.945 -0.476 1 84.81 110 LEU B N 1
ATOM 6835 C CA . LEU B 1 110 ? 27.359 16.078 -1.928 1 84.81 110 LEU B CA 1
ATOM 6836 C C . LEU B 1 110 ? 28.672 16.656 -2.457 1 84.81 110 LEU B C 1
ATOM 6838 O O . LEU B 1 110 ? 29.109 16.297 -3.553 1 84.81 110 LEU B O 1
ATOM 6842 N N . SER B 1 111 ? 29.25 17.531 -1.708 1 85.62 111 SER B N 1
ATOM 6843 C CA . SER B 1 111 ? 30.547 18.094 -2.09 1 85.62 111 SER B CA 1
ATOM 6844 C C . SER B 1 111 ? 31.625 17.016 -2.121 1 85.62 111 SER B C 1
ATOM 6846 O O . SER B 1 111 ? 32.5 17.031 -2.996 1 85.62 111 SER B O 1
ATOM 6848 N N . ASP B 1 112 ? 31.516 16.109 -1.253 1 83.44 112 ASP B N 1
ATOM 6849 C CA . ASP B 1 112 ? 32.469 15.016 -1.192 1 83.44 112 ASP B CA 1
ATOM 6850 C C . ASP B 1 112 ? 32.281 14.047 -2.352 1 83.44 112 ASP B C 1
ATOM 6852 O O . ASP B 1 112 ? 33.219 13.367 -2.77 1 83.44 112 ASP B O 1
ATOM 6856 N N . LEU B 1 113 ? 31.062 13.922 -2.971 1 81.31 113 LEU B N 1
ATOM 6857 C CA . LEU B 1 113 ? 30.719 13.023 -4.059 1 81.31 113 LEU B CA 1
ATOM 6858 C C . LEU B 1 113 ? 31.266 13.539 -5.391 1 81.31 113 LEU B C 1
ATOM 6860 O O . LEU B 1 113 ? 31.641 12.742 -6.258 1 81.31 113 LEU B O 1
ATOM 6864 N N . SER B 1 114 ? 31.188 14.805 -5.84 1 66.44 114 SER B N 1
ATOM 6865 C CA . SER B 1 114 ? 31.516 15.43 -7.117 1 66.44 114 SER B CA 1
ATOM 6866 C C . SER B 1 114 ? 33 15.242 -7.461 1 66.44 114 SER B C 1
ATOM 6868 O O . SER B 1 114 ? 33.344 15.164 -8.641 1 66.44 114 SER B O 1
ATOM 6870 N N . ASP B 1 115 ? 33.812 14.984 -6.648 1 58.53 115 ASP B N 1
ATOM 6871 C CA . ASP B 1 115 ? 35.219 15.031 -6.93 1 58.53 115 ASP B CA 1
ATOM 6872 C C . ASP B 1 115 ? 35.75 13.68 -7.422 1 58.53 115 ASP B C 1
ATOM 6874 O O . ASP B 1 115 ? 36.875 13.57 -7.887 1 58.53 115 ASP B O 1
ATOM 6878 N N . GLU B 1 116 ? 34.875 12.68 -7.535 1 60 116 GLU B N 1
ATOM 6879 C CA . GLU B 1 116 ? 35.531 11.391 -7.676 1 60 116 GLU B CA 1
ATOM 6880 C C . GLU B 1 116 ? 35.219 10.758 -9.031 1 60 116 GLU B C 1
ATOM 6882 O O . GLU B 1 116 ? 34.062 10.492 -9.352 1 60 116 GLU B O 1
ATOM 6887 N N . GLN B 1 117 ? 36.094 11.016 -10.086 1 63.09 117 GLN B N 1
ATOM 6888 C CA . GLN B 1 117 ? 36 10.336 -11.375 1 63.09 117 GLN B CA 1
ATOM 6889 C C . GLN B 1 117 ? 36.75 9.008 -11.352 1 63.09 117 GLN B C 1
ATOM 6891 O O . GLN B 1 117 ? 37.219 8.547 -12.383 1 63.09 117 GLN B O 1
ATOM 6896 N N . ASP B 1 118 ? 36.688 8.281 -10.273 1 78.81 118 ASP B N 1
ATOM 6897 C CA . ASP B 1 118 ? 37.438 7.039 -10.117 1 78.81 118 ASP B CA 1
ATOM 6898 C C . ASP B 1 118 ? 36.625 5.848 -10.633 1 78.81 118 ASP B C 1
ATOM 6900 O O . ASP B 1 118 ? 35.531 5.559 -10.133 1 78.81 118 ASP B O 1
ATOM 6904 N N . GLN B 1 119 ? 37.156 5.238 -11.625 1 82.31 119 GLN B N 1
ATOM 6905 C CA . GLN B 1 119 ? 36.531 4.094 -12.281 1 82.31 119 GLN B CA 1
ATOM 6906 C C . GLN B 1 119 ? 36.312 2.953 -11.289 1 82.31 119 GLN B C 1
ATOM 6908 O O . GLN B 1 119 ? 35.281 2.242 -11.375 1 82.31 119 GLN B O 1
ATOM 6913 N N . GLU B 1 120 ? 37.188 2.709 -10.445 1 87.44 120 GLU B N 1
ATOM 6914 C CA . GLU B 1 120 ? 37.062 1.634 -9.469 1 87.44 120 GLU B CA 1
ATOM 6915 C C . GLU B 1 120 ? 35.906 1.89 -8.516 1 87.44 120 GLU B C 1
ATOM 6917 O O . GLU B 1 120 ? 35.125 0.98 -8.219 1 87.44 120 GLU B O 1
ATOM 6922 N N . LYS B 1 121 ? 35.812 3.115 -8.109 1 89.44 121 LYS B N 1
ATOM 6923 C CA . LYS B 1 121 ? 34.719 3.463 -7.191 1 89.44 121 LYS B CA 1
ATOM 6924 C C . LYS B 1 121 ? 33.375 3.385 -7.883 1 89.44 121 LYS B C 1
ATOM 6926 O O . LYS B 1 121 ? 32.375 2.984 -7.27 1 89.44 121 LYS B O 1
ATOM 6931 N N . SER B 1 122 ? 33.375 3.74 -9.125 1 88.25 122 SER B N 1
ATOM 6932 C CA . SER B 1 122 ? 32.156 3.637 -9.906 1 88.25 122 SER B CA 1
ATOM 6933 C C . SER B 1 122 ? 31.75 2.182 -10.094 1 88.25 122 SER B C 1
ATOM 6935 O O . SER B 1 122 ? 30.547 1.861 -10.094 1 88.25 122 SER B O 1
ATOM 6937 N N . GLY B 1 123 ? 32.75 1.371 -10.375 1 91.88 123 GLY B N 1
ATOM 6938 C CA . GLY B 1 123 ? 32.469 -0.052 -10.508 1 91.88 123 GLY B CA 1
ATOM 6939 C C . GLY B 1 123 ? 31.875 -0.662 -9.25 1 91.88 123 GLY B C 1
ATOM 6940 O O . GLY B 1 123 ? 30.969 -1.48 -9.336 1 91.88 123 GLY B O 1
ATOM 6941 N N . ILE B 1 124 ? 32.375 -0.219 -8.109 1 93.25 124 ILE B N 1
ATOM 6942 C CA . ILE B 1 124 ? 31.859 -0.711 -6.828 1 93.25 124 ILE B CA 1
ATOM 6943 C C . ILE B 1 124 ? 30.438 -0.191 -6.605 1 93.25 124 ILE B C 1
ATOM 6945 O O . ILE B 1 124 ? 29.578 -0.917 -6.102 1 93.25 124 ILE B O 1
ATOM 6949 N N . SER B 1 125 ? 30.234 1.06 -6.984 1 92.88 125 SER B N 1
ATOM 6950 C CA . SER B 1 125 ? 28.906 1.646 -6.852 1 92.88 125 SER B CA 1
ATOM 6951 C C . SER B 1 125 ? 27.891 0.882 -7.68 1 92.88 125 SER B C 1
ATOM 6953 O O . SER B 1 125 ? 26.75 0.694 -7.246 1 92.88 125 SER B O 1
ATOM 6955 N N . LEU B 1 126 ? 28.297 0.45 -8.852 1 93.5 126 LEU B N 1
ATOM 6956 C CA . LEU B 1 126 ? 27.406 -0.347 -9.688 1 93.5 126 LEU B CA 1
ATOM 6957 C C . LEU B 1 126 ? 27.094 -1.684 -9.031 1 93.5 126 LEU B C 1
ATOM 6959 O O . LEU B 1 126 ? 25.953 -2.16 -9.102 1 93.5 126 LEU B O 1
ATOM 6963 N N . ALA B 1 127 ? 28.078 -2.27 -8.445 1 96.44 127 ALA B N 1
ATOM 6964 C CA . ALA B 1 127 ? 27.875 -3.531 -7.742 1 96.44 127 ALA B CA 1
ATOM 6965 C C . ALA B 1 127 ? 26.938 -3.35 -6.555 1 96.44 127 ALA B C 1
ATOM 6967 O O . ALA B 1 127 ? 26.125 -4.234 -6.254 1 96.44 127 ALA B O 1
ATOM 6968 N N . ASP B 1 128 ? 27.031 -2.172 -5.875 1 96.62 128 ASP B N 1
ATOM 6969 C CA . ASP B 1 128 ? 26.125 -1.857 -4.781 1 96.62 128 ASP B CA 1
ATOM 6970 C C . ASP B 1 128 ? 24.672 -1.836 -5.258 1 96.62 128 ASP B C 1
ATOM 6972 O O . ASP B 1 128 ? 23.781 -2.348 -4.574 1 96.62 128 ASP B O 1
ATOM 6976 N N . GLN B 1 129 ? 24.469 -1.253 -6.379 1 94.69 129 GLN B N 1
ATOM 6977 C CA . GLN B 1 129 ? 23.141 -1.146 -6.941 1 94.69 129 GLN B CA 1
ATOM 6978 C C . GLN B 1 129 ? 22.594 -2.52 -7.32 1 94.69 129 GLN B C 1
ATOM 6980 O O . GLN B 1 129 ? 21.422 -2.822 -7.062 1 94.69 129 GLN B O 1
ATOM 6985 N N . ALA B 1 130 ? 23.422 -3.293 -7.898 1 95.94 130 ALA B N 1
ATOM 6986 C CA . ALA B 1 130 ? 23.016 -4.652 -8.242 1 95.94 130 ALA B CA 1
ATOM 6987 C C . ALA B 1 130 ? 22.641 -5.441 -6.996 1 95.94 130 ALA B C 1
ATOM 6989 O O . ALA B 1 130 ? 21.625 -6.137 -6.98 1 95.94 130 ALA B O 1
ATOM 6990 N N . PHE B 1 131 ? 23.469 -5.293 -6.02 1 97.38 131 PHE B N 1
ATOM 6991 C CA . PHE B 1 131 ? 23.234 -5.988 -4.762 1 97.38 131 PHE B CA 1
ATOM 6992 C C . PHE B 1 131 ? 21.906 -5.582 -4.156 1 97.38 131 PHE B C 1
ATOM 6994 O O . PHE B 1 131 ? 21.156 -6.426 -3.645 1 97.38 131 PHE B O 1
ATOM 7001 N N . ALA B 1 132 ? 21.594 -4.316 -4.219 1 96.38 132 ALA B N 1
ATOM 7002 C CA . ALA B 1 132 ? 20.344 -3.803 -3.691 1 96.38 132 ALA B CA 1
ATOM 7003 C C . ALA B 1 132 ? 19.141 -4.422 -4.414 1 96.38 132 ALA B C 1
ATOM 7005 O O . ALA B 1 132 ? 18.141 -4.746 -3.787 1 96.38 132 ALA B O 1
ATOM 7006 N N . PHE B 1 133 ? 19.297 -4.59 -5.676 1 92.94 133 PHE B N 1
ATOM 7007 C CA . PHE B 1 133 ? 18.219 -5.199 -6.441 1 92.94 133 PHE B CA 1
ATOM 7008 C C . PHE B 1 133 ? 18.047 -6.668 -6.07 1 92.94 133 PHE B C 1
ATOM 7010 O O . PHE B 1 133 ? 16.922 -7.168 -5.992 1 92.94 133 PHE B O 1
ATOM 7017 N N . ILE B 1 134 ? 19.109 -7.324 -5.844 1 95.62 134 ILE B N 1
ATOM 7018 C CA . ILE B 1 134 ? 19.078 -8.758 -5.551 1 95.62 134 ILE B CA 1
ATOM 7019 C C . ILE B 1 134 ? 18.344 -9 -4.234 1 95.62 134 ILE B C 1
ATOM 7021 O O . ILE B 1 134 ? 17.594 -9.969 -4.105 1 95.62 134 ILE B O 1
ATOM 7025 N N . PHE B 1 135 ? 18.531 -8.109 -3.285 1 95.69 135 PHE B N 1
ATOM 7026 C CA . PHE B 1 135 ? 17.984 -8.352 -1.951 1 95.69 135 PHE B CA 1
ATOM 7027 C C . PHE B 1 135 ? 16.875 -7.367 -1.632 1 95.69 135 PHE B C 1
ATOM 7029 O O . PHE B 1 135 ? 16.547 -7.145 -0.463 1 95.69 135 PHE B O 1
ATOM 7036 N N . ASP B 1 136 ? 16.25 -6.762 -2.682 1 92.19 136 ASP B N 1
ATOM 7037 C CA . ASP B 1 136 ? 15.094 -5.87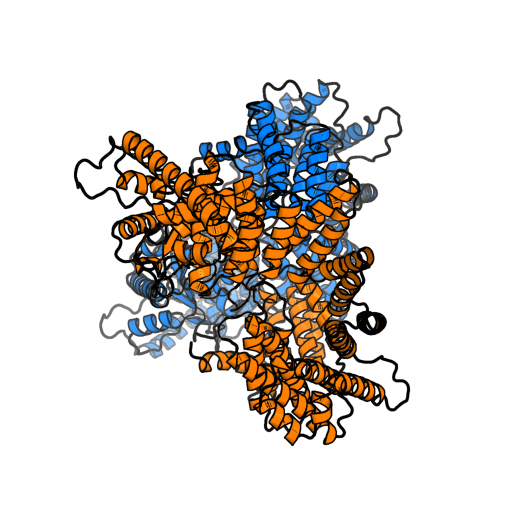9 -2.57 1 92.19 136 ASP B CA 1
ATOM 7038 C C . ASP B 1 136 ? 13.844 -6.656 -2.162 1 92.19 136 ASP B C 1
ATOM 7040 O O . ASP B 1 136 ? 13.898 -7.875 -1.992 1 92.19 136 ASP B O 1
ATOM 7044 N N . CYS B 1 137 ? 12.805 -5.961 -1.912 1 87.56 137 CYS B N 1
ATOM 7045 C CA . CYS B 1 137 ? 11.508 -6.578 -1.632 1 87.56 137 CYS B CA 1
ATOM 7046 C C . CYS B 1 137 ? 10.953 -7.273 -2.869 1 87.56 137 CYS B C 1
ATOM 7048 O O . CYS B 1 137 ? 11.18 -6.82 -3.994 1 87.56 137 CYS B O 1
ATOM 7050 N N . TYR B 1 138 ? 10.359 -8.398 -2.621 1 77.38 138 TYR B N 1
ATOM 7051 C CA . TYR B 1 138 ? 9.789 -9.172 -3.717 1 77.38 138 TYR B CA 1
ATOM 7052 C C . TYR B 1 138 ? 8.281 -9.008 -3.773 1 77.38 138 TYR B C 1
ATOM 7054 O O . TYR B 1 138 ? 7.57 -9.398 -2.844 1 77.38 138 TYR B O 1
ATOM 7062 N N . MET B 1 139 ? 7.816 -8.383 -4.836 1 68.25 139 MET B N 1
ATOM 7063 C CA . MET B 1 139 ? 6.371 -8.242 -4.961 1 68.25 139 MET B CA 1
ATOM 7064 C C . MET B 1 139 ? 5.875 -8.875 -6.258 1 68.25 139 MET B C 1
ATOM 7066 O O . MET B 1 139 ? 6.125 -10.047 -6.516 1 68.25 139 MET B O 1
ATOM 7070 N N . GLU B 1 140 ? 5.73 -8.133 -7.434 1 63.66 140 GLU B N 1
ATOM 7071 C CA . GLU B 1 140 ? 4.98 -8.484 -8.633 1 63.66 140 GLU B CA 1
ATOM 7072 C C . GLU B 1 140 ? 5.891 -9.102 -9.695 1 63.66 140 GLU B C 1
ATOM 7074 O O . GLU B 1 140 ? 5.492 -10.023 -10.398 1 63.66 140 GLU B O 1
ATOM 7079 N N . LYS B 1 141 ? 7.156 -8.867 -9.656 1 69.25 141 LYS B N 1
ATOM 7080 C CA . LYS B 1 141 ? 8.047 -9.312 -10.727 1 69.25 141 LYS B CA 1
ATOM 7081 C C . LYS B 1 141 ? 8.508 -10.75 -10.492 1 69.25 141 LYS B C 1
ATOM 7083 O O . LYS B 1 141 ? 8.781 -11.141 -9.352 1 69.25 141 LYS B O 1
ATOM 7088 N N . ASP B 1 142 ? 8.562 -11.492 -11.602 1 80.56 142 ASP B N 1
ATOM 7089 C CA . ASP B 1 142 ? 9.031 -12.867 -11.453 1 80.56 142 ASP B CA 1
ATOM 7090 C C . ASP B 1 142 ? 10.555 -12.914 -11.336 1 80.56 142 ASP B C 1
ATOM 7092 O O . ASP B 1 142 ? 11.227 -11.883 -11.445 1 80.56 142 ASP B O 1
ATOM 7096 N N . VAL B 1 143 ? 11.086 -14.047 -11.141 1 85.44 143 VAL B N 1
ATOM 7097 C CA . VAL B 1 143 ? 12.5 -14.25 -10.828 1 85.44 143 VAL B CA 1
ATOM 7098 C C . VAL B 1 143 ? 13.352 -13.781 -12.008 1 85.44 143 VAL B C 1
ATOM 7100 O O . VAL B 1 143 ? 14.43 -13.211 -11.82 1 85.44 143 VAL B O 1
ATOM 7103 N N . ILE B 1 144 ? 12.906 -14.031 -13.195 1 85.81 144 ILE B N 1
ATOM 7104 C CA . ILE B 1 144 ? 13.688 -13.68 -14.383 1 85.81 144 ILE B CA 1
ATOM 7105 C C . ILE B 1 144 ? 13.789 -12.164 -14.5 1 85.81 144 ILE B C 1
ATOM 7107 O O . ILE B 1 144 ? 14.891 -11.617 -14.641 1 85.81 144 ILE B O 1
ATOM 7111 N N . GLU B 1 145 ? 12.742 -11.555 -14.391 1 79.56 145 GLU B N 1
ATOM 7112 C CA . GLU B 1 145 ? 12.711 -10.102 -14.547 1 79.56 145 GLU B CA 1
ATOM 7113 C C . GLU B 1 145 ? 13.477 -9.406 -13.422 1 79.56 145 GLU B C 1
ATOM 7115 O O . GLU B 1 145 ? 14.133 -8.383 -13.641 1 79.56 145 GLU B O 1
ATOM 7120 N N . ARG B 1 146 ? 13.414 -9.93 -12.305 1 86.56 146 ARG B N 1
ATOM 7121 C CA . ARG B 1 146 ? 14.031 -9.305 -11.141 1 86.56 146 ARG B CA 1
ATOM 7122 C C . ARG B 1 146 ? 15.555 -9.453 -11.18 1 86.56 146 ARG B C 1
ATOM 7124 O O . ARG B 1 146 ? 16.266 -8.688 -10.531 1 86.56 146 ARG B O 1
ATOM 7131 N N . ASN B 1 147 ? 16.031 -10.469 -11.914 1 92.56 147 ASN B N 1
ATOM 7132 C CA . ASN B 1 147 ? 17.453 -10.742 -11.867 1 92.56 147 ASN B CA 1
ATOM 7133 C C . ASN B 1 147 ? 18.156 -10.305 -13.148 1 92.56 147 ASN B C 1
ATOM 7135 O O . ASN B 1 147 ? 19.391 -10.359 -13.242 1 92.56 147 ASN B O 1
ATOM 7139 N N . LYS B 1 148 ? 17.422 -9.836 -14.109 1 88.31 148 LYS B N 1
ATOM 7140 C CA . LYS B 1 148 ? 18.016 -9.398 -15.367 1 88.31 148 LYS B CA 1
ATOM 7141 C C . LYS B 1 148 ? 18.891 -8.156 -15.156 1 88.31 148 LYS B C 1
ATOM 7143 O O . LYS B 1 148 ? 20.047 -8.117 -15.586 1 88.31 148 LYS B O 1
ATOM 7148 N N . LEU B 1 149 ? 18.281 -7.234 -14.508 1 86.5 149 LEU B N 1
ATOM 7149 C CA . LEU B 1 149 ? 18.984 -5.973 -14.312 1 86.5 149 LEU B CA 1
ATOM 7150 C C . LEU B 1 149 ? 20.188 -6.156 -13.391 1 86.5 149 LEU B C 1
ATOM 7152 O O . LEU B 1 149 ? 21.297 -5.711 -13.711 1 86.5 149 LEU B O 1
ATOM 7156 N N . PRO B 1 150 ? 20.031 -6.801 -12.242 1 93.81 150 PRO B N 1
ATOM 7157 C CA . PRO B 1 150 ? 21.203 -7.023 -11.398 1 93.81 150 PRO B CA 1
ATOM 7158 C C . PRO B 1 150 ? 22.312 -7.781 -12.125 1 93.81 150 PRO B C 1
ATOM 7160 O O . PRO B 1 150 ? 23.5 -7.5 -11.914 1 93.81 150 PRO B O 1
ATOM 7163 N N . LYS B 1 151 ? 21.938 -8.719 -12.922 1 95.5 151 LYS B N 1
ATOM 7164 C CA . LYS B 1 151 ? 22.938 -9.445 -13.711 1 95.5 151 LYS B CA 1
ATOM 7165 C C . LYS B 1 151 ? 23.734 -8.492 -14.602 1 95.5 151 LYS B C 1
ATOM 7167 O O . LYS B 1 151 ? 24.969 -8.531 -14.617 1 95.5 151 LYS B O 1
ATOM 7172 N N . GLU B 1 152 ? 23.062 -7.641 -15.281 1 92.44 152 GLU B N 1
ATOM 7173 C CA . GLU B 1 152 ? 23.719 -6.684 -16.172 1 92.44 152 GLU B CA 1
ATOM 7174 C C . GLU B 1 152 ? 24.609 -5.719 -15.391 1 92.44 152 GLU B C 1
ATOM 7176 O O . GLU B 1 152 ? 25.703 -5.379 -15.836 1 92.44 152 GLU B O 1
ATOM 7181 N N . LEU B 1 153 ? 24.156 -5.266 -14.281 1 93.75 153 LEU B N 1
ATOM 7182 C CA . LEU B 1 153 ? 24.906 -4.328 -13.461 1 93.75 153 LEU B CA 1
ATOM 7183 C C . LEU B 1 153 ? 26.188 -4.977 -12.93 1 93.75 153 LEU B C 1
ATOM 7185 O O . LEU B 1 153 ? 27.25 -4.348 -12.898 1 93.75 153 LEU B O 1
ATOM 7189 N N . LEU B 1 154 ? 26.125 -6.234 -12.531 1 96.94 154 LEU B N 1
ATOM 7190 C CA . LEU B 1 154 ? 27.297 -6.941 -12.023 1 96.94 154 LEU B CA 1
ATOM 7191 C C . LEU B 1 154 ? 28.328 -7.152 -13.141 1 96.94 154 LEU B C 1
ATOM 7193 O O . LEU B 1 154 ? 29.531 -7.016 -12.906 1 96.94 154 LEU B O 1
ATOM 7197 N N . VAL B 1 155 ? 27.812 -7.508 -14.328 1 95.75 155 VAL B N 1
ATOM 7198 C CA . VAL B 1 155 ? 28.719 -7.711 -15.461 1 95.75 155 VAL B CA 1
ATOM 7199 C C . VAL B 1 155 ? 29.453 -6.41 -15.781 1 95.75 155 VAL B C 1
ATOM 7201 O O . VAL B 1 155 ? 30.656 -6.414 -15.992 1 95.75 155 VAL B O 1
ATOM 7204 N N . GLN B 1 156 ? 28.734 -5.34 -15.773 1 92.75 156 GLN B N 1
ATOM 7205 C CA . GLN B 1 156 ? 29.328 -4.039 -16.047 1 92.75 156 GLN B CA 1
ATOM 7206 C C . GLN B 1 156 ? 30.312 -3.635 -14.945 1 92.75 156 GLN B C 1
ATOM 7208 O O . GLN B 1 156 ? 31.344 -3.031 -15.211 1 92.75 156 GLN B O 1
ATOM 7213 N N . SER B 1 157 ? 29.938 -3.898 -13.734 1 94.94 157 SER B N 1
ATOM 7214 C CA . SER B 1 157 ? 30.812 -3.615 -12.609 1 94.94 157 SER B CA 1
ATOM 7215 C C . SER B 1 157 ? 32.156 -4.324 -12.766 1 94.94 157 SER B C 1
ATOM 7217 O O . SER B 1 157 ? 33.219 -3.707 -12.625 1 94.94 157 SER B O 1
ATOM 7219 N N . LEU B 1 158 ? 32.156 -5.609 -13.109 1 95.5 158 LEU B N 1
ATOM 7220 C CA . LEU B 1 158 ? 33.375 -6.398 -13.266 1 95.5 158 LEU B CA 1
ATOM 7221 C C . LEU B 1 158 ? 34.219 -5.883 -14.43 1 95.5 158 LEU B C 1
ATOM 7223 O O . LEU B 1 158 ? 35.438 -5.926 -14.375 1 95.5 158 LEU B O 1
ATOM 7227 N N . ALA B 1 159 ? 33.531 -5.422 -15.461 1 93 159 ALA B N 1
ATOM 7228 C CA . ALA B 1 159 ? 34.25 -4.84 -16.594 1 93 159 ALA B CA 1
ATOM 7229 C C . ALA B 1 159 ? 35 -3.586 -16.172 1 93 159 ALA B C 1
ATOM 7231 O O . ALA B 1 159 ? 36.125 -3.336 -16.656 1 93 159 ALA B O 1
ATOM 7232 N N . MET B 1 160 ? 34.5 -2.84 -15.273 1 90.75 160 MET B N 1
ATOM 7233 C CA . MET B 1 160 ? 35.094 -1.599 -14.812 1 90.75 160 MET B CA 1
ATOM 7234 C C . MET B 1 160 ? 36.219 -1.884 -13.805 1 90.75 160 MET B C 1
ATOM 7236 O O . MET B 1 160 ? 37.125 -1.074 -13.633 1 90.75 160 MET B O 1
ATOM 7240 N N . LEU B 1 161 ? 36.125 -3.082 -13.188 1 93.12 161 LEU B N 1
ATOM 7241 C CA . LEU B 1 161 ? 37.062 -3.408 -12.141 1 93.12 161 LEU B CA 1
ATOM 7242 C C . LEU B 1 161 ? 38.188 -4.309 -12.672 1 93.12 161 LEU B C 1
ATOM 7244 O O . LEU B 1 161 ? 38.969 -4.84 -11.898 1 93.12 161 LEU B O 1
ATOM 7248 N N . LYS B 1 162 ? 38.281 -4.438 -13.883 1 87.81 162 LYS B N 1
ATOM 7249 C CA . LYS B 1 162 ? 39.219 -5.359 -14.5 1 87.81 162 LYS B CA 1
ATOM 7250 C C . LYS B 1 162 ? 40.656 -5 -14.125 1 87.81 162 LYS B C 1
ATOM 7252 O O . LYS B 1 162 ? 41.5 -5.883 -13.938 1 87.81 162 LYS B O 1
ATOM 7257 N N . LYS B 1 163 ? 40.938 -3.75 -13.961 1 84.19 163 LYS B N 1
ATOM 7258 C CA . LYS B 1 163 ? 42.312 -3.312 -13.719 1 84.19 163 LYS B CA 1
ATOM 7259 C C . LYS B 1 163 ? 42.562 -3.057 -12.234 1 84.19 163 LYS B C 1
ATOM 7261 O O . LYS B 1 163 ? 43.625 -2.57 -11.844 1 84.19 163 LYS B O 1
ATOM 7266 N N . CYS B 1 164 ? 41.594 -3.457 -11.484 1 83 164 CYS B N 1
ATOM 7267 C CA . CYS B 1 164 ? 41.719 -3.215 -10.055 1 83 164 CYS B CA 1
ATOM 7268 C C . CYS B 1 164 ? 42.656 -4.207 -9.414 1 83 164 CYS B C 1
ATOM 7270 O O . CYS B 1 164 ? 42.656 -5.391 -9.758 1 83 164 CYS B O 1
ATOM 7272 N N . HIS B 1 165 ? 43.5 -3.717 -8.602 1 79.31 165 HIS B N 1
ATOM 7273 C CA . HIS B 1 165 ? 44.5 -4.539 -7.957 1 79.31 165 HIS B CA 1
ATOM 7274 C C . HIS B 1 165 ? 43.938 -5.359 -6.816 1 79.31 165 HIS B C 1
ATOM 7276 O O . HIS B 1 165 ? 44.406 -6.465 -6.531 1 79.31 165 HIS B O 1
ATOM 7282 N N . ASP B 1 166 ? 42.969 -4.781 -6.145 1 83.19 166 ASP B N 1
ATOM 7283 C CA . ASP B 1 166 ? 42.312 -5.512 -5.059 1 83.19 166 ASP B CA 1
ATOM 7284 C C . ASP B 1 166 ? 41.375 -6.598 -5.609 1 83.19 166 ASP B C 1
ATOM 7286 O O . ASP B 1 166 ? 40.375 -6.293 -6.246 1 83.19 166 ASP B O 1
ATOM 7290 N N . GLN B 1 167 ? 41.625 -7.797 -5.305 1 87.38 167 GLN B N 1
ATOM 7291 C CA . GLN B 1 167 ? 40.906 -8.914 -5.906 1 87.38 167 GLN B CA 1
ATOM 7292 C C . GLN B 1 167 ? 39.719 -9.336 -5.043 1 87.38 167 GLN B C 1
ATOM 7294 O O . GLN B 1 167 ? 38.812 -10.031 -5.512 1 87.38 167 GLN B O 1
ATOM 7299 N N . GLN B 1 168 ? 39.688 -8.906 -3.875 1 86.88 168 GLN B N 1
ATOM 7300 C CA . GLN B 1 168 ? 38.656 -9.375 -2.963 1 86.88 168 GLN B CA 1
ATOM 7301 C C . GLN B 1 168 ? 37.25 -8.922 -3.424 1 86.88 168 GLN B C 1
ATOM 7303 O O . GLN B 1 168 ? 36.344 -9.727 -3.531 1 86.88 168 GLN B O 1
ATOM 7308 N N . PRO B 1 169 ? 37.094 -7.609 -3.73 1 91.25 169 PRO B N 1
ATOM 7309 C CA . PRO B 1 169 ? 35.781 -7.188 -4.215 1 91.25 169 PRO B CA 1
ATOM 7310 C C . PRO B 1 169 ? 35.375 -7.891 -5.508 1 91.25 169 PRO B C 1
ATOM 7312 O O . PRO B 1 169 ? 34.188 -8.188 -5.707 1 91.25 169 PRO B O 1
ATOM 7315 N N . ILE B 1 170 ? 36.344 -8.172 -6.293 1 93.12 170 ILE B N 1
ATOM 7316 C CA . ILE B 1 170 ? 36.094 -8.836 -7.562 1 93.12 170 ILE B CA 1
ATOM 7317 C C . ILE B 1 170 ? 35.531 -10.242 -7.301 1 93.12 170 ILE B C 1
ATOM 7319 O O . ILE B 1 170 ? 34.562 -10.664 -7.918 1 93.12 170 ILE B O 1
ATOM 7323 N N . MET B 1 171 ? 36.188 -10.938 -6.406 1 92.19 171 MET B N 1
ATOM 7324 C CA . MET B 1 171 ? 35.75 -12.289 -6.043 1 92.19 171 MET B CA 1
ATOM 7325 C C . MET B 1 171 ? 34.344 -12.281 -5.508 1 92.19 171 MET B C 1
ATOM 7327 O O . MET B 1 171 ? 33.531 -13.141 -5.875 1 92.19 171 MET B O 1
ATOM 7331 N N . GLU B 1 172 ? 34 -11.359 -4.652 1 94.12 172 GLU B N 1
ATOM 7332 C CA . GLU B 1 172 ? 32.688 -11.281 -4.043 1 94.12 172 GLU B CA 1
ATOM 7333 C C . GLU B 1 172 ? 31.625 -10.938 -5.078 1 94.12 172 GLU B C 1
ATOM 7335 O O . GLU B 1 172 ? 30.516 -11.461 -5.031 1 94.12 172 GLU B O 1
ATOM 7340 N N . ILE B 1 173 ? 31.984 -10.031 -5.996 1 96.5 173 ILE B N 1
ATOM 7341 C CA . ILE B 1 173 ? 31.047 -9.648 -7.047 1 96.5 173 ILE B CA 1
ATOM 7342 C C . ILE B 1 173 ? 30.781 -10.836 -7.969 1 96.5 173 ILE B C 1
ATOM 7344 O O . ILE B 1 173 ? 29.656 -11.078 -8.375 1 96.5 173 ILE B O 1
ATOM 7348 N N . LYS B 1 174 ? 31.844 -11.586 -8.258 1 96.06 174 LYS B N 1
ATOM 7349 C CA . LYS B 1 174 ? 31.688 -12.797 -9.055 1 96.06 174 LYS B CA 1
ATOM 7350 C C . LYS B 1 174 ? 30.828 -13.82 -8.328 1 96.06 174 LYS B C 1
ATOM 7352 O O . LYS B 1 174 ? 30.094 -14.586 -8.961 1 96.06 174 LYS B O 1
ATOM 7357 N N . PHE B 1 175 ? 31.016 -13.906 -7.012 1 96.06 175 PHE B N 1
ATOM 7358 C CA . PHE B 1 175 ? 30.219 -14.797 -6.176 1 96.06 175 PHE B CA 1
ATOM 7359 C C . PHE B 1 175 ? 28.734 -14.523 -6.355 1 96.06 175 PHE B C 1
ATOM 7361 O O . PHE B 1 175 ? 27.953 -15.445 -6.582 1 96.06 175 PHE B O 1
ATOM 7368 N N . TRP B 1 176 ? 28.266 -13.242 -6.324 1 97.69 176 TRP B N 1
ATOM 7369 C CA . TRP B 1 176 ? 26.875 -12.867 -6.469 1 97.69 176 TRP B CA 1
ATOM 7370 C C . TRP B 1 176 ? 26.422 -13.016 -7.918 1 97.69 176 TRP B C 1
ATOM 7372 O O . TRP B 1 176 ? 25.266 -13.375 -8.18 1 97.69 176 TRP B O 1
ATOM 7382 N N . LEU B 1 177 ? 27.297 -12.711 -8.867 1 98.19 177 LEU B N 1
ATOM 7383 C CA . LEU B 1 177 ? 26.953 -12.891 -10.273 1 98.19 177 LEU B CA 1
ATOM 7384 C C . LEU B 1 177 ? 26.688 -14.359 -10.594 1 98.19 177 LEU B C 1
ATOM 7386 O O . LEU B 1 177 ? 25.734 -14.688 -11.305 1 98.19 177 LEU B O 1
ATOM 7390 N N . GLY B 1 178 ? 27.594 -15.258 -10.078 1 97.31 178 GLY B N 1
ATOM 7391 C CA . GLY B 1 178 ? 27.391 -16.688 -10.266 1 97.31 178 GLY B CA 1
ATOM 7392 C C . GLY B 1 178 ? 26.062 -17.172 -9.742 1 97.31 178 GLY B C 1
ATOM 7393 O O . GLY B 1 178 ? 25.375 -17.969 -10.398 1 97.31 178 GLY B O 1
ATOM 7394 N N . GLN B 1 179 ? 25.688 -16.719 -8.578 1 96.81 179 GLN B N 1
ATOM 7395 C CA . GLN B 1 179 ? 24.406 -17.094 -7.988 1 96.81 179 GLN B CA 1
ATOM 7396 C C . GLN B 1 179 ? 23.234 -16.547 -8.812 1 96.81 179 GLN B C 1
ATOM 7398 O O . GLN B 1 179 ? 22.203 -17.219 -8.953 1 96.81 179 GLN B O 1
ATOM 7403 N N . THR B 1 180 ? 23.375 -15.312 -9.32 1 97.38 180 THR B N 1
ATOM 7404 C CA . THR B 1 180 ? 22.344 -14.711 -10.148 1 97.38 180 THR B CA 1
ATOM 7405 C C . THR B 1 180 ? 22.109 -15.523 -11.414 1 97.38 180 THR B C 1
ATOM 7407 O O . THR B 1 180 ? 20.969 -15.766 -11.812 1 97.38 180 THR B O 1
ATOM 7410 N N . TYR B 1 181 ? 23.234 -15.961 -12.031 1 97.12 181 TYR B N 1
ATOM 7411 C CA . TYR B 1 181 ? 23.125 -16.828 -13.203 1 97.12 181 TYR B CA 1
ATOM 7412 C C . TYR B 1 181 ? 22.422 -18.125 -12.852 1 97.12 181 TYR B C 1
ATOM 7414 O O . TYR B 1 181 ? 21.609 -18.641 -13.633 1 97.12 181 TYR B O 1
ATOM 7422 N N . TYR B 1 182 ? 22.766 -18.641 -11.734 1 95.25 182 TYR B N 1
ATOM 7423 C CA . TYR B 1 182 ? 22.125 -19.875 -11.289 1 95.25 182 TYR B CA 1
ATOM 7424 C C . TYR B 1 182 ? 20.625 -19.688 -11.141 1 95.25 182 TYR B C 1
ATOM 7426 O O . TYR B 1 182 ? 19.828 -20.484 -11.641 1 95.25 182 TYR B O 1
ATOM 7434 N N . ARG B 1 183 ? 20.188 -18.625 -10.461 1 94.25 183 ARG B N 1
ATOM 7435 C CA . ARG B 1 183 ? 18.781 -18.344 -10.242 1 94.25 183 ARG B CA 1
ATOM 7436 C C . ARG B 1 183 ? 18.047 -18.172 -11.57 1 94.25 183 ARG B C 1
ATOM 7438 O O . ARG B 1 183 ? 16.938 -18.688 -11.734 1 94.25 183 ARG B O 1
ATOM 7445 N N . LEU B 1 184 ? 18.672 -17.469 -12.445 1 94.44 184 LEU B N 1
ATOM 7446 C CA . LEU B 1 184 ? 18.062 -17.234 -13.758 1 94.44 184 LEU B CA 1
ATOM 7447 C C . LEU B 1 184 ? 17.891 -18.562 -14.508 1 94.44 184 LEU B C 1
ATOM 7449 O O . LEU B 1 184 ? 16.844 -18.812 -15.094 1 94.44 184 LEU B O 1
ATOM 7453 N N . SER B 1 185 ? 18.891 -19.375 -14.453 1 93.44 185 SER B N 1
ATOM 7454 C CA . SER B 1 185 ? 18.875 -20.625 -15.195 1 93.44 185 SER B CA 1
ATOM 7455 C C . SER B 1 185 ? 17.781 -21.547 -14.68 1 93.44 185 SER B C 1
ATOM 7457 O O . SER B 1 185 ? 17.203 -22.328 -15.445 1 93.44 185 SER B O 1
ATOM 7459 N N . THR B 1 186 ? 17.453 -21.453 -13.438 1 91.19 186 THR B N 1
ATOM 7460 C CA . THR B 1 186 ? 16.5 -22.375 -12.828 1 91.19 186 THR B CA 1
ATOM 7461 C C . THR B 1 186 ? 15.07 -21.984 -13.195 1 91.19 186 THR B C 1
ATOM 7463 O O . THR B 1 186 ? 14.141 -22.781 -13.031 1 91.19 186 THR B O 1
ATOM 7466 N N . GLN B 1 187 ? 14.883 -20.812 -13.758 1 88.62 187 GLN B N 1
ATOM 7467 C CA . GLN B 1 187 ? 13.516 -20.359 -14 1 88.62 187 GLN B CA 1
ATOM 7468 C C . GLN B 1 187 ? 13.25 -20.188 -15.492 1 88.62 187 GLN B C 1
ATOM 7470 O O . GLN B 1 187 ? 12.125 -19.891 -15.898 1 88.62 187 GLN B O 1
ATOM 7475 N N . CYS B 1 188 ? 14.234 -20.422 -16.312 1 86.44 188 CYS B N 1
ATOM 7476 C CA . CYS B 1 188 ? 14.117 -20.203 -17.75 1 86.44 188 CYS B CA 1
ATOM 7477 C C . CYS B 1 188 ? 13.07 -21.125 -18.359 1 86.44 188 CYS B C 1
ATOM 7479 O O . CYS B 1 188 ? 12.391 -20.75 -19.312 1 86.44 188 CYS B O 1
ATOM 7481 N N . TYR B 1 189 ? 12.891 -22.328 -17.766 1 82.06 189 TYR B N 1
ATOM 7482 C CA . TYR B 1 189 ? 11.984 -23.312 -18.328 1 82.06 189 TYR B CA 1
ATOM 7483 C C . TYR B 1 189 ? 10.539 -22.844 -18.219 1 82.06 189 TYR B C 1
ATOM 7485 O O . TYR B 1 189 ? 9.656 -23.391 -18.891 1 82.06 189 TYR B O 1
ATOM 7493 N N . ARG B 1 190 ? 10.305 -21.844 -17.516 1 80.81 190 ARG B N 1
ATOM 7494 C CA . ARG B 1 190 ? 8.945 -21.359 -17.312 1 80.81 190 ARG B CA 1
ATOM 7495 C C . ARG B 1 190 ? 8.539 -20.391 -18.422 1 80.81 190 ARG B C 1
ATOM 7497 O O . ARG B 1 190 ? 7.363 -20.031 -18.531 1 80.81 190 ARG B O 1
ATOM 7504 N N . ARG B 1 191 ? 9.516 -20.062 -19.203 1 72.5 191 ARG B N 1
ATOM 7505 C CA . ARG B 1 191 ? 9.25 -19.141 -20.312 1 72.5 191 ARG B CA 1
ATOM 7506 C C . ARG B 1 191 ? 9.523 -19.797 -21.656 1 72.5 191 ARG B C 1
ATOM 7508 O O . ARG B 1 191 ? 10.508 -20.516 -21.797 1 72.5 191 ARG B O 1
ATOM 7515 N N . LYS B 1 192 ? 8.633 -19.547 -22.531 1 70.5 192 LYS B N 1
ATOM 7516 C CA . LYS B 1 192 ? 8.773 -20.141 -23.859 1 70.5 192 LYS B CA 1
ATOM 7517 C C . LYS B 1 192 ? 9.961 -19.547 -24.609 1 70.5 192 LYS B C 1
ATOM 7519 O O . LYS B 1 192 ? 10.172 -18.328 -24.578 1 70.5 192 LYS B O 1
ATOM 7524 N N . GLY B 1 193 ? 10.781 -20.359 -25.172 1 73.69 193 GLY B N 1
ATOM 7525 C CA . GLY B 1 193 ? 11.836 -19.922 -26.062 1 73.69 193 GLY B CA 1
ATOM 7526 C C . GLY B 1 193 ? 13.109 -19.531 -25.344 1 73.69 193 GLY B C 1
ATOM 7527 O O . GLY B 1 193 ? 13.969 -18.844 -25.906 1 73.69 193 GLY B O 1
ATOM 7528 N N . MET B 1 194 ? 13.227 -19.969 -24.109 1 83.25 194 MET B N 1
ATOM 7529 C CA . MET B 1 194 ? 14.406 -19.531 -23.359 1 83.25 194 MET B CA 1
ATOM 7530 C C . MET B 1 194 ? 15.391 -20.688 -23.188 1 83.25 194 MET B C 1
ATOM 7532 O O . MET B 1 194 ? 16.312 -20.594 -22.375 1 83.25 194 MET B O 1
ATOM 7536 N N . GLU B 1 195 ? 15.266 -21.656 -23.938 1 82.19 195 GLU B N 1
ATOM 7537 C CA . GLU B 1 195 ? 16.109 -22.844 -23.797 1 82.19 195 GLU B CA 1
ATOM 7538 C C . GLU B 1 195 ? 17.578 -22.516 -24.062 1 82.19 195 GLU B C 1
ATOM 7540 O O . GLU B 1 195 ? 18.469 -22.922 -23.328 1 82.19 195 GLU B O 1
ATOM 7545 N N . GLU B 1 196 ? 17.812 -21.734 -25.109 1 84.69 196 GLU B N 1
ATOM 7546 C CA . GLU B 1 196 ? 19.188 -21.375 -25.453 1 84.69 196 GLU B CA 1
ATOM 7547 C C . GLU B 1 196 ? 19.766 -20.422 -24.422 1 84.69 196 GLU B C 1
ATOM 7549 O O . GLU B 1 196 ? 20.969 -20.484 -24.109 1 84.69 196 GLU B O 1
ATOM 7554 N N . VAL B 1 197 ? 18.922 -19.578 -24 1 89.75 197 VAL B N 1
ATOM 7555 C CA . VAL B 1 197 ? 19.375 -18.609 -23 1 89.75 197 VAL B CA 1
ATOM 7556 C C . VAL B 1 197 ? 19.703 -19.328 -21.688 1 89.75 197 VAL B C 1
ATOM 7558 O O . VAL B 1 197 ? 20.625 -18.953 -20.969 1 89.75 197 VAL B O 1
ATOM 7561 N N . GLU B 1 198 ? 18.938 -20.344 -21.375 1 92.12 198 GLU B N 1
ATOM 7562 C CA . GLU B 1 198 ? 19.188 -21.156 -20.188 1 92.12 198 GLU B CA 1
ATOM 7563 C C . GLU B 1 198 ? 20.594 -21.781 -20.219 1 92.12 198 GLU B C 1
ATOM 7565 O O . GLU B 1 198 ? 21.312 -21.75 -19.234 1 92.12 198 GLU B O 1
ATOM 7570 N N . LYS B 1 199 ? 20.922 -22.297 -21.375 1 89.44 199 LYS B N 1
ATOM 7571 C CA . LYS B 1 199 ? 22.234 -22.922 -21.516 1 89.44 199 LYS B CA 1
ATOM 7572 C C . LYS B 1 199 ? 23.359 -21.891 -21.344 1 89.44 199 LYS B C 1
ATOM 7574 O O . LYS B 1 199 ? 24.391 -22.203 -20.75 1 89.44 199 LYS B O 1
ATOM 7579 N N . GLU B 1 200 ? 23.062 -20.781 -21.844 1 92 200 GLU B N 1
ATOM 7580 C CA . GLU B 1 200 ? 24.047 -19.703 -21.703 1 92 200 GLU B CA 1
ATOM 7581 C C . GLU B 1 200 ? 24.219 -19.312 -20.234 1 92 200 GLU B C 1
ATOM 7583 O O . GLU B 1 200 ? 25.344 -19.094 -19.781 1 92 200 GLU B O 1
ATOM 7588 N N . TYR B 1 201 ? 23.125 -19.203 -19.562 1 94.69 201 TYR B N 1
ATOM 7589 C CA . TYR B 1 201 ? 23.188 -18.844 -18.141 1 94.69 201 TYR B CA 1
ATOM 7590 C C . TYR B 1 201 ? 23.938 -19.906 -17.344 1 94.69 201 TYR B C 1
ATOM 7592 O O . TYR B 1 201 ? 24.703 -19.578 -16.438 1 94.69 201 TYR B O 1
ATOM 7600 N N . VAL B 1 202 ? 23.719 -21.156 -17.656 1 94.5 202 VAL B N 1
ATOM 7601 C CA . VAL B 1 202 ? 24.391 -22.25 -16.953 1 94.5 202 VAL B CA 1
ATOM 7602 C C . VAL B 1 202 ? 25.906 -22.156 -17.203 1 94.5 202 VAL B C 1
ATOM 7604 O O . VAL B 1 202 ? 26.703 -22.25 -16.266 1 94.5 202 VAL B O 1
ATOM 7607 N N . LEU B 1 203 ? 26.266 -21.906 -18.422 1 93.69 203 LEU B N 1
ATOM 7608 C CA . LEU B 1 203 ? 27.672 -21.828 -18.781 1 93.69 203 LEU B CA 1
ATOM 7609 C C . LEU B 1 203 ? 28.344 -20.641 -18.094 1 93.69 203 LEU B C 1
ATOM 7611 O O . LEU B 1 203 ? 29.422 -20.781 -17.5 1 93.69 203 LEU B O 1
ATOM 7615 N N . LYS B 1 204 ? 27.734 -19.547 -18.203 1 95.5 204 LYS B N 1
ATOM 7616 C CA . LYS B 1 204 ? 28.297 -18.344 -17.609 1 95.5 204 LYS B CA 1
ATOM 7617 C C . LYS B 1 204 ? 28.391 -18.469 -16.094 1 95.5 204 LYS B C 1
ATOM 7619 O O . LYS B 1 204 ? 29.359 -18.031 -15.484 1 95.5 204 LYS B O 1
ATOM 7624 N N . GLY B 1 205 ? 27.266 -19.016 -15.492 1 96.06 205 GLY B N 1
ATOM 7625 C CA . GLY B 1 205 ? 27.281 -19.25 -14.055 1 96.06 205 GLY B CA 1
ATOM 7626 C C . GLY B 1 205 ? 28.391 -20.188 -13.625 1 96.06 205 GLY B C 1
ATOM 7627 O O . GLY B 1 205 ? 29.109 -19.906 -12.656 1 96.06 205 GLY B O 1
ATOM 7628 N N . PHE B 1 206 ? 28.594 -21.219 -14.383 1 95.06 206 PHE B N 1
ATOM 7629 C CA . PHE B 1 206 ? 29.641 -22.188 -14.117 1 95.06 206 PHE B CA 1
ATOM 7630 C C . PHE B 1 206 ? 31.016 -21.516 -14.195 1 95.06 206 PHE B C 1
ATOM 7632 O O . PHE B 1 206 ? 31.859 -21.703 -13.305 1 95.06 206 PHE B O 1
ATOM 7639 N N . ASN B 1 207 ? 31.234 -20.703 -15.188 1 94.88 207 ASN B N 1
ATOM 7640 C CA . ASN B 1 207 ? 32.531 -20.047 -15.383 1 94.88 207 ASN B CA 1
ATOM 7641 C C . ASN B 1 207 ? 32.844 -19.094 -14.242 1 94.88 207 ASN B C 1
ATOM 7643 O O . ASN B 1 207 ? 33.969 -19.047 -13.758 1 94.88 207 ASN B O 1
ATOM 7647 N N . GLU B 1 208 ? 31.844 -18.328 -13.875 1 95.44 208 GLU B N 1
ATOM 7648 C CA . GLU B 1 208 ? 32.062 -17.375 -12.797 1 95.44 208 GLU B CA 1
ATOM 7649 C C . GLU B 1 208 ? 32.406 -18.094 -11.492 1 95.44 208 GLU B C 1
ATOM 7651 O O . GLU B 1 208 ? 33.312 -17.656 -10.758 1 95.44 208 GLU B O 1
ATOM 7656 N N . LEU B 1 209 ? 31.734 -19.172 -11.172 1 94.75 209 LEU B N 1
ATOM 7657 C CA . LEU B 1 209 ? 31.953 -19.906 -9.922 1 94.75 209 LEU B CA 1
ATOM 7658 C C . LEU B 1 209 ? 33.312 -20.594 -9.93 1 94.75 209 LEU B C 1
ATOM 7660 O O . LEU B 1 209 ? 34.031 -20.578 -8.914 1 94.75 209 LEU B O 1
ATOM 7664 N N . VAL B 1 210 ? 33.688 -21.094 -11.031 1 93.31 210 VAL B N 1
ATOM 7665 C CA . VAL B 1 210 ? 35 -21.781 -11.133 1 93.31 210 VAL B CA 1
ATOM 7666 C C . VAL B 1 210 ? 36.125 -20.766 -11 1 93.31 210 VAL B C 1
ATOM 7668 O O . VAL B 1 210 ? 37.156 -21.062 -10.43 1 93.31 210 VAL B O 1
ATOM 7671 N N . GLU B 1 211 ? 35.906 -19.594 -11.555 1 92.25 211 GLU B N 1
ATOM 7672 C CA . GLU B 1 211 ? 36.938 -18.547 -11.438 1 92.25 211 GLU B CA 1
ATOM 7673 C C . GLU B 1 211 ? 37.188 -18.188 -9.984 1 92.25 211 GLU B C 1
ATOM 7675 O O . GLU B 1 211 ? 38.312 -17.859 -9.617 1 92.25 211 GLU B O 1
ATOM 7680 N N . ILE B 1 212 ? 36.188 -18.25 -9.195 1 91.81 212 ILE B N 1
ATOM 7681 C CA . ILE B 1 212 ? 36.344 -17.969 -7.773 1 91.81 212 ILE B CA 1
ATOM 7682 C C . ILE B 1 212 ? 37.25 -19.016 -7.145 1 91.81 212 ILE B C 1
ATOM 7684 O O . ILE B 1 212 ? 38.156 -18.688 -6.363 1 91.81 212 ILE B O 1
ATOM 7688 N N . ILE B 1 213 ? 37 -20.219 -7.461 1 87.25 213 ILE B N 1
ATOM 7689 C CA . ILE B 1 213 ? 37.812 -21.312 -6.918 1 87.25 213 ILE B CA 1
ATOM 7690 C C . ILE B 1 213 ? 39.25 -21.156 -7.363 1 87.25 213 ILE B C 1
ATOM 7692 O O . ILE B 1 213 ? 40.188 -21.359 -6.566 1 87.25 213 ILE B O 1
ATOM 7696 N N . ASN B 1 214 ? 39.469 -20.734 -8.562 1 86.69 214 ASN B N 1
ATOM 7697 C CA . ASN B 1 214 ? 40.812 -20.531 -9.094 1 86.69 214 ASN B CA 1
ATOM 7698 C C . ASN B 1 214 ? 41.5 -19.359 -8.414 1 86.69 214 ASN B C 1
ATOM 7700 O O . ASN B 1 214 ? 42.719 -19.391 -8.227 1 86.69 214 ASN B O 1
ATOM 7704 N N . MET B 1 215 ? 40.75 -18.391 -8.148 1 85.62 215 MET B N 1
ATOM 7705 C CA . MET B 1 215 ? 41.312 -17.219 -7.488 1 85.62 215 MET B CA 1
ATOM 7706 C C . MET B 1 215 ? 41.781 -17.547 -6.074 1 85.62 215 MET B C 1
ATOM 7708 O O . MET B 1 215 ? 42.781 -17 -5.586 1 85.62 215 MET B O 1
ATOM 7712 N N . THR B 1 216 ? 41.094 -18.344 -5.418 1 79.19 216 THR B N 1
ATOM 7713 C CA . THR B 1 216 ? 41.438 -18.719 -4.051 1 79.19 216 THR B CA 1
ATOM 7714 C C . THR B 1 216 ? 42.688 -19.578 -4.02 1 79.19 216 THR B C 1
ATOM 7716 O O . THR B 1 216 ? 43.5 -19.469 -3.094 1 79.19 216 THR B O 1
ATOM 7719 N N . ASP B 1 217 ? 42.875 -20.375 -4.887 1 70.81 217 ASP B N 1
ATOM 7720 C CA . ASP B 1 217 ? 44.062 -21.25 -4.953 1 70.81 217 ASP B CA 1
ATOM 7721 C C . ASP B 1 217 ? 45.312 -20.453 -5.176 1 70.81 217 ASP B C 1
ATOM 7723 O O . ASP B 1 217 ? 46.406 -20.844 -4.715 1 70.81 217 ASP B O 1
ATOM 7727 N N . LYS B 1 218 ? 45.219 -19.297 -5.738 1 65.38 218 LYS B N 1
ATOM 7728 C CA . LYS B 1 218 ? 46.375 -18.484 -6.055 1 65.38 218 LYS B CA 1
ATOM 7729 C C . LYS B 1 218 ? 46.656 -17.484 -4.934 1 65.38 218 LYS B C 1
ATOM 7731 O O . LYS B 1 218 ? 47.812 -17.078 -4.75 1 65.38 218 LYS B O 1
ATOM 7736 N N . THR B 1 219 ? 45.5 -17.078 -4.426 1 61.03 219 THR B N 1
ATOM 7737 C CA . THR B 1 219 ? 45.688 -16 -3.471 1 61.03 219 THR B CA 1
ATOM 7738 C C . THR B 1 219 ? 45.469 -16.484 -2.041 1 61.03 219 THR B C 1
ATOM 7740 O O . THR B 1 219 ? 44.656 -17.359 -1.801 1 61.03 219 THR B O 1
ATOM 7743 N N . GLU B 1 220 ? 46.5 -16.594 -1.142 1 53.72 220 GLU B N 1
ATOM 7744 C CA . GLU B 1 220 ? 46.375 -16.828 0.294 1 53.72 220 GLU B CA 1
ATOM 7745 C C . GLU B 1 220 ? 45.219 -16 0.875 1 53.72 220 GLU B C 1
ATOM 7747 O O . GLU B 1 220 ? 45.344 -15.445 1.971 1 53.72 220 GLU B O 1
ATOM 7752 N N . LEU B 1 221 ? 44.25 -15.719 0.137 1 51.62 221 LEU B N 1
ATOM 7753 C CA . LEU B 1 221 ? 43.219 -14.805 0.615 1 51.62 221 LEU B CA 1
ATOM 7754 C C . LEU B 1 221 ? 42.406 -15.453 1.727 1 51.62 221 LEU B C 1
ATOM 7756 O O . LEU B 1 221 ? 41.906 -16.562 1.568 1 51.62 221 LEU B O 1
ATOM 7760 N N . CYS B 1 222 ? 42.781 -15.375 3.008 1 45.72 222 CYS B N 1
ATOM 7761 C CA . CYS B 1 222 ? 42.188 -15.797 4.281 1 45.72 222 CYS B CA 1
ATOM 7762 C C . CYS B 1 222 ? 40.688 -15.734 4.238 1 45.72 222 CYS B C 1
ATOM 7764 O O . CYS B 1 222 ? 40 -16.609 4.797 1 45.72 222 CYS B O 1
ATOM 7766 N N . VAL B 1 223 ? 40.219 -14.516 4 1 49.81 223 VAL B N 1
ATOM 7767 C CA . VAL B 1 223 ? 38.969 -13.961 4.484 1 49.81 223 VAL B CA 1
ATOM 7768 C C . VAL B 1 223 ? 37.812 -14.758 3.904 1 49.81 223 VAL B C 1
ATOM 7770 O O . VAL B 1 223 ? 36.719 -14.766 4.469 1 49.81 223 VAL B O 1
ATOM 7773 N N . CYS B 1 224 ? 37.938 -15.609 2.809 1 58.38 224 CYS B N 1
ATOM 7774 C CA . CYS B 1 224 ? 36.656 -15.703 2.102 1 58.38 224 CYS B CA 1
ATOM 7775 C C . CYS B 1 224 ? 36.125 -17.125 2.123 1 58.38 224 CYS B C 1
ATOM 7777 O O . CYS B 1 224 ? 35.656 -17.625 1.105 1 58.38 224 CYS B O 1
ATOM 7779 N N . ASN B 1 225 ? 36.375 -17.703 3.369 1 70.81 225 ASN B N 1
ATOM 7780 C CA . ASN B 1 225 ? 36 -19.109 3.43 1 70.81 225 ASN B CA 1
ATOM 7781 C C . ASN B 1 225 ? 34.5 -19.312 3.219 1 70.81 225 ASN B C 1
ATOM 7783 O O . ASN B 1 225 ? 34.062 -20.266 2.553 1 70.81 225 ASN B O 1
ATOM 7787 N N . GLY B 1 226 ? 33.75 -18.422 3.744 1 82.12 226 GLY B N 1
ATOM 7788 C CA . GLY B 1 226 ? 32.312 -18.531 3.551 1 82.12 226 GLY B CA 1
ATOM 7789 C C . GLY B 1 226 ? 31.891 -18.453 2.094 1 82.12 226 GLY B C 1
ATOM 7790 O O . GLY B 1 226 ? 31.016 -19.203 1.647 1 82.12 226 GLY B O 1
ATOM 7791 N N . ILE B 1 227 ? 32.656 -17.688 1.337 1 89.69 227 ILE B N 1
ATOM 7792 C CA . ILE B 1 227 ? 32.344 -17.484 -0.072 1 89.69 227 ILE B CA 1
ATOM 7793 C C . ILE B 1 227 ? 32.719 -18.719 -0.873 1 89.69 227 ILE B C 1
ATOM 7795 O O . ILE B 1 227 ? 31.938 -19.219 -1.683 1 89.69 227 ILE B O 1
ATOM 7799 N N . VAL B 1 228 ? 33.938 -19.219 -0.542 1 89.81 228 VAL B N 1
ATOM 7800 C CA . VAL B 1 228 ? 34.438 -20.359 -1.307 1 89.81 228 VAL B CA 1
ATOM 7801 C C . VAL B 1 228 ? 33.594 -21.594 -1.002 1 89.81 228 VAL B C 1
ATOM 7803 O O . VAL B 1 228 ? 33.25 -22.344 -1.911 1 89.81 228 VAL B O 1
ATOM 7806 N N . SER B 1 229 ? 33.375 -21.797 0.252 1 91.56 229 SER B N 1
ATOM 7807 C CA . SER B 1 229 ? 32.562 -22.953 0.644 1 91.56 229 SER B CA 1
ATOM 7808 C C . SER B 1 229 ? 31.188 -22.922 -0.009 1 91.56 229 SER B C 1
ATOM 7810 O O . SER B 1 229 ? 30.719 -23.922 -0.538 1 91.56 229 SER B O 1
ATOM 7812 N N . THR B 1 230 ? 30.5 -21.797 0.032 1 93.94 230 THR B N 1
ATOM 7813 C CA . THR B 1 230 ? 29.172 -21.656 -0.56 1 93.94 230 THR B CA 1
ATOM 7814 C C . THR B 1 230 ? 29.25 -21.766 -2.08 1 93.94 230 THR B C 1
ATOM 7816 O O . THR B 1 230 ? 28.328 -22.297 -2.713 1 93.94 230 THR B O 1
ATOM 7819 N N . THR B 1 231 ? 30.359 -21.25 -2.66 1 95.06 231 THR B N 1
ATOM 7820 C CA . THR B 1 231 ? 30.562 -21.375 -4.102 1 95.06 231 THR B CA 1
ATOM 7821 C C . THR B 1 231 ? 30.547 -22.828 -4.535 1 95.06 231 THR B C 1
ATOM 7823 O O . THR B 1 231 ? 29.938 -23.188 -5.551 1 95.06 231 THR B O 1
ATOM 7826 N N . TRP B 1 232 ? 31.188 -23.688 -3.74 1 94.38 232 TRP B N 1
ATOM 7827 C CA . TRP B 1 232 ? 31.188 -25.109 -4.031 1 94.38 232 TRP B CA 1
ATOM 7828 C C . TRP B 1 232 ? 29.766 -25.688 -4.031 1 94.38 232 TRP B C 1
ATOM 7830 O O . TRP B 1 232 ? 29.453 -26.578 -4.816 1 94.38 232 TRP B O 1
ATOM 7840 N N . SER B 1 233 ? 28.969 -25.25 -3.139 1 96.25 233 SER B N 1
ATOM 7841 C CA . SER B 1 233 ? 27.594 -25.734 -3.07 1 96.25 233 SER B CA 1
ATOM 7842 C C . SER B 1 233 ? 26.812 -25.375 -4.328 1 96.25 233 SER B C 1
ATOM 7844 O O . SER B 1 233 ? 26.031 -26.172 -4.84 1 96.25 233 SER B O 1
ATOM 7846 N N . PHE B 1 234 ? 26.984 -24.172 -4.891 1 96.75 234 PHE B N 1
ATOM 7847 C CA . PHE B 1 234 ? 26.281 -23.766 -6.102 1 96.75 234 PHE B CA 1
ATOM 7848 C C . PHE B 1 234 ? 26.812 -24.531 -7.312 1 96.75 234 PHE B C 1
ATOM 7850 O O . PHE B 1 234 ? 26.062 -24.828 -8.242 1 96.75 234 PHE B O 1
ATOM 7857 N N . LEU B 1 235 ? 28.109 -24.766 -7.246 1 95.5 235 LEU B N 1
ATOM 7858 C CA . LEU B 1 235 ? 28.672 -25.594 -8.297 1 95.5 235 LEU B CA 1
ATOM 7859 C C . LEU B 1 235 ? 28.047 -26.984 -8.281 1 95.5 235 LEU B C 1
ATOM 7861 O O . LEU B 1 235 ? 27.734 -27.547 -9.336 1 95.5 235 LEU B O 1
ATOM 7865 N N . GLY B 1 236 ? 27.906 -27.531 -7.07 1 95.94 236 GLY B N 1
ATOM 7866 C CA . GLY B 1 236 ? 27.25 -28.812 -6.926 1 95.94 236 GLY B CA 1
ATOM 7867 C C . GLY B 1 236 ? 25.828 -28.828 -7.453 1 95.94 236 GLY B C 1
ATOM 7868 O O . GLY B 1 236 ? 25.422 -29.781 -8.109 1 95.94 236 GLY B O 1
ATOM 7869 N N . LEU B 1 237 ? 25.078 -27.797 -7.199 1 95.94 237 LEU B N 1
ATOM 7870 C CA . LEU B 1 237 ? 23.703 -27.703 -7.668 1 95.94 237 LEU B CA 1
ATOM 7871 C C . LEU B 1 237 ? 23.656 -27.578 -9.188 1 95.94 237 LEU B C 1
ATOM 7873 O O . LEU B 1 237 ? 22.797 -28.188 -9.828 1 95.94 237 LEU B O 1
ATOM 7877 N N . LEU B 1 238 ? 24.562 -26.781 -9.75 1 94.5 238 LEU B N 1
ATOM 7878 C CA . LEU B 1 238 ? 24.594 -26.609 -11.203 1 94.5 238 LEU B CA 1
ATOM 7879 C C . LEU B 1 238 ? 24.922 -27.922 -11.898 1 94.5 238 LEU B C 1
ATOM 7881 O O . LEU B 1 238 ? 24.281 -28.281 -12.891 1 94.5 238 LEU B O 1
ATOM 7885 N N . LEU B 1 239 ? 25.859 -28.641 -11.359 1 93.31 239 LEU B N 1
ATOM 7886 C CA . LEU B 1 239 ? 26.328 -29.859 -11.992 1 93.31 239 LEU B CA 1
ATOM 7887 C C . LEU B 1 239 ? 25.359 -31.016 -11.766 1 93.31 239 LEU B C 1
ATOM 7889 O O . LEU B 1 239 ? 25.391 -32.031 -12.484 1 93.31 239 LEU B O 1
ATOM 7893 N N . SER B 1 240 ? 24.531 -30.891 -10.781 1 93.88 240 SER B N 1
ATOM 7894 C CA . SER B 1 240 ? 23.547 -31.938 -10.492 1 93.88 240 SER B CA 1
ATOM 7895 C C . SER B 1 240 ? 22.438 -31.953 -11.539 1 93.88 240 SER B C 1
ATOM 7897 O O . SER B 1 240 ? 21.719 -32.938 -11.664 1 93.88 240 SER B O 1
ATOM 7899 N N . ARG B 1 241 ? 22.312 -30.906 -12.328 1 89.81 241 ARG B N 1
ATOM 7900 C CA . ARG B 1 241 ? 21.328 -30.844 -13.398 1 89.81 241 ARG B CA 1
ATOM 7901 C C . ARG B 1 241 ? 21.891 -31.406 -14.695 1 89.81 241 ARG B C 1
ATOM 7903 O O . ARG B 1 241 ? 22.078 -30.672 -15.672 1 89.81 241 ARG B O 1
ATOM 7910 N N . LYS B 1 242 ? 21.891 -32.594 -14.773 1 83.81 242 LYS B N 1
ATOM 7911 C CA . LYS B 1 242 ? 22.609 -33.312 -15.844 1 83.81 242 LYS B CA 1
ATOM 7912 C C . LYS B 1 242 ? 21.953 -33.031 -17.188 1 83.81 242 LYS B C 1
ATOM 7914 O O . LYS B 1 242 ? 22.641 -32.938 -18.219 1 83.81 242 LYS B O 1
ATOM 7919 N N . GLU B 1 243 ? 20.688 -32.875 -17.156 1 81.62 243 GLU B N 1
ATOM 7920 C CA . GLU B 1 243 ? 19.953 -32.688 -18.406 1 81.62 243 GLU B CA 1
ATOM 7921 C C . GLU B 1 243 ? 20.281 -31.328 -19.031 1 81.62 243 GLU B C 1
ATOM 7923 O O . GLU B 1 243 ? 20.109 -31.141 -20.234 1 81.62 243 GLU B O 1
ATOM 7928 N N . LYS B 1 244 ? 20.922 -30.5 -18.234 1 80.94 244 LYS B N 1
ATOM 7929 C CA . LYS B 1 244 ? 21.172 -29.141 -18.719 1 80.94 244 LYS B CA 1
ATOM 7930 C C . LYS B 1 244 ? 22.641 -28.938 -19.047 1 80.94 244 LYS B C 1
ATOM 7932 O O . LYS B 1 244 ? 23.047 -27.844 -19.453 1 80.94 244 LYS B O 1
ATOM 7937 N N . ILE B 1 245 ? 23.375 -29.984 -18.891 1 86.81 245 ILE B N 1
ATOM 7938 C CA . ILE B 1 245 ? 24.812 -29.891 -19.156 1 86.81 245 ILE B CA 1
ATOM 7939 C C . ILE B 1 245 ? 25.078 -30.25 -20.625 1 86.81 245 ILE B C 1
ATOM 7941 O O . ILE B 1 245 ? 24.969 -31.406 -21.016 1 86.81 245 ILE B O 1
ATOM 7945 N N . ASP B 1 246 ? 25.422 -29.234 -21.297 1 84.44 246 ASP B N 1
ATOM 7946 C CA . ASP B 1 246 ? 25.688 -29.469 -22.719 1 84.44 246 ASP B CA 1
ATOM 7947 C C . ASP B 1 246 ? 27.172 -29.766 -22.938 1 84.44 246 ASP B C 1
ATOM 7949 O O . ASP B 1 246 ? 27.938 -29.906 -21.984 1 84.44 246 ASP B O 1
ATOM 7953 N N . ASP B 1 247 ? 27.5 -29.891 -24.188 1 86.69 247 ASP B N 1
ATOM 7954 C CA . ASP B 1 247 ? 28.844 -30.297 -24.547 1 86.69 247 ASP B CA 1
ATOM 7955 C C . ASP B 1 247 ? 29.859 -29.219 -24.188 1 86.69 247 ASP B C 1
ATOM 7957 O O . ASP B 1 247 ? 31 -29.516 -23.812 1 86.69 247 ASP B O 1
ATOM 7961 N N . LYS B 1 248 ? 29.453 -28.078 -24.203 1 87.12 248 LYS B N 1
ATOM 7962 C CA . LYS B 1 248 ? 30.359 -26.984 -23.891 1 87.12 248 LYS B CA 1
ATOM 7963 C C . LYS B 1 248 ? 30.797 -27.031 -22.438 1 87.12 248 LYS B C 1
ATOM 7965 O O . LYS B 1 248 ? 31.969 -26.797 -22.125 1 87.12 248 LYS B O 1
ATOM 7970 N N . ILE B 1 249 ? 29.891 -27.297 -21.609 1 86.88 249 ILE B N 1
ATOM 7971 C CA . ILE B 1 249 ? 30.172 -27.344 -20.188 1 86.88 249 ILE B CA 1
ATOM 7972 C C . ILE B 1 249 ? 31.016 -28.578 -19.875 1 86.88 249 ILE B C 1
ATOM 7974 O O . ILE B 1 249 ? 31.938 -28.531 -19.062 1 86.88 249 ILE B O 1
ATOM 7978 N N . LYS B 1 250 ? 30.656 -29.625 -20.547 1 88.62 250 LYS B N 1
ATOM 7979 C CA . LYS B 1 250 ? 31.422 -30.859 -20.344 1 88.62 250 LYS B CA 1
ATOM 7980 C C . LYS B 1 250 ? 32.875 -30.656 -20.719 1 88.62 250 LYS B C 1
ATOM 7982 O O . LYS B 1 250 ? 33.781 -31.125 -20.016 1 88.62 250 LYS B O 1
ATOM 7987 N N . ASN B 1 251 ? 33.031 -30.016 -21.797 1 89.25 251 ASN B N 1
ATOM 7988 C CA . ASN B 1 251 ? 34.406 -29.75 -22.25 1 89.25 251 ASN B CA 1
ATOM 7989 C C . ASN B 1 251 ? 35.156 -28.891 -21.25 1 89.25 251 ASN B C 1
ATOM 7991 O O . ASN B 1 251 ? 36.344 -29.125 -20.984 1 89.25 251 ASN B O 1
ATOM 7995 N N . ARG B 1 252 ? 34.438 -27.938 -20.781 1 87.12 252 ARG B N 1
ATOM 7996 C CA . ARG B 1 252 ? 35.062 -27.047 -19.812 1 87.12 252 ARG B CA 1
ATOM 7997 C C . ARG B 1 252 ? 35.438 -27.781 -18.531 1 87.12 252 ARG B C 1
ATOM 7999 O O . ARG B 1 252 ? 36.469 -27.531 -17.922 1 87.12 252 ARG B O 1
ATOM 8006 N N . VAL B 1 253 ? 34.562 -28.625 -18.109 1 88.56 253 VAL B N 1
ATOM 8007 C CA . VAL B 1 253 ? 34.781 -29.422 -16.906 1 88.56 253 VAL B CA 1
ATOM 8008 C C . VAL B 1 253 ? 36 -30.312 -17.078 1 88.56 253 VAL B C 1
ATOM 8010 O O . VAL B 1 253 ? 36.781 -30.484 -16.156 1 88.56 253 VAL B O 1
ATOM 8013 N N . GLU B 1 254 ? 36.125 -30.812 -18.219 1 88.56 254 GLU B N 1
ATOM 8014 C CA . GLU B 1 254 ? 37.25 -31.672 -18.531 1 88.56 254 GLU B CA 1
ATOM 8015 C C . GLU B 1 254 ? 38.562 -30.875 -18.547 1 88.56 254 GLU B C 1
ATOM 8017 O O . GLU B 1 254 ? 39.562 -31.312 -18.016 1 88.56 254 GLU B O 1
ATOM 8022 N N . GLU B 1 255 ? 38.438 -29.734 -19.141 1 88.38 255 GLU B N 1
ATOM 8023 C CA . GLU B 1 255 ? 39.625 -28.859 -19.234 1 88.38 255 GLU B CA 1
ATOM 8024 C C . GLU B 1 255 ? 40.125 -28.484 -17.859 1 88.38 255 GLU B C 1
ATOM 8026 O O . GLU B 1 255 ? 41.344 -28.297 -17.656 1 88.38 255 GLU B O 1
ATOM 8031 N N . LEU B 1 256 ? 39.219 -28.375 -16.922 1 88.12 256 LEU B N 1
ATOM 8032 C CA . LEU B 1 256 ? 39.562 -27.891 -15.594 1 88.12 256 LEU B CA 1
ATOM 8033 C C . LEU B 1 256 ? 39.781 -29.031 -14.617 1 88.12 256 LEU B C 1
ATOM 8035 O O . LEU B 1 256 ? 39.938 -28.812 -13.422 1 88.12 256 LEU B O 1
ATOM 8039 N N . ASP B 1 257 ? 39.719 -30.234 -15.062 1 85.56 257 ASP B N 1
ATOM 8040 C CA . ASP B 1 257 ? 39.938 -31.438 -14.273 1 85.56 257 ASP B CA 1
ATOM 8041 C C . ASP B 1 257 ? 38.906 -31.531 -13.148 1 85.56 257 ASP B C 1
ATOM 8043 O O . ASP B 1 257 ? 39.25 -31.75 -11.984 1 85.56 257 ASP B O 1
ATOM 8047 N N . LEU B 1 258 ? 37.688 -31.25 -13.461 1 89.44 258 LEU B N 1
ATOM 8048 C CA . LEU B 1 258 ? 36.594 -31.266 -12.484 1 89.44 258 LEU B CA 1
ATOM 8049 C C . LEU B 1 258 ? 35.625 -32.406 -12.797 1 89.44 258 LEU B C 1
ATOM 8051 O O . LEU B 1 258 ? 34.469 -32.344 -12.359 1 89.44 258 LEU B O 1
ATOM 8055 N N . LEU B 1 259 ? 36 -33.344 -13.578 1 89.12 259 LEU B N 1
ATOM 8056 C CA . LEU B 1 259 ? 35.125 -34.438 -14.055 1 89.12 259 LEU B CA 1
ATOM 8057 C C . LEU B 1 259 ? 34.562 -35.219 -12.875 1 89.12 259 LEU B C 1
ATOM 8059 O O . LEU B 1 259 ? 33.438 -35.719 -12.945 1 89.12 259 LEU B O 1
ATOM 8063 N N . GLN B 1 260 ? 35.312 -35.312 -11.867 1 90.19 260 GLN B N 1
ATOM 8064 C CA . GLN B 1 260 ? 34.844 -36.062 -10.703 1 90.19 260 GLN B CA 1
ATOM 8065 C C . GLN B 1 260 ? 33.594 -35.438 -10.117 1 90.19 260 GLN B C 1
ATOM 8067 O O . GLN B 1 260 ? 32.719 -36.156 -9.594 1 90.19 260 GLN B O 1
ATOM 8072 N N . TYR B 1 261 ? 33.438 -34.219 -10.258 1 91.69 261 TYR B N 1
ATOM 8073 C CA . TYR B 1 261 ? 32.312 -33.5 -9.68 1 91.69 261 TYR B CA 1
ATOM 8074 C C . TYR B 1 261 ? 31.094 -33.594 -10.586 1 91.69 261 TYR B C 1
ATOM 8076 O O . TYR B 1 261 ? 29.969 -33.406 -10.141 1 91.69 261 TYR B O 1
ATOM 8084 N N . LEU B 1 262 ? 31.312 -33.781 -11.875 1 90.75 262 LEU B N 1
ATOM 8085 C CA . LEU B 1 262 ? 30.203 -34.031 -12.789 1 90.75 262 LEU B CA 1
ATOM 8086 C C . LEU B 1 262 ? 29.609 -35.438 -12.547 1 90.75 262 LEU B C 1
ATOM 8088 O O . LEU B 1 262 ? 28.391 -35.594 -12.625 1 90.75 262 LEU B O 1
ATOM 8092 N N . ASP B 1 263 ? 30.484 -36.375 -12.211 1 90.75 263 ASP B N 1
ATOM 8093 C CA . ASP B 1 263 ? 30.047 -37.75 -11.945 1 90.75 263 ASP B CA 1
ATOM 8094 C C . ASP B 1 263 ? 29.344 -37.844 -10.594 1 90.75 263 ASP B C 1
ATOM 8096 O O . ASP B 1 263 ? 28.344 -38.562 -10.461 1 90.75 263 ASP B O 1
ATOM 8100 N N . ASN B 1 264 ? 29.969 -37.188 -9.633 1 94.94 264 ASN B N 1
ATOM 8101 C CA . ASN B 1 264 ? 29.406 -37.125 -8.289 1 94.94 264 ASN B CA 1
ATOM 8102 C C . ASN B 1 264 ? 29.297 -35.719 -7.77 1 94.94 264 ASN B C 1
ATOM 8104 O O . ASN B 1 264 ? 30.109 -35.281 -6.953 1 94.94 264 ASN B O 1
ATOM 8108 N N . PRO B 1 265 ? 28.188 -35.125 -8.094 1 95.44 265 PRO B N 1
ATOM 8109 C CA . PRO B 1 265 ? 28.031 -33.719 -7.707 1 95.44 265 PRO B CA 1
ATOM 8110 C C . PRO B 1 265 ? 28.031 -33.5 -6.195 1 95.44 265 PRO B C 1
ATOM 8112 O O . PRO B 1 265 ? 28.359 -32.438 -5.715 1 95.44 265 PRO B O 1
ATOM 8115 N N . GLU B 1 266 ? 27.656 -34.5 -5.383 1 96.56 266 GLU B N 1
ATOM 8116 C CA . GLU B 1 266 ? 27.641 -34.406 -3.926 1 96.56 266 GLU B CA 1
ATOM 8117 C C . GLU B 1 266 ? 29.016 -34.094 -3.375 1 96.56 266 GLU B C 1
ATOM 8119 O O . GLU B 1 266 ? 29.156 -33.5 -2.301 1 96.56 266 GLU B O 1
ATOM 8124 N N . SER B 1 267 ? 30.078 -34.469 -4.121 1 96.38 267 SER B N 1
ATOM 8125 C CA . SER B 1 267 ? 31.453 -34.219 -3.707 1 96.38 267 SER B CA 1
ATOM 8126 C C . SER B 1 267 ? 31.719 -32.719 -3.605 1 96.38 267 SER B C 1
ATOM 8128 O O . SER B 1 267 ? 32.594 -32.281 -2.838 1 96.38 267 SER B O 1
ATOM 8130 N N . CYS B 1 268 ? 31.047 -31.953 -4.41 1 96.44 268 CYS B N 1
ATOM 8131 C CA . CYS B 1 268 ? 31.188 -30.5 -4.324 1 96.44 268 CYS B CA 1
ATOM 8132 C C . CYS B 1 268 ? 30.781 -30 -2.947 1 96.44 268 CYS B C 1
ATOM 8134 O O . CYS B 1 268 ? 31.453 -29.141 -2.367 1 96.44 268 CYS B O 1
ATOM 8136 N N . PHE B 1 269 ? 29.656 -30.547 -2.389 1 96.94 269 PHE B N 1
ATOM 8137 C CA . PHE B 1 269 ? 29.156 -30.109 -1.086 1 96.94 269 PHE B CA 1
ATOM 8138 C C . PHE B 1 269 ? 30.094 -30.547 0.027 1 96.94 269 PHE B C 1
ATOM 8140 O O . PHE B 1 269 ? 30.344 -29.797 0.968 1 96.94 269 PHE B O 1
ATOM 8147 N N . LYS B 1 270 ? 30.609 -31.703 -0.126 1 95.56 270 LYS B N 1
ATOM 8148 C CA . LYS B 1 270 ? 31.578 -32.188 0.854 1 95.56 270 LYS B CA 1
ATOM 8149 C C . LYS B 1 270 ? 32.844 -31.359 0.853 1 95.56 270 LYS B C 1
ATOM 8151 O O . LYS B 1 270 ? 33.406 -31.062 1.912 1 95.56 270 LYS B O 1
ATOM 8156 N N . LYS B 1 271 ? 33.25 -31.031 -0.34 1 92.94 271 LYS B N 1
ATOM 8157 C CA . LYS B 1 271 ? 34.406 -30.156 -0.452 1 92.94 271 LYS B CA 1
ATOM 8158 C C . LYS B 1 271 ? 34.156 -28.812 0.197 1 92.94 271 LYS B C 1
ATOM 8160 O O . LYS B 1 271 ? 35.031 -28.234 0.846 1 92.94 271 LYS B O 1
ATOM 8165 N N . GLY B 1 272 ? 32.969 -28.297 -0.063 1 92.81 272 GLY B N 1
ATOM 8166 C CA . GLY B 1 272 ? 32.562 -27.047 0.585 1 92.81 272 GLY B CA 1
ATOM 8167 C C . GLY B 1 272 ? 32.625 -27.125 2.1 1 92.81 272 GLY B C 1
ATOM 8168 O O . GLY B 1 272 ? 33.094 -26.203 2.762 1 92.81 272 GLY B O 1
ATOM 8169 N N . LEU B 1 273 ? 32.125 -28.219 2.662 1 93 273 LEU B N 1
ATOM 8170 C CA . LEU B 1 273 ? 32.125 -28.422 4.109 1 93 273 LEU B CA 1
ATOM 8171 C C . LEU B 1 273 ? 33.562 -28.516 4.637 1 93 273 LEU B C 1
ATOM 8173 O O . LEU B 1 273 ? 33.844 -28.016 5.73 1 93 273 LEU B O 1
ATOM 8177 N N . GLU B 1 274 ? 34.406 -29.125 3.902 1 89.62 274 GLU B N 1
ATOM 8178 C CA . GLU B 1 274 ? 35.812 -29.234 4.277 1 89.62 274 GLU B CA 1
ATOM 8179 C C . GLU B 1 274 ? 36.5 -27.859 4.32 1 89.62 274 GLU B C 1
ATOM 8181 O O . GLU B 1 274 ? 37.281 -27.578 5.234 1 89.62 274 GLU B O 1
ATOM 8186 N N . GLN B 1 275 ? 36.156 -27.094 3.285 1 84.88 275 GLN B N 1
ATOM 8187 C CA . GLN B 1 275 ? 36.75 -25.766 3.207 1 84.88 275 GLN B CA 1
ATOM 8188 C C . GLN B 1 275 ? 36.25 -24.875 4.344 1 84.88 275 GLN B C 1
ATOM 8190 O O . GLN B 1 275 ? 36.969 -24 4.828 1 84.88 275 GLN B O 1
ATOM 8195 N N . ALA B 1 276 ? 35.031 -25.047 4.723 1 85.81 276 ALA B N 1
ATOM 8196 C CA . ALA B 1 276 ? 34.438 -24.25 5.789 1 85.81 276 ALA B CA 1
ATOM 8197 C C . ALA B 1 276 ? 35.094 -24.547 7.133 1 85.81 276 ALA B C 1
ATOM 8199 O O . ALA B 1 276 ? 35.156 -23.688 8.008 1 85.81 276 ALA B O 1
ATOM 8200 N N . LYS B 1 277 ? 35.594 -25.688 7.438 1 77.12 277 LYS B N 1
ATOM 8201 C CA . LYS B 1 277 ? 36.25 -26.109 8.68 1 77.12 277 LYS B CA 1
ATOM 8202 C C . LYS B 1 277 ? 37.656 -25.531 8.797 1 77.12 277 LYS B C 1
ATOM 8204 O O . LYS B 1 277 ? 38.125 -25.266 9.906 1 77.12 277 LYS B O 1
ATOM 8209 N N . VAL B 1 278 ? 38.438 -25.5 7.707 1 60.66 278 VAL B N 1
ATOM 8210 C CA . VAL B 1 278 ? 39.844 -25.141 7.719 1 60.66 278 VAL B CA 1
ATOM 8211 C C . VAL B 1 278 ? 40.031 -23.719 8.227 1 60.66 278 VAL B C 1
ATOM 8213 O O . VAL B 1 278 ? 41.031 -23.391 8.859 1 60.66 278 VAL B O 1
ATOM 8216 N N . SER B 1 279 ? 39.25 -22.859 7.805 1 51.25 279 SER B N 1
ATOM 8217 C CA . SER B 1 279 ? 39.719 -21.484 7.938 1 51.25 279 SER B CA 1
ATOM 8218 C C . SER B 1 279 ? 39.906 -21.109 9.406 1 51.25 279 SER B C 1
ATOM 8220 O O . SER B 1 279 ? 40.25 -19.969 9.719 1 51.25 279 SER B O 1
ATOM 8222 N N . THR B 1 280 ? 39.219 -21.594 10.422 1 46.75 280 THR B N 1
ATOM 8223 C CA . THR B 1 280 ? 39.562 -20.797 11.594 1 46.75 280 THR B CA 1
ATOM 8224 C C . THR B 1 280 ? 40.938 -21.203 12.125 1 46.75 280 THR B C 1
ATOM 8226 O O . THR B 1 280 ? 41.188 -22.375 12.398 1 46.75 280 THR B O 1
ATOM 8229 N N . SER B 1 281 ? 42.031 -20.766 11.711 1 40.44 281 SER B N 1
ATOM 8230 C CA . SER B 1 281 ? 43.375 -20.953 12.266 1 40.44 281 SER B CA 1
ATOM 8231 C C . SER B 1 281 ? 43.312 -21.344 13.734 1 40.44 281 SER B C 1
ATOM 8233 O O . SER B 1 281 ? 44.219 -22 14.25 1 40.44 281 SER B O 1
ATOM 8235 N N . ASP B 1 282 ? 43 -20.359 14.664 1 39.28 282 ASP B N 1
ATOM 8236 C CA . ASP B 1 282 ? 43.156 -20.547 16.094 1 39.28 282 ASP B CA 1
ATOM 8237 C C . ASP B 1 282 ? 42.281 -21.656 16.641 1 39.28 282 ASP B C 1
ATOM 8239 O O . ASP B 1 282 ? 42.156 -21.844 17.844 1 39.28 282 ASP B O 1
ATOM 8243 N N . GLY B 1 283 ? 41.844 -22.719 15.992 1 40.81 283 GLY B N 1
ATOM 8244 C CA . GLY B 1 283 ? 41.062 -23.828 16.516 1 40.81 283 GLY B CA 1
ATOM 8245 C C . GLY B 1 283 ? 39.625 -23.438 16.844 1 40.81 283 GLY B C 1
ATOM 8246 O O . GLY B 1 283 ? 38.812 -24.281 17.25 1 40.81 283 GLY B O 1
ATOM 8247 N N . SER B 1 284 ? 39.375 -22.281 17.406 1 38.09 284 SER B N 1
ATOM 8248 C CA . SER B 1 284 ? 38.094 -21.828 17.922 1 38.09 284 SER B CA 1
ATOM 8249 C C . SER B 1 284 ? 37.062 -21.703 16.797 1 38.09 284 SER B C 1
ATOM 8251 O O . SER B 1 284 ? 36.938 -20.656 16.172 1 38.09 284 SER B O 1
ATOM 8253 N N . ASN B 1 285 ? 37 -22.422 15.82 1 45.22 285 ASN B N 1
ATOM 8254 C CA . ASN B 1 285 ? 36.062 -22.391 14.695 1 45.22 285 ASN B CA 1
ATOM 8255 C C . ASN B 1 285 ? 34.625 -22.297 15.172 1 45.22 285 ASN B C 1
ATOM 8257 O O . ASN B 1 285 ? 33.906 -23.297 15.219 1 45.22 285 ASN B O 1
ATOM 8261 N N . LEU B 1 286 ? 34.375 -21.531 16.062 1 47.31 286 LEU B N 1
ATOM 8262 C CA . LEU B 1 286 ? 33.125 -21.5 16.781 1 47.31 286 LEU B CA 1
ATOM 8263 C C . LEU B 1 286 ? 31.953 -21.328 15.812 1 47.31 286 LEU B C 1
ATOM 8265 O O . LEU B 1 286 ? 30.797 -21.516 16.188 1 47.31 286 LEU B O 1
ATOM 8269 N N . SER B 1 287 ? 32 -20.578 14.656 1 60.59 287 SER B N 1
ATOM 8270 C CA . SER B 1 287 ? 30.734 -20.328 14 1 60.59 287 SER B CA 1
ATOM 8271 C C . SER B 1 287 ? 30.484 -21.344 12.891 1 60.59 287 SER B C 1
ATOM 8273 O O . SER B 1 287 ? 31.359 -21.625 12.07 1 60.59 287 SER B O 1
ATOM 8275 N N . GLY B 1 288 ? 29.969 -22.625 13.07 1 76.81 288 GLY B N 1
ATOM 8276 C CA . GLY B 1 288 ? 29.438 -23.656 12.195 1 76.81 288 GLY B CA 1
ATOM 8277 C C . GLY B 1 288 ? 29.516 -23.266 10.727 1 76.81 288 GLY B C 1
ATOM 8278 O O . GLY B 1 288 ? 29.969 -22.172 10.383 1 76.81 288 GLY B O 1
ATOM 8279 N N . PRO B 1 289 ? 29.547 -24.25 9.711 1 89 289 PRO B N 1
ATOM 8280 C CA . PRO B 1 289 ? 29.5 -23.953 8.281 1 89 289 PRO B CA 1
ATOM 8281 C C . PRO B 1 289 ? 28.453 -22.906 7.938 1 89 289 PRO B C 1
ATOM 8283 O O . PRO B 1 289 ? 27.516 -22.688 8.703 1 89 289 PRO B O 1
ATOM 8286 N N . PRO B 1 290 ? 28.781 -22.141 6.859 1 91.56 290 PRO B N 1
ATOM 8287 C CA . PRO B 1 290 ? 27.734 -21.188 6.453 1 91.56 290 PRO B CA 1
ATOM 8288 C C . PRO B 1 290 ? 26.375 -21.844 6.277 1 91.56 290 PRO B C 1
ATOM 8290 O O . PRO B 1 290 ? 26.266 -22.938 5.688 1 91.56 290 PRO B O 1
ATOM 8293 N N . THR B 1 291 ? 25.375 -21.266 6.797 1 94.44 291 THR B N 1
ATOM 8294 C CA . THR B 1 291 ? 24.016 -21.828 6.727 1 94.44 291 THR B CA 1
ATOM 8295 C C . THR B 1 291 ? 23.594 -22.031 5.273 1 94.44 291 THR B C 1
ATOM 8297 O O . THR B 1 291 ? 22.891 -22.984 4.957 1 94.44 291 THR B O 1
ATOM 8300 N N . GLU B 1 292 ? 24.062 -21.109 4.352 1 94.5 292 GLU B N 1
ATOM 8301 C CA . GLU B 1 292 ? 23.688 -21.203 2.943 1 94.5 292 GLU B CA 1
ATOM 8302 C C . GLU B 1 292 ? 24.188 -22.5 2.322 1 94.5 292 GLU B C 1
ATOM 8304 O O . GLU B 1 292 ? 23.5 -23.125 1.505 1 94.5 292 GLU B O 1
ATOM 8309 N N . LEU B 1 293 ? 25.438 -22.875 2.691 1 95.69 293 LEU B N 1
ATOM 8310 C CA . LEU B 1 293 ? 25.984 -24.141 2.207 1 95.69 293 LEU B CA 1
ATOM 8311 C C . LEU B 1 293 ? 25.125 -25.312 2.65 1 95.69 293 LEU B C 1
ATOM 8313 O O . LEU B 1 293 ? 24.797 -26.188 1.844 1 95.69 293 LEU B O 1
ATOM 8317 N N . LEU B 1 294 ? 24.75 -25.344 3.895 1 96.75 294 LEU B N 1
ATOM 8318 C CA . LEU B 1 294 ? 23.938 -26.422 4.445 1 96.75 294 LEU B CA 1
ATOM 8319 C C . LEU B 1 294 ? 22.578 -26.484 3.766 1 96.75 294 LEU B C 1
ATOM 8321 O O . LEU B 1 294 ? 22.062 -27.562 3.475 1 96.75 294 LEU B O 1
ATOM 8325 N N . ILE B 1 295 ? 21.984 -25.359 3.547 1 97.5 295 ILE B N 1
ATOM 8326 C CA . ILE B 1 295 ? 20.656 -25.281 2.941 1 97.5 295 ILE B CA 1
ATOM 8327 C C . ILE B 1 295 ? 20.719 -25.797 1.505 1 97.5 295 ILE B C 1
ATOM 8329 O O . ILE B 1 295 ? 19.844 -26.562 1.08 1 97.5 295 ILE B O 1
ATOM 8333 N N . ARG B 1 296 ? 21.719 -25.391 0.759 1 97.44 296 ARG B N 1
ATOM 8334 C CA . ARG B 1 296 ? 21.859 -25.859 -0.618 1 97.44 296 ARG B CA 1
ATOM 8335 C C . ARG B 1 296 ? 22.141 -27.359 -0.666 1 97.44 296 ARG B C 1
ATOM 8337 O O . ARG B 1 296 ? 21.672 -28.047 -1.568 1 97.44 296 ARG B O 1
ATOM 8344 N N . TYR B 1 297 ? 22.984 -27.75 0.302 1 98 297 TYR B N 1
ATOM 8345 C CA . TYR B 1 297 ? 23.219 -29.188 0.406 1 98 297 TYR B CA 1
ATOM 8346 C C . TYR B 1 297 ? 21.922 -29.938 0.67 1 98 297 TYR B C 1
ATOM 8348 O O . TYR B 1 297 ? 21.656 -30.969 0.056 1 98 297 TYR B O 1
ATOM 8356 N N . ALA B 1 298 ? 21.141 -29.422 1.542 1 98.25 298 ALA B N 1
ATOM 8357 C CA . ALA B 1 298 ? 19.859 -30.031 1.846 1 98.25 298 ALA B CA 1
ATOM 8358 C C . ALA B 1 298 ? 18.953 -30.062 0.611 1 98.25 298 ALA B C 1
ATOM 8360 O O . ALA B 1 298 ? 18.219 -31.031 0.395 1 98.25 298 ALA B O 1
ATOM 8361 N N . LEU B 1 299 ? 18.953 -29 -0.17 1 97.38 299 LEU B N 1
ATOM 8362 C CA . LEU B 1 299 ? 18.172 -28.953 -1.402 1 97.38 299 LEU B CA 1
ATOM 8363 C C . LEU B 1 299 ? 18.594 -30.062 -2.361 1 97.38 299 LEU B C 1
ATOM 8365 O O . LEU B 1 299 ? 17.734 -30.719 -2.969 1 97.38 299 LEU B O 1
ATOM 8369 N N . PHE B 1 300 ? 19.891 -30.234 -2.512 1 97.31 300 PHE B N 1
ATOM 8370 C CA . PHE B 1 300 ? 20.422 -31.312 -3.342 1 97.31 300 PHE B CA 1
ATOM 8371 C C . PHE B 1 300 ? 19.938 -32.688 -2.844 1 97.31 300 PHE B C 1
ATOM 8373 O O . PHE B 1 300 ? 19.469 -33.5 -3.629 1 97.31 300 PHE B O 1
ATOM 8380 N N . LEU B 1 301 ? 20.062 -32.906 -1.546 1 98.19 301 LEU B N 1
ATOM 8381 C CA . LEU B 1 301 ? 19.672 -34.156 -0.936 1 98.19 301 LEU B CA 1
ATOM 8382 C C . LEU B 1 301 ? 18.172 -34.406 -1.109 1 98.19 301 LEU B C 1
ATOM 8384 O O . LEU B 1 301 ? 17.75 -35.531 -1.354 1 98.19 301 LEU B O 1
ATOM 8388 N N . LYS B 1 302 ? 17.391 -33.406 -0.958 1 97.06 302 LYS B N 1
ATOM 8389 C CA . LYS B 1 302 ? 15.953 -33.5 -1.176 1 97.06 302 LYS B CA 1
ATOM 8390 C C . LYS B 1 302 ? 15.641 -33.938 -2.605 1 97.06 302 LYS B C 1
ATOM 8392 O O . LYS B 1 302 ? 14.781 -34.781 -2.824 1 97.06 302 LYS B O 1
ATOM 8397 N N . ASN B 1 303 ? 16.344 -33.312 -3.561 1 94.69 303 ASN B N 1
ATOM 8398 C CA . ASN B 1 303 ? 16.125 -33.656 -4.965 1 94.69 303 ASN B CA 1
ATOM 8399 C C . ASN B 1 303 ? 16.531 -35.094 -5.266 1 94.69 303 ASN B C 1
ATOM 8401 O O . ASN B 1 303 ? 15.992 -35.719 -6.184 1 94.69 303 ASN B O 1
ATOM 8405 N N . GLU B 1 304 ? 17.453 -35.625 -4.465 1 95.19 304 GLU B N 1
ATOM 8406 C CA . GLU B 1 304 ? 17.891 -37 -4.609 1 95.19 304 GLU B CA 1
ATOM 8407 C C . GLU B 1 304 ? 17.031 -37.938 -3.781 1 95.19 304 GLU B C 1
ATOM 8409 O O . GLU B 1 304 ? 17.359 -39.125 -3.615 1 95.19 304 GLU B O 1
ATOM 8414 N N . ASP B 1 305 ? 15.984 -37.469 -3.184 1 95.56 305 ASP B N 1
ATOM 8415 C CA . ASP B 1 305 ? 15 -38.188 -2.4 1 95.56 305 ASP B CA 1
ATOM 8416 C C . ASP B 1 305 ? 15.617 -38.781 -1.129 1 95.56 305 ASP B C 1
ATOM 8418 O O . ASP B 1 305 ? 15.234 -39.844 -0.676 1 95.56 305 ASP B O 1
ATOM 8422 N N . ARG B 1 306 ? 16.703 -38.219 -0.732 1 97.56 306 ARG B N 1
ATOM 8423 C CA . ARG B 1 306 ? 17.281 -38.531 0.569 1 97.56 306 ARG B CA 1
ATOM 8424 C C . ARG B 1 306 ? 16.797 -37.562 1.634 1 97.56 306 ARG B C 1
ATOM 8426 O O . ARG B 1 306 ? 17.547 -36.688 2.104 1 97.56 306 ARG B O 1
ATOM 8433 N N . LEU B 1 307 ? 15.672 -37.688 2.092 1 98.12 307 LEU B N 1
ATOM 8434 C CA . LEU B 1 307 ? 14.906 -36.719 2.869 1 98.12 307 LEU B CA 1
ATOM 8435 C C . LEU B 1 307 ? 15.422 -36.656 4.301 1 98.12 307 LEU B C 1
ATOM 8437 O O . LEU B 1 307 ? 15.477 -35.562 4.883 1 98.12 307 LEU B O 1
ATOM 8441 N N . THR B 1 308 ? 15.797 -37.719 4.875 1 98.06 308 THR B N 1
ATOM 8442 C CA . THR B 1 308 ? 16.281 -37.75 6.25 1 98.06 308 THR B CA 1
ATOM 8443 C C . THR B 1 308 ? 17.594 -36.969 6.363 1 98.06 308 THR B C 1
ATOM 8445 O O . THR B 1 308 ? 17.781 -36.188 7.312 1 98.06 308 THR B O 1
ATOM 8448 N N . ASP B 1 309 ? 18.469 -37.219 5.375 1 98.06 309 ASP B N 1
ATOM 8449 C CA . ASP B 1 309 ? 19.734 -36.469 5.344 1 98.06 309 ASP B CA 1
ATOM 8450 C C . ASP B 1 309 ? 19.484 -34.969 5.148 1 98.06 309 ASP B C 1
ATOM 8452 O O . ASP B 1 309 ? 20.188 -34.156 5.738 1 98.06 309 ASP B O 1
ATOM 8456 N N . ALA B 1 310 ? 18.547 -34.719 4.27 1 98.5 310 ALA B N 1
ATOM 8457 C CA . ALA B 1 310 ? 18.203 -33.312 4.02 1 98.5 310 ALA B CA 1
ATOM 8458 C C . ALA B 1 310 ? 17.703 -32.625 5.297 1 98.5 310 ALA B C 1
ATOM 8460 O O . ALA B 1 310 ? 18.094 -31.5 5.598 1 98.5 310 ALA B O 1
ATOM 8461 N N . LEU B 1 311 ? 16.812 -33.344 6.031 1 98.44 311 LEU B N 1
ATOM 8462 C CA . LEU B 1 311 ? 16.266 -32.812 7.277 1 98.44 311 LEU B CA 1
ATOM 8463 C C . LEU B 1 311 ? 17.375 -32.531 8.289 1 98.44 311 LEU B C 1
ATOM 8465 O O . LEU B 1 311 ? 17.328 -31.547 9.016 1 98.44 311 LEU B O 1
ATOM 8469 N N . GLU B 1 312 ? 18.344 -33.406 8.32 1 98.25 312 GLU B N 1
ATOM 8470 C CA . GLU B 1 312 ? 19.469 -33.25 9.242 1 98.25 312 GLU B CA 1
ATOM 8471 C C . GLU B 1 312 ? 20.266 -31.969 8.922 1 98.25 312 GLU B C 1
ATOM 8473 O O . GLU B 1 312 ? 20.641 -31.219 9.836 1 98.25 312 GLU B O 1
ATOM 8478 N N . LYS B 1 313 ? 20.578 -31.75 7.664 1 98.06 313 LYS B N 1
ATOM 8479 C CA . LYS B 1 313 ? 21.312 -30.562 7.254 1 98.06 313 LYS B CA 1
ATOM 8480 C C . LYS B 1 313 ? 20.516 -29.297 7.566 1 98.06 313 LYS B C 1
ATOM 8482 O O . LYS B 1 313 ? 21.094 -28.281 7.961 1 98.06 313 LYS B O 1
ATOM 8487 N N . LEU B 1 314 ? 19.219 -29.328 7.383 1 98.31 314 LEU B N 1
ATOM 8488 C CA . LEU B 1 314 ? 18.375 -28.172 7.652 1 98.31 314 LEU B CA 1
ATOM 8489 C C . LEU B 1 314 ? 18.312 -27.875 9.148 1 98.31 314 LEU B C 1
ATOM 8491 O O . LEU B 1 314 ? 18.328 -26.719 9.555 1 98.31 314 LEU B O 1
ATOM 8495 N N . ASN B 1 315 ? 18.203 -28.938 9.922 1 97.88 315 ASN B N 1
ATOM 8496 C CA . ASN B 1 315 ? 18.234 -28.75 11.367 1 97.88 315 ASN B CA 1
ATOM 8497 C C . ASN B 1 315 ? 19.547 -28.141 11.836 1 97.88 315 ASN B C 1
ATOM 8499 O O . ASN B 1 315 ? 19.562 -27.297 12.727 1 97.88 315 ASN B O 1
ATOM 8503 N N . GLU B 1 316 ? 20.625 -28.578 11.234 1 96.75 316 GLU B N 1
ATOM 8504 C CA . GLU B 1 316 ? 21.938 -28 11.531 1 96.75 316 GLU B CA 1
ATOM 8505 C C . GLU B 1 316 ? 21.969 -26.516 11.195 1 96.75 316 GLU B C 1
ATOM 8507 O O . GLU B 1 316 ? 22.484 -25.703 11.977 1 96.75 316 GLU B O 1
ATOM 8512 N N . ALA B 1 317 ? 21.422 -26.172 10.039 1 96.69 317 ALA B N 1
ATOM 8513 C CA . ALA B 1 317 ? 21.391 -24.766 9.609 1 96.69 317 ALA B CA 1
ATOM 8514 C C . ALA B 1 317 ? 20.578 -23.922 10.578 1 96.69 317 ALA B C 1
ATOM 8516 O O . ALA B 1 317 ? 20.969 -22.781 10.891 1 96.69 317 ALA B O 1
ATOM 8517 N N . LEU B 1 318 ? 19.453 -24.438 11.07 1 96.56 318 LEU B N 1
ATOM 8518 C CA . LEU B 1 318 ? 18.547 -23.688 11.953 1 96.56 318 LEU B CA 1
ATOM 8519 C C . LEU B 1 318 ? 19.109 -23.625 13.367 1 96.56 318 LEU B C 1
ATOM 8521 O O . LEU B 1 318 ? 18.734 -22.75 14.148 1 96.56 318 LEU B O 1
ATOM 8525 N N . GLU B 1 319 ? 19.969 -24.562 13.734 1 96 319 GLU B N 1
ATOM 8526 C CA . GLU B 1 319 ? 20.672 -24.5 15.016 1 96 319 GLU B CA 1
ATOM 8527 C C . GLU B 1 319 ? 21.688 -23.359 15.039 1 96 319 GLU B C 1
ATOM 8529 O O . GLU B 1 319 ? 21.891 -22.719 16.062 1 96 319 GLU B O 1
ATOM 8534 N N . ILE B 1 320 ? 22.266 -23.172 13.867 1 93.81 320 ILE B N 1
ATOM 8535 C CA . ILE B 1 320 ? 23.234 -22.094 13.734 1 93.81 320 ILE B CA 1
ATOM 8536 C C . ILE B 1 320 ? 22.531 -20.75 13.75 1 93.81 320 ILE B C 1
ATOM 8538 O O . ILE B 1 320 ? 22.984 -19.812 14.406 1 93.81 320 ILE B O 1
ATOM 8542 N N . ASP B 1 321 ? 21.453 -20.625 13.016 1 94.44 321 ASP B N 1
ATOM 8543 C CA . ASP B 1 321 ? 20.688 -19.391 12.906 1 94.44 321 ASP B CA 1
ATOM 8544 C C . ASP B 1 321 ? 19.188 -19.672 12.781 1 94.44 321 ASP B C 1
ATOM 8546 O O . ASP B 1 321 ? 18.719 -20.125 11.734 1 94.44 321 ASP B O 1
ATOM 8550 N N . ASN B 1 322 ? 18.484 -19.344 13.742 1 93.25 322 ASN B N 1
ATOM 8551 C CA . ASN B 1 322 ? 17.031 -19.562 13.711 1 93.25 322 ASN B CA 1
ATOM 8552 C C . ASN B 1 322 ? 16.266 -18.25 13.555 1 93.25 322 ASN B C 1
ATOM 8554 O O . ASN B 1 322 ? 15.07 -18.188 13.852 1 93.25 322 ASN B O 1
ATOM 8558 N N . SER B 1 323 ? 16.969 -17.234 13.062 1 93.5 323 SER B N 1
ATOM 8559 C CA . SER B 1 323 ? 16.344 -15.93 12.906 1 93.5 323 SER B CA 1
ATOM 8560 C C . SER B 1 323 ? 15.531 -15.852 11.617 1 93.5 323 SER B C 1
ATOM 8562 O O . SER B 1 323 ? 15.625 -16.734 10.773 1 93.5 323 SER B O 1
ATOM 8564 N N . GLN B 1 324 ? 14.797 -14.781 11.453 1 94.25 324 GLN B N 1
ATOM 8565 C CA . GLN B 1 324 ? 13.953 -14.531 10.289 1 94.25 324 GLN B CA 1
ATOM 8566 C C . GLN B 1 324 ? 14.781 -14.453 9.008 1 94.25 324 GLN B C 1
ATOM 8568 O O . GLN B 1 324 ? 14.281 -14.727 7.918 1 94.25 324 GLN B O 1
ATOM 8573 N N . GLY B 1 325 ? 16.016 -14.109 9.164 1 93.75 325 GLY B N 1
ATOM 8574 C CA . GLY B 1 325 ? 16.875 -14.031 7.996 1 93.75 325 GLY B CA 1
ATOM 8575 C C . GLY B 1 325 ? 17.141 -15.383 7.348 1 93.75 325 GLY B C 1
ATOM 8576 O O . GLY B 1 325 ? 17.5 -15.453 6.172 1 93.75 325 GLY B O 1
ATOM 8577 N N . ASN B 1 326 ? 16.953 -16.469 8.102 1 93.81 326 ASN B N 1
ATOM 8578 C CA . ASN B 1 326 ? 17.172 -17.812 7.605 1 93.81 326 ASN B CA 1
ATOM 8579 C C . ASN B 1 326 ? 15.844 -18.516 7.285 1 93.81 326 ASN B C 1
ATOM 8581 O O . ASN B 1 326 ? 15.711 -19.719 7.469 1 93.81 326 ASN B O 1
ATOM 8585 N N . TRP B 1 327 ? 14.891 -17.766 6.809 1 93.12 327 TRP B N 1
ATOM 8586 C CA . TRP B 1 327 ? 13.531 -18.219 6.559 1 93.12 327 TRP B CA 1
ATOM 8587 C C . TRP B 1 327 ? 13.516 -19.375 5.551 1 93.12 327 TRP B C 1
ATOM 8589 O O . TRP B 1 327 ? 12.664 -20.25 5.617 1 93.12 327 TRP B O 1
ATOM 8599 N N . PHE B 1 328 ? 14.445 -19.359 4.582 1 93.69 328 PHE B N 1
ATOM 8600 C CA . PHE B 1 328 ? 14.445 -20.344 3.512 1 93.69 328 PHE B CA 1
ATOM 8601 C C . PHE B 1 328 ? 14.711 -21.734 4.066 1 93.69 328 PHE B C 1
ATOM 8603 O O . PHE B 1 328 ? 14.172 -22.734 3.562 1 93.69 328 PHE B O 1
ATOM 8610 N N . ALA B 1 329 ? 15.578 -21.828 5.137 1 96.5 329 ALA B N 1
ATOM 8611 C CA . ALA B 1 329 ? 15.812 -23.109 5.789 1 96.5 329 ALA B CA 1
ATOM 8612 C C . ALA B 1 329 ? 14.508 -23.688 6.352 1 96.5 329 ALA B C 1
ATOM 8614 O O . ALA B 1 329 ? 14.258 -24.891 6.25 1 96.5 329 ALA B O 1
ATOM 8615 N N . LEU B 1 330 ? 13.742 -22.812 6.879 1 95.81 330 LEU B N 1
ATOM 8616 C CA . LEU B 1 330 ? 12.477 -23.234 7.477 1 95.81 330 LEU B CA 1
ATOM 8617 C C . LEU B 1 330 ? 11.492 -23.672 6.402 1 95.81 330 LEU B C 1
ATOM 8619 O O . LEU B 1 330 ? 10.781 -24.672 6.578 1 95.81 330 LEU B O 1
ATOM 8623 N N . THR B 1 331 ? 11.422 -22.953 5.324 1 95.81 331 THR B N 1
ATOM 8624 C CA . THR B 1 331 ? 10.523 -23.297 4.223 1 95.81 331 THR B CA 1
ATOM 8625 C C . THR B 1 331 ? 10.906 -24.641 3.609 1 95.81 331 THR B C 1
ATOM 8627 O O . THR B 1 331 ? 10.039 -25.469 3.332 1 95.81 331 THR B O 1
ATOM 8630 N N . LEU B 1 332 ? 12.18 -24.766 3.361 1 97.38 332 LEU B N 1
ATOM 8631 C CA . LEU B 1 332 ? 12.656 -26.016 2.797 1 97.38 332 LEU B CA 1
ATOM 8632 C C . LEU B 1 332 ? 12.406 -27.172 3.762 1 97.38 332 LEU B C 1
ATOM 8634 O O . LEU B 1 332 ? 12.047 -28.281 3.336 1 97.38 332 LEU B O 1
ATOM 8638 N N . LYS B 1 333 ? 12.648 -26.969 5.031 1 98.19 333 LYS B N 1
ATOM 8639 C CA . LYS B 1 333 ? 12.391 -27.984 6.047 1 98.19 333 LYS B CA 1
ATOM 8640 C C . LYS B 1 333 ? 10.922 -28.406 6.035 1 98.19 333 LYS B C 1
ATOM 8642 O O . LYS B 1 333 ? 10.625 -29.609 6.105 1 98.19 333 LYS B O 1
ATOM 8647 N N . ALA B 1 334 ? 10.023 -27.438 5.941 1 97.69 334 ALA B N 1
ATOM 8648 C CA . ALA B 1 334 ? 8.602 -27.75 5.875 1 97.69 334 ALA B CA 1
ATOM 8649 C C . ALA B 1 334 ? 8.281 -28.641 4.68 1 97.69 334 ALA B C 1
ATOM 8651 O O . ALA B 1 334 ? 7.449 -29.547 4.773 1 97.69 334 ALA B O 1
ATOM 8652 N N . GLY B 1 335 ? 8.953 -28.344 3.525 1 96.88 335 GLY B N 1
ATOM 8653 C CA . GLY B 1 335 ? 8.766 -29.172 2.346 1 96.88 335 GLY B CA 1
ATOM 8654 C C . GLY B 1 335 ? 9.234 -30.609 2.539 1 96.88 335 GLY B C 1
ATOM 8655 O O . GLY B 1 335 ? 8.57 -31.547 2.092 1 96.88 335 GLY B O 1
ATOM 8656 N N . VAL B 1 336 ? 10.367 -30.766 3.186 1 98 336 VAL B N 1
ATOM 8657 C CA . VAL B 1 336 ? 10.922 -32.094 3.455 1 98 336 VAL B CA 1
ATOM 8658 C C . VAL B 1 336 ? 10.016 -32.844 4.43 1 98 336 VAL B C 1
ATOM 8660 O O . VAL B 1 336 ? 9.734 -34.031 4.234 1 98 336 VAL B O 1
ATOM 8663 N N . LEU B 1 337 ? 9.531 -32.188 5.441 1 97.94 337 LEU B N 1
ATOM 8664 C CA . LEU B 1 337 ? 8.648 -32.781 6.441 1 97.94 337 LEU B CA 1
ATOM 8665 C C . LEU B 1 337 ? 7.352 -33.25 5.805 1 97.94 337 LEU B C 1
ATOM 8667 O O . LEU B 1 337 ? 6.82 -34.312 6.176 1 97.94 337 LEU B O 1
ATOM 8671 N N . ARG B 1 338 ? 6.832 -32.469 4.891 1 96.06 338 ARG B N 1
ATOM 8672 C CA . ARG B 1 338 ? 5.613 -32.875 4.188 1 96.06 338 ARG B CA 1
ATOM 8673 C C . ARG B 1 338 ? 5.812 -34.188 3.443 1 96.06 338 ARG B C 1
ATOM 8675 O O . ARG B 1 338 ? 4.953 -35.062 3.484 1 96.06 338 ARG B O 1
ATOM 8682 N N . ARG B 1 339 ? 6.945 -34.344 2.797 1 95.69 339 ARG B N 1
ATOM 8683 C CA . ARG B 1 339 ? 7.25 -35.562 2.055 1 95.69 339 ARG B CA 1
ATOM 8684 C C . ARG B 1 339 ? 7.477 -36.75 3.002 1 95.69 339 ARG B C 1
ATOM 8686 O O . ARG B 1 339 ? 7.262 -37.906 2.629 1 95.69 339 ARG B O 1
ATOM 8693 N N . LEU B 1 340 ? 7.895 -36.438 4.195 1 96.94 340 LEU B N 1
ATOM 8694 C CA . LEU B 1 340 ? 8.086 -37.469 5.219 1 96.94 340 LEU B CA 1
ATOM 8695 C C . LEU B 1 340 ? 6.773 -37.75 5.938 1 96.94 340 LEU B C 1
ATOM 8697 O O . LEU B 1 340 ? 6.758 -38.5 6.926 1 96.94 340 LEU B O 1
ATOM 8701 N N . GLU B 1 341 ? 5.637 -37.094 5.559 1 94.75 341 GLU B N 1
ATOM 8702 C CA . GLU B 1 341 ? 4.281 -37.281 6.062 1 94.75 341 GLU B CA 1
ATOM 8703 C C . GLU B 1 341 ? 4.156 -36.812 7.508 1 94.75 341 GLU B C 1
ATOM 8705 O O . GLU B 1 341 ? 3.363 -37.375 8.281 1 94.75 341 GLU B O 1
ATOM 8710 N N . ARG B 1 342 ? 5.066 -35.969 7.891 1 97.12 342 ARG B N 1
ATOM 8711 C CA . ARG B 1 342 ? 4.938 -35.25 9.156 1 97.12 342 ARG B CA 1
ATOM 8712 C C . ARG B 1 342 ? 4.219 -33.938 8.961 1 97.12 342 ARG B C 1
ATOM 8714 O O . ARG B 1 342 ? 4.824 -32.875 9.094 1 97.12 342 ARG B O 1
ATOM 8721 N N . ILE B 1 343 ? 2.98 -33.969 8.797 1 97.38 343 ILE B N 1
ATOM 8722 C CA . ILE B 1 343 ? 2.16 -32.875 8.258 1 97.38 343 ILE B CA 1
ATOM 8723 C C . ILE B 1 343 ? 2.037 -31.766 9.289 1 97.38 343 ILE B C 1
ATOM 8725 O O . ILE B 1 343 ? 2.131 -30.594 8.953 1 97.38 343 ILE B O 1
ATOM 8729 N N . ASP B 1 344 ? 1.854 -32.031 10.578 1 97.31 344 ASP B N 1
ATOM 8730 C CA . ASP B 1 344 ? 1.659 -31.016 11.609 1 97.31 344 ASP B CA 1
ATOM 8731 C C . ASP B 1 344 ? 2.9 -30.125 11.766 1 97.31 344 ASP B C 1
ATOM 8733 O O . ASP B 1 344 ? 2.791 -28.906 11.883 1 97.31 344 ASP B O 1
ATOM 8737 N N . GLU B 1 345 ? 4.074 -30.844 11.781 1 97.75 345 GLU B N 1
ATOM 8738 C CA . GLU B 1 345 ? 5.324 -30.094 11.875 1 97.75 345 GLU B CA 1
ATOM 8739 C C . GLU B 1 345 ? 5.547 -29.234 10.633 1 97.75 345 GLU B C 1
ATOM 8741 O O . GLU B 1 345 ? 6.055 -28.109 10.719 1 97.75 345 GLU B O 1
ATOM 8746 N N . ALA B 1 346 ? 5.195 -29.812 9.477 1 97.94 346 ALA B N 1
ATOM 8747 C CA . ALA B 1 346 ? 5.324 -29.078 8.219 1 97.94 346 ALA B CA 1
ATOM 8748 C C . ALA B 1 346 ? 4.469 -27.812 8.227 1 97.94 346 ALA B C 1
ATOM 8750 O O . ALA B 1 346 ? 4.914 -26.75 7.793 1 97.94 346 ALA B O 1
ATOM 8751 N N . ILE B 1 347 ? 3.199 -27.938 8.75 1 97.62 347 ILE B N 1
ATOM 8752 C CA . ILE B 1 347 ? 2.281 -26.812 8.82 1 97.62 347 ILE B CA 1
ATOM 8753 C C . ILE B 1 347 ? 2.838 -25.75 9.773 1 97.62 347 ILE B C 1
ATOM 8755 O O . ILE B 1 347 ? 2.838 -24.562 9.453 1 97.62 347 ILE B O 1
ATOM 8759 N N . ALA B 1 348 ? 3.35 -26.172 10.906 1 97.31 348 ALA B N 1
ATOM 8760 C CA . ALA B 1 348 ? 3.881 -25.234 11.891 1 97.31 348 ALA B CA 1
ATOM 8761 C C . ALA B 1 348 ? 5.055 -24.453 11.328 1 97.31 348 ALA B C 1
ATOM 8763 O O . ALA B 1 348 ? 5.105 -23.219 11.461 1 97.31 348 ALA B O 1
ATOM 8764 N N . ASP B 1 349 ? 6.031 -25.156 10.68 1 96.88 349 ASP B N 1
ATOM 8765 C CA . ASP B 1 349 ? 7.211 -24.516 10.109 1 96.88 349 ASP B CA 1
ATOM 8766 C C . ASP B 1 349 ? 6.828 -23.578 8.961 1 96.88 349 ASP B C 1
ATOM 8768 O O . ASP B 1 349 ? 7.352 -22.469 8.852 1 96.88 349 ASP B O 1
ATOM 8772 N N . ARG B 1 350 ? 5.949 -24.062 8.109 1 96.56 350 ARG B N 1
ATOM 8773 C CA . ARG B 1 350 ? 5.562 -23.266 6.949 1 96.56 350 ARG B CA 1
ATOM 8774 C C . ARG B 1 350 ? 4.758 -22.047 7.367 1 96.56 350 ARG B C 1
ATOM 8776 O O . ARG B 1 350 ? 4.895 -20.969 6.777 1 96.56 350 ARG B O 1
ATOM 8783 N N . LYS B 1 351 ? 3.875 -22.234 8.352 1 94.75 351 LYS B N 1
ATOM 8784 C CA . LYS B 1 351 ? 3.109 -21.109 8.883 1 94.75 351 LYS B CA 1
ATOM 8785 C C . LYS B 1 351 ? 4.031 -20.031 9.438 1 94.75 351 LYS B C 1
ATOM 8787 O O . LYS B 1 351 ? 3.809 -18.828 9.211 1 94.75 351 LYS B O 1
ATOM 8792 N N . LEU B 1 352 ? 5.039 -20.453 10.156 1 95.12 352 LEU B N 1
ATOM 8793 C CA . LEU B 1 352 ? 6.008 -19.5 10.711 1 95.12 352 LEU B CA 1
ATOM 8794 C C . LEU B 1 352 ? 6.77 -18.797 9.594 1 95.12 352 LEU B C 1
ATOM 8796 O O . LEU B 1 352 ? 6.926 -17.578 9.625 1 95.12 352 LEU B O 1
ATOM 8800 N N . ALA B 1 353 ? 7.227 -19.531 8.641 1 94.69 353 ALA B N 1
ATOM 8801 C CA . ALA B 1 353 ? 7.965 -18.953 7.527 1 94.69 353 ALA B CA 1
ATOM 8802 C C . ALA B 1 353 ? 7.102 -17.953 6.766 1 94.69 353 ALA B C 1
ATOM 8804 O O . ALA B 1 353 ? 7.57 -16.875 6.387 1 94.69 353 ALA B O 1
ATOM 8805 N N . CYS B 1 354 ? 5.812 -18.328 6.547 1 92.5 354 CYS B N 1
ATOM 8806 C CA . CYS B 1 354 ? 4.891 -17.469 5.805 1 92.5 354 CYS B CA 1
ATOM 8807 C C . CYS B 1 354 ? 4.582 -16.188 6.582 1 92.5 354 CYS B C 1
ATOM 8809 O O . CYS B 1 354 ? 4.285 -15.156 5.984 1 92.5 354 CYS B O 1
ATOM 8811 N N . SER B 1 355 ? 4.656 -16.266 7.914 1 90.38 355 SER B N 1
ATOM 8812 C CA . SER B 1 355 ? 4.43 -15.062 8.727 1 90.38 355 SER B CA 1
ATOM 8813 C C . SER B 1 355 ? 5.551 -14.047 8.523 1 90.38 355 SER B C 1
ATOM 8815 O O . SER B 1 355 ? 5.348 -12.852 8.734 1 90.38 355 SER B O 1
ATOM 8817 N N . TRP B 1 356 ? 6.676 -14.57 8.094 1 90.38 356 TRP B N 1
ATOM 8818 C CA . TRP B 1 356 ? 7.809 -13.703 7.809 1 90.38 356 TRP B CA 1
ATOM 8819 C C . TRP B 1 356 ? 7.785 -13.227 6.359 1 90.38 356 TRP B C 1
ATOM 8821 O O . TRP B 1 356 ? 7.926 -12.039 6.086 1 90.38 356 TRP B O 1
ATOM 8831 N N . ASN B 1 357 ? 7.676 -14.156 5.504 1 89 357 ASN B N 1
ATOM 8832 C CA . ASN B 1 357 ? 7.652 -13.93 4.062 1 89 357 ASN B CA 1
ATOM 8833 C C . ASN B 1 357 ? 6.828 -14.992 3.34 1 89 357 ASN B C 1
ATOM 8835 O O . ASN B 1 357 ? 7.246 -16.156 3.246 1 89 357 ASN B O 1
ATOM 8839 N N . ALA B 1 358 ? 5.766 -14.531 2.799 1 88.5 358 ALA B N 1
ATOM 8840 C CA . ALA B 1 358 ? 4.879 -15.477 2.129 1 88.5 358 ALA B CA 1
ATOM 8841 C C . ALA B 1 358 ? 5.027 -15.391 0.613 1 88.5 358 ALA B C 1
ATOM 8843 O O . ALA B 1 358 ? 4.812 -14.328 0.022 1 88.5 358 ALA B O 1
ATOM 8844 N N . THR B 1 359 ? 5.453 -16.469 -0.008 1 89.75 359 THR B N 1
ATOM 8845 C CA . THR B 1 359 ? 5.457 -16.547 -1.464 1 89.75 359 THR B CA 1
ATOM 8846 C C . THR B 1 359 ? 4.254 -17.359 -1.96 1 89.75 359 THR B C 1
ATOM 8848 O O . THR B 1 359 ? 3.605 -18.062 -1.183 1 89.75 359 THR B O 1
ATOM 8851 N N . SER B 1 360 ? 3.975 -17.234 -3.27 1 89 360 SER B N 1
ATOM 8852 C CA . SER B 1 360 ? 2.863 -17.984 -3.85 1 89 360 SER B CA 1
ATOM 8853 C C . SER B 1 360 ? 3.055 -19.484 -3.682 1 89 360 SER B C 1
ATOM 8855 O O . SER B 1 360 ? 2.109 -20.203 -3.352 1 89 360 SER B O 1
ATOM 8857 N N . MET B 1 361 ? 4.258 -19.922 -3.838 1 93.06 361 MET B N 1
ATOM 8858 C CA . MET B 1 361 ? 4.543 -21.344 -3.73 1 93.06 361 MET B CA 1
ATOM 8859 C C . MET B 1 361 ? 4.406 -21.828 -2.289 1 93.06 361 MET B C 1
ATOM 8861 O O . MET B 1 361 ? 3.863 -22.906 -2.035 1 93.06 361 MET B O 1
ATOM 8865 N N . ASP B 1 362 ? 4.887 -21.031 -1.397 1 94.19 362 ASP B N 1
ATOM 8866 C CA . ASP B 1 362 ? 4.801 -21.406 0.01 1 94.19 362 ASP B CA 1
ATOM 8867 C C . ASP B 1 362 ? 3.344 -21.5 0.469 1 94.19 362 ASP B C 1
ATOM 8869 O O . ASP B 1 362 ? 2.971 -22.406 1.207 1 94.19 362 ASP B O 1
ATOM 8873 N N . LEU B 1 363 ? 2.582 -20.578 0.046 1 94.5 363 LEU B N 1
ATOM 8874 C CA . LEU B 1 363 ? 1.168 -20.562 0.402 1 94.5 363 LEU B CA 1
ATOM 8875 C C . LEU B 1 363 ? 0.441 -21.75 -0.202 1 94.5 363 LEU B C 1
ATOM 8877 O O . LEU B 1 363 ? -0.429 -22.344 0.44 1 94.5 363 LEU B O 1
ATOM 8881 N N . SER B 1 364 ? 0.787 -22.062 -1.448 1 96.88 364 SER B N 1
ATOM 8882 C CA . SER B 1 364 ? 0.185 -23.219 -2.09 1 96.88 364 SER B CA 1
ATOM 8883 C C . SER B 1 364 ? 0.531 -24.516 -1.344 1 96.88 364 SER B C 1
ATOM 8885 O O . SER B 1 364 ? -0.334 -25.359 -1.132 1 96.88 364 SER B O 1
ATOM 8887 N N . GLU B 1 365 ? 1.803 -24.594 -0.959 1 97.12 365 GLU B N 1
ATOM 8888 C CA . GLU B 1 365 ? 2.232 -25.781 -0.226 1 97.12 365 GLU B CA 1
ATOM 8889 C C . GLU B 1 365 ? 1.555 -25.859 1.139 1 97.12 365 GLU B C 1
ATOM 8891 O O . GLU B 1 365 ? 1.229 -26.953 1.612 1 97.12 365 GLU B O 1
ATOM 8896 N N . LEU B 1 366 ? 1.433 -24.766 1.78 1 97.12 366 LEU B N 1
ATOM 8897 C CA . LEU B 1 366 ? 0.71 -24.734 3.047 1 97.12 366 LEU B CA 1
ATOM 8898 C C . LEU B 1 366 ? -0.744 -25.141 2.855 1 97.12 366 LEU B C 1
ATOM 8900 O O . LEU B 1 366 ? -1.298 -25.875 3.678 1 97.12 366 LEU B O 1
ATOM 8904 N N . ALA B 1 367 ? -1.356 -24.672 1.754 1 97.19 367 ALA B N 1
ATOM 8905 C CA . ALA B 1 367 ? -2.732 -25.047 1.427 1 97.19 367 ALA B CA 1
ATOM 8906 C C . ALA B 1 367 ? -2.867 -26.547 1.244 1 97.19 367 ALA B C 1
ATOM 8908 O O . ALA B 1 367 ? -3.816 -27.156 1.744 1 97.19 367 ALA B O 1
ATOM 8909 N N . LYS B 1 368 ? -1.95 -27.125 0.56 1 97.5 368 LYS B N 1
ATOM 8910 C CA . LYS B 1 368 ? -1.964 -28.562 0.332 1 97.5 368 LYS B CA 1
ATOM 8911 C C . LYS B 1 368 ? -1.862 -29.328 1.648 1 97.5 368 LYS B C 1
ATOM 8913 O O . LYS B 1 368 ? -2.482 -30.391 1.809 1 97.5 368 LYS B O 1
ATOM 8918 N N . ALA B 1 369 ? -1.026 -28.812 2.516 1 97.56 369 ALA B N 1
ATOM 8919 C CA . ALA B 1 369 ? -0.888 -29.469 3.818 1 97.56 369 ALA B CA 1
ATOM 8920 C C . ALA B 1 369 ? -2.203 -29.422 4.59 1 97.56 369 ALA B C 1
ATOM 8922 O O . ALA B 1 369 ? -2.607 -30.422 5.191 1 97.56 369 ALA B O 1
ATOM 8923 N N . TYR B 1 370 ? -2.871 -28.266 4.617 1 96.5 370 TYR B N 1
ATOM 8924 C CA . TYR B 1 370 ? -4.172 -28.156 5.27 1 96.5 370 TYR B CA 1
ATOM 8925 C C . TYR B 1 370 ? -5.195 -29.062 4.605 1 96.5 370 TYR B C 1
ATOM 8927 O O . TYR B 1 370 ? -6.051 -29.641 5.277 1 96.5 370 TYR B O 1
ATOM 8935 N N . GLN B 1 371 ? -5.148 -29.141 3.26 1 96.94 371 GLN B N 1
ATOM 8936 C CA . GLN B 1 371 ? -6.027 -30.047 2.527 1 96.94 371 GLN B CA 1
ATOM 8937 C C . GLN B 1 371 ? -5.832 -31.484 2.982 1 96.94 371 GLN B C 1
ATOM 8939 O O . GLN B 1 371 ? -6.805 -32.219 3.178 1 96.94 371 GLN B O 1
ATOM 8944 N N . ALA B 1 372 ? -4.562 -31.875 3.107 1 96.44 372 ALA B N 1
ATOM 8945 C CA . ALA B 1 372 ? -4.258 -33.219 3.562 1 96.44 372 ALA B CA 1
ATOM 8946 C C . ALA B 1 372 ? -4.852 -33.5 4.941 1 96.44 372 ALA B C 1
ATOM 8948 O O . ALA B 1 372 ? -5.375 -34.562 5.207 1 96.44 372 ALA B O 1
ATOM 8949 N N . LYS B 1 373 ? -4.797 -32.5 5.836 1 96.06 373 LYS B N 1
ATOM 8950 C CA . LYS B 1 373 ? -5.391 -32.625 7.164 1 96.06 373 LYS B CA 1
ATOM 8951 C C . LYS B 1 373 ? -6.906 -32.75 7.082 1 96.06 373 LYS B C 1
ATOM 8953 O O . LYS B 1 373 ? -7.516 -33.5 7.855 1 96.06 373 LYS B O 1
ATOM 8958 N N . TYR B 1 374 ? -7.484 -32 6.199 1 95.56 374 TYR B N 1
ATOM 8959 C CA . TYR B 1 374 ? -8.93 -32.062 6.004 1 95.56 374 TYR B CA 1
ATOM 8960 C C . TYR B 1 374 ? -9.375 -33.438 5.551 1 95.56 374 TYR B C 1
ATOM 8962 O O . TYR B 1 374 ? -10.344 -34 6.07 1 95.56 374 TYR B O 1
ATOM 8970 N N . VAL B 1 375 ? -8.625 -34 4.609 1 94.69 375 VAL B N 1
ATOM 8971 C CA . VAL B 1 375 ? -8.961 -35.312 4.059 1 94.69 375 VAL B CA 1
ATOM 8972 C C . VAL B 1 375 ? -8.836 -36.375 5.145 1 94.69 375 VAL B C 1
ATOM 8974 O O . VAL B 1 375 ? -9.609 -37.344 5.176 1 94.69 375 VAL B O 1
ATOM 8977 N N . LEU B 1 376 ? -7.938 -36.219 6.086 1 93.75 376 LEU B N 1
ATOM 8978 C CA . LEU B 1 376 ? -7.668 -37.188 7.137 1 93.75 376 LEU B CA 1
ATOM 8979 C C . LEU B 1 376 ? -8.742 -37.156 8.219 1 93.75 376 LEU B C 1
ATOM 8981 O O . LEU B 1 376 ? -8.883 -38.094 9.008 1 93.75 376 LEU B O 1
ATOM 8985 N N . CYS B 1 377 ? -9.477 -36.031 8.188 1 94.81 377 CYS B N 1
ATOM 8986 C CA . CYS B 1 377 ? -10.539 -35.906 9.18 1 94.81 377 CYS B CA 1
ATOM 8987 C C . CYS B 1 377 ? -11.664 -36.906 8.875 1 94.81 377 CYS B C 1
ATOM 8989 O O . CYS B 1 377 ? -12.125 -37 7.734 1 94.81 377 CYS B O 1
ATOM 8991 N N . GLU B 1 378 ? -12.062 -37.688 9.828 1 92.69 378 GLU B N 1
ATOM 8992 C CA . GLU B 1 378 ? -13.141 -38.656 9.664 1 92.69 378 GLU B CA 1
ATOM 8993 C C . GLU B 1 378 ? -14.484 -37.969 9.445 1 92.69 378 GLU B C 1
ATOM 8995 O O . GLU B 1 378 ? -15.219 -38.281 8.516 1 92.69 378 GLU B O 1
ATOM 9000 N N . ASP B 1 379 ? -14.734 -36.969 10.344 1 94.12 379 ASP B N 1
ATOM 9001 C CA . ASP B 1 379 ? -15.953 -36.156 10.211 1 94.12 379 ASP B CA 1
ATOM 9002 C C . ASP B 1 379 ? -15.664 -34.812 9.523 1 94.12 379 ASP B C 1
ATOM 9004 O O . ASP B 1 379 ? -15.086 -33.938 10.133 1 94.12 379 ASP B O 1
ATOM 9008 N N . LYS B 1 380 ? -16.109 -34.688 8.289 1 91.62 380 LYS B N 1
ATOM 9009 C CA . LYS B 1 380 ? -15.836 -33.531 7.48 1 91.62 380 LYS B CA 1
ATOM 9010 C C . LYS B 1 380 ? -16.609 -32.312 7.992 1 91.62 380 LYS B C 1
ATOM 9012 O O . LYS B 1 380 ? -16.297 -31.172 7.645 1 91.62 380 LYS B O 1
ATOM 9017 N N . ASN B 1 381 ? -17.625 -32.531 8.812 1 89.12 381 ASN B N 1
ATOM 9018 C CA . ASN B 1 381 ? -18.453 -31.453 9.312 1 89.12 381 ASN B CA 1
ATOM 9019 C C . ASN B 1 381 ? -18.016 -31 10.703 1 89.12 381 ASN B C 1
ATOM 9021 O O . ASN B 1 381 ? -18.562 -30.031 11.25 1 89.12 381 ASN B O 1
ATOM 9025 N N . SER B 1 382 ? -17 -31.641 11.211 1 92.75 382 SER B N 1
ATOM 9026 C CA . SER B 1 382 ? -16.484 -31.219 12.508 1 92.75 382 SER B CA 1
ATOM 9027 C C . SER B 1 382 ? -15.867 -29.828 12.43 1 92.75 382 SER B C 1
ATOM 9029 O O . SER B 1 382 ? -15.5 -29.375 11.344 1 92.75 382 SER B O 1
ATOM 9031 N N . LYS B 1 383 ? -15.781 -29.141 13.555 1 88.75 383 LYS B N 1
ATOM 9032 C CA . LYS B 1 383 ? -15.219 -27.797 13.617 1 88.75 383 LYS B CA 1
ATOM 9033 C C . LYS B 1 383 ? -13.766 -27.781 13.141 1 88.75 383 LYS B C 1
ATOM 9035 O O . LYS B 1 383 ? -13.352 -26.859 12.438 1 88.75 383 LYS B O 1
ATOM 9040 N N . ILE B 1 384 ? -13.031 -28.75 13.57 1 92.06 384 ILE B N 1
ATOM 9041 C CA . ILE B 1 384 ? -11.625 -28.844 13.203 1 92.06 384 ILE B CA 1
ATOM 9042 C C . ILE B 1 384 ? -11.492 -29.047 11.703 1 92.06 384 ILE B C 1
ATOM 9044 O O . ILE B 1 384 ? -10.609 -28.484 11.062 1 92.06 384 ILE B O 1
ATOM 9048 N N . ALA B 1 385 ? -12.289 -29.922 11.117 1 94.25 385 ALA B N 1
ATOM 9049 C CA . ALA B 1 385 ? -12.266 -30.172 9.68 1 94.25 385 ALA B CA 1
ATOM 9050 C C . ALA B 1 385 ? -12.602 -28.906 8.898 1 94.25 385 ALA B C 1
ATOM 9052 O O . ALA B 1 385 ? -11.961 -28.594 7.891 1 94.25 385 ALA B O 1
ATOM 9053 N N . GLN B 1 386 ? -13.57 -28.203 9.414 1 89.88 386 GLN B N 1
ATOM 9054 C CA . GLN B 1 386 ? -13.977 -26.969 8.75 1 89.88 386 GLN B CA 1
ATOM 9055 C C . GLN B 1 386 ? -12.883 -25.906 8.844 1 89.88 386 GLN B C 1
ATOM 9057 O O . GLN B 1 386 ? -12.711 -25.094 7.926 1 89.88 386 GLN B O 1
ATOM 9062 N N . GLU B 1 387 ? -12.227 -25.922 9.914 1 90.38 387 GLU B N 1
ATOM 9063 C CA . GLU B 1 387 ? -11.102 -25.016 10.062 1 90.38 387 GLU B CA 1
ATOM 9064 C C . GLU B 1 387 ? -10.008 -25.297 9.047 1 90.38 387 GLU B C 1
ATOM 9066 O O . GLU B 1 387 ? -9.461 -24.391 8.422 1 90.38 387 GLU B O 1
ATOM 9071 N N . HIS B 1 388 ? -9.641 -26.594 8.914 1 94.5 388 HIS B N 1
ATOM 9072 C CA . HIS B 1 388 ? -8.641 -26.984 7.922 1 94.5 388 HIS B CA 1
ATOM 9073 C C . HIS B 1 388 ? -9.078 -26.594 6.512 1 94.5 388 HIS B C 1
ATOM 9075 O O . HIS B 1 388 ? -8.266 -26.141 5.707 1 94.5 388 HIS B O 1
ATOM 9081 N N . LEU B 1 389 ? -10.328 -26.844 6.262 1 94.38 389 LEU B N 1
ATOM 9082 C CA . LEU B 1 389 ? -10.883 -26.531 4.949 1 94.38 389 LEU B CA 1
ATOM 9083 C C . LEU B 1 389 ? -10.766 -25.031 4.648 1 94.38 389 LEU B C 1
ATOM 9085 O O . LEU B 1 389 ? -10.328 -24.656 3.561 1 94.38 389 LEU B O 1
ATOM 9089 N N . LEU B 1 390 ? -11.125 -24.203 5.602 1 91.75 390 LEU B N 1
ATOM 9090 C CA . LEU B 1 390 ? -11.094 -22.75 5.414 1 91.75 390 LEU B CA 1
ATOM 9091 C C . LEU B 1 390 ? -9.656 -22.25 5.289 1 91.75 390 LEU B C 1
ATOM 9093 O O . LEU B 1 390 ? -9.375 -21.344 4.508 1 91.75 390 LEU B O 1
ATOM 9097 N N . ASN B 1 391 ? -8.766 -22.828 6.062 1 92.88 391 ASN B N 1
ATOM 9098 C CA . ASN B 1 391 ? -7.355 -22.469 5.973 1 92.88 391 ASN B CA 1
ATOM 9099 C C . ASN B 1 391 ? -6.773 -22.797 4.605 1 92.88 391 ASN B C 1
ATOM 9101 O O . ASN B 1 391 ? -6.012 -22.016 4.035 1 92.88 391 ASN B O 1
ATOM 9105 N N . ALA B 1 392 ? -7.09 -23.984 4.145 1 96.06 392 ALA B N 1
ATOM 9106 C CA . ALA B 1 392 ? -6.629 -24.375 2.816 1 96.06 392 ALA B CA 1
ATOM 9107 C C . ALA B 1 392 ? -7.148 -23.422 1.748 1 96.06 392 ALA B C 1
ATOM 9109 O O . ALA B 1 392 ? -6.391 -22.984 0.882 1 96.06 392 ALA B O 1
ATOM 9110 N N . SER B 1 393 ? -8.438 -23.125 1.807 1 93.56 393 SER B N 1
ATOM 9111 C CA . SER B 1 393 ? -9.055 -22.234 0.843 1 93.56 393 SER B CA 1
ATOM 9112 C C . SER B 1 393 ? -8.406 -20.844 0.875 1 93.56 393 SER B C 1
ATOM 9114 O O . SER B 1 393 ? -8.133 -20.266 -0.174 1 93.56 393 SER B O 1
ATOM 9116 N N . ASP B 1 394 ? -8.188 -20.453 2.039 1 91 394 ASP B N 1
ATOM 9117 C CA . ASP B 1 394 ? -7.559 -19.156 2.221 1 91 394 ASP B CA 1
ATOM 9118 C C . ASP B 1 394 ? -6.152 -19.141 1.62 1 91 394 ASP B C 1
ATOM 9120 O O . ASP B 1 394 ? -5.805 -18.219 0.871 1 91 394 ASP B O 1
ATOM 9124 N N . CYS B 1 395 ? -5.367 -20.078 1.949 1 94.81 395 CYS B N 1
ATOM 9125 C CA . CYS B 1 395 ? -3.984 -20.141 1.484 1 94.81 395 CYS B CA 1
ATOM 9126 C C . CYS B 1 395 ? -3.924 -20.234 -0.035 1 94.81 395 CYS B C 1
ATOM 9128 O O . CYS B 1 395 ? -3.086 -19.594 -0.671 1 94.81 395 CYS B O 1
ATOM 9130 N N . PHE B 1 396 ? -4.809 -21.016 -0.63 1 95 396 PHE B N 1
ATOM 9131 C CA . PHE B 1 396 ? -4.832 -21.141 -2.084 1 95 396 PHE B CA 1
ATOM 9132 C C . PHE B 1 396 ? -5.199 -19.797 -2.727 1 95 396 PHE B C 1
ATOM 9134 O O . PHE B 1 396 ? -4.594 -19.406 -3.723 1 95 396 PHE B O 1
ATOM 9141 N N . THR B 1 397 ? -6.156 -19.188 -2.176 1 85.06 397 THR B N 1
ATOM 9142 C CA . THR B 1 397 ? -6.594 -17.906 -2.715 1 85.06 397 THR B CA 1
ATOM 9143 C C . THR B 1 397 ? -5.473 -16.875 -2.637 1 85.06 397 THR B C 1
ATOM 9145 O O . THR B 1 397 ? -5.207 -16.172 -3.609 1 85.06 397 THR B O 1
ATOM 9148 N N . ARG B 1 398 ? -4.867 -16.828 -1.505 1 86.44 398 ARG B N 1
ATOM 9149 C CA . ARG B 1 398 ? -3.752 -15.906 -1.335 1 86.44 398 ARG B CA 1
ATOM 9150 C C . ARG B 1 398 ? -2.598 -16.266 -2.264 1 86.44 398 ARG B C 1
ATOM 9152 O O . ARG B 1 398 ? -1.899 -15.375 -2.764 1 86.44 398 ARG B O 1
ATOM 9159 N N . SER B 1 399 ? -2.369 -17.531 -2.396 1 91.25 399 SER B N 1
ATOM 9160 C CA . SER B 1 399 ? -1.312 -18 -3.291 1 91.25 399 SER B CA 1
ATOM 9161 C C . SER B 1 399 ? -1.512 -17.469 -4.707 1 91.25 399 SER B C 1
ATOM 9163 O O . SER B 1 399 ? -0.578 -16.938 -5.316 1 91.25 399 SER B O 1
ATOM 9165 N N . VAL B 1 400 ? -2.715 -17.562 -5.176 1 83.31 400 VAL B N 1
ATOM 9166 C CA . VAL B 1 400 ? -3.029 -17.141 -6.539 1 83.31 400 VAL B CA 1
ATOM 9167 C C . VAL B 1 400 ? -2.93 -15.617 -6.641 1 83.31 400 VAL B C 1
ATOM 9169 O O . VAL B 1 400 ? -2.434 -15.094 -7.637 1 83.31 400 VAL B O 1
ATOM 9172 N N . LEU B 1 401 ? -3.359 -14.969 -5.605 1 73.5 401 LEU B N 1
ATOM 9173 C CA . LEU B 1 401 ? -3.332 -13.516 -5.59 1 73.5 401 LEU B CA 1
ATOM 9174 C C . LEU B 1 401 ? -1.896 -13 -5.547 1 73.5 401 LEU B C 1
ATOM 9176 O O . LEU B 1 401 ? -1.611 -11.898 -6.031 1 73.5 401 LEU B O 1
ATOM 9180 N N . SER B 1 402 ? -0.986 -13.797 -5.07 1 80.12 402 SER B N 1
ATOM 9181 C CA . SER B 1 402 ? 0.393 -13.367 -4.875 1 80.12 402 SER B CA 1
ATOM 9182 C C . SER B 1 402 ? 1.267 -13.75 -6.062 1 80.12 402 SER B C 1
ATOM 9184 O O . SER B 1 402 ? 2.484 -13.562 -6.035 1 80.12 402 SER B O 1
ATOM 9186 N N . LEU B 1 403 ? 0.803 -14.32 -7.133 1 79.56 403 LEU B N 1
ATOM 9187 C CA . LEU B 1 403 ? 1.585 -14.797 -8.266 1 79.56 403 LEU B CA 1
ATOM 9188 C C . LEU B 1 403 ? 2.219 -13.633 -9.023 1 79.56 403 LEU B C 1
ATOM 9190 O O . LEU B 1 403 ? 3.33 -13.75 -9.539 1 79.56 403 LEU B O 1
ATOM 9194 N N . GLY B 1 404 ? 1.653 -12.508 -9.023 1 66.62 404 GLY B N 1
ATOM 9195 C CA . GLY B 1 404 ? 2.168 -11.414 -9.836 1 66.62 404 GLY B CA 1
ATOM 9196 C C . GLY B 1 404 ? 2.416 -11.82 -11.281 1 66.62 404 GLY B C 1
ATOM 9197 O O . GLY B 1 404 ? 1.518 -12.328 -11.953 1 66.62 404 GLY B O 1
ATOM 9198 N N . GLN B 1 405 ? 3.727 -11.766 -11.773 1 66.75 405 GLN B N 1
ATOM 9199 C CA . GLN B 1 405 ? 4.117 -12.102 -13.141 1 66.75 405 GLN B CA 1
ATOM 9200 C C . GLN B 1 405 ? 4.531 -13.57 -13.25 1 66.75 405 GLN B C 1
ATOM 9202 O O . GLN B 1 405 ? 4.785 -14.062 -14.352 1 66.75 405 GLN B O 1
ATOM 9207 N N . GLU B 1 406 ? 4.535 -14.211 -12.156 1 78.44 406 GLU B N 1
ATOM 9208 C CA . GLU B 1 406 ? 4.988 -15.594 -12.164 1 78.44 406 GLU B CA 1
ATOM 9209 C C . GLU B 1 406 ? 3.969 -16.5 -12.836 1 78.44 406 GLU B C 1
ATOM 9211 O O . GLU B 1 406 ? 2.766 -16.391 -12.602 1 78.44 406 GLU B O 1
ATOM 9216 N N . LYS B 1 407 ? 4.473 -17.328 -13.734 1 78.75 407 LYS B N 1
ATOM 9217 C CA . LYS B 1 407 ? 3.643 -18.344 -14.383 1 78.75 407 LYS B CA 1
ATOM 9218 C C . LYS B 1 407 ? 3.822 -19.719 -13.727 1 78.75 407 LYS B C 1
ATOM 9220 O O . LYS B 1 407 ? 4.766 -20.438 -14.047 1 78.75 407 LYS B O 1
ATOM 9225 N N . ARG B 1 408 ? 2.914 -20.078 -12.898 1 87.31 408 ARG B N 1
ATOM 9226 C CA . ARG B 1 408 ? 2.982 -21.328 -12.164 1 87.31 408 ARG B CA 1
ATOM 9227 C C . ARG B 1 408 ? 1.684 -22.125 -12.305 1 87.31 408 ARG B C 1
ATOM 9229 O O . ARG B 1 408 ? 0.839 -22.094 -11.406 1 87.31 408 ARG B O 1
ATOM 9236 N N . PRO B 1 409 ? 1.601 -22.875 -13.43 1 88.19 409 PRO B N 1
ATOM 9237 C CA . PRO B 1 409 ? 0.363 -23.625 -13.633 1 88.19 409 PRO B CA 1
ATOM 9238 C C . PRO B 1 409 ? 0.099 -24.641 -12.516 1 88.19 409 PRO B C 1
ATOM 9240 O O . PRO B 1 409 ? -1.057 -24.969 -12.234 1 88.19 409 PRO B O 1
ATOM 9243 N N . GLU B 1 410 ? 1.188 -25.062 -11.875 1 91.94 410 GLU B N 1
ATOM 9244 C CA . GLU B 1 410 ? 1.046 -26.062 -10.828 1 91.94 410 GLU B CA 1
ATOM 9245 C C . GLU B 1 410 ? 0.225 -25.531 -9.656 1 91.94 410 GLU B C 1
ATOM 9247 O O . GLU B 1 410 ? -0.457 -26.297 -8.969 1 91.94 410 GLU B O 1
ATOM 9252 N N . ILE B 1 411 ? 0.286 -24.219 -9.398 1 93.31 411 ILE B N 1
ATOM 9253 C CA . ILE B 1 411 ? -0.48 -23.625 -8.312 1 93.31 411 ILE B CA 1
ATOM 9254 C C . ILE B 1 411 ? -1.966 -23.625 -8.664 1 93.31 411 ILE B C 1
ATOM 9256 O O . ILE B 1 411 ? -2.807 -23.984 -7.836 1 93.31 411 ILE B O 1
ATOM 9260 N N . HIS B 1 412 ? -2.271 -23.281 -9.898 1 90 412 HIS B N 1
ATOM 9261 C CA . HIS B 1 412 ? -3.656 -23.312 -10.352 1 90 412 HIS B CA 1
ATOM 9262 C C . HIS B 1 412 ? -4.211 -24.734 -10.344 1 90 412 HIS B C 1
ATOM 9264 O O . HIS B 1 412 ? -5.359 -24.953 -9.945 1 90 412 HIS B O 1
ATOM 9270 N N . ARG B 1 413 ? -3.412 -25.656 -10.812 1 94.62 413 ARG B N 1
ATOM 9271 C CA . ARG B 1 413 ? -3.846 -27.047 -10.82 1 94.62 413 ARG B CA 1
ATOM 9272 C C . ARG B 1 413 ? -4.121 -27.547 -9.406 1 94.62 413 ARG B C 1
ATOM 9274 O O . ARG B 1 413 ? -5.113 -28.234 -9.164 1 94.62 413 ARG B O 1
ATOM 9281 N N . ALA B 1 414 ? -3.197 -27.188 -8.531 1 96.38 414 ALA B N 1
ATOM 9282 C CA . ALA B 1 414 ? -3.385 -27.609 -7.141 1 96.38 414 ALA B CA 1
ATOM 9283 C C . ALA B 1 414 ? -4.672 -27.016 -6.562 1 96.38 414 ALA B C 1
ATOM 9285 O O . ALA B 1 414 ? -5.414 -27.719 -5.867 1 96.38 414 ALA B O 1
ATOM 9286 N N . HIS B 1 415 ? -4.902 -25.75 -6.801 1 95.81 415 HIS B N 1
ATOM 9287 C CA . HIS B 1 415 ? -6.129 -25.109 -6.348 1 95.81 415 HIS B CA 1
ATOM 9288 C C . HIS B 1 415 ? -7.359 -25.781 -6.949 1 95.81 415 HIS B C 1
ATOM 9290 O O . HIS B 1 415 ? -8.352 -26.016 -6.254 1 95.81 415 HIS B O 1
ATOM 9296 N N . GLY B 1 416 ? -7.281 -26.078 -8.273 1 95.69 416 GLY B N 1
ATOM 9297 C CA . GLY B 1 416 ? -8.375 -26.766 -8.953 1 95.69 416 GLY B CA 1
ATOM 9298 C C . GLY B 1 416 ? -8.68 -28.125 -8.359 1 95.69 416 GLY B C 1
ATOM 9299 O O . GLY B 1 416 ? -9.852 -28.484 -8.188 1 95.69 416 GLY B O 1
ATOM 9300 N N . ARG B 1 417 ? -7.66 -28.891 -8.07 1 96.62 417 ARG B N 1
ATOM 9301 C CA . ARG B 1 417 ? -7.859 -30.203 -7.48 1 96.62 417 ARG B CA 1
ATOM 9302 C C . ARG B 1 417 ? -8.531 -30.094 -6.117 1 96.62 417 ARG B C 1
ATOM 9304 O O . ARG B 1 417 ? -9.391 -30.922 -5.773 1 96.62 417 ARG B O 1
ATOM 9311 N N . PHE B 1 418 ? -8.141 -29.172 -5.383 1 97.06 418 PHE B N 1
ATOM 9312 C CA . PHE B 1 418 ? -8.742 -28.922 -4.078 1 97.06 418 PHE B CA 1
ATOM 9313 C C . PHE B 1 418 ? -10.227 -28.594 -4.223 1 97.06 418 PHE B C 1
ATOM 9315 O O . PHE B 1 418 ? -11.062 -29.188 -3.531 1 97.06 418 PHE B O 1
ATOM 9322 N N . LEU B 1 419 ? -10.539 -27.625 -5.09 1 95.25 419 LEU B N 1
ATOM 9323 C CA . LEU B 1 419 ? -11.922 -27.219 -5.289 1 95.25 419 LEU B CA 1
ATOM 9324 C C . LEU B 1 419 ? -12.773 -28.375 -5.789 1 95.25 419 LEU B C 1
ATOM 9326 O O . LEU B 1 419 ? -13.93 -28.516 -5.395 1 95.25 419 LEU B O 1
ATOM 9330 N N . ARG B 1 420 ? -12.18 -29.234 -6.668 1 95.25 420 ARG B N 1
ATOM 9331 C CA . ARG B 1 420 ? -12.883 -30.422 -7.141 1 95.25 420 ARG B CA 1
ATOM 9332 C C . ARG B 1 420 ? -13.188 -31.375 -5.988 1 95.25 420 ARG B C 1
ATOM 9334 O O . ARG B 1 420 ? -14.281 -31.938 -5.91 1 95.25 420 ARG B O 1
ATOM 9341 N N . GLU B 1 421 ? -12.266 -31.5 -5.133 1 94 421 GLU B N 1
ATOM 9342 C CA . GLU B 1 421 ? -12.391 -32.406 -3.99 1 94 421 GLU B CA 1
ATOM 9343 C C . GLU B 1 421 ? -13.516 -31.953 -3.059 1 94 421 GLU B C 1
ATOM 9345 O O . GLU B 1 421 ? -14.195 -32.781 -2.453 1 94 421 GLU B O 1
ATOM 9350 N N . ILE B 1 422 ? -13.711 -30.688 -2.914 1 93.62 422 ILE B N 1
ATOM 9351 C CA . ILE B 1 422 ? -14.711 -30.203 -1.968 1 93.62 422 ILE B CA 1
ATOM 9352 C C . ILE B 1 422 ? -16.031 -29.969 -2.688 1 93.62 422 ILE B C 1
ATOM 9354 O O . ILE B 1 422 ? -16.969 -29.406 -2.113 1 93.62 422 ILE B O 1
ATOM 9358 N N . GLY B 1 423 ? -16.094 -30.297 -3.973 1 92 423 GLY B N 1
ATOM 9359 C CA . GLY B 1 423 ? -17.344 -30.312 -4.703 1 92 423 GLY B CA 1
ATOM 9360 C C . GLY B 1 423 ? -17.594 -29.016 -5.465 1 92 423 GLY B C 1
ATOM 9361 O O . GLY B 1 423 ? -18.688 -28.812 -5.996 1 92 423 GLY B O 1
ATOM 9362 N N . GLU B 1 424 ? -16.672 -28.094 -5.449 1 92.62 424 GLU B N 1
ATOM 9363 C CA . GLU B 1 424 ? -16.797 -26.875 -6.227 1 92.62 424 GLU B CA 1
ATOM 9364 C C . GLU B 1 424 ? -16.266 -27.062 -7.645 1 92.62 424 GLU B C 1
ATOM 9366 O O . GLU B 1 424 ? -15.234 -26.484 -8.016 1 92.62 424 GLU B O 1
ATOM 9371 N N . ILE B 1 425 ? -16.953 -27.734 -8.484 1 92.81 425 ILE B N 1
ATOM 9372 C CA . ILE B 1 425 ? -16.5 -28.234 -9.773 1 92.81 425 ILE B CA 1
ATOM 9373 C C . ILE B 1 425 ? -16.359 -27.078 -10.758 1 92.81 425 ILE B C 1
ATOM 9375 O O . ILE B 1 425 ? -15.383 -27.016 -11.516 1 92.81 425 ILE B O 1
ATOM 9379 N N . LYS B 1 426 ? -17.312 -26.188 -10.758 1 84.31 426 LYS B N 1
ATOM 9380 C CA . LYS B 1 426 ? -17.25 -25.047 -11.68 1 84.31 426 LYS B CA 1
ATOM 9381 C C . LYS B 1 426 ? -16.016 -24.203 -11.43 1 84.31 426 LYS B C 1
ATOM 9383 O O . LYS B 1 426 ? -15.344 -23.781 -12.375 1 84.31 426 LYS B O 1
ATOM 9388 N N . GLU B 1 427 ? -15.773 -23.984 -10.133 1 87.06 427 GLU B N 1
ATOM 9389 C CA . GLU B 1 427 ? -14.594 -23.203 -9.773 1 87.06 427 GLU B CA 1
ATOM 9390 C C . GLU B 1 427 ? -13.305 -23.953 -10.102 1 87.06 427 GLU B C 1
ATOM 9392 O O . GLU B 1 427 ? -12.297 -23.328 -10.461 1 87.06 427 GLU B O 1
ATOM 9397 N N . ALA B 1 428 ? -13.312 -25.234 -9.93 1 93.69 428 ALA B N 1
ATOM 9398 C CA . ALA B 1 428 ? -12.164 -26.062 -10.297 1 93.69 428 ALA B CA 1
ATOM 9399 C C . ALA B 1 428 ? -11.844 -25.922 -11.789 1 93.69 428 ALA B C 1
ATOM 9401 O O . ALA B 1 428 ? -10.68 -25.797 -12.172 1 93.69 428 ALA B O 1
ATOM 9402 N N . ILE B 1 429 ? -12.914 -25.984 -12.617 1 89.06 429 ILE B N 1
ATOM 9403 C CA . ILE B 1 429 ? -12.758 -25.844 -14.062 1 89.06 429 ILE B CA 1
ATOM 9404 C C . ILE B 1 429 ? -12.062 -24.516 -14.383 1 89.06 429 ILE B C 1
ATOM 9406 O O . ILE B 1 429 ? -11.141 -24.484 -15.195 1 89.06 429 ILE B O 1
ATOM 9410 N N . GLU B 1 430 ? -12.5 -23.469 -13.703 1 82.19 430 GLU B N 1
ATOM 9411 C CA . GLU B 1 430 ? -11.898 -22.156 -13.938 1 82.19 430 GLU B CA 1
ATOM 9412 C C . GLU B 1 430 ? -10.414 -22.156 -13.586 1 82.19 430 GLU B C 1
ATOM 9414 O O . GLU B 1 430 ? -9.609 -21.531 -14.273 1 82.19 430 GLU B O 1
ATOM 9419 N N . CYS B 1 431 ? -10.047 -22.797 -12.508 1 88.06 431 CYS B N 1
ATOM 9420 C CA . CYS B 1 431 ? -8.648 -22.891 -12.094 1 88.06 431 CYS B CA 1
ATOM 9421 C C . CYS B 1 431 ? -7.824 -23.641 -13.133 1 88.06 431 CYS B C 1
ATOM 9423 O O . CYS B 1 431 ? -6.707 -23.234 -13.453 1 88.06 431 CYS B O 1
ATOM 9425 N N . PHE B 1 432 ? -8.375 -24.75 -13.656 1 90.44 432 PHE B N 1
ATOM 9426 C CA . PHE B 1 432 ? -7.641 -25.547 -14.641 1 90.44 432 PHE B CA 1
ATOM 9427 C C . PHE B 1 432 ? -7.5 -24.781 -15.953 1 90.44 432 PHE B C 1
ATOM 9429 O O . PHE B 1 432 ? -6.496 -24.922 -16.656 1 90.44 432 PHE B O 1
ATOM 9436 N N . LYS B 1 433 ? -8.516 -23.953 -16.312 1 81.12 433 LYS B N 1
ATOM 9437 C CA . LYS B 1 433 ? -8.406 -23.094 -17.484 1 81.12 433 LYS B CA 1
ATOM 9438 C C . LYS B 1 433 ? -7.227 -22.125 -17.359 1 81.12 433 LYS B C 1
ATOM 9440 O O . LYS B 1 433 ? -6.465 -21.938 -18.312 1 81.12 433 LYS B O 1
ATOM 9445 N N . ARG B 1 434 ? -7.117 -21.594 -16.125 1 80.5 434 ARG B N 1
ATOM 9446 C CA . ARG B 1 434 ? -6.004 -20.688 -15.867 1 80.5 434 ARG B CA 1
ATOM 9447 C C . ARG B 1 434 ? -4.668 -21.422 -15.953 1 80.5 434 ARG B C 1
ATOM 9449 O O . ARG B 1 434 ? -3.684 -20.859 -16.453 1 80.5 434 ARG B O 1
ATOM 9456 N N . ALA B 1 435 ? -4.672 -22.594 -15.383 1 86.25 435 ALA B N 1
ATOM 9457 C CA . ALA B 1 435 ? -3.461 -23.406 -15.461 1 86.25 435 ALA B CA 1
ATOM 9458 C C . ALA B 1 435 ? -3.051 -23.641 -16.922 1 86.25 435 ALA B C 1
ATOM 9460 O O . ALA B 1 435 ? -1.869 -23.562 -17.25 1 86.25 435 ALA B O 1
ATOM 9461 N N . MET B 1 436 ? -3.996 -23.984 -17.766 1 81.38 436 MET B N 1
ATOM 9462 C CA . MET B 1 436 ? -3.719 -24.25 -19.172 1 81.38 436 MET B CA 1
ATOM 9463 C C . MET B 1 436 ? -3.217 -23 -19.875 1 81.38 436 MET B C 1
ATOM 9465 O O . MET B 1 436 ? -2.352 -23.078 -20.75 1 81.38 436 MET B O 1
ATOM 9469 N N . GLU B 1 437 ? -3.766 -21.922 -19.516 1 72.88 437 GLU B N 1
ATOM 9470 C CA . GLU B 1 437 ? -3.404 -20.641 -20.109 1 72.88 437 GLU B CA 1
ATOM 9471 C C . GLU B 1 437 ? -1.941 -20.297 -19.844 1 72.88 437 GLU B C 1
ATOM 9473 O O . GLU B 1 437 ? -1.247 -19.781 -20.734 1 72.88 437 GLU B O 1
ATOM 9478 N N . VAL B 1 438 ? -1.557 -20.578 -18.641 1 75.81 438 VAL B N 1
ATOM 9479 C CA . VAL B 1 438 ? -0.217 -20.141 -18.266 1 75.81 438 VAL B CA 1
ATOM 9480 C C . VAL B 1 438 ? 0.789 -21.25 -18.547 1 75.81 438 VAL B C 1
ATOM 9482 O O . VAL B 1 438 ? 2 -21.031 -18.469 1 75.81 438 VAL B O 1
ATOM 9485 N N . ASP B 1 439 ? 0.26 -22.375 -18.844 1 74.69 439 ASP B N 1
ATOM 9486 C CA . ASP B 1 439 ? 1.109 -23.531 -19.094 1 74.69 439 ASP B CA 1
ATOM 9487 C C . ASP B 1 439 ? 1.83 -23.406 -20.438 1 74.69 439 ASP B C 1
ATOM 9489 O O . ASP B 1 439 ? 1.442 -24.047 -21.406 1 74.69 439 ASP B O 1
ATOM 9493 N N . THR B 1 440 ? 2.445 -22.344 -20.703 1 59.62 440 THR B N 1
ATOM 9494 C CA . THR B 1 440 ? 3.096 -22.078 -21.984 1 59.62 440 THR B CA 1
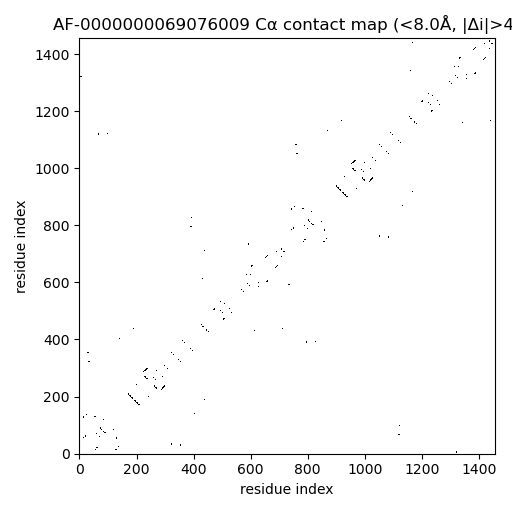ATOM 9495 C C . THR B 1 440 ? 4.262 -23.047 -22.203 1 59.62 440 THR B C 1
ATOM 9497 O O . THR B 1 440 ? 4.609 -23.359 -23.328 1 59.62 440 THR B O 1
ATOM 9500 N N . ALA B 1 441 ? 4.844 -23.266 -21.125 1 53.31 441 ALA B N 1
ATOM 9501 C CA . ALA B 1 441 ? 6.047 -24.047 -21.375 1 53.31 441 ALA B CA 1
ATOM 9502 C C . ALA B 1 441 ? 5.699 -25.438 -21.922 1 53.31 441 ALA B C 1
ATOM 9504 O O . ALA B 1 441 ? 4.621 -25.969 -21.641 1 53.31 441 ALA B O 1
ATOM 9505 N N . ASN B 1 442 ? 6.113 -25.703 -23.125 1 49.91 442 ASN B N 1
ATOM 9506 C CA . ASN B 1 442 ? 5.992 -26.797 -24.094 1 49.91 442 ASN B CA 1
ATOM 9507 C C . ASN B 1 442 ? 5.121 -27.922 -23.547 1 49.91 442 ASN B C 1
ATOM 9509 O O . ASN B 1 442 ? 4.578 -28.719 -24.312 1 49.91 442 ASN B O 1
ATOM 9513 N N . LYS B 1 443 ? 5.355 -28.516 -22.531 1 51.97 443 LYS B N 1
ATOM 9514 C CA . LYS B 1 443 ? 5.207 -29.969 -22.516 1 51.97 443 LYS B CA 1
ATOM 9515 C C . LYS B 1 443 ? 3.859 -30.375 -21.922 1 51.97 443 LYS B C 1
ATOM 9517 O O . LYS B 1 443 ? 3.172 -31.234 -22.484 1 51.97 443 LYS B O 1
ATOM 9522 N N . ALA B 1 444 ? 3.471 -29.812 -20.703 1 60.09 444 ALA B N 1
ATOM 9523 C CA . ALA B 1 444 ? 2.678 -30.828 -20.016 1 60.09 444 ALA B CA 1
ATOM 9524 C C . ALA B 1 444 ? 1.191 -30.656 -20.328 1 60.09 444 ALA B C 1
ATOM 9526 O O . ALA B 1 444 ? 0.686 -29.531 -20.359 1 60.09 444 ALA B O 1
ATOM 9527 N N . LYS B 1 445 ? 0.643 -31.562 -21.062 1 83.81 445 LYS B N 1
ATOM 9528 C CA . LYS B 1 445 ? -0.782 -31.75 -21.328 1 83.81 445 LYS B CA 1
ATOM 9529 C C . LYS B 1 445 ? -1.557 -31.938 -20.016 1 83.81 445 LYS B C 1
ATOM 9531 O O . LYS B 1 445 ? -2.766 -32.188 -20.047 1 83.81 445 LYS B O 1
ATOM 9536 N N . THR B 1 446 ? -0.742 -31.719 -18.938 1 87.31 446 THR B N 1
ATOM 9537 C CA . THR B 1 446 ? -1.319 -32.062 -17.656 1 87.31 446 THR B CA 1
ATOM 9538 C C . THR B 1 446 ? -2.496 -31.156 -17.328 1 87.31 446 THR B C 1
ATOM 9540 O O . THR B 1 446 ? -3.523 -31.609 -16.812 1 87.31 446 THR B O 1
ATOM 9543 N N . SER B 1 447 ? -2.355 -29.828 -17.578 1 89.06 447 SER B N 1
ATOM 9544 C CA . SER B 1 447 ? -3.424 -28.891 -17.281 1 89.06 447 SER B CA 1
ATOM 9545 C C . SER B 1 447 ? -4.672 -29.188 -18.109 1 89.06 447 SER B C 1
ATOM 9547 O O . SER B 1 447 ? -5.793 -29.094 -17.594 1 89.06 447 SER B O 1
ATOM 9549 N N . PHE B 1 448 ? -4.391 -29.562 -19.328 1 90.81 448 PHE B N 1
ATOM 9550 C CA . PHE B 1 448 ? -5.512 -29.922 -20.188 1 90.81 448 PHE B CA 1
ATOM 9551 C C . PHE B 1 448 ? -6.207 -31.172 -19.688 1 90.81 448 PHE B C 1
ATOM 9553 O O . PHE B 1 448 ? -7.438 -31.234 -19.656 1 90.81 448 PHE B O 1
ATOM 9560 N N . CYS B 1 449 ? -5.414 -32.156 -19.391 1 92.75 449 CYS B N 1
ATOM 9561 C CA . CYS B 1 449 ? -5.988 -33.406 -18.938 1 92.75 449 CYS B CA 1
ATOM 9562 C C . CYS B 1 449 ? -6.895 -33.219 -17.719 1 92.75 449 CYS B C 1
ATOM 9564 O O . CYS B 1 449 ? -8 -33.75 -17.672 1 92.75 449 CYS B O 1
ATOM 9566 N N . GLN B 1 450 ? -6.457 -32.438 -16.828 1 93.75 450 GLN B N 1
ATOM 9567 C CA . GLN B 1 450 ? -7.242 -32.156 -15.633 1 93.75 450 GLN B CA 1
ATOM 9568 C C . GLN B 1 450 ? -8.492 -31.344 -15.961 1 93.75 450 GLN B C 1
ATOM 9570 O O . GLN B 1 450 ? -9.562 -31.578 -15.406 1 93.75 450 GLN B O 1
ATOM 9575 N N . LEU B 1 451 ? -8.344 -30.312 -16.797 1 92.5 451 LEU B N 1
ATOM 9576 C CA . LEU B 1 451 ? -9.477 -29.5 -17.219 1 92.5 451 LEU B CA 1
ATOM 9577 C C . LEU B 1 451 ? -10.531 -30.359 -17.906 1 92.5 451 LEU B C 1
ATOM 9579 O O . LEU B 1 451 ? -11.703 -30.328 -17.531 1 92.5 451 LEU B O 1
ATOM 9583 N N . PHE B 1 452 ? -10.086 -31.172 -18.844 1 94.31 452 PHE B N 1
ATOM 9584 C CA . PHE B 1 452 ? -11.016 -31.906 -19.688 1 94.31 452 PHE B CA 1
ATOM 9585 C C . PHE B 1 452 ? -11.703 -33.031 -18.891 1 94.31 452 PHE B C 1
ATOM 9587 O O . PHE B 1 452 ? -12.906 -33.25 -19.062 1 94.31 452 PHE B O 1
ATOM 9594 N N . GLU B 1 453 ? -10.977 -33.688 -18.125 1 95.31 453 GLU B N 1
ATOM 9595 C CA . GLU B 1 453 ? -11.578 -34.719 -17.266 1 95.31 453 GLU B CA 1
ATOM 9596 C C . GLU B 1 453 ? -12.648 -34.094 -16.359 1 95.31 453 GLU B C 1
ATOM 9598 O O . GLU B 1 453 ? -13.703 -34.688 -16.141 1 95.31 453 GLU B O 1
ATOM 9603 N N . THR B 1 454 ? -12.336 -32.969 -15.797 1 95.56 454 THR B N 1
ATOM 9604 C CA . THR B 1 454 ? -13.289 -32.312 -14.914 1 95.56 454 THR B CA 1
ATOM 9605 C C . THR B 1 454 ? -14.516 -31.844 -15.688 1 95.56 454 THR B C 1
ATOM 9607 O O . THR B 1 454 ? -15.633 -31.875 -15.172 1 95.56 454 THR B O 1
ATOM 9610 N N . LEU B 1 455 ? -14.312 -31.391 -16.875 1 92.88 455 LEU B N 1
ATOM 9611 C CA . LEU B 1 455 ? -15.43 -31.031 -17.734 1 92.88 455 LEU B CA 1
ATOM 9612 C C . LEU B 1 455 ? -16.312 -32.25 -18.031 1 92.88 455 LEU B C 1
ATOM 9614 O O . LEU B 1 455 ? -17.531 -32.125 -18.047 1 92.88 455 LEU B O 1
ATOM 9618 N N . LEU B 1 456 ? -15.664 -33.375 -18.328 1 94.94 456 LEU B N 1
ATOM 9619 C CA . LEU B 1 456 ? -16.406 -34.625 -18.562 1 94.94 456 LEU B CA 1
ATOM 9620 C C . LEU B 1 456 ? -17.234 -35 -17.344 1 94.94 456 LEU B C 1
ATOM 9622 O O . LEU B 1 456 ? -18.391 -35.375 -17.469 1 94.94 456 LEU B O 1
ATOM 9626 N N . LEU B 1 457 ? -16.641 -34.906 -16.234 1 94 457 LEU B N 1
ATOM 9627 C CA . LEU B 1 457 ? -17.328 -35.156 -14.977 1 94 457 LEU B CA 1
ATOM 9628 C C . LEU B 1 457 ? -18.516 -34.219 -14.789 1 94 457 LEU B C 1
ATOM 9630 O O . LEU B 1 457 ? -19.594 -34.656 -14.383 1 94 457 LEU B O 1
ATOM 9634 N N . TYR B 1 458 ? -18.25 -32.969 -15.008 1 92.62 458 TYR B N 1
ATOM 9635 C CA . TYR B 1 458 ? -19.297 -31.953 -14.867 1 92.62 458 TYR B CA 1
ATOM 9636 C C . TYR B 1 458 ? -20.438 -32.219 -15.828 1 92.62 458 TYR B C 1
ATOM 9638 O O . TYR B 1 458 ? -21.609 -32.062 -15.469 1 92.62 458 TYR B O 1
ATOM 9646 N N . TYR B 1 459 ? -20.094 -32.594 -17.031 1 91.75 459 TYR B N 1
ATOM 9647 C CA . TYR B 1 459 ? -21.094 -32.906 -18.047 1 91.75 459 TYR B CA 1
ATOM 9648 C C . TYR B 1 459 ? -21.969 -34.062 -17.625 1 91.75 459 TYR B C 1
ATOM 9650 O O . TYR B 1 459 ? -23.188 -34.031 -17.781 1 91.75 459 TYR B O 1
ATOM 9658 N N . ARG B 1 460 ? -21.391 -35.094 -17.156 1 91.75 460 ARG B N 1
ATOM 9659 C CA . ARG B 1 460 ? -22.109 -36.281 -16.719 1 91.75 460 ARG B CA 1
ATOM 9660 C C . ARG B 1 460 ? -23.109 -35.969 -15.625 1 91.75 460 ARG B C 1
ATOM 9662 O O . ARG B 1 460 ? -24.219 -36.5 -15.609 1 91.75 460 ARG B O 1
ATOM 9669 N N . GLY B 1 461 ? -22.766 -35.031 -14.781 1 89.31 461 GLY B N 1
ATOM 9670 C CA . GLY B 1 461 ? -23.625 -34.719 -13.633 1 89.31 461 GLY B CA 1
ATOM 9671 C C . GLY B 1 461 ? -24.578 -33.594 -13.898 1 89.31 461 GLY B C 1
ATOM 9672 O O . GLY B 1 461 ? -25.422 -33.281 -13.047 1 89.31 461 GLY B O 1
ATOM 9673 N N . SER B 1 462 ? -24.547 -32.969 -14.984 1 86.69 462 SER B N 1
ATOM 9674 C CA . SER B 1 462 ? -25.328 -31.766 -15.242 1 86.69 462 SER B CA 1
ATOM 9675 C C . SER B 1 462 ? -26.656 -32.094 -15.906 1 86.69 462 SER B C 1
ATOM 9677 O O . SER B 1 462 ? -26.812 -33.188 -16.484 1 86.69 462 SER B O 1
ATOM 9679 N N . GLN B 1 463 ? -27.594 -31.141 -15.781 1 80.19 463 GLN B N 1
ATOM 9680 C CA . GLN B 1 463 ? -28.906 -31.25 -16.438 1 80.19 463 GLN B CA 1
ATOM 9681 C C . GLN B 1 463 ? -28.812 -30.906 -17.922 1 80.19 463 GLN B C 1
ATOM 9683 O O . GLN B 1 463 ? -27.828 -30.312 -18.359 1 80.19 463 GLN B O 1
ATOM 9688 N N . ASP B 1 464 ? -29.797 -31.219 -18.656 1 70.62 464 ASP B N 1
ATOM 9689 C CA . ASP B 1 464 ? -29.812 -31.109 -20.109 1 70.62 464 ASP B CA 1
ATOM 9690 C C . ASP B 1 464 ? -29.609 -29.672 -20.547 1 70.62 464 ASP B C 1
ATOM 9692 O O . ASP B 1 464 ? -28.938 -29.406 -21.547 1 70.62 464 ASP B O 1
ATOM 9696 N N . SER B 1 465 ? -30.203 -28.766 -19.781 1 66.94 465 SER B N 1
ATOM 9697 C CA . SER B 1 465 ? -30.125 -27.359 -20.156 1 66.94 465 SER B CA 1
ATOM 9698 C C . SER B 1 465 ? -28.703 -26.844 -20.094 1 66.94 465 SER B C 1
ATOM 9700 O O . SER B 1 465 ? -28.312 -25.984 -20.875 1 66.94 465 SER B O 1
ATOM 9702 N N . GLU B 1 466 ? -27.906 -27.469 -19.234 1 74.5 466 GLU B N 1
ATOM 9703 C CA . GLU B 1 466 ? -26.531 -27.016 -19.047 1 74.5 466 GLU B CA 1
ATOM 9704 C C . GLU B 1 466 ? -25.562 -27.812 -19.922 1 74.5 466 GLU B C 1
ATOM 9706 O O . GLU B 1 466 ? -24.469 -27.344 -20.234 1 74.5 466 GLU B O 1
ATOM 9711 N N . ARG B 1 467 ? -25.938 -28.922 -20.406 1 79.12 467 ARG B N 1
ATOM 9712 C CA . ARG B 1 467 ? -25.062 -29.859 -21.109 1 79.12 467 ARG B CA 1
ATOM 9713 C C . ARG B 1 467 ? -24.625 -29.297 -22.453 1 79.12 467 ARG B C 1
ATOM 9715 O O . ARG B 1 467 ? -23.5 -29.547 -22.891 1 79.12 467 ARG B O 1
ATOM 9722 N N . ARG B 1 468 ? -25.5 -28.547 -23 1 67.88 468 ARG B N 1
ATOM 9723 C CA . ARG B 1 468 ? -25.141 -27.969 -24.297 1 67.88 468 ARG B CA 1
ATOM 9724 C C . ARG B 1 468 ? -23.969 -27 -24.156 1 67.88 468 ARG B C 1
ATOM 9726 O O . ARG B 1 468 ? -23.047 -27 -24.984 1 67.88 468 ARG B O 1
ATOM 9733 N N . LYS B 1 469 ? -24.078 -26.219 -23.141 1 71.31 469 LYS B N 1
ATOM 9734 C CA . LYS B 1 469 ? -23.016 -25.25 -22.906 1 71.31 469 LYS B CA 1
ATOM 9735 C C . LYS B 1 469 ? -21.688 -25.953 -22.594 1 71.31 469 LYS B C 1
ATOM 9737 O O . LYS B 1 469 ? -20.641 -25.547 -23.094 1 71.31 469 LYS B O 1
ATOM 9742 N N . ILE B 1 470 ? -21.734 -26.984 -21.812 1 81.88 470 ILE B N 1
ATOM 9743 C CA . ILE B 1 470 ? -20.547 -27.719 -21.422 1 81.88 470 ILE B CA 1
ATOM 9744 C C . ILE B 1 470 ? -19.938 -28.422 -22.625 1 81.88 470 ILE B C 1
ATOM 9746 O O . ILE B 1 470 ? -18.719 -28.484 -22.766 1 81.88 470 ILE B O 1
ATOM 9750 N N . MET B 1 471 ? -20.812 -28.922 -23.453 1 78.94 471 MET B N 1
ATOM 9751 C CA . MET B 1 471 ? -20.359 -29.625 -24.641 1 78.94 471 MET B CA 1
ATOM 9752 C C . MET B 1 471 ? -19.578 -28.672 -25.562 1 78.94 471 MET B C 1
ATOM 9754 O O . MET B 1 471 ? -18.547 -29.047 -26.109 1 78.94 471 MET B O 1
ATOM 9758 N N . HIS B 1 472 ? -20.078 -27.5 -25.703 1 71.25 472 HIS B N 1
ATOM 9759 C CA . HIS B 1 472 ? -19.375 -26.5 -26.5 1 71.25 472 HIS B CA 1
ATOM 9760 C C . HIS B 1 472 ? -18 -26.188 -25.906 1 71.25 472 HIS B C 1
ATOM 9762 O O . HIS B 1 472 ? -17.031 -26.016 -26.641 1 71.25 472 HIS B O 1
ATOM 9768 N N . GLU B 1 473 ? -18 -26.031 -24.641 1 76.69 473 GLU B N 1
ATOM 9769 C CA . GLU B 1 473 ? -16.75 -25.734 -23.953 1 76.69 473 GLU B CA 1
ATOM 9770 C C . GLU B 1 473 ? -15.75 -26.875 -24.109 1 76.69 473 GLU B C 1
ATOM 9772 O O . GLU B 1 473 ? -14.562 -26.641 -24.359 1 76.69 473 GLU B O 1
ATOM 9777 N N . MET B 1 474 ? -16.203 -28.078 -23.984 1 85.88 474 MET B N 1
ATOM 9778 C CA . MET B 1 474 ? -15.359 -29.25 -24.141 1 85.88 474 MET B CA 1
ATOM 9779 C C . MET B 1 474 ? -14.773 -29.312 -25.547 1 85.88 474 MET B C 1
ATOM 9781 O O . MET B 1 474 ? -13.586 -29.594 -25.719 1 85.88 474 MET B O 1
ATOM 9785 N N . THR B 1 475 ? -15.586 -29.016 -26.516 1 77.31 475 THR B N 1
ATOM 9786 C CA . THR B 1 475 ? -15.133 -29.062 -27.891 1 77.31 475 THR B CA 1
ATOM 9787 C C . THR B 1 475 ? -14.07 -28 -28.156 1 77.31 475 THR B C 1
ATOM 9789 O O . THR B 1 475 ? -13.078 -28.266 -28.844 1 77.31 475 THR B O 1
ATOM 9792 N N . TYR B 1 476 ? -14.297 -26.922 -27.641 1 72.19 476 TYR B N 1
ATOM 9793 C CA . TYR B 1 476 ? -13.352 -25.828 -27.828 1 72.19 476 TYR B CA 1
ATOM 9794 C C . TYR B 1 476 ? -11.984 -26.188 -27.25 1 72.19 476 TYR B C 1
ATOM 9796 O O . TYR B 1 476 ? -10.969 -26.031 -27.938 1 72.19 476 TYR B O 1
ATOM 9804 N N . PHE B 1 477 ? -11.898 -26.656 -26.031 1 82.44 477 PHE B N 1
ATOM 9805 C CA . PHE B 1 477 ? -10.617 -26.906 -25.375 1 82.44 477 PHE B CA 1
ATOM 9806 C C . PHE B 1 477 ? -9.93 -28.125 -25.969 1 82.44 477 PHE B C 1
ATOM 9808 O O . PHE B 1 477 ? -8.703 -28.172 -26.047 1 82.44 477 PHE B O 1
ATOM 9815 N N . TYR B 1 478 ? -10.734 -29.062 -26.375 1 85.56 478 TYR B N 1
ATOM 9816 C CA . TYR B 1 478 ? -10.141 -30.203 -27.047 1 85.56 478 TYR B CA 1
ATOM 9817 C C . TYR B 1 478 ? -9.477 -29.781 -28.359 1 85.56 478 TYR B C 1
ATOM 9819 O O . TYR B 1 478 ? -8.359 -30.219 -28.656 1 85.56 478 TYR B O 1
ATOM 9827 N N . ASP B 1 479 ? -10.156 -28.969 -29.078 1 72.5 479 ASP B N 1
ATOM 9828 C CA . ASP B 1 479 ? -9.648 -28.484 -30.359 1 72.5 479 ASP B CA 1
ATOM 9829 C C . ASP B 1 479 ? -8.383 -27.656 -30.172 1 72.5 479 ASP B C 1
ATOM 9831 O O . ASP B 1 479 ? -7.387 -27.859 -30.859 1 72.5 479 ASP B O 1
ATOM 9835 N N . VAL B 1 480 ? -8.445 -26.734 -29.297 1 71.31 480 VAL B N 1
ATOM 9836 C CA . VAL B 1 480 ? -7.324 -25.844 -29.031 1 71.31 480 VAL B CA 1
ATOM 9837 C C . VAL B 1 480 ? -6.102 -26.672 -28.625 1 71.31 480 VAL B C 1
ATOM 9839 O O . VAL B 1 480 ? -4.984 -26.391 -29.078 1 71.31 480 VAL B O 1
ATOM 9842 N N . THR B 1 481 ? -6.297 -27.672 -27.781 1 81.62 481 THR B N 1
ATOM 9843 C CA . THR B 1 481 ? -5.184 -28.484 -27.297 1 81.62 481 THR B CA 1
ATOM 9844 C C . THR B 1 481 ? -4.625 -29.359 -28.406 1 81.62 481 THR B C 1
ATOM 9846 O O . THR B 1 481 ? -3.41 -29.547 -28.516 1 81.62 481 THR B O 1
ATOM 9849 N N . LEU B 1 482 ? -5.516 -29.875 -29.156 1 77.5 482 LEU B N 1
ATOM 9850 C CA . LEU B 1 482 ? -5.086 -30.703 -30.281 1 77.5 482 LEU B CA 1
ATOM 9851 C C . LEU B 1 482 ? -4.246 -29.906 -31.266 1 77.5 482 LEU B C 1
ATOM 9853 O O . LEU B 1 482 ? -3.242 -30.406 -31.781 1 77.5 482 LEU B O 1
ATOM 9857 N N . ARG B 1 483 ? -4.562 -28.734 -31.531 1 69.81 483 ARG B N 1
ATOM 9858 C CA . ARG B 1 483 ? -3.814 -27.891 -32.438 1 69.81 483 ARG B CA 1
ATOM 9859 C C . ARG B 1 483 ? -2.467 -27.484 -31.844 1 69.81 483 ARG B C 1
ATOM 9861 O O . ARG B 1 483 ? -1.477 -27.359 -32.562 1 69.81 483 ARG B O 1
ATOM 9868 N N . LYS B 1 484 ? -2.52 -27.25 -30.641 1 71.62 484 LYS B N 1
ATOM 9869 C CA . LYS B 1 484 ? -1.305 -26.812 -29.953 1 71.62 484 LYS B CA 1
ATOM 9870 C C . LYS B 1 484 ? -0.281 -27.953 -29.875 1 71.62 484 LYS B C 1
ATOM 9872 O O . LYS B 1 484 ? 0.916 -27.719 -30.062 1 71.62 484 LYS B O 1
ATOM 9877 N N . HIS B 1 485 ? -0.758 -29.188 -29.594 1 77.19 485 HIS B N 1
ATOM 9878 C CA . HIS B 1 485 ? 0.179 -30.266 -29.312 1 77.19 485 HIS B CA 1
ATOM 9879 C C . HIS B 1 485 ? 0.288 -31.219 -30.484 1 77.19 485 HIS B C 1
ATOM 9881 O O . HIS B 1 485 ? 1.218 -32.031 -30.562 1 77.19 485 HIS B O 1
ATOM 9887 N N . GLY B 1 486 ? -0.629 -31.125 -31.438 1 73.81 486 GLY B N 1
ATOM 9888 C CA . GLY B 1 486 ? -0.601 -31.938 -32.656 1 73.81 486 GLY B CA 1
ATOM 9889 C C . GLY B 1 486 ? -1.202 -33.312 -32.438 1 73.81 486 GLY B C 1
ATOM 9890 O O . GLY B 1 486 ? -1.608 -33.969 -33.406 1 73.81 486 GLY B O 1
ATOM 9891 N N . GLU B 1 487 ? -1.055 -33.844 -31.188 1 82.44 487 GLU B N 1
ATOM 9892 C CA . GLU B 1 487 ? -1.608 -35.188 -30.906 1 82.44 487 GLU B CA 1
ATOM 9893 C C . GLU B 1 487 ? -2.121 -35.281 -29.469 1 82.44 487 GLU B C 1
ATOM 9895 O O . GLU B 1 487 ? -1.54 -34.688 -28.562 1 82.44 487 GLU B O 1
ATOM 9900 N N . LEU B 1 488 ? -3.289 -36.031 -29.312 1 88.88 488 LEU B N 1
ATOM 9901 C CA . LEU B 1 488 ? -3.873 -36.281 -27.984 1 88.88 488 LEU B CA 1
ATOM 9902 C C . LEU B 1 488 ? -4.254 -37.75 -27.812 1 88.88 488 LEU B C 1
ATOM 9904 O O . LEU B 1 488 ? -5.273 -38.062 -27.188 1 88.88 488 LEU B O 1
ATOM 9908 N N . THR B 1 489 ? -3.477 -38.625 -28.359 1 89.12 489 THR B N 1
ATOM 9909 C CA . THR B 1 489 ? -3.842 -40.031 -28.406 1 89.12 489 THR B CA 1
ATOM 9910 C C . THR B 1 489 ? -3.883 -40.625 -27.016 1 89.12 489 THR B C 1
ATOM 9912 O O . THR B 1 489 ? -4.875 -41.25 -26.625 1 89.12 489 THR B O 1
ATOM 9915 N N . LYS B 1 490 ? -2.824 -40.469 -26.25 1 89.38 490 LYS B N 1
ATOM 9916 C CA . LYS B 1 490 ? -2.746 -41.062 -24.906 1 89.38 490 LYS B CA 1
ATOM 9917 C C . LYS B 1 490 ? -3.84 -40.5 -24.016 1 89.38 490 LYS B C 1
ATOM 9919 O O . LYS B 1 490 ? -4.457 -41.219 -23.234 1 89.38 490 LYS B O 1
ATOM 9924 N N . GLU B 1 491 ? -4.078 -39.25 -24.062 1 91.19 491 GLU B N 1
ATOM 9925 C CA . GLU B 1 491 ? -5.086 -38.562 -23.25 1 91.19 491 GLU B CA 1
ATOM 9926 C C . GLU B 1 491 ? -6.492 -39.031 -23.625 1 91.19 491 GLU B C 1
ATOM 9928 O O . GLU B 1 491 ? -7.324 -39.281 -22.75 1 91.19 491 GLU B O 1
ATOM 9933 N N . THR B 1 492 ? -6.719 -39.125 -24.891 1 92.62 492 THR B N 1
ATOM 9934 C CA . THR B 1 492 ? -8.023 -39.531 -25.391 1 92.62 492 THR B CA 1
ATOM 9935 C C . THR B 1 492 ? -8.336 -40.969 -24.984 1 92.62 492 THR B C 1
ATOM 9937 O O . THR B 1 492 ? -9.484 -41.312 -24.703 1 92.62 492 THR B O 1
ATOM 9940 N N . GLU B 1 493 ? -7.332 -41.812 -25 1 92.81 493 GLU B N 1
ATOM 9941 C CA . GLU B 1 493 ? -7.508 -43.188 -24.562 1 92.81 493 GLU B CA 1
ATOM 9942 C C . GLU B 1 493 ? -7.988 -43.25 -23.109 1 92.81 493 GLU B C 1
ATOM 9944 O O . GLU B 1 493 ? -8.852 -44.062 -22.766 1 92.81 493 GLU B O 1
ATOM 9949 N N . GLN B 1 494 ? -7.418 -42.469 -22.391 1 92.44 494 GLN B N 1
ATOM 9950 C CA . GLN B 1 494 ? -7.809 -42.406 -20.984 1 92.44 494 GLN B CA 1
ATOM 9951 C C . GLN B 1 494 ? -9.242 -41.906 -20.828 1 92.44 494 GLN B C 1
ATOM 9953 O O . GLN B 1 494 ? -10 -42.438 -20.016 1 92.44 494 GLN B O 1
ATOM 9958 N N . PHE B 1 495 ? -9.648 -40.906 -21.594 1 94.56 495 PHE B N 1
ATOM 9959 C CA . PHE B 1 495 ? -11 -40.375 -21.547 1 94.56 495 PHE B CA 1
ATOM 9960 C C . PHE B 1 495 ? -12.008 -41.406 -22 1 94.56 495 PHE B C 1
ATOM 9962 O O . PHE B 1 495 ? -13.094 -41.531 -21.422 1 94.56 495 PHE B O 1
ATOM 9969 N N . LEU B 1 496 ? -11.594 -42.188 -23 1 92.44 496 LEU B N 1
ATOM 9970 C CA . LEU B 1 496 ? -12.492 -43.188 -23.547 1 92.44 496 LEU B CA 1
ATOM 9971 C C . LEU B 1 496 ? -12.727 -44.312 -22.547 1 92.44 496 LEU B C 1
ATOM 9973 O O . LEU B 1 496 ? -13.812 -44.875 -22.5 1 92.44 496 LEU B O 1
ATOM 9977 N N . THR B 1 497 ? -11.773 -44.594 -21.75 1 91.44 497 THR B N 1
ATOM 9978 C CA . THR B 1 497 ? -11.883 -45.656 -20.766 1 91.44 497 THR B CA 1
ATOM 9979 C C . THR B 1 497 ? -12.867 -45.281 -19.656 1 91.44 497 THR B C 1
ATOM 9981 O O . THR B 1 497 ? -13.672 -46.094 -19.234 1 91.44 497 THR B O 1
ATOM 9984 N N . ASN B 1 498 ? -12.891 -44.094 -19.297 1 91.94 498 ASN B N 1
ATOM 9985 C CA . ASN B 1 498 ? -13.656 -43.688 -18.125 1 91.94 498 ASN B CA 1
ATOM 9986 C C . ASN B 1 498 ? -14.945 -42.969 -18.516 1 91.94 498 ASN B C 1
ATOM 9988 O O . ASN B 1 498 ? -15.898 -42.906 -17.734 1 91.94 498 ASN B O 1
ATOM 9992 N N . TYR B 1 499 ? -14.961 -42.344 -19.734 1 93.75 499 TYR B N 1
ATOM 9993 C CA . TYR B 1 499 ? -16.078 -41.5 -20.156 1 93.75 499 TYR B CA 1
ATOM 9994 C C . TYR B 1 499 ? -16.484 -41.812 -21.594 1 93.75 499 TYR B C 1
ATOM 9996 O O . TYR B 1 499 ? -16.594 -40.906 -22.422 1 93.75 499 TYR B O 1
ATOM 10004 N N . GLU B 1 500 ? -16.797 -43 -21.828 1 89.38 500 GLU B N 1
ATOM 10005 C CA . GLU B 1 500 ? -17.078 -43.469 -23.172 1 89.38 500 GLU B CA 1
ATOM 10006 C C . GLU B 1 500 ? -18.281 -42.75 -23.766 1 89.38 500 GLU B C 1
ATOM 10008 O O . GLU B 1 500 ? -18.234 -42.25 -24.891 1 89.38 500 GLU B O 1
ATOM 10013 N N . GLU B 1 501 ? -19.375 -42.656 -23.062 1 88.25 501 GLU B N 1
ATOM 10014 C CA . GLU B 1 501 ? -20.609 -42.062 -23.562 1 88.25 501 GLU B CA 1
ATOM 10015 C C . GLU B 1 501 ? -20.438 -40.594 -23.828 1 88.25 501 GLU B C 1
ATOM 10017 O O . GLU B 1 501 ? -20.938 -40.062 -24.828 1 88.25 501 GLU B O 1
ATOM 10022 N N . GLU B 1 502 ? -19.766 -39.938 -22.906 1 91.5 502 GLU B N 1
ATOM 10023 C CA . GLU B 1 502 ? -19.547 -38.5 -23.062 1 91.5 502 GLU B CA 1
ATOM 10024 C C . GLU B 1 502 ? -18.672 -38.188 -24.281 1 91.5 502 GLU B C 1
ATOM 10026 O O . GLU B 1 502 ? -18.953 -37.25 -25.031 1 91.5 502 GLU B O 1
ATOM 10031 N N . MET B 1 503 ? -17.656 -39 -24.484 1 93.06 503 MET B N 1
ATOM 10032 C CA . MET B 1 503 ? -16.75 -38.812 -25.609 1 93.06 503 MET B CA 1
ATOM 10033 C C . MET B 1 503 ? -17.438 -39.094 -26.938 1 93.06 503 MET B C 1
ATOM 10035 O O . MET B 1 503 ? -17.141 -38.469 -27.953 1 93.06 503 MET B O 1
ATOM 10039 N N . ALA B 1 504 ? -18.297 -40.094 -26.906 1 89.75 504 ALA B N 1
ATOM 10040 C CA . ALA B 1 504 ? -19.078 -40.375 -28.109 1 89.75 504 ALA B CA 1
ATOM 10041 C C . ALA B 1 504 ? -19.984 -39.188 -28.453 1 89.75 504 ALA B C 1
ATOM 10043 O O . ALA B 1 504 ? -20.141 -38.875 -29.641 1 89.75 504 ALA B O 1
ATOM 10044 N N . THR B 1 505 ? -20.578 -38.719 -27.422 1 88.5 505 THR B N 1
ATOM 10045 C CA . THR B 1 505 ? -21.438 -37.531 -27.641 1 88.5 505 THR B CA 1
ATOM 10046 C C . THR B 1 505 ? -20.625 -36.375 -28.203 1 88.5 505 THR B C 1
ATOM 10048 O O . THR B 1 505 ? -21.109 -35.656 -29.078 1 88.5 505 THR B O 1
ATOM 10051 N N . LEU B 1 506 ? -19.453 -36.156 -27.656 1 90.06 506 LEU B N 1
ATOM 10052 C CA . LEU B 1 506 ? -18.578 -35.094 -28.125 1 90.06 506 LEU B CA 1
ATOM 10053 C C . LEU B 1 506 ? -18.234 -35.312 -29.594 1 90.06 506 LEU B C 1
ATOM 10055 O O . LEU B 1 506 ? -18.219 -34.344 -30.375 1 90.06 506 LEU B O 1
ATOM 10059 N N . THR B 1 507 ? -17.953 -36.531 -29.953 1 88.19 507 THR B N 1
ATOM 10060 C CA . THR B 1 507 ? -17.625 -36.844 -31.328 1 88.19 507 THR B CA 1
ATOM 10061 C C . THR B 1 507 ? -18.797 -36.531 -32.25 1 88.19 507 THR B C 1
ATOM 10063 O O . THR B 1 507 ? -18.609 -36 -33.344 1 88.19 507 THR B O 1
ATOM 10066 N N . ALA B 1 508 ? -19.969 -36.938 -31.844 1 83.88 508 ALA B N 1
ATOM 10067 C CA . ALA B 1 508 ? -21.172 -36.656 -32.625 1 83.88 508 ALA B CA 1
ATOM 10068 C C . ALA B 1 508 ? -21.375 -35.156 -32.781 1 83.88 508 ALA B C 1
ATOM 10070 O O . ALA B 1 508 ? -21.766 -34.719 -33.875 1 83.88 508 ALA B O 1
ATOM 10071 N N . TYR B 1 509 ? -21.156 -34.5 -31.719 1 81.75 509 TYR B N 1
ATOM 10072 C CA . TYR B 1 509 ? -21.312 -33.062 -31.75 1 81.75 509 TYR B CA 1
ATOM 10073 C C . TYR B 1 509 ? -20.328 -32.438 -32.719 1 81.75 509 TYR B C 1
ATOM 10075 O O . TYR B 1 509 ? -20.672 -31.5 -33.469 1 81.75 509 TYR B O 1
ATOM 10083 N N . LEU B 1 510 ? -19.109 -32.844 -32.719 1 80.25 510 LEU B N 1
ATOM 10084 C CA . LEU B 1 510 ? -18.062 -32.344 -33.594 1 80.25 510 LEU B CA 1
ATOM 10085 C C . LEU B 1 510 ? -18.391 -32.625 -35.062 1 80.25 510 LEU B C 1
ATOM 10087 O O . LEU B 1 510 ? -18.125 -31.781 -35.938 1 80.25 510 LEU B O 1
ATOM 10091 N N . LYS B 1 511 ? -18.953 -33.656 -35.281 1 76.31 511 LYS B N 1
ATOM 10092 C CA . LYS B 1 511 ? -19.344 -34.031 -36.656 1 76.31 511 LYS B CA 1
ATOM 10093 C C . LYS B 1 511 ? -20.469 -33.125 -37.156 1 76.31 511 LYS B C 1
ATOM 10095 O O . LYS B 1 511 ? -20.484 -32.75 -38.344 1 76.31 511 LYS B O 1
ATOM 10100 N N . HIS B 1 512 ? -21.344 -32.906 -36.281 1 69.5 512 HIS B N 1
ATOM 10101 C CA . HIS B 1 512 ? -22.531 -32.125 -36.656 1 69.5 512 HIS B CA 1
ATOM 10102 C C . HIS B 1 512 ? -22.203 -30.656 -36.781 1 69.5 512 HIS B C 1
ATOM 10104 O O . HIS B 1 512 ? -22.641 -30 -37.719 1 69.5 512 HIS B O 1
ATOM 10110 N N . SER B 1 513 ? -21.688 -30.016 -35.781 1 59.5 513 SER B N 1
ATOM 10111 C CA . SER B 1 513 ? -21.609 -28.562 -35.625 1 59.5 513 SER B CA 1
ATOM 10112 C C . SER B 1 513 ? -20.281 -28.031 -36.188 1 59.5 513 SER B C 1
ATOM 10114 O O . SER B 1 513 ? -20.188 -26.859 -36.562 1 59.5 513 SER B O 1
ATOM 10116 N N . ARG B 1 514 ? -19.156 -28.547 -36.031 1 55.12 514 ARG B N 1
ATOM 10117 C CA . ARG B 1 514 ? -17.844 -27.969 -36.281 1 55.12 514 ARG B CA 1
ATOM 10118 C C . ARG B 1 514 ? -17.125 -28.75 -37.375 1 55.12 514 ARG B C 1
ATOM 10120 O O . ARG B 1 514 ? -15.922 -29.016 -37.281 1 55.12 514 ARG B O 1
ATOM 10127 N N . SER B 1 515 ? -17.953 -29.203 -38.312 1 48.47 515 SER B N 1
ATOM 10128 C CA . SER B 1 515 ? -17.344 -29.891 -39.438 1 48.47 515 SER B CA 1
ATOM 10129 C C . SER B 1 515 ? -16.562 -28.922 -40.344 1 48.47 515 SER B C 1
ATOM 10131 O O . SER B 1 515 ? -16.938 -28.688 -41.5 1 48.47 515 SER B O 1
ATOM 10133 N N . ASP B 1 516 ? -16.203 -27.812 -39.812 1 47.19 516 ASP B N 1
ATOM 10134 C CA . ASP B 1 516 ? -15.469 -26.906 -40.688 1 47.19 516 ASP B CA 1
ATOM 10135 C C . ASP B 1 516 ? -14.32 -27.625 -41.406 1 47.19 516 ASP B C 1
ATOM 10137 O O . ASP B 1 516 ? -13.398 -28.109 -40.75 1 47.19 516 ASP B O 1
ATOM 10141 N N . PRO B 1 517 ? -14.523 -27.922 -42.562 1 49.62 517 PRO B N 1
ATOM 10142 C CA . PRO B 1 517 ? -13.508 -28.562 -43.406 1 49.62 517 PRO B CA 1
ATOM 10143 C C . PRO B 1 517 ? -12.133 -27.922 -43.25 1 49.62 517 PRO B C 1
ATOM 10145 O O . PRO B 1 517 ? -11.117 -28.562 -43.5 1 49.62 517 PRO B O 1
ATOM 10148 N N . LEU B 1 518 ? -12.164 -26.734 -42.844 1 50.47 518 LEU B N 1
ATOM 10149 C CA . LEU B 1 518 ? -10.906 -26 -42.75 1 50.47 518 LEU B CA 1
ATOM 10150 C C . LEU B 1 518 ? -10.141 -26.375 -41.5 1 50.47 518 LEU B C 1
ATOM 10152 O O . LEU B 1 518 ? -8.938 -26.109 -41.406 1 50.47 518 LEU B O 1
ATOM 10156 N N . PHE B 1 519 ? -10.859 -27 -40.656 1 53.38 519 PHE B N 1
ATOM 10157 C CA . PHE B 1 519 ? -10.164 -27.328 -39.406 1 53.38 519 PHE B CA 1
ATOM 10158 C C . PHE B 1 519 ? -9.711 -28.781 -39.406 1 53.38 519 PHE B C 1
ATOM 10160 O O . PHE B 1 519 ? -10.484 -29.688 -39.094 1 53.38 519 PHE B O 1
ATOM 10167 N N . ASN B 1 520 ? -8.688 -29.094 -39.938 1 62.06 520 ASN B N 1
ATOM 10168 C CA . ASN B 1 520 ? -8.094 -30.422 -39.969 1 62.06 520 ASN B CA 1
ATOM 10169 C C . ASN B 1 520 ? -6.684 -30.422 -39.406 1 62.06 520 ASN B C 1
ATOM 10171 O O . ASN B 1 520 ? -6.039 -29.375 -39.312 1 62.06 520 ASN B O 1
ATOM 10175 N N . VAL B 1 521 ? -6.426 -31.359 -38.562 1 67.5 521 VAL B N 1
ATOM 10176 C CA . VAL B 1 521 ? -5.07 -31.594 -38.094 1 67.5 521 VAL B CA 1
ATOM 10177 C C . VAL B 1 521 ? -4.426 -32.719 -38.875 1 67.5 521 VAL B C 1
ATOM 10179 O O . VAL B 1 521 ? -4.836 -33.875 -38.781 1 67.5 521 VAL B O 1
ATOM 10182 N N . ASN B 1 522 ? -3.418 -32.469 -39.688 1 68.19 522 ASN B N 1
ATOM 10183 C CA . ASN B 1 522 ? -2.719 -33.406 -40.562 1 68.19 522 ASN B CA 1
ATOM 10184 C C . ASN B 1 522 ? -3.684 -34.094 -41.531 1 68.19 522 ASN B C 1
ATOM 10186 O O . ASN B 1 522 ? -3.619 -35.312 -41.688 1 68.19 522 ASN B O 1
ATOM 10190 N N . GLY B 1 523 ? -4.758 -33.406 -41.938 1 67.88 523 GLY B N 1
ATOM 10191 C CA . GLY B 1 523 ? -5.664 -33.938 -42.938 1 67.88 523 GLY B CA 1
ATOM 10192 C C . GLY B 1 523 ? -6.855 -34.656 -42.375 1 67.88 523 GLY B C 1
ATOM 10193 O O . GLY B 1 523 ? -7.727 -35.125 -43.125 1 67.88 523 GLY B O 1
ATOM 10194 N N . LYS B 1 524 ? -6.871 -34.844 -41.125 1 80.38 524 LYS B N 1
ATOM 10195 C CA . LYS B 1 524 ? -7.977 -35.531 -40.5 1 80.38 524 LYS B CA 1
ATOM 10196 C C . LYS B 1 524 ? -8.828 -34.594 -39.656 1 80.38 524 LYS B C 1
ATOM 10198 O O . LYS B 1 524 ? -8.305 -33.656 -39.031 1 80.38 524 LYS B O 1
ATOM 10203 N N . SER B 1 525 ? -10.07 -34.844 -39.719 1 79.56 525 SER B N 1
ATOM 10204 C CA . SER B 1 525 ? -10.961 -34.062 -38.844 1 79.56 525 SER B CA 1
ATOM 10205 C C . SER B 1 525 ? -10.789 -34.469 -37.375 1 79.56 525 SER B C 1
ATOM 10207 O O . SER B 1 525 ? -10.328 -35.562 -37.094 1 79.56 525 SER B O 1
ATOM 10209 N N . VAL B 1 526 ? -11.188 -33.656 -36.469 1 83 526 VAL B N 1
ATOM 10210 C CA . VAL B 1 526 ? -11.047 -33.938 -35.031 1 83 526 VAL B CA 1
ATOM 10211 C C . VAL B 1 526 ? -11.875 -35.156 -34.625 1 83 526 VAL B C 1
ATOM 10213 O O . VAL B 1 526 ? -11.43 -35.969 -33.812 1 83 526 VAL B O 1
ATOM 10216 N N . SER B 1 527 ? -13.109 -35.219 -35.25 1 84 527 SER B N 1
ATOM 10217 C CA . SER B 1 527 ? -13.969 -36.375 -34.969 1 84 527 SER B CA 1
ATOM 10218 C C . SER B 1 527 ? -13.305 -37.688 -35.406 1 84 527 SER B C 1
ATOM 10220 O O . SER B 1 527 ? -13.383 -38.688 -34.719 1 84 527 SER B O 1
ATOM 10222 N N . ASP B 1 528 ? -12.602 -37.594 -36.5 1 84.19 528 ASP B N 1
ATOM 10223 C CA . ASP B 1 528 ? -11.922 -38.781 -37.031 1 84.19 528 ASP B CA 1
ATOM 10224 C C . ASP B 1 528 ? -10.742 -39.156 -36.125 1 84.19 528 ASP B C 1
ATOM 10226 O O . ASP B 1 528 ? -10.438 -40.344 -36 1 84.19 528 ASP B O 1
ATOM 10230 N N . ILE B 1 529 ? -10.141 -38.156 -35.625 1 87.12 529 ILE B N 1
ATOM 10231 C CA . ILE B 1 529 ? -8.992 -38.406 -34.781 1 87.12 529 ILE B CA 1
ATOM 10232 C C . ILE B 1 529 ? -9.438 -39.094 -33.5 1 87.12 529 ILE B C 1
ATOM 10234 O O . ILE B 1 529 ? -8.797 -40.062 -33.062 1 87.12 529 ILE B O 1
ATOM 10238 N N . ILE B 1 530 ? -10.523 -38.75 -32.969 1 90.19 530 ILE B N 1
ATOM 10239 C CA . ILE B 1 530 ? -11.039 -39.375 -31.766 1 90.19 530 ILE B CA 1
ATOM 10240 C C . ILE B 1 530 ? -11.461 -40.812 -32.062 1 90.19 530 ILE B C 1
ATOM 10242 O O . ILE B 1 530 ? -11.148 -41.719 -31.297 1 90.19 530 ILE B O 1
ATOM 10246 N N . THR B 1 531 ? -12.133 -40.938 -33.156 1 88.12 531 THR B N 1
ATOM 10247 C CA . THR B 1 531 ? -12.625 -42.25 -33.562 1 88.12 531 THR B CA 1
ATOM 10248 C C . THR B 1 531 ? -11.469 -43.219 -33.812 1 88.12 531 THR B C 1
ATOM 10250 O O . THR B 1 531 ? -11.578 -44.406 -33.531 1 88.12 531 THR B O 1
ATOM 10253 N N . SER B 1 532 ? -10.383 -42.688 -34.281 1 88 532 SER B N 1
ATOM 10254 C CA . SER B 1 532 ? -9.219 -43.5 -34.562 1 88 532 SER B CA 1
ATOM 10255 C C . SER B 1 532 ? -8.602 -44.094 -33.312 1 88 532 SER B C 1
ATOM 10257 O O . SER B 1 532 ? -7.871 -45.062 -33.375 1 88 532 SER B O 1
ATOM 10259 N N . VAL B 1 533 ? -8.891 -43.469 -32.188 1 91.25 533 VAL B N 1
ATOM 10260 C CA . VAL B 1 533 ? -8.297 -43.906 -30.922 1 91.25 533 VAL B CA 1
ATOM 10261 C C . VAL B 1 533 ? -9.156 -45 -30.297 1 91.25 533 VAL B C 1
ATOM 10263 O O . VAL B 1 533 ? -8.695 -45.719 -29.406 1 91.25 533 VAL B O 1
ATOM 10266 N N . VAL B 1 534 ? -10.391 -45.188 -30.75 1 90.5 534 VAL B N 1
ATOM 10267 C CA . VAL B 1 534 ? -11.312 -46.188 -30.219 1 90.5 534 VAL B CA 1
ATOM 10268 C C . VAL B 1 534 ? -10.82 -47.594 -30.562 1 90.5 534 VAL B C 1
ATOM 10270 O O . VAL B 1 534 ? -10.383 -47.844 -31.688 1 90.5 534 VAL B O 1
ATOM 10273 N N . LYS B 1 535 ? -10.828 -48.438 -29.578 1 86.88 535 LYS B N 1
ATOM 10274 C CA . LYS B 1 535 ? -10.344 -49.781 -29.766 1 86.88 535 LYS B CA 1
ATOM 10275 C C . LYS B 1 535 ? -11.18 -50.531 -30.812 1 86.88 535 LYS B C 1
ATOM 10277 O O . LYS B 1 535 ? -12.383 -50.281 -30.938 1 86.88 535 LYS B O 1
ATOM 10282 N N . GLU B 1 536 ? -10.609 -51.469 -31.453 1 83.81 536 GLU B N 1
ATOM 10283 C CA . GLU B 1 536 ? -11.211 -52.188 -32.562 1 83.81 536 GLU B CA 1
ATOM 10284 C C . GLU B 1 536 ? -12.438 -53 -32.125 1 83.81 536 GLU B C 1
ATOM 10286 O O . GLU B 1 536 ? -13.438 -53.062 -32.844 1 83.81 536 GLU B O 1
ATOM 10291 N N . ASP B 1 537 ? -12.328 -53.531 -30.938 1 82.5 537 ASP B N 1
ATOM 10292 C CA . ASP B 1 537 ? -13.414 -54.375 -30.453 1 82.5 537 ASP B CA 1
ATOM 10293 C C . ASP B 1 537 ? -14.633 -53.562 -30.078 1 82.5 537 ASP B C 1
ATOM 10295 O O . ASP B 1 537 ? -15.75 -54.062 -30 1 82.5 537 ASP B O 1
ATOM 10299 N N . ALA B 1 538 ? -14.422 -52.25 -29.891 1 83.12 538 ALA B N 1
ATOM 10300 C CA . ALA B 1 538 ? -15.508 -51.406 -29.391 1 83.12 538 ALA B CA 1
ATOM 10301 C C . ALA B 1 538 ? -16.016 -50.469 -30.484 1 83.12 538 ALA B C 1
ATOM 10303 O O . ALA B 1 538 ? -16.953 -49.688 -30.266 1 83.12 538 ALA B O 1
ATOM 10304 N N . ILE B 1 539 ? -15.477 -50.562 -31.688 1 87.88 539 ILE B N 1
ATOM 10305 C CA . ILE B 1 539 ? -15.727 -49.562 -32.75 1 87.88 539 ILE B CA 1
ATOM 10306 C C . ILE B 1 539 ? -17.172 -49.656 -33.188 1 87.88 539 ILE B C 1
ATOM 10308 O O . ILE B 1 539 ? -17.797 -48.656 -33.531 1 87.88 539 ILE B O 1
ATOM 10312 N N . LYS B 1 540 ? -17.656 -50.875 -33.312 1 86.94 540 LYS B N 1
ATOM 10313 C CA . LYS B 1 540 ? -19.047 -51.062 -33.781 1 86.94 540 LYS B CA 1
ATOM 10314 C C . LYS B 1 540 ? -20.016 -50.375 -32.812 1 86.94 540 LYS B C 1
ATOM 10316 O O . LYS B 1 540 ? -20.906 -49.625 -33.25 1 86.94 540 LYS B O 1
ATOM 10321 N N . LYS B 1 541 ? -19.828 -50.688 -31.609 1 86.94 541 LYS B N 1
ATOM 10322 C CA . LYS B 1 541 ? -20.672 -50.062 -30.594 1 86.94 541 LYS B CA 1
ATOM 10323 C C . LYS B 1 541 ? -20.531 -48.531 -30.609 1 86.94 541 LYS B C 1
ATOM 10325 O O . LYS B 1 541 ? -21.516 -47.812 -30.453 1 86.94 541 LYS B O 1
ATOM 10330 N N . TRP B 1 542 ? -19.359 -48.125 -30.781 1 89.19 542 TRP B N 1
ATOM 10331 C CA . TRP B 1 542 ? -19.031 -46.688 -30.797 1 89.19 542 TRP B CA 1
ATOM 10332 C C . TRP B 1 542 ? -19.781 -45.969 -31.906 1 89.19 542 TRP B C 1
ATOM 10334 O O . TRP B 1 542 ? -20.391 -44.938 -31.672 1 89.19 542 TRP B O 1
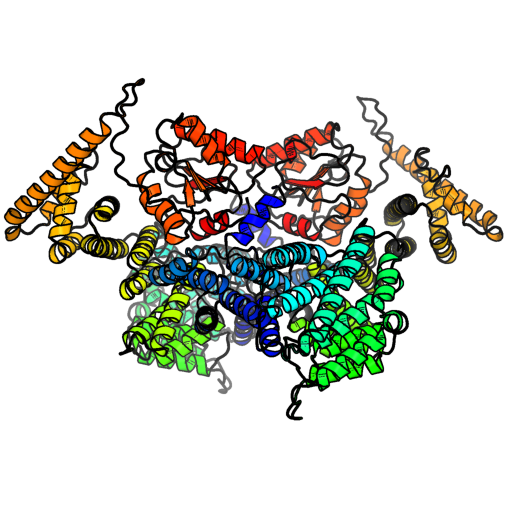ATOM 10344 N N . LEU B 1 543 ? -19.75 -46.594 -33.062 1 87.06 543 LEU B N 1
ATOM 10345 C CA . LEU B 1 543 ? -20.375 -46 -34.25 1 87.06 543 LEU B CA 1
ATOM 10346 C C . LEU B 1 543 ? -21.891 -45.938 -34.062 1 87.06 543 LEU B C 1
ATOM 10348 O O . LEU B 1 543 ? -22.531 -44.969 -34.531 1 87.06 543 LEU B O 1
ATOM 10352 N N . ILE B 1 544 ? -22.438 -46.875 -33.344 1 86.38 544 ILE B N 1
ATOM 10353 C CA . ILE B 1 544 ? -23.875 -46.875 -33.094 1 86.38 544 ILE B CA 1
ATOM 10354 C C . ILE B 1 544 ? -24.25 -45.719 -32.188 1 86.38 544 ILE B C 1
ATOM 10356 O O . ILE B 1 544 ? -25.203 -45 -32.438 1 86.38 544 ILE B O 1
ATOM 10360 N N . ILE B 1 545 ? -23.484 -45.594 -31.156 1 86.5 545 ILE B N 1
ATOM 10361 C CA . ILE B 1 545 ? -23.766 -44.531 -30.188 1 86.5 545 ILE B CA 1
ATOM 10362 C C . ILE B 1 545 ? -23.609 -43.156 -30.844 1 86.5 545 ILE B C 1
ATOM 10364 O O . ILE B 1 545 ? -24.438 -42.281 -30.641 1 86.5 545 ILE B O 1
ATOM 10368 N N . GLU B 1 546 ? -22.578 -43.031 -31.547 1 86.06 546 GLU B N 1
ATOM 10369 C CA . GLU B 1 546 ? -22.297 -41.781 -32.219 1 86.06 546 GLU B CA 1
ATOM 10370 C C . GLU B 1 546 ? -23.438 -41.375 -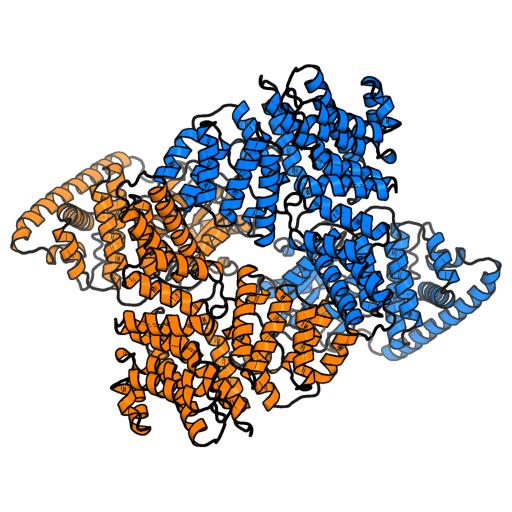33.156 1 86.06 546 GLU B C 1
ATOM 10372 O O . GLU B 1 546 ? -23.828 -40.219 -33.219 1 86.06 546 GLU B O 1
ATOM 10377 N N . LYS B 1 547 ? -23.891 -42.375 -33.875 1 82.81 547 LYS B N 1
ATOM 10378 C CA . LYS B 1 547 ? -24.969 -42.094 -34.812 1 82.81 547 LYS B CA 1
ATOM 10379 C C . LYS B 1 547 ? -26.25 -41.719 -34.125 1 82.81 547 LYS B C 1
ATOM 10381 O O . LYS B 1 547 ? -27 -40.844 -34.594 1 82.81 547 LYS B O 1
ATOM 10386 N N . GLU B 1 548 ? -26.516 -42.344 -33.094 1 84.31 548 GLU B N 1
ATOM 10387 C CA . GLU B 1 548 ? -27.703 -42.031 -32.312 1 84.31 548 GLU B CA 1
ATOM 10388 C C . GLU B 1 548 ? -27.641 -40.594 -31.797 1 84.31 548 GLU B C 1
ATOM 10390 O O . GLU B 1 548 ? -28.641 -39.875 -31.844 1 84.31 548 GLU B O 1
ATOM 10395 N N . LYS B 1 549 ? -26.531 -40.281 -31.312 1 85.12 549 LYS B N 1
ATOM 10396 C CA . LYS B 1 549 ? -26.375 -38.938 -30.75 1 85.12 549 LYS B CA 1
ATOM 10397 C C . LYS B 1 549 ? -26.375 -37.875 -31.828 1 85.12 549 LYS B C 1
ATOM 10399 O O . LYS B 1 549 ? -26.891 -36.75 -31.625 1 85.12 549 LYS B O 1
ATOM 10404 N N . GLU B 1 550 ? -25.781 -38.156 -32.906 1 79.31 550 GLU B N 1
ATOM 10405 C CA . GLU B 1 550 ? -25.797 -37.219 -34.031 1 79.31 550 GLU B CA 1
ATOM 10406 C C . GLU B 1 550 ? -27.219 -36.938 -34.469 1 79.31 550 GLU B C 1
ATOM 10408 O O . GLU B 1 550 ? -27.547 -35.781 -34.781 1 79.31 550 GLU B O 1
ATOM 10413 N N . THR B 1 551 ? -27.984 -37.969 -34.5 1 74.94 551 THR B N 1
ATOM 10414 C CA . THR B 1 551 ? -29.375 -37.812 -34.875 1 74.94 551 THR B CA 1
ATOM 10415 C C . THR B 1 551 ? -30.125 -36.938 -33.906 1 74.94 551 THR B C 1
ATOM 10417 O O . THR B 1 551 ? -30.969 -36.125 -34.281 1 74.94 551 THR B O 1
ATOM 10420 N N . TYR B 1 552 ? -29.766 -37.094 -32.75 1 76.38 552 TYR B N 1
ATOM 10421 C CA . TYR B 1 552 ? -30.375 -36.281 -31.703 1 76.38 552 TYR B CA 1
ATOM 10422 C C . TYR B 1 552 ? -30.078 -34.812 -31.906 1 76.38 552 TYR B C 1
ATOM 10424 O O . TYR B 1 552 ? -30.969 -33.969 -31.797 1 76.38 552 TYR B O 1
ATOM 10432 N N . PHE B 1 553 ? -28.859 -34.5 -32.188 1 74.38 553 PHE B N 1
ATOM 10433 C CA . PHE B 1 553 ? -28.453 -33.094 -32.375 1 74.38 553 PHE B CA 1
ATOM 10434 C C . PHE B 1 553 ? -29.109 -32.5 -33.625 1 74.38 553 PHE B C 1
ATOM 10436 O O . PHE B 1 553 ? -29.5 -31.344 -33.625 1 74.38 553 PHE B O 1
ATOM 10443 N N . ILE B 1 554 ? -29.234 -33.281 -34.594 1 63 554 ILE B N 1
ATOM 10444 C CA . ILE B 1 554 ? -29.859 -32.844 -35.844 1 63 554 ILE B CA 1
ATOM 10445 C C . ILE B 1 554 ? -31.328 -32.531 -35.594 1 63 554 ILE B C 1
ATOM 10447 O O . ILE B 1 554 ? -31.844 -31.5 -36.031 1 63 554 ILE B O 1
ATOM 10451 N N . ASN B 1 555 ? -31.891 -33.344 -34.812 1 63.91 555 ASN B N 1
ATOM 10452 C CA . ASN B 1 555 ? -33.312 -33.125 -34.5 1 63.91 555 ASN B CA 1
ATOM 10453 C C . ASN B 1 555 ? -33.531 -31.906 -33.656 1 63.91 555 ASN B C 1
ATOM 10455 O O . ASN B 1 555 ? -34.5 -31.172 -33.812 1 63.91 555 ASN B O 1
ATOM 10459 N N . GLN B 1 556 ? -32.656 -31.656 -32.781 1 63 556 GLN B N 1
ATOM 10460 C CA . GLN B 1 556 ? -32.781 -30.5 -31.891 1 63 556 GLN B CA 1
ATOM 10461 C C . GLN B 1 556 ? -32.594 -29.188 -32.656 1 63 556 GLN B C 1
ATOM 10463 O O . GLN B 1 556 ? -33.281 -28.203 -32.375 1 63 556 GLN B O 1
ATOM 10468 N N . GLU B 1 557 ? -31.672 -29.125 -33.562 1 54.94 557 GLU B N 1
ATOM 10469 C CA . GLU B 1 557 ? -31.469 -27.953 -34.406 1 54.94 557 GLU B CA 1
ATOM 10470 C C . GLU B 1 557 ? -32.656 -27.719 -35.312 1 54.94 557 GLU B C 1
ATOM 10472 O O . GLU B 1 557 ? -33.062 -26.562 -35.531 1 54.94 557 GLU B O 1
ATOM 10477 N N . GLU B 1 558 ? -33.125 -28.734 -35.844 1 48.75 558 GLU B N 1
ATOM 10478 C CA . GLU B 1 558 ? -34.281 -28.625 -36.719 1 48.75 558 GLU B CA 1
ATOM 10479 C C . GLU B 1 558 ? -35.5 -28.109 -35.969 1 48.75 558 GLU B C 1
ATOM 10481 O O . GLU B 1 558 ? -36.281 -27.297 -36.469 1 48.75 558 GLU B O 1
ATOM 10486 N N . THR B 1 559 ? -35.531 -28.375 -34.781 1 45.16 559 THR B N 1
ATOM 10487 C CA . THR B 1 559 ? -36.625 -27.891 -33.938 1 45.16 559 THR B CA 1
ATOM 10488 C C . THR B 1 559 ? -36.438 -26.406 -33.625 1 45.16 559 THR B C 1
ATOM 10490 O O . THR B 1 559 ? -37.406 -25.641 -33.625 1 45.16 559 THR B O 1
ATOM 10493 N N . LYS B 1 560 ? -35.25 -25.953 -33.312 1 51 560 LYS B N 1
ATOM 10494 C CA . LYS B 1 560 ? -34.969 -24.562 -33.031 1 51 560 LYS B CA 1
ATOM 10495 C C . LYS B 1 560 ? -35.094 -23.672 -34.25 1 51 560 LYS B C 1
ATOM 10497 O O . LYS B 1 560 ? -35.594 -22.547 -34.188 1 51 560 LYS B O 1
ATOM 10502 N N . LEU B 1 561 ? -34.531 -24.141 -35.344 1 43.28 561 LEU B N 1
ATOM 10503 C CA . LEU B 1 561 ? -34.688 -23.453 -36.625 1 43.28 561 LEU B CA 1
ATOM 10504 C C . LEU B 1 561 ? -36.156 -23.344 -37 1 43.28 561 LEU B C 1
ATOM 10506 O O . LEU B 1 561 ? -36.594 -22.328 -37.531 1 43.28 561 LEU B O 1
ATOM 10510 N N . ALA B 1 562 ? -36.875 -24.25 -36.688 1 42.56 562 ALA B N 1
ATOM 10511 C CA . ALA B 1 562 ? -38.312 -24.188 -36.906 1 42.56 562 ALA B CA 1
ATOM 10512 C C . ALA B 1 562 ? -38.969 -23.203 -35.938 1 42.56 562 ALA B C 1
ATOM 10514 O O . ALA B 1 562 ? -39.938 -22.516 -36.312 1 42.56 562 ALA B O 1
ATOM 10515 N N . GLU B 1 563 ? -38.469 -23.094 -34.75 1 41 563 GLU B N 1
ATOM 10516 C CA . GLU B 1 563 ? -38.969 -22.109 -33.812 1 41 563 GLU B CA 1
ATOM 10517 C C . GLU B 1 563 ? -38.469 -20.703 -34.156 1 41 563 GLU B C 1
ATOM 10519 O O . GLU B 1 563 ? -39.188 -19.719 -33.938 1 41 563 GLU B O 1
ATOM 10524 N N . LYS B 1 564 ? -37.188 -20.516 -34.531 1 40.72 564 LYS B N 1
ATOM 10525 C CA . LYS B 1 564 ? -36.594 -19.266 -34.938 1 40.72 564 LYS B CA 1
ATOM 10526 C C . LYS B 1 564 ? -36.938 -18.922 -36.375 1 40.72 564 LYS B C 1
ATOM 10528 O O . LYS B 1 564 ? -36.469 -17.922 -36.938 1 40.72 564 LYS B O 1
ATOM 10533 N N . LYS B 1 565 ? -37.406 -19.672 -37.156 1 41.53 565 LYS B N 1
ATOM 10534 C CA . LYS B 1 565 ? -37.688 -19.297 -38.531 1 41.53 565 LYS B CA 1
ATOM 10535 C C . LYS B 1 565 ? -38.375 -17.953 -38.594 1 41.53 565 LYS B C 1
ATOM 10537 O O . LYS B 1 565 ? -38.531 -17.359 -39.688 1 41.53 565 LYS B O 1
ATOM 10542 N N . ASN B 1 566 ? -39.125 -17.594 -37.656 1 35.16 566 ASN B N 1
ATOM 10543 C CA . ASN B 1 566 ? -39.812 -16.344 -37.938 1 35.16 566 ASN B CA 1
ATOM 10544 C C . ASN B 1 566 ? -38.875 -15.156 -37.969 1 35.16 566 ASN B C 1
ATOM 10546 O O . ASN B 1 566 ? -39.281 -14.031 -38.25 1 35.16 566 ASN B O 1
ATOM 10550 N N . ASN B 1 567 ? -37.781 -15.086 -37.281 1 32.84 567 ASN B N 1
ATOM 10551 C CA . ASN B 1 567 ? -37.125 -13.797 -37.156 1 32.84 567 ASN B CA 1
ATOM 10552 C C . ASN B 1 567 ? -35.969 -13.672 -38.156 1 32.84 567 ASN B C 1
ATOM 10554 O O . ASN B 1 567 ? -34.812 -13.945 -37.844 1 32.84 567 ASN B O 1
ATOM 10558 N N . LEU B 1 568 ? -36.062 -13.969 -39.469 1 31.77 568 LEU B N 1
ATOM 10559 C CA . LEU B 1 568 ? -35.156 -13.633 -40.562 1 31.77 568 LEU B CA 1
ATOM 10560 C C . LEU B 1 568 ? -34.875 -12.141 -40.562 1 31.77 568 LEU B C 1
ATOM 10562 O O . LEU B 1 568 ? -35.719 -11.328 -40.25 1 31.77 568 LEU B O 1
ATOM 10566 N N . CYS B 1 569 ? -33.625 -11.742 -40.469 1 35.41 569 CYS B N 1
ATOM 10567 C CA . CYS B 1 569 ? -33.469 -10.336 -40.844 1 35.41 569 CYS B CA 1
ATOM 10568 C C . CYS B 1 569 ? -34.156 -10.062 -42.156 1 35.41 569 CYS B C 1
ATOM 10570 O O . CYS B 1 569 ? -33.938 -10.789 -43.125 1 35.41 569 CYS B O 1
ATOM 10572 N N . LEU B 1 570 ? -35.344 -9.523 -42.219 1 33.81 570 LEU B N 1
ATOM 10573 C CA . LEU B 1 570 ? -36.094 -9.227 -43.438 1 33.81 570 LEU B CA 1
ATOM 10574 C C . LEU B 1 570 ? -35.188 -8.664 -44.531 1 33.81 570 LEU B C 1
ATOM 10576 O O . LEU B 1 570 ? -35.5 -8.797 -45.719 1 33.81 570 LEU B O 1
ATOM 10580 N N . LYS B 1 571 ? -34.531 -7.516 -44.219 1 33.25 571 LYS B N 1
ATOM 10581 C CA . LYS B 1 571 ? -33.969 -6.746 -45.312 1 33.25 571 LYS B CA 1
ATOM 10582 C C . LYS B 1 571 ? -32.812 -7.48 -45.969 1 33.25 571 LYS B C 1
ATOM 10584 O O . LYS B 1 571 ? -32.75 -7.602 -47.188 1 33.25 571 LYS B O 1
ATOM 10589 N N . CYS B 1 572 ? -31.562 -7.43 -45.281 1 32.94 572 CYS B N 1
ATOM 10590 C CA . CYS B 1 572 ? -30.344 -7.684 -46.062 1 32.94 572 CYS B CA 1
ATOM 10591 C C . CYS B 1 572 ? -30.141 -9.18 -46.25 1 32.94 572 CYS B C 1
ATOM 10593 O O . CYS B 1 572 ? -29.156 -9.594 -46.875 1 32.94 572 CYS B O 1
ATOM 10595 N N . ARG B 1 573 ? -31.188 -10.008 -46.344 1 35.62 573 ARG B N 1
ATOM 10596 C CA . ARG B 1 573 ? -31.219 -11.414 -46.719 1 35.62 573 ARG B CA 1
ATOM 10597 C C . ARG B 1 573 ? -29.938 -12.133 -46.281 1 35.62 573 ARG B C 1
ATOM 10599 O O . ARG B 1 573 ? -29.562 -13.156 -46.844 1 35.62 573 ARG B O 1
ATOM 10606 N N . SER B 1 574 ? -28.953 -11.289 -45.875 1 31.36 574 SER B N 1
ATOM 10607 C CA . SER B 1 574 ? -27.688 -11.945 -45.562 1 31.36 574 SER B CA 1
ATOM 10608 C C . SER B 1 574 ? -27.859 -13.023 -44.5 1 31.36 574 SER B C 1
ATOM 10610 O O . SER B 1 574 ? -28.703 -12.898 -43.594 1 31.36 574 SER B O 1
ATOM 10612 N N . PRO B 1 575 ? -27.516 -14.258 -44.969 1 30.28 575 PRO B N 1
ATOM 10613 C CA . PRO B 1 575 ? -27.625 -15.398 -44.062 1 30.28 575 PRO B CA 1
ATOM 10614 C C . PRO B 1 575 ? -27.297 -15.039 -42.594 1 30.28 575 PRO B C 1
ATOM 10616 O O . PRO B 1 575 ? -26.484 -14.148 -42.344 1 30.28 575 PRO B O 1
ATOM 10619 N N . VAL B 1 576 ? -28.312 -15.008 -41.781 1 32.28 576 VAL B N 1
ATOM 10620 C CA . VAL B 1 576 ? -28.062 -14.977 -40.344 1 32.28 576 VAL B CA 1
ATOM 10621 C C . VAL B 1 576 ? -26.703 -15.609 -40.062 1 32.28 576 VAL B C 1
ATOM 10623 O O . VAL B 1 576 ? -26.375 -16.656 -40.594 1 32.28 576 VAL B O 1
ATOM 10626 N N . ILE B 1 577 ? -25.75 -14.812 -39.75 1 33.81 577 ILE B N 1
ATOM 10627 C CA . ILE B 1 577 ? -24.422 -15.195 -39.281 1 33.81 577 ILE B CA 1
ATOM 10628 C C . ILE B 1 577 ? -24.453 -16.609 -38.719 1 33.81 577 ILE B C 1
ATOM 10630 O O . ILE B 1 577 ? -25.391 -17 -38.031 1 33.81 577 ILE B O 1
ATOM 10634 N N . GLU B 1 578 ? -23.734 -17.5 -39.344 1 34.34 578 GLU B N 1
ATOM 10635 C CA . GLU B 1 578 ? -23.312 -18.844 -38.938 1 34.34 578 GLU B CA 1
ATOM 10636 C C . GLU B 1 578 ? -23.438 -19 -37.406 1 34.34 578 GLU B C 1
ATOM 10638 O O . GLU B 1 578 ? -23.125 -18.078 -36.656 1 34.34 578 GLU B O 1
ATOM 10643 N N . ARG B 1 579 ? -24.312 -19.875 -37 1 35.09 579 ARG B N 1
ATOM 10644 C CA . ARG B 1 579 ? -24.688 -20.375 -35.688 1 35.09 579 ARG B CA 1
ATOM 10645 C C . ARG B 1 579 ? -23.531 -20.266 -34.688 1 35.09 579 ARG B C 1
ATOM 10647 O O . ARG B 1 579 ? -22.562 -21.031 -34.75 1 35.09 579 ARG B O 1
ATOM 10654 N N . GLN B 1 580 ? -23.078 -19.125 -34.406 1 40.06 580 GLN B N 1
ATOM 10655 C CA . GLN B 1 580 ? -22.078 -18.969 -33.344 1 40.06 580 GLN B CA 1
ATOM 10656 C C . GLN B 1 580 ? -22.516 -19.656 -32.062 1 40.06 580 GLN B C 1
ATOM 10658 O O . GLN B 1 580 ? -23.594 -19.375 -31.547 1 40.06 580 GLN B O 1
ATOM 10663 N N . LEU B 1 581 ? -22.141 -20.891 -31.891 1 42.66 581 LEU B N 1
ATOM 10664 C CA . LEU B 1 581 ? -22.469 -22 -31 1 42.66 581 LEU B CA 1
ATOM 10665 C C . LEU B 1 581 ? -22.172 -21.609 -29.547 1 42.66 581 LEU B C 1
ATOM 10667 O O . LEU B 1 581 ? -22.562 -22.328 -28.625 1 42.66 581 LEU B O 1
ATOM 10671 N N . SER B 1 582 ? -21.359 -20.641 -29.359 1 47.62 582 SER B N 1
ATOM 10672 C CA . SER B 1 582 ? -21.094 -20.438 -27.953 1 47.62 582 SER B CA 1
ATOM 10673 C C . SER B 1 582 ? -22.25 -19.734 -27.25 1 47.62 582 SER B C 1
ATOM 10675 O O . SER B 1 582 ? -22.859 -18.828 -27.828 1 47.62 582 SER B O 1
ATOM 10677 N N . VAL B 1 583 ? -22.797 -20.328 -26.281 1 49.88 583 VAL B N 1
ATOM 10678 C CA . VAL B 1 583 ? -23.875 -19.719 -25.484 1 49.88 583 VAL B CA 1
ATOM 10679 C C . VAL B 1 583 ? -23.266 -18.891 -24.359 1 49.88 583 VAL B C 1
ATOM 10681 O O . VAL B 1 583 ? -22.5 -19.406 -23.531 1 49.88 583 VAL B O 1
ATOM 10684 N N . PHE B 1 584 ? -23.562 -17.641 -24.469 1 63.62 584 PHE B N 1
ATOM 10685 C CA . PHE B 1 584 ? -23.078 -16.75 -23.438 1 63.62 584 PHE B CA 1
ATOM 10686 C C . PHE B 1 584 ? -23.688 -17.094 -22.094 1 63.62 584 PHE B C 1
ATOM 10688 O O . PHE B 1 584 ? -24.844 -17.516 -22.016 1 63.62 584 PHE B O 1
ATOM 10695 N N . PRO B 1 585 ? -22.906 -17.047 -21.094 1 63.56 585 PRO B N 1
ATOM 10696 C CA . PRO B 1 585 ? -23.469 -17.281 -19.766 1 63.56 585 PRO B CA 1
ATOM 10697 C C . PRO B 1 585 ? -24.578 -16.297 -19.422 1 63.56 585 PRO B C 1
ATOM 10699 O O . PRO B 1 585 ? -24.641 -15.203 -19.984 1 63.56 585 PRO B O 1
ATOM 10702 N N . ASP B 1 586 ? -25.547 -16.688 -18.594 1 60.5 586 ASP B N 1
ATOM 10703 C CA . ASP B 1 586 ? -26.609 -15.805 -18.125 1 60.5 586 ASP B CA 1
ATOM 10704 C C . ASP B 1 586 ? -26.031 -14.625 -17.344 1 60.5 586 ASP B C 1
ATOM 10706 O O . ASP B 1 586 ? -25.156 -14.805 -16.484 1 60.5 586 ASP B O 1
ATOM 10710 N N . PRO B 1 587 ? -26.531 -13.5 -17.766 1 64.31 587 PRO B N 1
ATOM 10711 C CA . PRO B 1 587 ? -26.031 -12.336 -17.031 1 64.31 587 PRO B CA 1
ATOM 10712 C C . PRO B 1 587 ? -26.469 -12.32 -15.578 1 64.31 587 PRO B C 1
ATOM 10714 O O . PRO B 1 587 ? -27.516 -12.875 -15.242 1 64.31 587 PRO B O 1
ATOM 10717 N N . ARG B 1 588 ? -25.688 -11.773 -14.883 1 67.75 588 ARG B N 1
ATOM 10718 C CA . ARG B 1 588 ? -26.062 -11.578 -13.484 1 67.75 588 ARG B CA 1
ATOM 10719 C C . ARG B 1 588 ? -27.25 -10.625 -13.367 1 67.75 588 ARG B C 1
ATOM 10721 O O . ARG B 1 588 ? -27.422 -9.742 -14.219 1 67.75 588 ARG B O 1
ATOM 10728 N N . GLU B 1 589 ? -28.062 -10.875 -12.461 1 61.22 589 GLU B N 1
ATOM 10729 C CA . GLU B 1 589 ? -29.25 -10.062 -12.305 1 61.22 589 GLU B CA 1
ATOM 10730 C C . GLU B 1 589 ? -28.906 -8.617 -11.953 1 61.22 589 GLU B C 1
ATOM 10732 O O . GLU B 1 589 ? -29.469 -7.68 -12.508 1 61.22 589 GLU B O 1
ATOM 10737 N N . LYS B 1 590 ? -27.875 -8.453 -11.086 1 68.81 590 LYS B N 1
ATOM 10738 C CA . LYS B 1 590 ? -27.531 -7.109 -10.641 1 68.81 590 LYS B CA 1
ATOM 10739 C C . LYS B 1 590 ? -26.047 -6.836 -10.844 1 68.81 590 LYS B C 1
ATOM 10741 O O . LYS B 1 590 ? -25.203 -7.703 -10.578 1 68.81 590 LYS B O 1
ATOM 10746 N N . PRO B 1 591 ? -25.766 -5.625 -11.336 1 72.56 591 PRO B N 1
ATOM 10747 C CA . PRO B 1 591 ? -24.359 -5.246 -11.492 1 72.56 591 PRO B CA 1
ATOM 10748 C C . PRO B 1 591 ? -23.688 -4.902 -10.164 1 72.56 591 PRO B C 1
ATOM 10750 O O . PRO B 1 591 ? -24.375 -4.699 -9.156 1 72.56 591 PRO B O 1
ATOM 10753 N N . ARG B 1 592 ? -22.391 -4.922 -10.141 1 66.5 592 ARG B N 1
ATOM 10754 C CA . ARG B 1 592 ? -21.609 -4.445 -9 1 66.5 592 ARG B CA 1
ATOM 10755 C C . ARG B 1 592 ? -21.609 -2.92 -8.938 1 66.5 592 ARG B C 1
ATOM 10757 O O . ARG B 1 592 ? -21.531 -2.336 -7.855 1 66.5 592 ARG B O 1
ATOM 10764 N N . SER B 1 593 ? -21.672 -2.4 -10.211 1 63.53 593 SER B N 1
ATOM 10765 C CA . SER B 1 593 ? -21.703 -0.944 -10.297 1 63.53 593 SER B CA 1
ATOM 10766 C C . SER B 1 593 ? -23 -0.393 -9.711 1 63.53 593 SER B C 1
ATOM 10768 O O . SER B 1 593 ? -24.078 -0.978 -9.891 1 63.53 593 SER B O 1
ATOM 10770 N N . MET B 1 594 ? -22.812 0.655 -8.945 1 55.34 594 MET B N 1
ATOM 10771 C CA . MET B 1 594 ? -23.984 1.308 -8.375 1 55.34 594 MET B CA 1
ATOM 10772 C C . MET B 1 594 ? -24.531 2.355 -9.336 1 55.34 594 MET B C 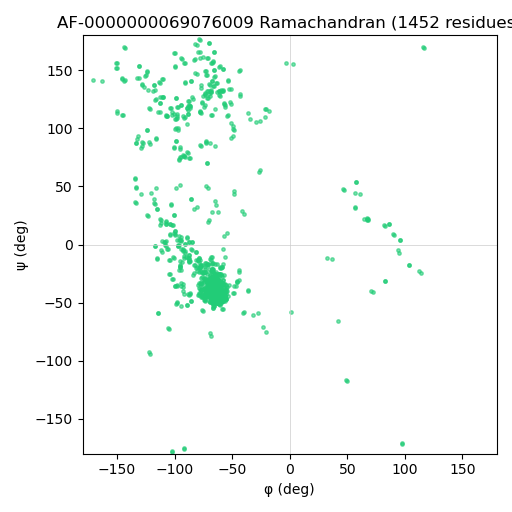1
ATOM 10774 O O . MET B 1 594 ? -25.656 2.834 -9.164 1 55.34 594 MET B O 1
ATOM 10778 N N . LYS B 1 595 ? -23.766 2.602 -10.258 1 65.06 595 LYS B N 1
ATOM 10779 C CA . LYS B 1 595 ? -24.109 3.695 -11.164 1 65.06 595 LYS B CA 1
ATOM 10780 C C . LYS B 1 595 ? -24.703 3.166 -12.461 1 65.06 595 LYS B C 1
ATOM 10782 O O . LYS B 1 595 ? -25.625 3.771 -13.023 1 65.06 595 LYS B O 1
ATOM 10787 N N . TYR B 1 596 ? -24.281 2.012 -12.789 1 78.06 596 TYR B N 1
ATOM 10788 C CA . TYR B 1 596 ? -24.641 1.519 -14.117 1 78.06 596 TYR B CA 1
ATOM 10789 C C . TYR B 1 596 ? -25.328 0.162 -14.023 1 78.06 596 TYR B C 1
ATOM 10791 O O . TYR B 1 596 ? -25.016 -0.635 -13.133 1 78.06 596 TYR B O 1
ATOM 10799 N N . PRO B 1 597 ? -26.25 -0.061 -14.906 1 77.75 597 PRO B N 1
ATOM 10800 C CA . PRO B 1 597 ? -26.938 -1.359 -14.914 1 77.75 597 PRO B CA 1
ATOM 10801 C C . PRO B 1 597 ? -26 -2.508 -15.305 1 77.75 597 PRO B C 1
ATOM 10803 O O . PRO B 1 597 ? -26.328 -3.676 -15.086 1 77.75 597 PRO B O 1
ATOM 10806 N N . TYR B 1 598 ? -24.891 -2.16 -15.867 1 85.31 598 TYR B N 1
ATOM 10807 C CA . TYR B 1 598 ? -23.891 -3.162 -16.219 1 85.31 598 TYR B CA 1
ATOM 10808 C C . TYR B 1 598 ? -22.5 -2.738 -15.75 1 85.31 598 TYR B C 1
ATOM 10810 O O . TYR B 1 598 ? -22.188 -1.547 -15.734 1 85.31 598 TYR B O 1
ATOM 10818 N N . ASP B 1 599 ? -21.797 -3.773 -15.336 1 85.25 599 ASP B N 1
ATOM 10819 C CA . ASP B 1 599 ? -20.438 -3.496 -14.859 1 85.25 599 ASP B CA 1
ATOM 10820 C C . ASP B 1 599 ? -19.469 -3.297 -16.031 1 85.25 599 ASP B C 1
ATOM 10822 O O . ASP B 1 599 ? -18.5 -2.561 -15.914 1 85.25 599 ASP B O 1
ATOM 10826 N N . PHE B 1 600 ? -19.688 -4.098 -17.109 1 89.25 600 PHE B N 1
ATOM 10827 C CA . PHE B 1 600 ? -18.812 -3.914 -18.266 1 89.25 600 PHE B CA 1
ATOM 10828 C C . PHE B 1 600 ? -19.531 -4.285 -19.547 1 89.25 600 PHE B C 1
ATOM 10830 O O . PHE B 1 600 ? -20.531 -5.008 -19.531 1 89.25 600 PHE B O 1
ATOM 10837 N N . TYR B 1 601 ? -19.094 -3.623 -20.656 1 89.75 601 TYR B N 1
ATOM 10838 C CA . TYR B 1 601 ? -19.469 -3.977 -22.016 1 89.75 601 TYR B CA 1
ATOM 10839 C C . TYR B 1 601 ? -18.281 -4.5 -22.797 1 89.75 601 TYR B C 1
ATOM 10841 O O . TYR B 1 601 ? -17.156 -3.992 -22.656 1 89.75 601 TYR B O 1
ATOM 10849 N N . VAL B 1 602 ? -18.562 -5.559 -23.594 1 89.56 602 VAL B N 1
ATOM 10850 C CA . VAL B 1 602 ? -17.438 -6.156 -24.312 1 89.56 602 VAL B CA 1
ATOM 10851 C C . VAL B 1 602 ? -17.594 -5.91 -25.812 1 89.56 602 VAL B C 1
ATOM 10853 O O . VAL B 1 602 ? -18.625 -6.25 -26.391 1 89.56 602 VAL B O 1
ATOM 10856 N N . ILE B 1 603 ? -16.625 -5.262 -26.406 1 87.44 603 ILE B N 1
ATOM 10857 C CA . ILE B 1 603 ? -16.516 -5.121 -27.859 1 87.44 603 ILE B CA 1
ATOM 10858 C C . ILE B 1 603 ? -15.555 -6.172 -28.406 1 87.44 603 ILE B C 1
ATOM 10860 O O . ILE B 1 603 ? -14.383 -6.215 -28.031 1 87.44 603 ILE B O 1
ATOM 10864 N N . PHE B 1 604 ? -16.062 -7.043 -29.266 1 86.44 604 PHE B N 1
ATOM 10865 C CA . PHE B 1 604 ? -15.195 -8.094 -29.797 1 86.44 604 PHE B CA 1
ATOM 10866 C C . PHE B 1 604 ? -15.641 -8.5 -31.188 1 86.44 604 PHE B C 1
ATOM 10868 O O . PHE B 1 604 ? -16.781 -8.281 -31.578 1 86.44 604 PHE B O 1
ATOM 10875 N N . SER B 1 605 ? -14.656 -9.07 -31.969 1 79.69 605 SER B N 1
ATOM 10876 C CA . SER B 1 605 ? -14.961 -9.625 -33.281 1 79.69 605 SER B CA 1
ATOM 10877 C C . SER B 1 605 ? -15.508 -11.039 -33.156 1 79.69 605 SER B C 1
ATOM 10879 O O . SER B 1 605 ? -15.289 -11.727 -32.156 1 79.69 605 SER B O 1
ATOM 10881 N N . PRO B 1 606 ? -16.172 -11.477 -34.156 1 70.88 606 PRO B N 1
ATOM 10882 C CA . PRO B 1 606 ? -16.734 -12.828 -34.125 1 70.88 606 PRO B CA 1
ATOM 10883 C C . PRO B 1 606 ? -15.664 -13.906 -33.938 1 70.88 606 PRO B C 1
ATOM 10885 O O . PRO B 1 606 ? -15.945 -14.953 -33.344 1 70.88 606 PRO B O 1
ATOM 10888 N N . ALA B 1 607 ? -14.477 -13.57 -34.375 1 73.25 607 ALA B N 1
ATOM 10889 C CA . ALA B 1 607 ? -13.391 -14.531 -34.25 1 73.25 607 ALA B CA 1
ATOM 10890 C C . ALA B 1 607 ? -13.016 -14.758 -32.781 1 73.25 607 ALA B C 1
ATOM 10892 O O . ALA B 1 607 ? -12.477 -15.805 -32.406 1 73.25 607 ALA B O 1
ATOM 10893 N N . ASP B 1 608 ? -13.383 -13.781 -31.984 1 77.69 608 ASP B N 1
ATOM 10894 C CA . ASP B 1 608 ? -12.977 -13.859 -30.578 1 77.69 608 ASP B CA 1
ATOM 10895 C C . ASP B 1 608 ? -14.156 -14.273 -29.703 1 77.69 608 ASP B C 1
ATOM 10897 O O . ASP B 1 608 ? -14.039 -14.289 -28.469 1 77.69 608 ASP B O 1
ATOM 10901 N N . ARG B 1 609 ? -15.172 -14.625 -30.281 1 74.81 609 ARG B N 1
ATOM 10902 C CA . ARG B 1 609 ? -16.422 -14.891 -29.578 1 74.81 609 ARG B CA 1
ATOM 10903 C C . ARG B 1 609 ? -16.25 -16.016 -28.562 1 74.81 609 ARG B C 1
ATOM 10905 O O . ARG B 1 609 ? -16.703 -15.906 -27.422 1 74.81 609 ARG B O 1
ATOM 10912 N N . ASP B 1 610 ? -15.586 -17.125 -28.984 1 72.56 610 ASP B N 1
ATOM 10913 C CA . ASP B 1 610 ? -15.445 -18.281 -28.109 1 72.56 610 ASP B CA 1
ATOM 10914 C C . ASP B 1 610 ? -14.609 -17.938 -26.875 1 72.56 610 ASP B C 1
ATOM 10916 O O . ASP B 1 610 ? -14.945 -18.328 -25.766 1 72.56 610 ASP B O 1
ATOM 10920 N N . TRP B 1 611 ? -13.602 -17.203 -27.141 1 77.12 611 TRP B N 1
ATOM 10921 C CA . TRP B 1 611 ? -12.766 -16.797 -26.016 1 77.12 611 TRP B CA 1
ATOM 10922 C C . TRP B 1 611 ? -13.539 -15.883 -25.062 1 77.12 611 TRP B C 1
ATOM 10924 O O . TRP B 1 611 ? -13.438 -16.016 -23.844 1 77.12 611 TRP B O 1
ATOM 10934 N N . VAL B 1 612 ? -14.273 -14.977 -25.609 1 80.38 612 VAL B N 1
ATOM 10935 C CA . VAL B 1 612 ? -15.078 -14.062 -24.812 1 80.38 612 VAL B CA 1
ATOM 10936 C C . VAL B 1 612 ? -16.094 -14.859 -24 1 80.38 612 VAL B C 1
ATOM 10938 O O . VAL B 1 612 ? -16.297 -14.594 -22.812 1 80.38 612 VAL B O 1
ATOM 10941 N N . CYS B 1 613 ? -16.641 -15.828 -24.594 1 73.12 613 CYS B N 1
ATOM 10942 C CA . CYS B 1 613 ? -17.703 -16.609 -23.984 1 73.12 613 CYS B CA 1
ATOM 10943 C C . CYS B 1 613 ? -17.141 -17.531 -22.891 1 73.12 613 CYS B C 1
ATOM 10945 O O . CYS B 1 613 ? -17.594 -17.469 -21.75 1 73.12 613 CYS B O 1
ATOM 10947 N N . HIS B 1 614 ? -16.109 -18.219 -23.219 1 71.06 614 HIS B N 1
ATOM 10948 C CA . HIS B 1 614 ? -15.703 -19.328 -22.359 1 71.06 614 HIS B CA 1
ATOM 10949 C C . HIS B 1 614 ? -14.625 -18.891 -21.375 1 71.06 614 HIS B C 1
ATOM 10951 O O . HIS B 1 614 ? -14.391 -19.562 -20.359 1 71.06 614 HIS B O 1
ATOM 10957 N N . ILE B 1 615 ? -13.984 -17.812 -21.672 1 77.31 615 ILE B N 1
ATOM 10958 C CA . ILE B 1 615 ? -12.883 -17.406 -20.812 1 77.31 615 ILE B CA 1
ATOM 10959 C C . ILE B 1 615 ? -13.219 -16.094 -20.109 1 77.31 615 ILE B C 1
ATOM 10961 O O . ILE B 1 615 ? -13.383 -16.047 -18.891 1 77.31 615 ILE B O 1
ATOM 10965 N N . LEU B 1 616 ? -13.469 -15.117 -20.906 1 81.19 616 LEU B N 1
ATOM 10966 C CA . LEU B 1 616 ? -13.625 -13.773 -20.359 1 81.19 616 LEU B CA 1
ATOM 10967 C C . LEU B 1 616 ? -14.875 -13.703 -19.484 1 81.19 616 LEU B C 1
ATOM 10969 O O . LEU B 1 616 ? -14.797 -13.352 -18.297 1 81.19 616 LEU B O 1
ATOM 10973 N N . LEU B 1 617 ? -16.078 -14.078 -20 1 78.12 617 LEU B N 1
ATOM 10974 C CA . LEU B 1 617 ? -17.344 -13.914 -19.297 1 78.12 617 LEU B CA 1
ATOM 10975 C C . LEU B 1 617 ? -17.453 -14.898 -18.141 1 78.12 617 LEU B C 1
ATOM 10977 O O . LEU B 1 617 ? -17.984 -14.555 -17.078 1 78.12 617 LEU B O 1
ATOM 10981 N N . GLU B 1 618 ? -16.938 -16 -18.406 1 73.81 618 GLU B N 1
ATOM 10982 C CA . GLU B 1 618 ? -16.969 -16.984 -17.312 1 73.81 618 GLU B CA 1
ATOM 10983 C C . GLU B 1 618 ? -16.172 -16.484 -16.109 1 73.81 618 GLU B C 1
ATOM 10985 O O . GLU B 1 618 ? -16.594 -16.672 -14.969 1 73.81 618 GLU B O 1
ATOM 10990 N N . THR B 1 619 ? -15.047 -15.914 -16.453 1 75.5 619 THR B N 1
ATOM 10991 C CA . THR B 1 619 ? -14.188 -15.414 -15.383 1 75.5 619 THR B CA 1
ATOM 10992 C C . THR B 1 619 ? -14.82 -14.203 -14.711 1 75.5 619 THR B C 1
ATOM 10994 O O . THR B 1 619 ? -14.969 -14.172 -13.484 1 75.5 619 THR B O 1
ATOM 10997 N N . LEU B 1 620 ? -15.25 -13.242 -15.461 1 79.62 620 LEU B N 1
ATOM 10998 C CA . LEU B 1 620 ? -15.68 -11.969 -14.906 1 79.62 620 LEU B CA 1
ATOM 10999 C C . LEU B 1 620 ? -17.078 -12.078 -14.312 1 79.62 620 LEU B C 1
ATOM 11001 O O . LEU B 1 620 ? -17.359 -11.523 -13.25 1 79.62 620 LEU B O 1
ATOM 11005 N N . GLU B 1 621 ? -18.062 -12.805 -15.008 1 74.06 621 GLU B N 1
ATOM 11006 C CA . GLU B 1 621 ? -19.453 -12.836 -14.562 1 74.06 621 GLU B CA 1
ATOM 11007 C C . GLU B 1 621 ? -19.672 -13.953 -13.547 1 74.06 621 GLU B C 1
ATOM 11009 O O . GLU B 1 621 ? -20.344 -13.75 -12.531 1 74.06 621 GLU B O 1
ATOM 11014 N N . VAL B 1 622 ? -19.109 -14.992 -13.891 1 63.97 622 VAL B N 1
ATOM 11015 C CA . VAL B 1 622 ? -19.422 -16.156 -13.078 1 63.97 622 VAL B CA 1
ATOM 11016 C C . VAL B 1 622 ? -18.5 -16.203 -11.859 1 63.97 622 VAL B C 1
ATOM 11018 O O . VAL B 1 622 ? -18.969 -16.328 -10.727 1 63.97 622 VAL B O 1
ATOM 11021 N N . SER B 1 623 ? -17.156 -16.031 -12.086 1 63.34 623 SER B N 1
ATOM 11022 C CA . SER B 1 623 ? -16.203 -16.203 -10.992 1 63.34 623 SER B CA 1
ATOM 11023 C C . SER B 1 623 ? -16.156 -14.953 -10.109 1 63.34 623 SER B C 1
ATOM 11025 O O . SER B 1 623 ? -16.078 -15.062 -8.883 1 63.34 623 SER B O 1
ATOM 11027 N N . TYR B 1 624 ? -16.141 -13.742 -10.703 1 65.56 624 TYR B N 1
ATOM 11028 C CA . TYR B 1 624 ? -15.945 -12.516 -9.938 1 65.56 624 TYR B CA 1
ATOM 11029 C C . TYR B 1 624 ? -17.266 -11.805 -9.703 1 65.56 624 TYR B C 1
ATOM 11031 O O . TYR B 1 624 ? -17.328 -10.828 -8.953 1 65.56 624 TYR B O 1
ATOM 11039 N N . GLY B 1 625 ? -18.375 -12.297 -10.445 1 64.88 625 GLY B N 1
ATOM 11040 C CA . GLY B 1 625 ? -19.719 -11.828 -10.164 1 64.88 625 GLY B CA 1
ATOM 11041 C C . GLY B 1 625 ? -20.047 -10.5 -10.82 1 64.88 625 GLY B C 1
ATOM 11042 O O . GLY B 1 625 ? -20.953 -9.789 -10.375 1 64.88 625 GLY B O 1
ATOM 11043 N N . TYR B 1 626 ? -19.312 -10.055 -11.789 1 79.44 626 TYR B N 1
ATOM 11044 C CA . TYR B 1 626 ? -19.672 -8.852 -12.531 1 79.44 626 TYR B CA 1
ATOM 11045 C C . TYR B 1 626 ? -20.859 -9.109 -13.453 1 79.44 626 TYR B C 1
ATOM 11047 O O . TYR B 1 626 ? -21.062 -10.242 -13.891 1 79.44 626 TYR B O 1
ATOM 11055 N N . LYS B 1 627 ? -21.641 -8.141 -13.602 1 80.94 627 LYS B N 1
ATOM 11056 C CA . LYS B 1 627 ? -22.688 -8.195 -14.617 1 80.94 627 LYS B CA 1
ATOM 11057 C C . LYS B 1 627 ? -22.25 -7.492 -15.898 1 80.94 627 LYS B C 1
ATOM 11059 O O . LYS B 1 627 ? -22.219 -6.262 -15.961 1 80.94 627 LYS B O 1
ATOM 11064 N N . GLY B 1 628 ? -21.812 -8.281 -16.828 1 85.88 628 GLY B N 1
ATOM 11065 C CA . GLY B 1 628 ? -21.375 -7.723 -18.109 1 85.88 628 GLY B CA 1
ATOM 11066 C C . GLY B 1 628 ? -22.5 -7.656 -19.141 1 85.88 628 GLY B C 1
ATOM 11067 O O . GLY B 1 628 ? -23.547 -8.281 -18.953 1 85.88 628 GLY B O 1
ATOM 11068 N N . ALA B 1 629 ? -22.328 -6.703 -20.141 1 85.12 629 ALA B N 1
ATOM 11069 C CA . ALA B 1 629 ? -23.25 -6.609 -21.266 1 85.12 629 ALA B CA 1
ATOM 11070 C C . ALA B 1 629 ? -22.578 -7.031 -22.562 1 85.12 629 ALA B C 1
ATOM 11072 O O . ALA B 1 629 ? -21.422 -6.68 -22.812 1 85.12 629 ALA B O 1
ATOM 11073 N N . ILE B 1 630 ? -23.25 -7.934 -23.188 1 79.56 630 ILE B N 1
ATOM 11074 C CA . ILE B 1 630 ? -22.859 -8.367 -24.516 1 79.56 630 ILE B CA 1
ATOM 11075 C C . ILE B 1 630 ? -23.969 -8.062 -25.5 1 79.56 630 ILE B C 1
ATOM 11077 O O . ILE B 1 630 ? -25.156 -8.312 -25.219 1 79.56 630 ILE B O 1
ATOM 11081 N N . ALA B 1 631 ? -23.594 -7.469 -26.594 1 73.88 631 ALA B N 1
ATOM 11082 C CA . ALA B 1 631 ? -24.594 -7.043 -27.562 1 73.88 631 ALA B CA 1
ATOM 11083 C C . ALA B 1 631 ? -25.484 -8.211 -27.984 1 73.88 631 ALA B C 1
ATOM 11085 O O . ALA B 1 631 ? -26.703 -8.086 -28.016 1 73.88 631 ALA B O 1
ATOM 11086 N N . GLU B 1 632 ? -24.891 -9.312 -28.172 1 69.62 632 GLU B N 1
ATOM 11087 C CA . GLU B 1 632 ? -25.609 -10.477 -28.656 1 69.62 632 GLU B CA 1
ATOM 11088 C C . GLU B 1 632 ? -26.578 -11.023 -27.609 1 69.62 632 GLU B C 1
ATOM 11090 O O . GLU B 1 632 ? -27.609 -11.594 -27.938 1 69.62 632 GLU B O 1
ATOM 11095 N N . ARG B 1 633 ? -26.234 -10.859 -26.438 1 74 633 ARG B N 1
ATOM 11096 C CA . ARG B 1 633 ? -26.969 -11.477 -25.344 1 74 633 ARG B CA 1
ATOM 11097 C C . ARG B 1 633 ? -27.953 -10.477 -24.719 1 74 633 ARG B C 1
ATOM 11099 O O . ARG B 1 633 ? -29.078 -10.844 -24.359 1 74 633 ARG B O 1
ATOM 11106 N N . ASP B 1 634 ? -27.625 -9.227 -24.641 1 72.12 634 ASP B N 1
ATOM 11107 C CA . ASP B 1 634 ? -28.312 -8.312 -23.75 1 72.12 634 ASP B CA 1
ATOM 11108 C C . ASP B 1 634 ? -29.141 -7.293 -24.547 1 72.12 634 ASP B C 1
ATOM 11110 O O . ASP B 1 634 ? -29.859 -6.48 -23.953 1 72.12 634 ASP B O 1
ATOM 11114 N N . ILE B 1 635 ? -29.016 -7.301 -25.766 1 61.97 635 ILE B N 1
ATOM 11115 C CA . ILE B 1 635 ? -29.828 -6.402 -26.578 1 61.97 635 ILE B CA 1
ATOM 11116 C C . ILE B 1 635 ? -31.188 -7.043 -26.844 1 61.97 635 ILE B C 1
ATOM 11118 O O . ILE B 1 635 ? -31.266 -8.219 -27.203 1 61.97 635 ILE B O 1
ATOM 11122 N N . ARG B 1 636 ? -32.219 -6.301 -26.484 1 53.81 636 ARG B N 1
ATOM 11123 C CA . ARG B 1 636 ? -33.594 -6.762 -26.703 1 53.81 636 ARG B CA 1
ATOM 11124 C C . ARG B 1 636 ? -33.875 -6.977 -28.188 1 53.81 636 ARG B C 1
ATOM 11126 O O . ARG B 1 636 ? -33.531 -6.125 -29.016 1 53.81 636 ARG B O 1
ATOM 11133 N N . PRO B 1 637 ? -34.469 -8.188 -28.344 1 46.41 637 PRO B N 1
ATOM 11134 C CA . PRO B 1 637 ? -34.844 -8.43 -29.734 1 46.41 637 PRO B CA 1
ATOM 11135 C C . PRO B 1 637 ? -35.844 -7.402 -30.266 1 46.41 637 PRO B C 1
ATOM 11137 O O . PRO B 1 637 ? -36.719 -6.961 -29.516 1 46.41 637 PRO B O 1
ATOM 11140 N N . GLY B 1 638 ? -35.594 -6.75 -31.422 1 44.47 638 GLY B N 1
ATOM 11141 C CA . GLY B 1 638 ? -36.531 -5.805 -32.062 1 44.47 638 GLY B CA 1
ATOM 11142 C C . GLY B 1 638 ? -35.969 -4.383 -32.062 1 44.47 638 GLY B C 1
ATOM 11143 O O . GLY B 1 638 ? -36.531 -3.512 -32.75 1 44.47 638 GLY B O 1
ATOM 11144 N N . SER B 1 639 ? -35.125 -4.086 -31.203 1 47.97 639 SER B N 1
ATOM 11145 C CA . SER B 1 639 ? -34.562 -2.734 -31.188 1 47.97 639 SER B CA 1
ATOM 11146 C C . SER B 1 639 ? -33.469 -2.564 -32.219 1 47.97 639 SER B C 1
ATOM 11148 O O . SER B 1 639 ? -32.938 -3.551 -32.75 1 47.97 639 SER B O 1
ATOM 11150 N N . THR B 1 640 ? -33.438 -1.34 -32.719 1 48 640 THR B N 1
ATOM 11151 C CA . THR B 1 640 ? -32.312 -1.046 -33.625 1 48 640 THR B CA 1
ATOM 11152 C C . THR B 1 640 ? -30.984 -1.355 -32.969 1 48 640 THR B C 1
ATOM 11154 O O . THR B 1 640 ? -30.641 -0.748 -31.953 1 48 640 THR B O 1
ATOM 11157 N N . ASP B 1 641 ? -30.328 -2.363 -33.438 1 57.34 641 ASP B N 1
ATOM 11158 C CA . ASP B 1 641 ? -29.156 -2.998 -32.875 1 57.34 641 ASP B CA 1
ATOM 11159 C C . ASP B 1 641 ? -28.094 -1.96 -32.5 1 57.34 641 ASP B C 1
ATOM 11161 O O . ASP B 1 641 ? -27.562 -1.962 -31.391 1 57.34 641 ASP B O 1
ATOM 11165 N N . ILE B 1 642 ? -27.953 -1.024 -33.375 1 60.09 642 ILE B N 1
ATOM 11166 C CA . ILE B 1 642 ? -26.859 -0.081 -33.219 1 60.09 642 ILE B CA 1
ATOM 11167 C C . ILE B 1 642 ? -27.125 0.852 -32.062 1 60.09 642 ILE B C 1
ATOM 11169 O O . ILE B 1 642 ? -26.219 1.146 -31.266 1 60.09 642 ILE B O 1
ATOM 11173 N N . TYR B 1 643 ? -28.391 1.236 -31.969 1 61.75 643 TYR B N 1
ATOM 11174 C CA . TYR B 1 643 ? -28.75 2.145 -30.891 1 61.75 643 TYR B CA 1
ATOM 11175 C C . TYR B 1 643 ? -28.641 1.456 -29.531 1 61.75 643 TYR B C 1
ATOM 11177 O O . TYR B 1 643 ? -28.141 2.049 -28.578 1 61.75 643 TYR B O 1
ATOM 11185 N N . GLU B 1 644 ? -29.031 0.275 -29.531 1 70.88 644 GLU B N 1
ATOM 11186 C CA . GLU B 1 644 ? -28.984 -0.458 -28.281 1 70.88 644 GLU B CA 1
ATOM 11187 C C . GLU B 1 644 ? -27.531 -0.717 -27.844 1 70.88 644 GLU B C 1
ATOM 11189 O O . GLU B 1 644 ? -27.234 -0.688 -26.656 1 70.88 644 GLU B O 1
ATOM 11194 N N . ARG B 1 645 ? -26.781 -0.966 -28.844 1 79.62 645 ARG B N 1
ATOM 11195 C CA . ARG B 1 645 ? -25.359 -1.159 -28.531 1 79.62 645 ARG B CA 1
ATOM 11196 C C . ARG B 1 645 ? -24.766 0.101 -27.922 1 79.62 645 ARG B C 1
ATOM 11198 O O . ARG B 1 645 ? -24.016 0.027 -26.938 1 79.62 645 ARG B O 1
ATOM 11205 N N . VAL B 1 646 ? -25.109 1.201 -28.453 1 77.12 646 VAL B N 1
ATOM 11206 C CA . VAL B 1 646 ? -24.594 2.475 -27.953 1 77.12 646 VAL B CA 1
ATOM 11207 C C . VAL B 1 646 ? -25.141 2.748 -26.562 1 77.12 646 VAL B C 1
ATOM 11209 O O . VAL B 1 646 ? -24.422 3.242 -25.688 1 77.12 646 VAL B O 1
ATOM 11212 N N . LYS B 1 647 ? -26.328 2.418 -26.406 1 78.44 647 LYS B N 1
ATOM 11213 C CA . LYS B 1 647 ? -26.938 2.578 -25.078 1 78.44 647 LYS B CA 1
ATOM 11214 C C . LYS B 1 647 ? -26.203 1.747 -24.031 1 78.44 647 LYS B C 1
ATOM 11216 O O . LYS B 1 647 ? -25.984 2.205 -22.906 1 78.44 647 LYS B O 1
ATOM 11221 N N . LEU B 1 648 ? -25.859 0.552 -24.438 1 83.31 648 LEU B N 1
ATOM 11222 C CA . LEU B 1 648 ? -25.141 -0.312 -23.516 1 83.31 648 LEU B CA 1
ATOM 11223 C C . LEU B 1 648 ? -23.766 0.274 -23.188 1 83.31 648 LEU B C 1
ATOM 11225 O O . LEU B 1 648 ? -23.328 0.25 -22.031 1 83.31 648 LEU B O 1
ATOM 11229 N N . ILE B 1 649 ? -23.172 0.749 -24.188 1 85 649 ILE B N 1
ATOM 11230 C CA . ILE B 1 649 ? -21.844 1.345 -24.016 1 85 649 ILE B CA 1
ATOM 11231 C C . ILE B 1 649 ? -21.938 2.525 -23.047 1 85 649 ILE B C 1
ATOM 11233 O O . ILE B 1 649 ? -21.047 2.715 -22.219 1 85 649 ILE B O 1
ATOM 11237 N N . GLN B 1 650 ? -23 3.199 -23.031 1 80.62 650 GLN B N 1
ATOM 11238 C CA . GLN B 1 650 ? -23.188 4.383 -22.203 1 80.62 650 GLN B CA 1
ATOM 11239 C C . GLN B 1 650 ? -23.578 3.996 -20.781 1 80.62 650 GLN B C 1
ATOM 11241 O O . GLN B 1 650 ? -23.422 4.789 -19.844 1 80.62 650 GLN B O 1
ATOM 11246 N N . ASN B 1 651 ? -24.016 2.809 -20.641 1 79.25 651 ASN B N 1
ATOM 11247 C CA . ASN B 1 651 ? -24.578 2.418 -19.344 1 79.25 651 ASN B CA 1
ATOM 11248 C C . ASN B 1 651 ? -23.734 1.331 -18.672 1 79.25 651 ASN B C 1
ATOM 11250 O O . ASN B 1 651 ? -24.281 0.409 -18.062 1 79.25 651 ASN B O 1
ATOM 11254 N N . CYS B 1 652 ? -22.5 1.329 -18.922 1 85.62 652 CYS B N 1
ATOM 11255 C CA . CYS B 1 652 ? -21.609 0.392 -18.266 1 85.62 652 CYS B CA 1
ATOM 11256 C C . CYS B 1 652 ? -20.484 1.129 -17.547 1 85.62 652 CYS B C 1
ATOM 11258 O O . CYS B 1 652 ? -20.125 2.244 -17.938 1 85.62 652 CYS B O 1
ATOM 11260 N N . SER B 1 653 ? -20.094 0.489 -16.5 1 82.25 653 SER B N 1
ATOM 11261 C CA . SER B 1 653 ? -19 1.086 -15.742 1 82.25 653 SER B CA 1
ATOM 11262 C C . SER B 1 653 ? -17.688 1.034 -16.516 1 82.25 653 SER B C 1
ATOM 11264 O O . SER B 1 653 ? -16.891 1.978 -16.484 1 82.25 653 SER B O 1
ATOM 11266 N N . LYS B 1 654 ? -17.469 -0.121 -17.156 1 88.62 654 LYS B N 1
ATOM 11267 C CA . LYS B 1 654 ? -16.266 -0.334 -17.938 1 88.62 654 LYS B CA 1
ATOM 11268 C C . LYS B 1 654 ? -16.578 -0.887 -19.312 1 88.62 654 LYS B C 1
ATOM 11270 O O . LYS B 1 654 ? -17.641 -1.488 -19.516 1 88.62 654 LYS B O 1
ATOM 11275 N N . ILE B 1 655 ? -15.68 -0.616 -20.297 1 88.75 655 ILE B N 1
ATOM 11276 C CA . ILE B 1 655 ? -15.781 -1.171 -21.656 1 88.75 655 ILE B CA 1
ATOM 11277 C C . ILE B 1 655 ? -14.523 -1.969 -21.984 1 88.75 655 ILE B C 1
ATOM 11279 O O . ILE B 1 655 ? -13.422 -1.422 -21.984 1 88.75 655 ILE B O 1
ATOM 11283 N N . LEU B 1 656 ? -14.742 -3.258 -22.188 1 89.69 656 LEU B N 1
ATOM 11284 C CA . LEU B 1 656 ? -13.648 -4.148 -22.562 1 89.69 656 LEU B CA 1
ATOM 11285 C C . LEU B 1 656 ? -13.57 -4.309 -24.078 1 89.69 656 LEU B C 1
ATOM 11287 O O . LEU B 1 656 ? -14.539 -4.715 -24.719 1 89.69 656 LEU B O 1
ATOM 11291 N N . VAL B 1 657 ? -12.406 -3.93 -24.688 1 87.5 657 VAL B N 1
ATOM 11292 C CA . VAL B 1 657 ? -12.203 -4.055 -26.125 1 87.5 657 VAL B CA 1
ATOM 11293 C C . VAL B 1 657 ? -11.234 -5.195 -26.422 1 87.5 657 VAL B C 1
ATOM 11295 O O . VAL B 1 657 ? -10.039 -5.094 -26.141 1 87.5 657 VAL B O 1
ATOM 11298 N N . ILE B 1 658 ? -11.828 -6.281 -27.031 1 87 658 ILE B N 1
ATOM 11299 C CA . ILE B 1 658 ? -11.016 -7.445 -27.344 1 87 658 ILE B CA 1
ATOM 11300 C C . ILE B 1 658 ? -10.383 -7.273 -28.734 1 87 658 ILE B C 1
ATOM 11302 O O . ILE B 1 658 ? -11.078 -7.301 -29.75 1 87 658 ILE B O 1
ATOM 11306 N N . LEU B 1 659 ? -9.094 -7.125 -28.688 1 82.19 659 LEU B N 1
ATOM 11307 C CA . LEU B 1 659 ? -8.375 -6.867 -29.938 1 82.19 659 LEU B CA 1
ATOM 11308 C C . LEU B 1 659 ? -7.762 -8.156 -30.484 1 82.19 659 LEU B C 1
ATOM 11310 O O . LEU B 1 659 ? -6.637 -8.508 -30.141 1 82.19 659 LEU B O 1
ATOM 11314 N N . GLY B 1 660 ? -8.578 -8.805 -31.281 1 77.56 660 GLY B N 1
ATOM 11315 C CA . GLY B 1 660 ? -8.117 -9.969 -32 1 77.56 660 GLY B CA 1
ATOM 11316 C C . GLY B 1 660 ? -7.805 -9.68 -33.469 1 77.56 660 GLY B C 1
ATOM 11317 O O . GLY B 1 660 ? -7.832 -8.523 -33.906 1 77.56 660 GLY B O 1
ATOM 11318 N N . GLN B 1 661 ? -7.398 -10.664 -34.25 1 68.56 661 GLN B N 1
ATOM 11319 C CA . GLN B 1 661 ? -6.938 -10.523 -35.625 1 68.56 661 GLN B CA 1
ATOM 11320 C C . GLN B 1 661 ? -8.008 -9.891 -36.5 1 68.56 661 GLN B C 1
ATOM 11322 O O . GLN B 1 661 ? -7.703 -9.07 -37.375 1 68.56 661 GLN B O 1
ATOM 11327 N N . GLU B 1 662 ? -9.266 -10.18 -36.219 1 74 662 GLU B N 1
ATOM 11328 C CA . GLU B 1 662 ? -10.328 -9.719 -37.125 1 74 662 GLU B CA 1
ATOM 11329 C C . GLU B 1 662 ? -11.023 -8.484 -36.562 1 74 662 GLU B C 1
ATOM 11331 O O . GLU B 1 662 ? -12.125 -8.133 -37 1 74 662 GLU B O 1
ATOM 11336 N N . PHE B 1 663 ? -10.352 -7.895 -35.625 1 81.62 663 PHE B N 1
ATOM 11337 C CA . PHE B 1 663 ? -10.992 -6.719 -35.031 1 81.62 663 PHE B CA 1
ATOM 11338 C C . PHE B 1 663 ? -10.938 -5.539 -36 1 81.62 663 PHE B C 1
ATOM 11340 O O . PHE B 1 663 ? -11.953 -4.891 -36.25 1 81.62 663 PHE B O 1
ATOM 11347 N N . GLU B 1 664 ? -9.641 -5.434 -36.5 1 72.38 664 GLU B N 1
ATOM 11348 C CA . GLU B 1 664 ? -9.461 -4.34 -37.469 1 72.38 664 GLU B CA 1
ATOM 11349 C C . GLU B 1 664 ? -10.141 -4.648 -38.781 1 72.38 664 GLU B C 1
ATOM 11351 O O . GLU B 1 664 ? -9.977 -5.738 -39.344 1 72.38 664 GLU B O 1
ATOM 11356 N N . GLY B 1 665 ? -10.891 -3.834 -39.156 1 70.44 665 GLY B N 1
ATOM 11357 C CA . GLY B 1 665 ? -11.609 -4.047 -40.406 1 70.44 665 GLY B CA 1
ATOM 11358 C C . GLY B 1 665 ? -13.055 -4.465 -40.219 1 70.44 665 GLY B C 1
ATOM 11359 O O . GLY B 1 665 ? -13.852 -4.422 -41.156 1 70.44 665 GLY B O 1
ATOM 11360 N N . ASN B 1 666 ? -13.305 -4.906 -39.031 1 77.5 666 ASN B N 1
ATOM 11361 C CA . ASN B 1 666 ? -14.695 -5.215 -38.719 1 77.5 666 ASN B CA 1
ATOM 11362 C C . ASN B 1 666 ? -15.5 -3.947 -38.438 1 77.5 666 ASN B C 1
ATOM 11364 O O . ASN B 1 666 ? -15.258 -3.256 -37.438 1 77.5 666 ASN B O 1
ATOM 11368 N N . LEU B 1 667 ? -16.375 -3.652 -39.219 1 68.81 667 LEU B N 1
ATOM 11369 C CA . LEU B 1 667 ? -17.109 -2.395 -39.188 1 68.81 667 LEU B CA 1
ATOM 11370 C C . LEU B 1 667 ? -17.891 -2.258 -37.875 1 68.81 667 LEU B C 1
ATOM 11372 O O . LEU B 1 667 ? -17.984 -1.163 -37.312 1 68.81 667 LEU B O 1
ATOM 11376 N N . GLU B 1 668 ? -18.438 -3.357 -37.5 1 75.75 668 GLU B N 1
ATOM 11377 C CA . GLU B 1 668 ? -19.219 -3.303 -36.281 1 75.75 668 GLU B CA 1
ATOM 11378 C C . GLU B 1 668 ? -18.344 -2.973 -35.062 1 75.75 668 GLU B C 1
ATOM 11380 O O . GLU B 1 668 ? -18.734 -2.164 -34.219 1 75.75 668 GLU B O 1
ATOM 11385 N N . CYS B 1 669 ? -17.234 -3.609 -35.031 1 81.19 669 CYS B N 1
ATOM 11386 C CA . CYS B 1 669 ? -16.312 -3.361 -33.938 1 81.19 669 CYS B CA 1
ATOM 11387 C C . CYS B 1 669 ? -15.812 -1.92 -33.969 1 81.19 669 CYS B C 1
ATOM 11389 O O . CYS B 1 669 ? -15.719 -1.274 -32.938 1 81.19 669 CYS B O 1
ATOM 11391 N N . GLU B 1 670 ? -15.516 -1.501 -35.156 1 78 670 GLU B N 1
ATOM 11392 C CA . GLU B 1 670 ? -15.023 -0.133 -35.281 1 78 670 GLU B CA 1
ATOM 11393 C C . GLU B 1 670 ? -16.078 0.879 -34.844 1 78 670 GLU B C 1
ATOM 11395 O O . GLU B 1 670 ? -15.758 1.896 -34.25 1 78 670 GLU B O 1
ATOM 11400 N N . TYR B 1 671 ? -17.234 0.581 -35.188 1 75.06 671 TYR B N 1
ATOM 11401 C CA . TYR B 1 671 ? -18.344 1.438 -34.812 1 75.06 671 TYR B CA 1
ATOM 11402 C C . TYR B 1 671 ? -18.469 1.512 -33.281 1 75.06 671 TYR B C 1
ATOM 11404 O O . TYR B 1 671 ? -18.594 2.6 -32.719 1 75.06 671 TYR B O 1
ATOM 11412 N N . GLU B 1 672 ? -18.484 0.431 -32.688 1 82.56 672 GLU B N 1
ATOM 11413 C CA . GLU B 1 672 ? -18.609 0.377 -31.234 1 82.56 672 GLU B CA 1
ATOM 11414 C C . GLU B 1 672 ? -17.438 1.059 -30.547 1 82.56 672 GLU B C 1
ATOM 11416 O O . GLU B 1 672 ? -17.609 1.776 -29.562 1 82.56 672 GLU B O 1
ATOM 11421 N N . LEU B 1 673 ? -16.359 0.751 -31.125 1 84.88 673 LEU B N 1
ATOM 11422 C CA . LEU B 1 673 ? -15.156 1.353 -30.562 1 84.88 673 LEU B CA 1
ATOM 11423 C C . LEU B 1 673 ? -15.219 2.873 -30.641 1 84.88 673 LEU B C 1
ATOM 11425 O O . LEU B 1 673 ? -14.828 3.568 -29.703 1 84.88 673 LEU B O 1
ATOM 11429 N N . SER B 1 674 ? -15.641 3.369 -31.703 1 77.88 674 SER B N 1
ATOM 11430 C CA . SER B 1 674 ? -15.758 4.812 -31.875 1 77.88 674 SER B CA 1
ATOM 11431 C C . SER B 1 674 ? -16.672 5.426 -30.812 1 77.88 674 SER B C 1
ATOM 11433 O O . SER B 1 674 ? -16.375 6.492 -30.281 1 77.88 674 SER B O 1
ATOM 11435 N N . HIS B 1 675 ? -17.688 4.785 -30.531 1 79.62 675 HIS B N 1
ATOM 11436 C CA . HIS B 1 675 ? -18.625 5.277 -29.531 1 79.62 675 HIS B CA 1
ATOM 11437 C C . HIS B 1 675 ? -18.047 5.148 -28.125 1 79.62 675 HIS B C 1
ATOM 11439 O O . HIS B 1 675 ? -18.297 5.996 -27.266 1 79.62 675 HIS B O 1
ATOM 11445 N N . ALA B 1 676 ? -17.469 4.012 -27.891 1 82.56 676 ALA B N 1
ATOM 11446 C CA . ALA B 1 676 ? -16.797 3.838 -26.609 1 82.56 676 ALA B CA 1
ATOM 11447 C C . ALA B 1 676 ? -15.773 4.941 -26.359 1 82.56 676 ALA B C 1
ATOM 11449 O O . ALA B 1 676 ? -15.672 5.469 -25.25 1 82.56 676 ALA B O 1
ATOM 11450 N N . LEU B 1 677 ? -15.172 5.211 -27.391 1 77.19 677 LEU B N 1
ATOM 11451 C CA . LEU B 1 677 ? -14.172 6.266 -27.297 1 77.19 677 LEU B CA 1
ATOM 11452 C C . LEU B 1 677 ? -14.82 7.625 -27.078 1 77.19 677 LEU B C 1
ATOM 11454 O O . LEU B 1 677 ? -14.312 8.438 -26.297 1 77.19 677 LEU B O 1
ATOM 11458 N N . LYS B 1 678 ? -15.828 7.793 -27.703 1 73.44 678 LYS B N 1
ATOM 11459 C CA . LYS B 1 678 ? -16.594 9.016 -27.5 1 73.44 678 LYS B CA 1
ATOM 11460 C C . LYS B 1 678 ? -17.062 9.156 -26.062 1 73.44 678 LYS B C 1
ATOM 11462 O O . LYS B 1 678 ? -16.969 10.234 -25.469 1 73.44 678 LYS B O 1
ATOM 11467 N N . ARG B 1 679 ? -17.609 8.094 -25.547 1 78.75 679 ARG B N 1
ATOM 11468 C CA . ARG B 1 679 ? -18.062 8.094 -24.156 1 78.75 679 ARG B CA 1
ATOM 11469 C C . ARG B 1 679 ? -16.906 8.414 -23.203 1 78.75 679 ARG B C 1
ATOM 11471 O O . ARG B 1 679 ? -17.062 9.203 -22.281 1 78.75 679 ARG B O 1
ATOM 11478 N N . LYS B 1 680 ? -15.977 7.582 -23.438 1 74.81 680 LYS B N 1
ATOM 11479 C CA . LYS B 1 680 ? -14.789 7.824 -22.625 1 74.81 680 LYS B CA 1
ATOM 11480 C C . LYS B 1 680 ? -14.414 9.305 -22.609 1 74.81 680 LYS B C 1
ATOM 11482 O O . LYS B 1 680 ? -14.086 9.867 -21.562 1 74.81 680 LYS B O 1
ATOM 11487 N N . HIS B 1 681 ? -14.695 9.844 -23.656 1 60.38 681 HIS B N 1
ATOM 11488 C CA . HIS B 1 681 ? -14.297 11.234 -23.844 1 60.38 681 HIS B CA 1
ATOM 11489 C C . HIS B 1 681 ? -15.344 12.188 -23.281 1 60.38 681 HIS B C 1
ATOM 11491 O O . HIS B 1 681 ? -15 13.18 -22.641 1 60.38 681 HIS B O 1
ATOM 11497 N N . GLU B 1 682 ? -16.578 11.883 -23.516 1 59.62 682 GLU B N 1
ATOM 11498 C CA . GLU B 1 682 ? -17.688 12.766 -23.156 1 59.62 682 GLU B CA 1
ATOM 11499 C C . GLU B 1 682 ? -17.891 12.789 -21.641 1 59.62 682 GLU B C 1
ATOM 11501 O O . GLU B 1 682 ? -18.141 13.844 -21.047 1 59.62 682 GLU B O 1
ATOM 11506 N N . ASP B 1 683 ? -17.781 11.617 -21.078 1 58.34 683 ASP B N 1
ATOM 11507 C CA . ASP B 1 683 ? -18.109 11.508 -19.656 1 58.34 683 ASP B CA 1
ATOM 11508 C C . ASP B 1 683 ? -16.844 11.609 -18.797 1 58.34 683 ASP B C 1
ATOM 11510 O O . ASP B 1 683 ? -16.906 11.516 -17.562 1 58.34 683 ASP B O 1
ATOM 11514 N N . ASN B 1 684 ? -15.805 11.906 -19.422 1 51.75 684 ASN B N 1
ATOM 11515 C CA . ASN B 1 684 ? -14.5 12.062 -18.797 1 51.75 684 ASN B CA 1
ATOM 11516 C C . ASN B 1 684 ? -14.203 10.922 -17.828 1 51.75 684 ASN B C 1
ATOM 11518 O O . ASN B 1 684 ? -13.82 11.164 -16.688 1 51.75 684 ASN B O 1
ATOM 11522 N N . LEU B 1 685 ? -14.469 9.773 -18.375 1 60.97 685 LEU B N 1
ATOM 11523 C CA . LEU B 1 685 ? -14.289 8.586 -17.562 1 60.97 685 LEU B CA 1
ATOM 11524 C C . LEU B 1 685 ? -12.945 7.926 -17.859 1 60.97 685 LEU B C 1
ATOM 11526 O O . LEU B 1 685 ? -12.672 7.531 -18.984 1 60.97 685 LEU B O 1
ATOM 11530 N N . GLU B 1 686 ? -11.883 7.926 -17.016 1 53.75 686 GLU B N 1
ATOM 11531 C CA . GLU B 1 686 ? -10.508 7.523 -17.312 1 53.75 686 GLU B CA 1
ATOM 11532 C C . GLU B 1 686 ? -10.375 6.004 -17.344 1 53.75 686 GLU B C 1
ATOM 11534 O O . GLU B 1 686 ? -9.594 5.461 -18.125 1 53.75 686 GLU B O 1
ATOM 11539 N N . ASN B 1 687 ? -11.164 5.348 -16.766 1 65.69 687 ASN B N 1
ATOM 11540 C CA . ASN B 1 687 ? -11.016 3.904 -16.609 1 65.69 687 ASN B CA 1
ATOM 11541 C C . ASN B 1 687 ? -12.273 3.158 -17.031 1 65.69 687 ASN B C 1
ATOM 11543 O O . ASN B 1 687 ? -12.602 2.115 -16.469 1 65.69 687 ASN B O 1
ATOM 11547 N N . VAL B 1 688 ? -12.586 3.799 -18.172 1 80.5 688 VAL B N 1
ATOM 11548 C CA . VAL B 1 688 ? -13.82 3.137 -18.594 1 80.5 688 VAL B CA 1
ATOM 11549 C C . VAL B 1 688 ? -13.5 2.094 -19.672 1 80.5 688 VAL B C 1
ATOM 11551 O O . VAL B 1 688 ? -14.109 1.022 -19.703 1 80.5 688 VAL B O 1
ATOM 11554 N N . LEU B 1 689 ? -12.484 2.479 -20.516 1 83.06 689 LEU B N 1
ATOM 11555 C CA . LEU B 1 689 ? -12.133 1.599 -21.625 1 83.06 689 LEU B CA 1
ATOM 11556 C C . LEU B 1 689 ? -10.914 0.753 -21.281 1 83.06 689 LEU B C 1
ATOM 11558 O O . LEU B 1 689 ? -9.859 1.29 -20.922 1 83.06 689 LEU B O 1
ATOM 11562 N N . ILE B 1 690 ? -11.047 -0.555 -21.422 1 85.38 690 ILE B N 1
ATOM 11563 C CA . ILE B 1 690 ? -9.953 -1.487 -21.156 1 85.38 690 ILE B CA 1
ATOM 11564 C C . ILE B 1 690 ? -9.695 -2.342 -22.391 1 85.38 690 ILE B C 1
ATOM 11566 O O . ILE B 1 690 ? -10.383 -3.336 -22.625 1 85.38 690 ILE B O 1
ATOM 11570 N N . PRO B 1 691 ? -8.672 -1.99 -23.219 1 83.44 691 PRO B N 1
ATOM 11571 C CA . PRO B 1 691 ? -8.32 -2.846 -24.359 1 83.44 691 PRO B CA 1
ATOM 11572 C C . PRO B 1 691 ? -7.602 -4.125 -23.938 1 83.44 691 PRO B C 1
ATOM 11574 O O . PRO B 1 691 ? -6.688 -4.078 -23.109 1 83.44 691 PRO B O 1
ATOM 11577 N N . ILE B 1 692 ? -8.07 -5.234 -24.406 1 83.81 692 ILE B N 1
ATOM 11578 C CA . ILE B 1 692 ? -7.477 -6.539 -24.156 1 83.81 692 ILE B CA 1
ATOM 11579 C C . ILE B 1 692 ? -6.91 -7.113 -25.453 1 83.81 692 ILE B C 1
ATOM 11581 O O . ILE B 1 692 ? -7.664 -7.457 -26.359 1 83.81 692 ILE B O 1
ATOM 11585 N N . LEU B 1 693 ? -5.609 -7.262 -25.516 1 78.62 693 LEU B N 1
ATOM 11586 C CA . LEU B 1 693 ? -4.93 -7.715 -26.719 1 78.62 693 LEU B CA 1
ATOM 11587 C C . LEU B 1 693 ? -4.875 -9.234 -26.781 1 78.62 693 LEU B C 1
ATOM 11589 O O . LEU B 1 693 ? -4.355 -9.883 -25.859 1 78.62 693 LEU B O 1
ATOM 11593 N N . ARG B 1 694 ? -5.398 -9.875 -27.703 1 74.31 694 ARG B N 1
ATOM 11594 C CA . ARG B 1 694 ? -5.352 -11.32 -27.859 1 74.31 694 ARG B CA 1
ATOM 11595 C C . ARG B 1 694 ? -4.383 -11.719 -28.969 1 74.31 694 ARG B C 1
ATOM 11597 O O . ARG B 1 694 ? -3.424 -12.453 -28.734 1 74.31 694 ARG B O 1
ATOM 11604 N N . ASN B 1 695 ? -4.688 -11.516 -30.328 1 62.12 695 ASN B N 1
ATOM 11605 C CA . ASN B 1 695 ? -3.871 -11.969 -31.453 1 62.12 695 ASN B CA 1
ATOM 11606 C C . ASN B 1 695 ? -3.68 -10.875 -32.5 1 62.12 695 ASN B C 1
ATOM 11608 O O . ASN B 1 695 ? -4.234 -10.953 -33.594 1 62.12 695 ASN B O 1
ATOM 11612 N N . VAL B 1 696 ? -3.264 -9.641 -32.031 1 58.22 696 VAL B N 1
ATOM 11613 C CA . VAL B 1 696 ? -3.197 -8.641 -33.094 1 58.22 696 VAL B CA 1
ATOM 11614 C C . VAL B 1 696 ? -1.757 -8.164 -33.281 1 58.22 696 VAL B C 1
ATOM 11616 O O . VAL B 1 696 ? -0.994 -8.109 -32.312 1 58.22 696 VAL B O 1
ATOM 11619 N N . ASP B 1 697 ? -1.229 -8.258 -34.438 1 53.22 697 ASP B N 1
ATOM 11620 C CA . ASP B 1 697 ? 0.083 -7.742 -34.812 1 53.22 697 ASP B CA 1
ATOM 11621 C C . ASP B 1 697 ? 0.189 -6.242 -34.531 1 53.22 697 ASP B C 1
ATOM 11623 O O . ASP B 1 697 ? 1.291 -5.707 -34.406 1 53.22 697 ASP B O 1
ATOM 11627 N N . GLY B 1 698 ? -1.088 -5.527 -34.188 1 55.22 698 GLY B N 1
ATOM 11628 C CA . GLY B 1 698 ? -1.039 -4.09 -33.969 1 55.22 698 GLY B CA 1
ATOM 11629 C C . GLY B 1 698 ? -2.26 -3.551 -33.25 1 55.22 698 GLY B C 1
ATOM 11630 O O . GLY B 1 698 ? -3.314 -4.191 -33.25 1 55.22 698 GLY B O 1
ATOM 11631 N N . LEU B 1 699 ? -2.029 -2.602 -32.344 1 57.59 699 LEU B N 1
ATOM 11632 C CA . LEU B 1 699 ? -3.125 -1.965 -31.625 1 57.59 699 LEU B CA 1
ATOM 11633 C C . LEU B 1 699 ? -3.891 -1.006 -32.531 1 57.59 699 LEU B C 1
ATOM 11635 O O . LEU B 1 699 ? -3.285 -0.256 -33.312 1 57.59 699 LEU B O 1
ATOM 11639 N N . HIS B 1 700 ? -5.168 -1.227 -32.5 1 61.78 700 HIS B N 1
ATOM 11640 C CA . HIS B 1 700 ? -6.043 -0.286 -33.188 1 61.78 700 HIS B CA 1
ATOM 11641 C C . HIS B 1 700 ? -5.629 1.155 -32.938 1 61.78 700 HIS B C 1
ATOM 11643 O O . HIS B 1 700 ? -5.297 1.506 -31.781 1 61.78 700 HIS B O 1
ATOM 11649 N N . GLN B 1 701 ? -5.457 1.936 -33.938 1 56.62 701 GLN B N 1
ATOM 11650 C CA . GLN B 1 701 ? -4.906 3.285 -33.906 1 56.62 701 GLN B CA 1
ATOM 11651 C C . GLN B 1 701 ? -5.551 4.113 -32.781 1 56.62 701 GLN B C 1
ATOM 11653 O O . GLN B 1 701 ? -4.863 4.859 -32.094 1 56.62 701 GLN B O 1
ATOM 11658 N N . SER B 1 702 ? -6.852 3.857 -32.562 1 58.59 702 SER B N 1
ATOM 11659 C CA . SER B 1 702 ? -7.602 4.668 -31.625 1 58.59 702 SER B CA 1
ATOM 11660 C C . SER B 1 702 ? -7.324 4.23 -30.188 1 58.59 702 SER B C 1
ATOM 11662 O O . SER B 1 702 ? -7.699 4.922 -29.234 1 58.59 702 SER B O 1
ATOM 11664 N N . LEU B 1 703 ? -6.699 3.047 -30.094 1 63.56 703 LEU B N 1
ATOM 11665 C CA . LEU B 1 703 ? -6.504 2.502 -28.75 1 63.56 703 LEU B CA 1
ATOM 11666 C C . LEU B 1 703 ? -5.039 2.582 -28.344 1 63.56 703 LEU B C 1
ATOM 11668 O O . LEU B 1 703 ? -4.664 2.109 -27.266 1 63.56 703 LEU B O 1
ATOM 11672 N N . ARG B 1 704 ? -4.383 3.064 -29.203 1 53.75 704 ARG B N 1
ATOM 11673 C CA . ARG B 1 704 ? -2.938 3.082 -29.016 1 53.75 704 ARG B CA 1
ATOM 11674 C C . ARG B 1 704 ? -2.561 3.838 -27.75 1 53.75 704 ARG B C 1
ATOM 11676 O O . ARG B 1 704 ? -1.529 3.555 -27.141 1 53.75 704 ARG B O 1
ATOM 11683 N N . THR B 1 705 ? -3.609 4.723 -27.266 1 51.06 705 THR B N 1
ATOM 11684 C CA . THR B 1 705 ? -3.316 5.582 -26.125 1 51.06 705 THR B CA 1
ATOM 11685 C C . THR B 1 705 ? -3.811 4.953 -24.828 1 51.06 705 THR B C 1
ATOM 11687 O O . THR B 1 705 ? -3.641 5.527 -23.75 1 51.06 705 THR B O 1
ATOM 11690 N N . ILE B 1 706 ? -4.375 3.887 -24.938 1 63.59 706 ILE B N 1
ATOM 11691 C CA . ILE B 1 706 ? -4.973 3.24 -23.781 1 63.59 706 ILE B CA 1
ATOM 11692 C C . ILE B 1 706 ? -4.164 2 -23.406 1 63.59 706 ILE B C 1
ATOM 11694 O O . ILE B 1 706 ? -3.818 1.192 -24.266 1 63.59 706 ILE B O 1
ATOM 11698 N N . THR B 1 707 ? -3.801 1.988 -22.156 1 59.97 707 THR B N 1
ATOM 11699 C CA . THR B 1 707 ? -3.111 0.788 -21.688 1 59.97 707 THR B CA 1
ATOM 11700 C C . THR B 1 707 ? -3.973 -0.451 -21.922 1 59.97 707 THR B C 1
ATOM 11702 O O . THR B 1 707 ? -5.145 -0.477 -21.531 1 59.97 707 THR B O 1
ATOM 11705 N N . PHE B 1 708 ? -3.309 -1.272 -22.672 1 69.5 708 PHE B N 1
ATOM 11706 C CA . PHE B 1 708 ? -4.074 -2.486 -22.938 1 69.5 708 PHE B CA 1
ATOM 11707 C C . PHE B 1 708 ? -3.621 -3.617 -22.016 1 69.5 708 PHE B C 1
ATOM 11709 O O . PHE B 1 708 ? -2.529 -3.561 -21.438 1 69.5 708 PHE B O 1
ATOM 11716 N N . LEU B 1 709 ? -4.48 -4.465 -21.781 1 75.06 709 LEU B N 1
ATOM 11717 C CA . LEU B 1 709 ? -4.18 -5.727 -21.125 1 75.06 709 LEU B CA 1
ATOM 11718 C C . LEU B 1 709 ? -3.754 -6.789 -22.125 1 75.06 709 LEU B C 1
ATOM 11720 O O . LEU B 1 709 ? -4.438 -7.016 -23.125 1 75.06 709 LEU B O 1
ATOM 11724 N N . ASP B 1 710 ? -2.582 -7.312 -22 1 67.75 710 ASP B N 1
ATOM 11725 C CA . ASP B 1 710 ? -2.082 -8.352 -22.891 1 67.75 710 ASP B CA 1
ATOM 11726 C C . ASP B 1 710 ? -2.68 -9.711 -22.562 1 67.75 710 ASP B C 1
ATOM 11728 O O . ASP B 1 710 ? -2.477 -10.227 -21.453 1 67.75 710 ASP B O 1
ATOM 11732 N N . ALA B 1 711 ? -3.453 -10.156 -23.5 1 66 711 ALA B N 1
ATOM 11733 C CA . ALA B 1 711 ? -4.062 -11.477 -23.328 1 66 711 ALA B CA 1
ATOM 11734 C C . ALA B 1 711 ? -3.715 -12.391 -24.5 1 66 711 ALA B C 1
ATOM 11736 O O . ALA B 1 711 ? -4.508 -13.258 -24.875 1 66 711 ALA B O 1
ATOM 11737 N N . VAL B 1 712 ? -2.576 -12.117 -25.172 1 58.56 712 VAL B N 1
ATOM 11738 C CA . VAL B 1 712 ? -2.193 -12.914 -26.344 1 58.56 712 VAL B CA 1
ATOM 11739 C C . VAL B 1 712 ? -1.879 -14.344 -25.891 1 58.56 712 VAL B C 1
ATOM 11741 O O . VAL B 1 712 ? -2.422 -15.305 -26.453 1 58.56 712 VAL B O 1
ATOM 11744 N N . ASP B 1 713 ? -1.03 -14.391 -24.938 1 56.44 713 ASP B N 1
ATOM 11745 C CA . ASP B 1 713 ? -0.7 -15.719 -24.453 1 56.44 713 ASP B CA 1
ATOM 11746 C C . ASP B 1 713 ? -1.495 -16.047 -23.188 1 56.44 713 ASP B C 1
ATOM 11748 O O . ASP B 1 713 ? -2.111 -17.109 -23.094 1 56.44 713 ASP B O 1
ATOM 11752 N N . ASP B 1 714 ? -1.438 -15.195 -22.297 1 63.34 714 ASP B N 1
ATOM 11753 C CA . ASP B 1 714 ? -2.197 -15.336 -21.062 1 63.34 714 ASP B CA 1
ATOM 11754 C C . ASP B 1 714 ? -2.725 -13.992 -20.578 1 63.34 714 ASP B C 1
ATOM 11756 O O . ASP B 1 714 ? -2.086 -12.953 -20.797 1 63.34 714 ASP B O 1
ATOM 11760 N N . CYS B 1 715 ? -3.906 -14.008 -20.078 1 66.94 715 CYS B N 1
ATOM 11761 C CA . CYS B 1 715 ? -4.543 -12.789 -19.578 1 66.94 715 CYS B CA 1
ATOM 11762 C C . CYS B 1 715 ? -4.188 -12.539 -18.125 1 66.94 715 CYS B C 1
ATOM 11764 O O . CYS B 1 715 ? -4.254 -13.453 -17.297 1 66.94 715 CYS B O 1
ATOM 11766 N N . ASP B 1 716 ? -3.656 -11.445 -17.781 1 63.91 716 ASP B N 1
ATOM 11767 C CA . ASP B 1 716 ? -3.459 -11.047 -16.391 1 63.91 716 ASP B CA 1
ATOM 11768 C C . ASP B 1 716 ? -4.781 -10.656 -15.734 1 63.91 716 ASP B C 1
ATOM 11770 O O . ASP B 1 716 ? -5.152 -9.484 -15.727 1 63.91 716 ASP B O 1
ATOM 11774 N N . TRP B 1 717 ? -5.449 -11.602 -15.211 1 72.5 717 TRP B N 1
ATOM 11775 C CA . TRP B 1 717 ? -6.793 -11.414 -14.68 1 72.5 717 TRP B CA 1
ATOM 11776 C C . TRP B 1 717 ? -6.777 -10.469 -13.484 1 72.5 717 TRP B C 1
ATOM 11778 O O . TRP B 1 717 ? -7.711 -9.688 -13.281 1 72.5 717 TRP B O 1
ATOM 11788 N N . ASN B 1 718 ? -5.77 -10.539 -12.656 1 62.06 718 ASN B N 1
ATOM 11789 C CA . ASN B 1 718 ? -5.688 -9.648 -11.508 1 62.06 718 ASN B CA 1
ATOM 11790 C C . ASN B 1 718 ? -5.656 -8.18 -11.938 1 62.06 718 ASN B C 1
ATOM 11792 O O . ASN B 1 718 ? -6.332 -7.34 -11.344 1 62.06 718 ASN B O 1
ATOM 11796 N N . LYS B 1 719 ? -4.844 -8.023 -12.922 1 68.19 719 LYS B N 1
ATOM 11797 C CA . LYS B 1 719 ? -4.785 -6.668 -13.453 1 68.19 719 LYS B CA 1
ATOM 11798 C C . LYS B 1 719 ? -6.141 -6.23 -14 1 68.19 719 LYS B C 1
ATOM 11800 O O . LYS B 1 719 ? -6.539 -5.078 -13.836 1 68.19 719 LYS B O 1
ATOM 11805 N N . LEU B 1 720 ? -6.758 -7.172 -14.68 1 78.19 720 LEU B N 1
ATOM 11806 C CA . LEU B 1 720 ? -8.07 -6.852 -15.234 1 78.19 720 LEU B CA 1
ATOM 11807 C C . LEU B 1 720 ? -9.07 -6.555 -14.117 1 78.19 720 LEU B C 1
ATOM 11809 O O . LEU B 1 720 ? -9.812 -5.578 -14.195 1 78.19 720 LEU B O 1
ATOM 11813 N N . ILE B 1 721 ? -9.023 -7.344 -13.062 1 74.44 721 ILE B N 1
ATOM 11814 C CA . ILE B 1 721 ? -9.977 -7.18 -11.977 1 74.44 721 ILE B CA 1
ATOM 11815 C C . ILE B 1 721 ? -9.703 -5.867 -11.242 1 74.44 721 ILE B C 1
ATOM 11817 O O . ILE B 1 721 ? -10.633 -5.137 -10.891 1 74.44 721 ILE B O 1
ATOM 11821 N N . LYS B 1 722 ? -8.469 -5.566 -11.031 1 67.56 722 LYS B N 1
ATOM 11822 C CA . LYS B 1 722 ? -8.109 -4.289 -10.422 1 67.56 722 LYS B CA 1
ATOM 11823 C C . LYS B 1 722 ? -8.625 -3.117 -11.25 1 67.56 722 LYS B C 1
ATOM 11825 O O . LYS B 1 722 ? -9.133 -2.135 -10.703 1 67.56 722 LYS B O 1
ATOM 11830 N N . ALA B 1 723 ? -8.422 -3.281 -12.531 1 73.56 723 ALA B N 1
ATOM 11831 C CA . ALA B 1 723 ? -8.906 -2.248 -13.445 1 73.56 723 ALA B CA 1
ATOM 11832 C C . ALA B 1 723 ? -10.422 -2.113 -13.359 1 73.56 723 ALA B C 1
ATOM 11834 O O . ALA B 1 723 ? -10.961 -1.005 -13.43 1 73.56 723 ALA B O 1
ATOM 11835 N N . MET B 1 724 ? -11.078 -3.244 -13.203 1 78.38 724 MET B N 1
ATOM 11836 C CA . MET B 1 724 ? -12.539 -3.271 -13.125 1 78.38 724 MET B CA 1
ATOM 11837 C C . MET B 1 724 ? -13.016 -2.609 -11.836 1 78.38 724 MET B C 1
ATOM 11839 O O . MET B 1 724 ? -14.086 -2 -11.805 1 78.38 724 MET B O 1
ATOM 11843 N N . GLU B 1 725 ? -12.219 -2.758 -10.828 1 64.56 725 GLU B N 1
ATOM 11844 C CA . GLU B 1 725 ? -12.633 -2.256 -9.523 1 64.56 725 GLU B CA 1
ATOM 11845 C C . GLU B 1 725 ? -12.234 -0.794 -9.344 1 64.56 725 GLU B C 1
ATOM 11847 O O . GLU B 1 725 ? -12.727 -0.12 -8.438 1 64.56 725 GLU B O 1
ATOM 11852 N N . SER B 1 726 ? -11.422 -0.45 -10.203 1 61.44 726 SER B N 1
ATOM 11853 C CA . SER B 1 726 ? -11.023 0.95 -10.133 1 61.44 726 SER B CA 1
ATOM 11854 C C . SER B 1 726 ? -12.164 1.878 -10.523 1 61.44 726 SER B C 1
ATOM 11856 O O . SER B 1 726 ? -13.023 1.504 -11.32 1 61.44 726 SER B O 1
ATOM 11858 N N . MET B 1 727 ? -12.336 2.932 -9.812 1 56.41 727 MET B N 1
ATOM 11859 C CA . MET B 1 727 ? -13.391 3.895 -10.117 1 56.41 727 MET B CA 1
ATOM 11860 C C . MET B 1 727 ? -13.242 4.43 -11.531 1 56.41 727 MET B C 1
ATOM 11862 O O . MET B 1 727 ? -12.133 4.688 -11.992 1 56.41 727 MET B O 1
ATOM 11866 N N . PRO B 1 728 ? -14.484 4.398 -12.25 1 58.03 728 PRO B N 1
ATOM 11867 C CA . PRO B 1 728 ? -14.422 4.969 -13.602 1 58.03 728 PRO B CA 1
ATOM 11868 C C . PRO B 1 728 ? -14.047 6.445 -13.594 1 58.03 728 PRO B C 1
ATOM 11870 O O . PRO B 1 728 ? -14.336 7.16 -12.633 1 58.03 728 PRO B O 1
#

Foldseek 3Di:
DDPVVVVVVLLVAFAAQPDPFVLNVDDDLLLLVLLLQLLVVQCVLAVDDLSNLLSLRLNLVSCVSNVNLVSSLVSLVVSCVVPVLQLHSLNSNLVSCVVVVNNVVSVVSVVSNVPDPDLLSSLSSLLSNLSSLVSTGDFQDDLQVSLVSSLVSLVVSLVSCVPPPDCRNVLVSLLVNLVSLLSNLVCQLLDPPCLVVSLVSLVSSLVSLVVSVVVVVPDVPLPDLLSNLLSLLSNLVSLLPVVSDDPVNVVVCVVVVNVVCNVPVLVSLVVSQVSLCPRPVVNPSVQHHALSSLQSSLVSCVVVVNLVSSLVSLVVSCVNPVDSSSLSSLLVNLVSCVVVVVLVSSLVSLVVSVSSPNALVSLLVNLVSLLVVLVPDPDCPDPSSVVSLVSSLVSLVVSVVRCNPPQDLVSLQSNLVSCVVVPNLLVSLLSLVQSVLSSPSPDDCPSVLSNLVSLLVCLVPDDPVCNLQSLLVNLVSLLVVCVRNVDCLVSLLVCCVVRVLSVLLSLLVCVQQVPPCVRDRVNHGPSVRSLVSDDPVCNVVSVVSNVVSNVVVVVVVVVVCVVPVVPQVPPPNPPPPRPLSNDADDFACQAPDPQFRFLEEEQDDSVCVNCCRNRVCCCVCVVVNGGYDYLVPPPDPPDDSLVSLLVRLLRHQAYEYEDAQPLPPPPSSVSSVVSNLVNCVPVVFQLRYEYEYAHHPDDDPSCPPPDYFYPNRHGPVSVVVVSSPDGD/DDPVVVVVVLLVAFAAQPDPFVLNVDDDLLLLVLLLQLLVVQCVLAVDDLSNLLSLRLNLVSCVSNVNLVSSLVSLVVSCVVPVLQLHSLNSNLVSCVVVVNNVVSVVSVVSNVPDPDLLSSLSSLLSNLSSLVSTGDFQDDLQVSLVSSLVSLVVSLVSCVPPPDCRNVLVSLLVNLVSLLSNLVCQLLDPPCLVVSLVSLQSSLVSLVVSVVVVVPDVPLRQLLSNLLSLLSNLVSLLPVVSDDPVNVVVCVVVVNVVCNVPVLVSLVVSQVSLCPRPVVNPSPQHHALSSLQSSLVSCVVVVNLVSSLVSLVVSCVNPVDSSSLSSLLVNLVSCVVVVVLVSSLVSLVVSVSNPNALVSLLVNLVSLLVVLVPDPDCPDPSSVVSLVSSLVSLVVSVVRCNPPQDLVSLQSNLVSCVVVPNLLVSLLSLVQSVLSSPSPDDCPSVLSNLVSLLVCLVPDDPVCNLQSLVVNLVSLLVVCVSNLDCLVSLLVCCVVRVLSVLLSLLVCVQQVPPVPRDRVNHGPSVRSLVSDDPVCNVVSVVSNVVNNVVVVVVVVVVCVVPVVPQPPPPNPPPPRPLSNDADDFACQAPDPQFRFLEEEQDDSVCVNCCRNRVCCCVCVVVNGGYDYLVPHPDPPDDSLVSLLVRLLRHQAYEYEDAQPLPPPPSSVSSVVSNLVNCVVVVFQLRYEYEYAHHPDDDPSCPPPDYFYPNRHGPVSVVVVSSPDGD

Solvent-accessible surface area (backbone atoms only — not comparable to full-atom values): 75996 Å² total; per-residue (Å²): 129,62,75,71,62,57,51,50,44,53,57,74,42,52,29,60,83,84,48,93,47,48,56,77,65,68,54,62,63,57,47,54,54,39,41,43,38,32,33,51,44,47,32,66,75,28,80,59,64,53,65,18,52,39,30,43,52,42,40,20,54,45,28,42,69,71,70,35,50,57,62,15,45,51,40,28,50,55,49,34,73,78,38,72,79,41,51,35,40,34,39,42,41,20,50,54,28,37,70,50,54,36,48,75,62,14,48,56,33,49,61,66,51,75,73,64,88,48,54,55,61,39,16,51,32,25,36,36,44,17,51,41,50,70,63,42,52,84,67,51,66,29,70,58,70,52,45,48,58,29,45,52,32,36,55,52,14,52,65,49,37,65,81,50,83,69,55,64,52,53,44,53,50,33,53,54,43,17,51,48,23,48,57,40,34,74,51,26,71,58,41,72,86,28,65,68,56,24,47,48,26,48,47,53,17,49,50,37,41,50,48,44,57,54,48,49,77,72,36,88,67,71,78,53,36,62,55,54,16,35,41,28,25,51,52,18,57,59,41,60,41,58,92,67,60,47,70,67,49,51,50,50,32,52,75,66,71,41,51,66,36,59,76,38,20,68,54,26,38,53,49,13,55,54,45,42,62,59,62,41,78,84,71,70,56,75,76,68,67,54,46,68,32,31,40,48,43,18,51,54,28,42,76,69,67,37,45,69,63,14,48,51,32,27,51,53,26,41,69,76,43,75,50,76,44,44,35,65,45,38,40,50,41,16,55,47,29,44,76,69,68,39,50,70,62,15,48,53,36,34,52,53,27,40,73,49,59,68,47,30,65,56,26,36,52,48,13,51,50,27,44,52,54,27,69,68,34,86,54,66,84,37,70,68,23,44,49,25,46,42,50,15,34,45,25,35,46,51,14,63,70,48,34,59,62,46,62,55,28,66,55,29,40,51,46,13,53,51,30,42,72,74,66,32,49,72,54,13,42,54,26,14,51,51,10,41,41,44,49,56,36,81,68,74,60,56,34,50,51,55,28,51,51,49,49,52,52,50,43,73,73,47,54,75,85,51,32,58,51,47,50,45,52,51,51,49,54,50,49,55,48,34,67,73,64,70,63,54,62,74,61,48,47,53,44,46,73,78,36,46,69,61,50,32,44,51,35,17,46,36,56,70,75,61,56,50,79,84,58,46,65,94,84,35,42,66,42,53,55,55,55,68,60,50,53,78,91,48,40,65,62,47,52,53,52,22,51,55,44,32,51,50,53,52,51,53,48,54,51,48,48,65,68,51,59,77,72,60,66,78,78,80,66,56,72,75,72,76,78,72,73,66,64,65,72,82,63,49,92,58,31,73,39,75,86,20,79,15,29,26,25,58,45,58,29,81,87,44,42,58,52,43,35,69,46,50,43,40,45,42,32,65,65,69,48,33,6,57,39,38,64,87,75,65,49,63,88,87,55,62,63,67,59,49,45,51,51,45,57,70,36,27,45,24,33,36,35,41,35,33,66,58,27,72,86,30,63,68,41,50,52,50,48,53,49,48,49,44,44,35,58,73,68,66,29,78,41,19,66,40,37,32,34,36,55,47,102,62,70,56,78,89,43,65,81,46,75,58,43,60,33,55,71,43,64,57,57,66,61,49,50,52,49,67,68,40,75,75,130,60,76,70,62,60,50,51,42,54,57,75,43,51,30,60,84,85,48,92,48,49,56,77,66,70,54,62,61,58,48,54,54,37,40,44,39,32,34,53,44,47,33,65,75,28,78,59,63,54,64,17,52,38,30,43,53,42,40,18,54,46,27,42,70,71,68,35,51,58,61,14,44,50,40,28,50,54,49,34,72,78,38,73,80,41,51,33,38,33,40,41,40,20,50,54,28,38,70,50,54,36,49,77,63,16,47,55,32,48,60,68,51,75,72,63,86,48,53,56,60,38,17,50,31,24,36,37,43,17,51,42,50,71,63,42,51,85,68,50,66,30,70,57,68,52,45,50,57,29,45,53,31,37,55,53,14,51,64,48,38,66,84,51,81,70,56,63,52,54,45,54,50,34,53,53,44,19,51,47,23,46,57,40,34,73,52,26,70,57,40,74,87,27,66,68,57,23,46,48,27,47,48,52,16,50,52,36,41,50,49,43,58,54,49,49,77,73,37,89,69,71,84,49,35,64,55,51,16,34,41,27,24,54,50,18,57,59,41,59,41,59,90,66,57,48,69,68,50,51,50,51,31,54,74,67,71,42,52,67,36,60,78,38,21,66,54,27,37,53,50,14,54,54,45,40,63,59,61,41,77,84,73,71,56,74,76,69,66,56,46,68,31,31,39,48,44,18,51,53,29,42,75,70,68,38,44,70,63,16,48,52,32,28,50,53,28,41,70,74,43,74,50,76,43,41,35,65,45,37,42,52,42,16,55,47,29,43,76,71,68,38,50,70,63,15,45,54,35,33,52,53,27,40,72,49,58,68,46,30,65,56,27,35,52,46,13,51,50,27,42,53,53,25,68,68,35,86,54,66,83,38,71,68,23,46,47,26,47,42,49,16,36,45,25,34,47,50,14,64,71,50,34,58,64,46,62,55,29,66,56,29,39,52,45,14,54,52,32,43,72,74,65,31,48,72,55,13,43,54,26,14,51,52,10,42,43,43,47,57,31,84,69,73,59,58,35,51,52,53,28,51,51,49,49,52,53,50,44,71,72,46,55,75,85,52,32,58,52,47,50,49,52,51,51,50,54,52,51,56,48,33,68,71,64,72,62,55,63,73,62,47,47,55,44,46,72,78,36,46,68,60,51,33,43,50,35,20,46,35,57,69,74,62,59,48,82,84,58,46,64,94,83,35,43,66,43,54,54,54,57,67,61,51,54,79,90,49,41,66,61,46,54,51,51,20,50,54,45,32,50,50,53,52,51,52,49,54,50,47,52,63,68,50,58,78,72,60,72,78,77,78,67,58,71,74,72,74,82,73,73,68,66,65,73,82,63,49,92,57,32,74,38,76,86,20,80,15,30,26,24,56,45,59,28,80,88,42,43,58,54,43,34,70,45,51,43,41,45,43,33,65,65,70,49,32,7,57,39,39,64,88,76,65,48,63,88,87,55,63,62,67,60,49,45,51,50,44,57,70,36,27,46,25,35,36,36,42,36,34,66,57,27,72,85,30,64,68,42,50,52,51,46,53,49,48,51,45,43,34,58,73,68,66,28,81,41,18,66,40,37,32,36,36,56,45,100,63,72,56,79,89,45,64,84,46,74,58,44,59,33,55,72,44,64,58,57,66,61,50,48,51,49,67,69,39,74,77

Secondary structure (DSSP, 8-state):
--HHHHHHHHHH--SSTTS--GGGG---HHHHHHHHHHHHHHHHH--SHHHHHHHHHHHHHHHHHTT-HHHHHHHHHHHHHH-TT-HHHHHHHHHHHHHTT-HHHHHHHHHHHHT---HHHHHHHHHHHHHHHHTS--SSS-HHHHHHHHHHHHHHHHHHTTT-S-HHHHHHHHHHHHHHHHHHHHHGGGSTT-HHHHHHHHHHHHHHHHHHHHHHHHS---S-HHHHHHHHHHHHHHHH-GGG--HHHHHHHHHTT-HHHHH-THHHHHHHHHHHHHT-TTS---S-S-HHHHHHHHHHHHHTT-HHHHHHHHHHHHHH--SGGGHHHHHHHHHHHHHTT-HHHHHHHHHHHHHH---HHHHHHHHHHHHHHHHH-S-TTSHHHHHHHHHHHHHHHHHHHT-TT---HHHHHHHHHHHHHTT-HHHHHHHHHHHHHHTTSTT-THHHHHHHHHHHHHHHHS-HHHHHHHHHHHHHHHHHHHHHHS--HHHHHHHHHH-HHHHHHHHHHHHHH---TT--BTTB-HHHHHHHHS-GGGHHHHHHHHHHHHHHHHHHHHHHHHHHTT---SSS-----------PPPPPSS-S-SS-SEEEEEE--GGGHHHIIIIIIIIIIIIS---EE-HHHHSPTTS-HHHHHHHHHHTEEEEEEEE-TTTTT-HHHHHHHHHHHHHHHHTT-TTSEEEEESS-SS--GGGTTSPPEE-SS---HHHHHHHHHS--/--HHHHHHHHHH--SSTTS--GGGG---HHHHHHHHHHHHHHHHH--SHHHHHHHHHHHHHHHHHTT-HHHHHHHHHHHHHH-TT-HHHHHHHHHHHHHTT-HHHHHHHHHHHHT---HHHHHHHHHHHHHHHHTS--SSS-HHHHHHHHHHHHHHHHHHTTT-S-HHHHHHHHHHHHHHHHHHHHHGGGSTT-HHHHHHHHHHHHHHHHHHHHHHHHS---TTHHHHHHHHHHHHHHHH-GGG--HHHHHHHHHTT-HHHHH-THHHHHHHHHHHHHT-TTS---S-S-HHHHHHHHHHHHHTT-HHHHHHHHHHHHHH--SGGGHHHHHHHHHHHHHTT-HHHHHHHHHHHHHH---HHHHHHHHHHHHHHHHH-S-TTSHHHHHHHHHHHHHHHHHHHT-TT---HHHHHHHHHHHHHTT-HHHHHHHHHHHHHHTTSS--THHHHHHHHHHHHHHHHS-HHHHHHHHHHHHHHHHHHHHHHS--HHHHHHHHHH-HHHHHHHHHHHHHH---TT--BTTB-HHHHHHHHS-GGGHHHHHHHHHHHHHHHHHHHHHHHHHHTT---SSS---------PPPPPPPSS-S-SS-SEEEEEE--GGGHHHIIIIIIIIIIIIS---EE-HHHHSPTTS-HHHHHHHHHHTEEEEEEEE-TTTTT-HHHHHHHHHHHHHHHHTT-TTSEEEEESS-SS--GGGTTSPPEE-SS---HHHHHHHHHS--

pLDDT: mean 81.58, std 15.86, range [29.02, 98.5]

Nearest PDB structures (foldseek):
  5uzb-assembly1_B  TM=8.143E-01  e=3.137E-02  Homo sapiens
  4g2v-assembly1_A  TM=4.646E-01  e=5.015E-04  Mus musculus
  7ep7-assembly1_A  TM=5.645E-01  e=4.509E-03  Mus musculus
  7dxj-assembly1_B  TM=4.863E-01  e=1.818E-01  Homo sapiens
  7ue2-assembly1_A  TM=4.215E-01  e=1.308E-01  synthetic construct